Protein AF-A0A954C9D7-F1 (afdb_monomer)

Mean predicted aligned error: 17.86 Å

Structure (mmCIF, N/CA/C/O backbone):
data_AF-A0A954C9D7-F1
#
_entry.id   AF-A0A954C9D7-F1
#
loop_
_atom_site.group_PDB
_atom_site.id
_atom_site.type_symbol
_atom_site.label_atom_id
_atom_site.label_alt_id
_atom_site.label_comp_id
_atom_site.label_asym_id
_atom_site.label_entity_id
_atom_site.label_seq_id
_atom_site.pdbx_PDB_ins_code
_atom_site.Cartn_x
_atom_site.Cartn_y
_atom_site.Cartn_z
_atom_site.occupancy
_atom_site.B_iso_or_equiv
_atom_site.auth_seq_id
_atom_site.auth_comp_id
_atom_site.auth_asym_id
_atom_site.auth_atom_id
_atom_site.pdbx_PDB_model_num
ATOM 1 N N . MET A 1 1 ? -36.396 9.128 -19.533 1.00 44.72 1 MET A N 1
ATOM 2 C CA . MET A 1 1 ? -35.283 9.296 -18.566 1.00 44.72 1 MET A CA 1
ATOM 3 C C . MET A 1 1 ? -34.301 8.112 -18.545 1.00 44.72 1 MET A C 1
ATOM 5 O O . MET A 1 1 ? -33.126 8.338 -18.790 1.00 44.72 1 MET A O 1
ATOM 9 N N . ARG A 1 2 ? -34.737 6.849 -18.372 1.00 44.09 2 ARG A N 1
ATOM 10 C CA . ARG A 1 2 ? -33.839 5.660 -18.374 1.00 44.09 2 ARG A CA 1
ATOM 11 C C . ARG A 1 2 ? -33.007 5.458 -19.656 1.00 44.09 2 ARG A C 1
ATOM 13 O O . ARG A 1 2 ? -31.893 4.957 -19.575 1.00 44.09 2 ARG A O 1
ATOM 20 N N . TRP A 1 3 ? -33.518 5.859 -20.822 1.00 53.25 3 TRP A N 1
ATOM 21 C CA . TRP A 1 3 ? -32.784 5.753 -22.093 1.00 53.25 3 TRP A CA 1
ATOM 22 C C . TRP A 1 3 ? -31.726 6.858 -22.259 1.00 53.25 3 TRP A C 1
ATOM 24 O O . TRP A 1 3 ? -30.635 6.583 -22.737 1.00 53.25 3 TRP A O 1
ATOM 34 N N . ILE A 1 4 ? -31.993 8.065 -21.739 1.00 66.38 4 ILE A N 1
ATOM 35 C CA . ILE A 1 4 ? -31.020 9.170 -21.689 1.00 66.38 4 ILE A CA 1
ATOM 36 C C . ILE A 1 4 ? -29.871 8.817 -20.743 1.00 66.38 4 ILE A C 1
ATOM 38 O O . ILE A 1 4 ? -28.730 9.001 -21.122 1.00 66.38 4 ILE A O 1
ATOM 42 N N . VAL A 1 5 ? -30.139 8.222 -19.573 1.00 70.00 5 VAL A N 1
ATOM 43 C CA . VAL A 1 5 ? -29.077 7.757 -18.655 1.00 70.00 5 VAL A CA 1
ATOM 44 C C . VAL A 1 5 ? -28.228 6.649 -19.287 1.00 70.00 5 VAL A C 1
ATOM 46 O O . VAL A 1 5 ? -27.016 6.648 -19.120 1.00 70.00 5 VAL A O 1
ATOM 49 N N . ARG A 1 6 ? -28.829 5.735 -20.063 1.00 61.72 6 ARG A N 1
ATOM 50 C CA . ARG A 1 6 ? -28.081 4.696 -20.791 1.00 61.72 6 ARG A CA 1
ATOM 51 C C . ARG A 1 6 ? -27.245 5.267 -21.935 1.00 61.72 6 ARG A C 1
ATOM 53 O O . ARG A 1 6 ? -26.129 4.806 -22.112 1.00 61.72 6 ARG A O 1
ATOM 60 N N . ILE A 1 7 ? -27.748 6.266 -22.662 1.00 67.12 7 ILE A N 1
ATOM 61 C CA . ILE A 1 7 ? -26.999 6.964 -23.718 1.00 67.12 7 ILE A CA 1
ATOM 62 C C . ILE A 1 7 ? -25.899 7.844 -23.126 1.00 67.12 7 ILE A C 1
ATOM 64 O O . ILE A 1 7 ? -24.798 7.839 -23.655 1.00 67.12 7 ILE A O 1
ATOM 68 N N . LEU A 1 8 ? -26.149 8.531 -22.007 1.00 58.75 8 LEU A N 1
ATOM 69 C CA . LEU A 1 8 ? -25.132 9.311 -21.303 1.00 58.75 8 LEU A CA 1
ATOM 70 C C . LEU A 1 8 ? -24.048 8.396 -20.727 1.00 58.75 8 LEU A C 1
ATOM 72 O O . LEU A 1 8 ? -22.878 8.713 -20.852 1.00 58.75 8 LEU A O 1
ATOM 76 N N . ALA A 1 9 ? -24.418 7.240 -20.164 1.00 54.69 9 ALA A N 1
ATOM 77 C CA . ALA A 1 9 ? -23.466 6.236 -19.696 1.00 54.69 9 ALA A CA 1
ATOM 78 C C . ALA A 1 9 ? -22.675 5.608 -20.855 1.00 54.69 9 ALA A C 1
ATOM 80 O O . ALA A 1 9 ? -21.473 5.430 -20.722 1.00 54.69 9 ALA A O 1
ATOM 81 N N . LEU A 1 10 ? -23.306 5.327 -22.003 1.00 50.59 10 LEU A N 1
ATOM 82 C CA . LEU A 1 10 ? -22.618 4.850 -23.212 1.00 50.59 10 LEU A CA 1
ATOM 83 C C . LEU A 1 10 ? -21.702 5.916 -23.826 1.00 50.59 10 LEU A C 1
ATOM 85 O O . LEU A 1 10 ? -20.618 5.569 -24.272 1.00 50.59 10 LEU A O 1
ATOM 89 N N . LEU A 1 11 ? -22.095 7.193 -23.817 1.00 44.72 11 LEU A N 1
ATOM 90 C CA . LEU A 1 11 ? -21.264 8.311 -24.277 1.00 44.72 11 LEU A CA 1
ATOM 91 C C . LEU A 1 11 ? -20.111 8.594 -23.303 1.00 44.72 11 LEU A C 1
ATOM 93 O O . LEU A 1 11 ? -18.993 8.815 -23.748 1.00 44.72 11 LEU A O 1
ATOM 97 N N . LEU A 1 12 ? -20.337 8.511 -21.988 1.00 47.56 12 LEU A N 1
ATOM 98 C CA . LEU A 1 12 ? -19.288 8.648 -20.970 1.00 47.56 12 LEU A CA 1
ATOM 99 C C . LEU A 1 12 ? -18.307 7.464 -20.992 1.00 47.56 12 LEU A C 1
ATOM 101 O O . LEU A 1 12 ? -17.107 7.678 -20.831 1.00 47.56 12 LEU A O 1
ATOM 105 N N . LEU A 1 13 ? -18.789 6.243 -21.260 1.00 41.12 13 LEU A N 1
ATOM 106 C CA . LEU A 1 13 ? -17.953 5.050 -21.459 1.00 41.12 13 LEU A CA 1
ATOM 107 C C . LEU A 1 13 ? -17.212 5.065 -22.806 1.00 41.12 13 LEU A C 1
ATOM 109 O O . LEU A 1 13 ? -16.109 4.538 -22.884 1.00 41.12 13 LEU A O 1
ATOM 113 N N . ALA A 1 14 ? -17.771 5.682 -23.853 1.00 38.28 14 ALA A N 1
ATOM 114 C CA . ALA A 1 14 ? -17.121 5.793 -25.163 1.00 38.28 14 ALA A CA 1
ATOM 115 C C . ALA A 1 14 ? -16.009 6.858 -25.207 1.00 38.28 14 ALA A C 1
ATOM 117 O O . ALA A 1 14 ? -15.103 6.756 -26.030 1.00 38.28 14 ALA A O 1
ATOM 118 N N . VAL A 1 15 ? -16.047 7.864 -24.324 1.00 38.25 15 VAL A N 1
ATOM 119 C CA . VAL A 1 15 ? -15.025 8.929 -24.262 1.00 38.25 15 VAL A CA 1
ATOM 120 C C . VAL A 1 15 ? -13.805 8.526 -23.420 1.00 38.25 15 VAL A C 1
ATOM 122 O O . VAL A 1 15 ? -12.728 9.078 -23.614 1.00 38.25 15 VAL A O 1
ATOM 125 N N . HIS A 1 16 ? -13.916 7.505 -22.567 1.00 38.78 16 HIS A N 1
ATOM 126 C CA . HIS A 1 16 ? -12.791 6.969 -21.790 1.00 38.78 16 HIS A CA 1
ATOM 127 C C . HIS A 1 16 ? -12.181 5.742 -22.472 1.00 38.78 16 HIS A C 1
ATOM 129 O O . HIS A 1 16 ? -12.059 4.673 -21.875 1.00 38.78 16 HIS A O 1
ATOM 135 N N . SER A 1 17 ? -11.783 5.890 -23.738 1.00 41.00 17 SER A N 1
ATOM 136 C CA . SER A 1 17 ? -10.748 4.991 -24.255 1.00 41.00 17 SER A CA 1
ATOM 137 C C . SER A 1 17 ? -9.519 5.227 -23.374 1.00 41.00 17 SER A C 1
ATOM 139 O O . SER A 1 17 ? -9.109 6.386 -23.292 1.00 41.00 17 SER A O 1
ATOM 141 N N . PRO A 1 18 ? -8.973 4.216 -22.669 1.00 44.09 18 PRO A N 1
ATOM 142 C CA . PRO A 1 18 ? -7.793 4.412 -21.839 1.00 44.09 18 PRO A CA 1
ATOM 143 C C . PRO A 1 18 ? -6.714 5.003 -22.740 1.00 44.09 18 PRO A C 1
ATOM 145 O O . PRO A 1 18 ? -6.247 4.351 -23.677 1.00 44.09 18 PRO A O 1
ATOM 148 N N . SER A 1 19 ? -6.402 6.283 -22.534 1.00 47.62 19 SER A N 1
ATOM 149 C CA . SER A 1 19 ? -5.335 6.935 -23.269 1.00 47.62 19 SER A CA 1
ATOM 150 C C . SER A 1 19 ? -4.087 6.137 -22.954 1.00 47.62 19 SER A C 1
ATOM 152 O O . SER A 1 19 ? -3.726 6.003 -21.784 1.00 47.62 19 SER A O 1
ATOM 154 N N . VAL A 1 20 ? -3.462 5.572 -23.988 1.00 57.69 20 VAL A N 1
ATOM 155 C CA . VAL A 1 20 ? -2.089 5.077 -23.899 1.00 57.69 20 VAL A CA 1
ATOM 156 C C . VAL A 1 20 ? -1.302 6.104 -23.103 1.00 57.69 20 VAL A C 1
ATOM 158 O O . VAL A 1 20 ? -1.271 7.272 -23.494 1.00 57.69 20 VAL A O 1
ATOM 161 N N . GLN A 1 21 ? -0.753 5.667 -21.974 1.00 66.50 21 GLN A N 1
ATOM 162 C CA . GLN A 1 21 ? -0.095 6.538 -21.017 1.00 66.50 21 GLN A CA 1
ATOM 163 C C . GLN A 1 21 ? 1.063 7.231 -21.739 1.00 66.50 21 GLN A C 1
ATOM 165 O O . GLN A 1 21 ? 2.042 6.584 -22.112 1.00 66.50 21 GLN A O 1
ATOM 170 N N . ALA A 1 22 ? 0.888 8.524 -22.013 1.00 79.81 22 ALA A N 1
ATOM 171 C CA . ALA A 1 22 ? 1.940 9.405 -22.492 1.00 79.81 22 ALA A CA 1
ATOM 172 C C . ALA A 1 22 ? 3.180 9.220 -21.612 1.00 79.81 22 ALA A C 1
ATOM 174 O O . ALA A 1 22 ? 3.035 9.011 -20.409 1.00 79.81 22 ALA A O 1
ATOM 175 N N . LYS A 1 23 ? 4.384 9.287 -22.179 1.00 87.69 23 LYS A N 1
ATOM 176 C CA . LYS A 1 23 ? 5.621 9.326 -21.389 1.00 87.69 23 LYS A CA 1
ATOM 177 C C . LYS A 1 23 ? 6.503 10.485 -21.815 1.00 87.69 23 LYS A C 1
ATOM 179 O O . LYS A 1 23 ? 6.524 10.860 -22.988 1.00 87.69 23 LYS A O 1
ATOM 184 N N . ILE A 1 24 ? 7.295 10.996 -20.880 1.00 92.00 24 ILE A N 1
ATOM 185 C CA . ILE A 1 24 ? 8.327 11.993 -21.171 1.00 92.00 24 ILE A CA 1
ATOM 186 C C . ILE A 1 24 ? 9.716 11.366 -21.043 1.00 92.00 24 ILE A C 1
ATOM 188 O O . ILE A 1 24 ? 10.046 10.751 -20.032 1.00 92.00 24 ILE A O 1
ATOM 192 N N . VAL A 1 25 ? 10.542 11.510 -22.078 1.00 94.00 25 VAL A N 1
ATOM 193 C CA . VAL A 1 25 ? 11.903 10.963 -22.129 1.00 94.00 25 VAL A CA 1
ATOM 194 C C . VAL A 1 25 ? 12.900 12.111 -22.214 1.00 94.00 25 VAL A C 1
ATOM 196 O O . VAL A 1 25 ? 12.966 12.818 -23.217 1.00 94.00 25 VAL A O 1
ATOM 199 N N . GLY A 1 26 ? 13.687 12.302 -21.163 1.00 94.94 26 GLY A N 1
ATOM 200 C CA . GLY A 1 26 ? 14.874 13.143 -21.191 1.00 94.94 26 GLY A CA 1
ATOM 201 C C . GLY A 1 26 ? 16.061 12.352 -21.716 1.00 94.94 26 GLY A C 1
ATOM 202 O O . GLY A 1 26 ? 16.352 11.273 -21.203 1.00 94.94 26 GLY A O 1
ATOM 203 N N . ILE A 1 27 ? 16.762 12.883 -22.712 1.00 94.69 27 ILE A N 1
ATOM 204 C CA . ILE A 1 27 ? 18.018 12.312 -23.193 1.00 94.69 27 ILE A CA 1
ATOM 205 C C . ILE A 1 27 ? 19.123 13.337 -22.973 1.00 94.69 27 ILE A C 1
ATOM 207 O O . ILE A 1 27 ? 19.047 14.469 -23.461 1.00 94.69 27 ILE A O 1
ATOM 211 N N . LEU A 1 28 ? 20.121 12.937 -22.191 1.00 92.75 28 LEU A N 1
ATOM 212 C CA . LEU A 1 28 ? 21.219 13.782 -21.763 1.00 92.75 28 LEU A CA 1
ATOM 213 C C . LEU A 1 28 ? 22.550 13.201 -22.253 1.00 92.75 28 LEU A C 1
ATOM 215 O O . LEU A 1 28 ? 22.900 12.061 -21.940 1.00 92.75 28 LEU A O 1
ATOM 219 N N . PHE A 1 29 ? 23.291 14.015 -23.004 1.00 89.69 29 PHE A N 1
ATOM 220 C CA . PHE A 1 29 ? 24.470 13.570 -23.743 1.00 89.69 29 PHE A CA 1
ATOM 221 C C . PHE A 1 29 ? 25.749 14.264 -23.335 1.00 89.69 29 PHE A C 1
ATOM 223 O O . PHE A 1 29 ? 25.895 15.473 -23.532 1.00 89.69 29 PHE A O 1
ATOM 230 N N . ASP A 1 30 ? 26.701 13.471 -22.867 1.00 89.50 30 ASP A N 1
ATOM 231 C CA . ASP A 1 30 ? 28.066 13.917 -22.687 1.00 89.50 30 ASP A CA 1
ATOM 232 C C . ASP A 1 30 ? 28.752 14.120 -24.043 1.00 89.50 30 ASP A C 1
ATOM 234 O O . ASP A 1 30 ? 28.908 13.201 -24.848 1.00 89.50 30 ASP A O 1
ATOM 238 N N . THR A 1 31 ? 29.136 15.363 -24.290 1.00 86.56 31 THR A N 1
ATOM 239 C CA . THR A 1 31 ? 29.809 15.830 -25.505 1.00 86.56 31 THR A CA 1
ATOM 240 C C . THR A 1 31 ? 31.212 16.359 -25.194 1.00 86.56 31 THR A C 1
ATOM 242 O O . THR A 1 31 ? 31.763 17.157 -25.958 1.00 86.56 31 THR A O 1
ATOM 245 N N . SER A 1 32 ? 31.771 15.958 -24.050 1.00 86.25 32 SER A N 1
ATOM 246 C CA . SER A 1 32 ? 33.126 16.300 -23.623 1.00 86.25 32 SER A CA 1
ATOM 247 C C . SER A 1 32 ? 34.195 15.716 -24.550 1.00 86.25 32 SER A C 1
ATOM 249 O O . SER A 1 32 ? 33.953 14.829 -25.377 1.00 86.25 32 SER A O 1
ATOM 251 N N . GLY A 1 33 ? 35.424 16.212 -24.406 1.00 83.94 33 GLY A N 1
ATOM 252 C CA . GLY A 1 33 ? 36.555 15.751 -25.209 1.00 83.94 33 GLY A CA 1
ATOM 253 C C . GLY A 1 33 ? 36.908 14.272 -24.999 1.00 83.94 33 GLY A C 1
ATOM 254 O O . GLY A 1 33 ? 37.479 13.656 -25.899 1.00 83.94 33 GLY A O 1
ATOM 255 N N . SER A 1 34 ? 36.569 13.681 -23.848 1.00 84.81 34 SER A N 1
ATOM 256 C CA . SER A 1 34 ? 36.827 12.265 -23.554 1.00 84.81 34 SER A CA 1
ATOM 257 C C . SER A 1 34 ? 35.898 11.312 -24.307 1.00 84.81 34 SER A C 1
ATOM 259 O O . SER A 1 34 ? 36.289 10.169 -24.539 1.00 84.81 34 SER A O 1
ATOM 261 N N . MET A 1 35 ? 34.740 11.801 -24.762 1.00 87.62 35 MET A N 1
ATOM 262 C CA . MET A 1 35 ? 33.764 11.055 -25.566 1.00 87.62 35 MET A CA 1
ATOM 263 C C . MET A 1 35 ? 34.122 10.995 -27.058 1.00 87.62 35 MET A C 1
ATOM 265 O O . MET A 1 35 ? 33.500 10.247 -27.818 1.00 87.62 35 MET A O 1
ATOM 269 N N . ARG A 1 36 ? 35.133 11.761 -27.488 1.00 82.94 36 ARG A N 1
ATOM 270 C CA . ARG A 1 36 ? 35.611 11.807 -28.875 1.00 82.94 36 ARG A CA 1
ATOM 271 C C . ARG A 1 36 ? 35.971 10.398 -29.366 1.00 82.94 36 ARG A C 1
ATOM 273 O O . ARG A 1 36 ? 36.739 9.702 -28.704 1.00 82.94 36 ARG A O 1
ATOM 280 N N . TYR A 1 37 ? 35.463 10.020 -30.543 1.00 83.88 37 TYR A N 1
ATOM 281 C CA . TYR A 1 37 ? 35.626 8.697 -31.182 1.00 83.88 37 TYR A CA 1
ATOM 282 C C . TYR A 1 37 ? 34.762 7.563 -30.599 1.00 83.88 37 TYR A C 1
ATOM 284 O O . TYR A 1 37 ? 34.967 6.395 -30.945 1.00 83.88 37 TYR A O 1
ATOM 292 N N . SER A 1 38 ? 33.825 7.891 -29.708 1.00 85.94 38 SER A N 1
ATOM 293 C CA . SER A 1 38 ? 32.855 6.957 -29.118 1.00 85.94 38 SER A CA 1
ATOM 294 C C . SER A 1 38 ? 31.432 7.528 -29.100 1.00 85.94 38 SER A C 1
ATOM 296 O O . SER A 1 38 ? 30.612 7.150 -28.267 1.00 85.94 38 SER A O 1
ATOM 298 N N . ASP A 1 39 ? 31.158 8.479 -29.989 1.00 85.50 39 ASP A N 1
ATOM 299 C CA . ASP A 1 39 ? 29.949 9.292 -30.034 1.00 85.50 39 ASP A CA 1
ATOM 300 C C . ASP A 1 39 ? 28.926 8.805 -31.076 1.00 85.50 39 ASP A C 1
ATOM 302 O O . ASP A 1 39 ? 27.721 8.992 -30.881 1.00 85.50 39 ASP A O 1
ATOM 306 N N . GLN A 1 40 ? 29.352 8.125 -32.146 1.00 92.06 40 GLN A N 1
ATOM 307 C CA . GLN A 1 40 ? 28.469 7.788 -33.268 1.00 92.06 40 GLN A CA 1
ATOM 308 C C . GLN A 1 40 ? 27.487 6.659 -32.945 1.00 92.06 40 GLN A C 1
ATOM 310 O O . GLN A 1 40 ? 26.306 6.754 -33.283 1.00 92.06 40 GLN A O 1
ATOM 315 N N . LEU A 1 41 ? 27.930 5.587 -32.288 1.00 92.38 41 LEU A N 1
ATOM 316 C CA . LEU A 1 41 ? 27.084 4.448 -31.944 1.00 92.38 41 LEU A CA 1
ATOM 317 C C . LEU A 1 41 ? 26.075 4.792 -30.833 1.00 92.38 41 LEU A C 1
ATOM 319 O O . LEU A 1 41 ? 24.901 4.448 -30.999 1.00 92.38 41 LEU A O 1
ATOM 323 N N . PRO A 1 42 ? 26.440 5.501 -29.744 1.00 92.12 42 PRO A N 1
ATOM 324 C CA . PRO A 1 42 ? 25.447 6.001 -28.795 1.00 92.12 42 PRO A CA 1
ATOM 325 C C . PRO A 1 42 ? 24.455 6.978 -29.431 1.00 92.12 42 PRO A C 1
ATOM 327 O O . PRO A 1 42 ? 23.256 6.879 -29.160 1.00 92.12 42 PRO A O 1
ATOM 330 N N . SER A 1 43 ? 24.925 7.866 -30.318 1.00 93.25 43 SER A N 1
ATOM 331 C CA . SER A 1 43 ? 24.058 8.751 -31.104 1.00 93.25 43 SER A CA 1
ATOM 332 C C . SER A 1 43 ? 23.060 7.970 -31.933 1.00 93.25 43 SER A C 1
ATOM 334 O O . SER A 1 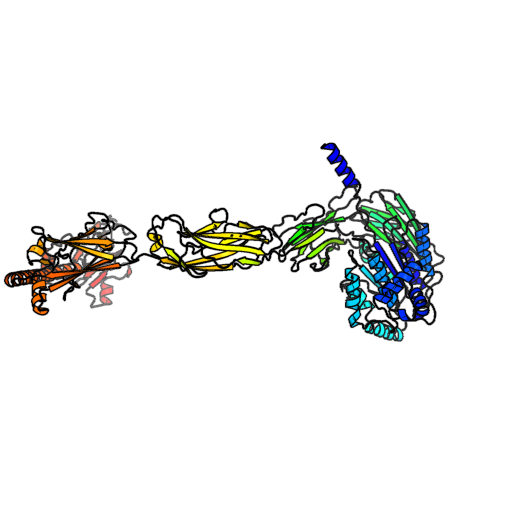43 ? 21.859 8.211 -31.850 1.00 93.25 43 SER A O 1
ATOM 336 N N . PHE A 1 44 ? 23.532 6.977 -32.680 1.00 95.00 44 PHE A N 1
ATOM 337 C CA . PHE A 1 44 ? 22.683 6.095 -33.467 1.00 95.00 44 PHE A CA 1
ATOM 338 C C . PHE A 1 44 ? 21.671 5.337 -32.603 1.00 95.00 44 PHE A C 1
ATOM 340 O O . PHE A 1 44 ? 20.495 5.255 -32.953 1.00 95.00 44 PHE A O 1
ATOM 347 N N . GLY A 1 45 ? 22.083 4.844 -31.437 1.00 93.94 45 GLY A N 1
ATOM 348 C CA . GLY A 1 45 ? 21.174 4.238 -30.471 1.00 93.94 45 GLY A CA 1
ATOM 349 C C . GLY A 1 45 ? 20.067 5.182 -30.011 1.00 93.94 45 GLY A C 1
ATOM 350 O O . GLY A 1 45 ? 18.901 4.796 -29.977 1.00 93.94 45 GLY A O 1
ATOM 351 N N . MET A 1 46 ? 20.401 6.436 -29.704 1.00 95.38 46 MET A N 1
ATOM 352 C CA . MET A 1 46 ? 19.396 7.418 -29.297 1.00 95.38 46 MET A CA 1
ATOM 353 C C . MET A 1 46 ? 18.560 7.959 -30.456 1.00 95.38 46 MET A C 1
ATOM 355 O O . MET A 1 46 ? 17.401 8.301 -30.245 1.00 95.38 46 MET A O 1
ATOM 359 N N . GLN A 1 47 ? 19.090 7.980 -31.680 1.00 95.50 47 GLN A N 1
ATOM 360 C CA . GLN A 1 47 ? 18.304 8.198 -32.894 1.00 95.50 47 GLN A CA 1
ATOM 361 C C . GLN A 1 47 ? 17.223 7.120 -33.023 1.00 95.50 47 GLN A C 1
ATOM 363 O O . GLN A 1 47 ? 16.063 7.436 -33.271 1.00 95.50 47 GLN A O 1
ATOM 368 N N . LEU A 1 48 ? 17.576 5.849 -32.803 1.00 95.88 48 LEU A N 1
ATOM 369 C CA . LEU A 1 48 ? 16.603 4.758 -32.798 1.00 95.88 48 LEU A CA 1
ATOM 370 C C . LEU A 1 48 ? 15.615 4.887 -31.639 1.00 95.88 48 LEU A C 1
ATOM 372 O O . LEU A 1 48 ? 14.420 4.751 -31.876 1.00 95.88 48 LEU A O 1
ATOM 376 N N . LEU A 1 49 ? 16.073 5.213 -30.423 1.00 94.56 49 LEU A N 1
ATOM 377 C CA . LEU A 1 49 ? 15.188 5.475 -29.283 1.00 94.56 49 LEU A CA 1
ATOM 378 C C . LEU A 1 49 ? 14.175 6.575 -29.609 1.00 94.56 49 LEU A C 1
ATOM 380 O O . LEU A 1 49 ? 12.975 6.359 -29.462 1.00 94.56 49 LEU A O 1
ATOM 384 N N . ALA A 1 50 ? 14.646 7.725 -30.093 1.00 92.81 50 ALA A N 1
ATOM 385 C CA . ALA A 1 50 ? 13.796 8.821 -30.537 1.00 92.81 50 ALA A CA 1
ATOM 386 C C . ALA A 1 50 ? 12.842 8.361 -31.644 1.00 92.81 50 ALA A C 1
ATOM 388 O O . ALA A 1 50 ? 11.669 8.719 -31.624 1.00 92.81 50 ALA A O 1
ATOM 389 N N . GLY A 1 51 ? 13.309 7.504 -32.553 1.00 92.06 51 GLY A N 1
ATOM 390 C CA . GLY A 1 51 ? 12.485 6.835 -33.549 1.00 92.06 51 GLY A CA 1
ATOM 391 C C . GLY A 1 51 ? 11.361 6.000 -32.934 1.00 92.06 51 GLY A C 1
ATOM 392 O O . GLY A 1 51 ? 10.251 6.083 -33.421 1.00 92.06 51 GLY A O 1
ATOM 393 N N . THR A 1 52 ? 11.594 5.266 -31.841 1.00 92.62 52 THR A N 1
ATOM 394 C CA . THR A 1 52 ? 10.585 4.375 -31.218 1.00 92.62 52 THR A CA 1
ATOM 395 C C . THR A 1 52 ? 9.465 5.076 -30.443 1.00 92.62 52 THR A C 1
ATOM 397 O O . THR A 1 52 ? 8.496 4.432 -30.039 1.00 92.62 52 THR A O 1
ATOM 400 N N . ILE A 1 53 ? 9.574 6.383 -30.231 1.00 90.00 53 ILE A N 1
ATOM 401 C CA . ILE A 1 53 ? 8.628 7.182 -29.444 1.00 90.00 53 ILE A CA 1
ATOM 402 C C . ILE A 1 53 ? 7.297 7.348 -30.186 1.00 90.00 53 ILE A C 1
ATOM 404 O O . ILE A 1 53 ? 7.275 7.583 -31.392 1.00 90.00 53 ILE A O 1
ATOM 408 N N . ASP A 1 54 ? 6.167 7.206 -29.485 1.00 82.88 54 ASP A N 1
ATOM 409 C CA . ASP A 1 54 ? 4.837 7.276 -30.102 1.00 82.88 54 ASP A CA 1
ATOM 410 C C . ASP A 1 54 ? 4.513 8.718 -30.511 1.00 82.88 54 ASP A C 1
ATOM 412 O O . ASP A 1 54 ? 4.056 9.537 -29.716 1.00 82.88 54 ASP A O 1
ATOM 416 N N . GLY A 1 55 ? 4.765 9.038 -31.780 1.00 70.38 55 GLY A N 1
ATOM 417 C CA . GLY A 1 55 ? 4.572 10.373 -32.337 1.00 70.38 55 GLY A CA 1
ATOM 418 C C . GLY A 1 55 ? 3.136 10.684 -32.770 1.00 70.38 55 GLY A C 1
ATOM 419 O O . GLY A 1 55 ? 2.937 11.292 -33.832 1.00 70.38 55 GLY A O 1
ATOM 420 N N . ARG A 1 56 ? 2.143 10.200 -32.019 1.00 78.88 56 ARG A N 1
ATOM 421 C CA . ARG A 1 56 ? 0.746 10.649 -32.087 1.00 78.88 56 ARG A CA 1
ATOM 422 C C . ARG A 1 56 ? 0.553 11.822 -31.118 1.00 78.88 56 ARG A C 1
ATOM 424 O O . ARG A 1 56 ? 1.156 11.867 -30.049 1.00 78.88 56 ARG A O 1
ATOM 431 N N . ALA A 1 57 ? -0.309 12.774 -31.475 1.00 66.12 57 ALA A N 1
ATOM 432 C CA . ALA A 1 57 ? -0.549 13.957 -30.648 1.00 66.12 57 ALA A CA 1
ATOM 433 C C . ALA A 1 57 ? -1.025 13.576 -29.233 1.00 66.12 57 ALA A C 1
ATOM 435 O O . ALA A 1 57 ? -1.960 12.792 -29.085 1.00 66.12 57 ALA A O 1
ATOM 436 N N . GLY A 1 58 ? -0.387 14.147 -28.208 1.00 70.62 58 GLY A N 1
ATOM 437 C CA . GLY A 1 58 ? -0.733 13.914 -26.803 1.00 70.62 58 GLY A CA 1
ATOM 438 C C . GLY A 1 58 ? -0.160 12.640 -26.170 1.00 70.62 58 GLY A C 1
ATOM 439 O O . GLY A 1 58 ? -0.476 12.401 -25.008 1.00 70.62 58 GLY A O 1
ATOM 440 N N . HIS A 1 59 ? 0.667 11.865 -26.883 1.00 79.06 59 HIS A N 1
ATOM 441 C CA . HIS A 1 59 ? 1.349 10.680 -26.349 1.00 79.06 59 HIS A CA 1
ATOM 442 C C . HIS A 1 59 ? 2.756 11.025 -25.844 1.00 79.06 59 HIS A C 1
ATOM 444 O O . HIS A 1 59 ? 2.889 11.698 -24.827 1.00 79.06 59 HIS A O 1
ATOM 450 N N . ASP A 1 60 ? 3.808 10.590 -26.534 1.00 87.00 60 ASP A N 1
ATOM 451 C CA . ASP A 1 60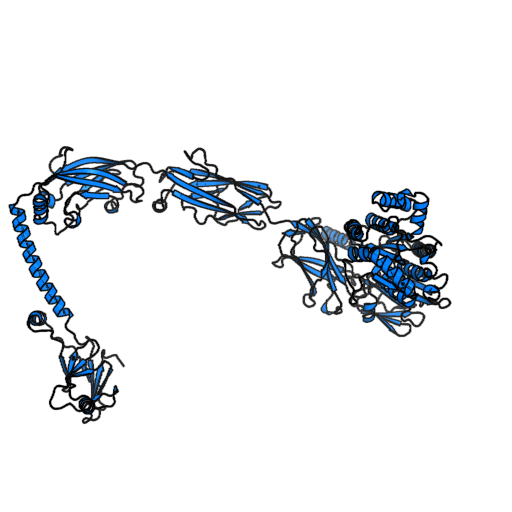 ? 5.156 10.655 -25.989 1.00 87.00 60 ASP A CA 1
ATOM 452 C C . ASP A 1 60 ? 5.852 11.988 -26.300 1.00 87.00 60 ASP A C 1
ATOM 454 O O . ASP A 1 60 ? 5.635 12.621 -27.340 1.00 87.00 60 ASP A O 1
ATOM 458 N N . ARG A 1 61 ? 6.727 12.419 -25.389 1.00 89.69 61 ARG A N 1
ATOM 459 C CA . ARG A 1 61 ? 7.454 13.692 -25.475 1.00 89.69 61 ARG A CA 1
ATOM 460 C C . ARG A 1 61 ? 8.933 13.480 -25.205 1.00 89.69 61 ARG A C 1
ATOM 462 O O . ARG A 1 61 ? 9.299 12.679 -24.348 1.00 89.69 61 ARG A O 1
ATOM 469 N N . VAL A 1 62 ? 9.784 14.229 -25.903 1.00 91.44 62 VAL A N 1
ATOM 470 C CA . VAL A 1 62 ? 11.242 14.134 -25.736 1.00 91.44 62 VAL A CA 1
ATOM 471 C C . VAL A 1 62 ? 11.826 15.463 -25.323 1.00 91.44 62 VAL A C 1
ATOM 473 O O . VAL A 1 62 ? 11.524 16.488 -25.925 1.00 91.44 62 VAL A O 1
ATOM 476 N N . VAL A 1 63 ? 12.701 15.442 -24.327 1.00 91.06 63 VAL A N 1
ATOM 477 C CA . VAL A 1 63 ? 13.536 16.583 -23.962 1.00 91.06 63 VAL A CA 1
ATOM 478 C C . VAL A 1 63 ? 14.978 16.209 -24.261 1.00 91.06 63 VAL A C 1
ATOM 480 O O . VAL A 1 63 ? 15.507 15.252 -23.703 1.00 91.06 63 VAL A O 1
ATOM 483 N N . LEU A 1 64 ? 15.616 16.961 -25.151 1.00 90.38 64 LEU A N 1
ATOM 484 C CA . LEU A 1 64 ? 17.019 16.769 -25.496 1.00 90.38 64 LEU A CA 1
ATOM 485 C C . LEU A 1 64 ? 17.871 17.838 -24.816 1.00 90.38 64 LEU A C 1
ATOM 487 O O . LEU A 1 64 ? 17.500 19.011 -24.797 1.00 90.38 64 LEU A O 1
ATOM 491 N N . MET A 1 65 ? 19.020 17.441 -24.278 1.00 87.81 65 MET A N 1
ATOM 492 C CA . MET A 1 65 ? 20.031 18.368 -23.773 1.00 87.81 65 MET A CA 1
ATOM 493 C C . MET A 1 65 ? 21.423 17.783 -23.995 1.00 87.81 65 MET A C 1
ATOM 495 O O . MET A 1 65 ? 21.648 16.592 -23.776 1.00 87.81 65 MET A O 1
ATOM 499 N N . ASN A 1 66 ? 22.366 18.619 -24.416 1.00 83.31 66 ASN A N 1
ATOM 500 C CA . ASN A 1 66 ? 23.784 18.273 -24.418 1.00 83.31 66 ASN A CA 1
ATOM 501 C C . ASN A 1 66 ? 24.492 19.027 -23.274 1.00 83.31 66 ASN A C 1
ATOM 503 O O . ASN A 1 66 ? 24.004 20.049 -22.781 1.00 83.31 66 ASN A O 1
ATOM 507 N N . PHE A 1 67 ? 25.645 18.528 -22.829 1.00 81.00 67 PHE A N 1
ATOM 508 C CA . PHE A 1 67 ? 26.413 19.193 -21.769 1.00 81.00 67 PHE A CA 1
ATOM 509 C C . PHE A 1 67 ? 27.066 20.503 -22.264 1.00 81.00 67 PHE A C 1
ATOM 511 O O . PHE A 1 67 ? 27.354 21.391 -21.461 1.00 81.00 67 PHE A O 1
ATOM 518 N N . ASN A 1 68 ? 27.249 20.669 -23.579 1.00 74.75 68 ASN A N 1
ATOM 519 C CA . ASN A 1 68 ? 27.872 21.851 -24.187 1.00 74.75 68 ASN A CA 1
ATOM 520 C C . ASN A 1 68 ? 27.023 23.126 -24.097 1.00 74.75 68 ASN A C 1
ATOM 522 O O . ASN A 1 68 ? 27.571 24.206 -23.890 1.00 74.75 68 ASN A O 1
ATOM 526 N N . ASP A 1 69 ? 25.702 23.032 -24.225 1.00 76.44 69 ASP A N 1
ATOM 527 C CA . ASP A 1 69 ? 24.783 24.171 -24.142 1.00 76.44 69 ASP A CA 1
ATOM 528 C C . ASP A 1 69 ? 24.860 24.798 -22.747 1.00 76.44 69 ASP A C 1
ATOM 530 O O . ASP A 1 69 ? 24.865 26.020 -22.588 1.00 76.44 69 ASP A O 1
ATOM 534 N N . TYR A 1 70 ? 25.023 23.950 -21.732 1.00 79.44 70 TYR A N 1
ATOM 535 C CA . TYR A 1 70 ? 25.277 24.364 -20.360 1.00 79.44 70 TYR A CA 1
ATOM 536 C C . TYR A 1 70 ? 26.649 25.031 -20.195 1.00 79.44 70 TYR A C 1
ATOM 538 O O . TYR A 1 70 ? 26.748 26.071 -19.544 1.00 79.44 70 TYR A O 1
ATOM 546 N N . LEU A 1 71 ? 27.702 24.481 -20.808 1.00 77.25 71 LEU A N 1
ATOM 547 C CA . LEU A 1 71 ? 29.047 25.066 -20.756 1.00 77.25 71 LEU A CA 1
ATOM 548 C C . LEU A 1 71 ? 29.099 26.442 -21.421 1.00 77.25 71 LEU A C 1
ATOM 550 O O . LEU A 1 71 ? 29.602 27.375 -20.807 1.00 77.25 71 LEU A O 1
ATOM 554 N N . ARG A 1 72 ? 28.492 26.611 -22.600 1.00 80.75 72 ARG A N 1
ATOM 555 C CA . ARG A 1 72 ? 28.386 27.917 -23.277 1.00 80.75 72 ARG A CA 1
ATOM 556 C C . ARG A 1 72 ? 27.651 28.948 -22.421 1.00 80.75 72 ARG A C 1
ATOM 558 O O . ARG A 1 72 ? 28.026 30.119 -22.386 1.00 80.75 72 ARG A O 1
ATOM 565 N N . LEU A 1 73 ? 26.610 28.519 -21.703 1.00 81.81 73 LEU A N 1
ATOM 566 C CA . LEU A 1 73 ? 25.894 29.384 -20.766 1.00 81.81 73 LEU A CA 1
ATOM 567 C C . LEU A 1 73 ? 26.748 29.772 -19.558 1.00 81.81 73 LEU A C 1
ATOM 569 O O . LEU A 1 73 ? 26.683 30.930 -19.143 1.00 81.81 73 LEU A O 1
ATOM 573 N N . ILE A 1 74 ? 27.546 28.846 -19.015 1.00 80.38 74 ILE A N 1
ATOM 574 C CA . ILE A 1 74 ? 28.502 29.130 -17.935 1.00 80.38 74 ILE A CA 1
ATOM 575 C C . ILE A 1 74 ? 29.628 30.040 -18.415 1.00 80.38 74 ILE A C 1
ATOM 577 O O . ILE A 1 74 ? 29.988 30.961 -17.692 1.00 80.38 74 ILE A O 1
ATOM 581 N N . GLU A 1 75 ? 30.176 29.831 -19.610 1.00 82.19 75 GLU A N 1
ATOM 582 C CA . GLU A 1 75 ? 31.207 30.705 -20.182 1.00 82.19 75 GLU A CA 1
ATOM 583 C C . GLU A 1 75 ? 30.701 32.146 -20.289 1.00 82.19 75 GLU A C 1
ATOM 585 O O . GLU A 1 75 ? 31.395 33.086 -19.903 1.00 82.19 75 GLU A O 1
ATOM 590 N N . ALA A 1 76 ? 29.450 32.322 -20.723 1.00 83.00 76 ALA A N 1
ATOM 591 C CA . ALA A 1 76 ? 28.794 33.626 -20.748 1.00 83.00 76 ALA A CA 1
ATOM 592 C C . ALA A 1 76 ? 28.421 34.153 -19.345 1.00 83.00 76 ALA A C 1
ATOM 594 O O . ALA A 1 76 ? 28.200 35.352 -19.179 1.00 83.00 76 ALA A O 1
ATOM 595 N N . ASN A 1 77 ? 28.312 33.278 -18.338 1.00 82.94 77 ASN A N 1
ATOM 596 C CA . ASN A 1 77 ? 27.843 33.598 -16.986 1.00 82.94 77 ASN A CA 1
ATOM 597 C C . ASN A 1 77 ? 28.565 32.754 -15.911 1.00 82.94 77 ASN A C 1
ATOM 599 O O . ASN A 1 77 ? 27.952 31.845 -15.335 1.00 82.94 77 ASN A O 1
ATOM 603 N N . PRO A 1 78 ? 29.834 33.054 -15.573 1.00 83.06 78 PRO A N 1
ATOM 604 C CA . PRO A 1 78 ? 30.648 32.209 -14.687 1.00 83.06 78 PRO A CA 1
ATOM 605 C C . PRO A 1 78 ? 30.034 31.954 -13.300 1.00 83.06 78 PRO A C 1
ATOM 607 O O . PRO A 1 78 ? 30.266 30.918 -12.682 1.00 83.06 78 PRO A O 1
ATOM 610 N N . GLN A 1 79 ? 29.177 32.857 -12.819 1.00 80.44 79 GLN A N 1
ATOM 611 C CA . GLN A 1 79 ? 28.402 32.710 -11.583 1.00 80.44 79 GLN A CA 1
ATOM 612 C C . GLN A 1 79 ? 27.445 31.500 -11.568 1.00 80.44 79 GLN A C 1
ATOM 614 O O . GLN A 1 79 ? 26.956 31.123 -10.500 1.00 80.44 79 GLN A O 1
ATOM 619 N N . LEU A 1 80 ? 27.153 30.903 -12.729 1.00 80.69 80 LEU A N 1
ATOM 620 C CA . LEU A 1 80 ? 26.308 29.713 -12.875 1.00 80.69 80 LEU A CA 1
ATOM 621 C C . LEU A 1 80 ? 27.093 28.400 -12.729 1.00 80.69 80 LEU A C 1
ATOM 623 O O . LEU A 1 80 ? 26.477 27.339 -12.707 1.00 80.69 80 LEU A O 1
ATOM 627 N N . LEU A 1 81 ? 28.422 28.462 -12.572 1.00 77.31 81 LEU A N 1
ATOM 628 C CA . LEU A 1 81 ? 29.289 27.284 -12.455 1.00 77.31 81 LEU A CA 1
ATOM 629 C C . LEU A 1 81 ? 28.879 26.354 -11.303 1.00 77.31 81 LEU A C 1
ATOM 631 O O . LEU A 1 81 ? 28.914 25.133 -11.439 1.00 77.31 81 LEU A O 1
ATOM 635 N N . HIS A 1 82 ? 28.449 26.918 -10.172 1.00 77.31 82 HIS A N 1
ATOM 636 C CA . HIS A 1 82 ? 27.965 26.130 -9.042 1.00 77.31 82 HIS A CA 1
ATOM 637 C C . HIS A 1 82 ? 26.494 25.749 -9.232 1.00 77.31 82 HIS A C 1
ATOM 639 O O . HIS A 1 82 ? 25.627 26.626 -9.289 1.00 77.31 82 HIS A O 1
ATOM 645 N N . ALA A 1 83 ? 26.203 24.447 -9.236 1.00 72.06 83 ALA A N 1
ATOM 646 C CA . ALA A 1 83 ? 24.851 23.892 -9.257 1.00 72.06 83 ALA A CA 1
ATOM 647 C C . ALA A 1 83 ? 24.127 24.141 -7.917 1.00 72.06 83 ALA A C 1
ATOM 649 O O . ALA A 1 83 ? 23.927 23.239 -7.109 1.00 72.06 83 ALA A O 1
ATOM 650 N N . THR A 1 84 ? 23.775 25.390 -7.618 1.00 80.62 84 THR A N 1
ATOM 651 C CA . THR A 1 84 ? 22.867 25.732 -6.510 1.00 80.62 84 THR A CA 1
ATOM 652 C C . THR A 1 84 ? 21.423 25.723 -7.016 1.00 80.62 84 THR A C 1
ATOM 654 O O . THR A 1 84 ? 21.213 26.029 -8.191 1.00 80.62 84 THR A O 1
ATOM 657 N N . PRO A 1 85 ? 20.405 25.461 -6.173 1.00 79.88 85 PRO A N 1
ATOM 658 C CA . PRO A 1 85 ? 19.007 25.460 -6.621 1.00 79.88 85 PRO A CA 1
ATOM 659 C C . PRO A 1 85 ? 18.599 26.734 -7.387 1.00 79.88 85 PRO A C 1
ATOM 661 O O . PRO A 1 85 ? 17.940 26.661 -8.422 1.00 79.88 85 PRO A O 1
ATOM 664 N N . GLY A 1 86 ? 19.062 27.909 -6.938 1.00 82.62 86 GLY A N 1
ATOM 665 C CA . GLY A 1 86 ? 18.805 29.184 -7.618 1.00 82.62 86 GLY A CA 1
ATOM 666 C C . GLY A 1 86 ? 19.540 29.349 -8.955 1.00 82.62 86 GLY A C 1
ATOM 667 O O . GLY A 1 86 ? 19.022 29.999 -9.865 1.00 82.62 86 GLY A O 1
ATOM 668 N N . ASN A 1 87 ? 20.730 28.761 -9.108 1.00 84.06 87 ASN A N 1
ATOM 669 C CA . ASN A 1 87 ? 21.452 28.743 -10.383 1.00 84.06 87 ASN A CA 1
ATOM 670 C C . ASN A 1 87 ? 20.817 27.770 -11.372 1.00 84.06 87 ASN A C 1
ATOM 672 O O . ASN A 1 87 ? 20.616 28.152 -12.521 1.00 84.06 87 ASN A O 1
ATOM 676 N N . ILE A 1 88 ? 20.427 26.576 -10.920 1.00 82.38 88 ILE A N 1
ATOM 677 C CA . ILE A 1 88 ? 19.737 25.580 -11.748 1.00 82.38 88 ILE A CA 1
ATOM 678 C C . ILE A 1 88 ? 18.458 26.171 -12.340 1.00 82.38 88 ILE A C 1
ATOM 680 O O . ILE A 1 88 ? 18.245 26.085 -13.545 1.00 82.38 88 ILE A O 1
ATOM 684 N N . GLU A 1 89 ? 17.655 26.873 -11.540 1.00 84.00 89 GLU A N 1
ATOM 685 C CA . GLU A 1 89 ? 16.426 27.500 -12.034 1.00 84.00 89 GLU A CA 1
ATOM 686 C C . GLU A 1 89 ? 16.686 28.681 -12.991 1.00 84.00 89 GLU A C 1
ATOM 688 O O . GLU A 1 89 ? 15.902 28.942 -13.907 1.00 84.00 89 GLU A O 1
ATOM 693 N N . ARG A 1 90 ? 17.794 29.416 -12.820 1.00 85.06 90 ARG A N 1
ATOM 694 C CA . ARG A 1 90 ? 18.212 30.450 -13.785 1.00 85.06 90 ARG A CA 1
ATOM 695 C C . ARG A 1 90 ? 18.644 29.834 -15.112 1.00 85.06 90 ARG A C 1
ATOM 697 O O . ARG A 1 90 ? 18.161 30.275 -16.153 1.00 85.06 90 ARG A O 1
ATOM 704 N N . VAL A 1 91 ? 19.487 28.805 -15.065 1.00 84.00 91 VAL A N 1
ATOM 705 C CA . VAL A 1 91 ? 19.954 28.084 -16.252 1.00 84.00 91 VAL A CA 1
ATOM 706 C C . VAL A 1 91 ? 18.780 27.439 -16.984 1.00 84.00 91 VAL A C 1
ATOM 708 O O . VAL A 1 91 ? 18.647 27.619 -18.189 1.00 84.00 91 VAL A O 1
ATOM 711 N N . ARG A 1 92 ? 17.869 26.774 -16.263 1.00 85.12 92 ARG A N 1
ATOM 712 C CA . ARG A 1 92 ? 16.657 26.168 -16.831 1.00 85.12 92 ARG A CA 1
ATOM 713 C C . ARG A 1 92 ? 15.822 27.185 -17.606 1.00 85.12 92 ARG A C 1
ATOM 715 O O . ARG A 1 92 ? 15.418 26.914 -18.732 1.00 85.12 92 ARG A O 1
ATOM 722 N N . ARG A 1 93 ? 15.589 28.373 -17.036 1.00 84.88 93 ARG A N 1
ATOM 723 C CA . ARG A 1 93 ? 14.848 29.451 -17.715 1.00 84.88 93 ARG A CA 1
ATOM 724 C C . ARG A 1 93 ? 15.575 29.971 -18.956 1.00 84.88 93 ARG A C 1
ATOM 726 O O . ARG A 1 93 ? 14.920 30.232 -19.960 1.00 84.88 93 ARG A O 1
ATOM 733 N N . GLN A 1 94 ? 16.901 30.100 -18.904 1.00 84.88 94 GLN A N 1
ATOM 734 C CA . GLN A 1 94 ? 17.705 30.528 -20.052 1.00 84.88 94 GLN A CA 1
ATOM 735 C C . GLN A 1 94 ? 17.718 29.480 -21.172 1.00 84.88 94 GLN A C 1
ATOM 737 O O . GLN A 1 94 ? 17.506 29.838 -22.326 1.00 84.88 94 GLN A O 1
ATOM 742 N N . LEU A 1 95 ? 17.865 28.194 -20.845 1.00 79.44 95 LEU A N 1
ATOM 743 C CA . LEU A 1 95 ? 17.782 27.093 -21.810 1.00 79.44 95 LEU A CA 1
ATOM 744 C C . LEU A 1 95 ? 16.384 26.981 -22.428 1.00 79.44 95 LEU A C 1
ATOM 746 O O . LEU A 1 95 ? 16.245 26.891 -23.644 1.00 79.44 95 LEU A O 1
ATOM 750 N N . ALA A 1 96 ? 15.326 27.099 -21.622 1.00 77.44 96 ALA A N 1
ATOM 751 C CA . ALA A 1 96 ? 13.953 27.118 -22.128 1.00 77.44 96 ALA A CA 1
ATOM 752 C C . ALA A 1 96 ? 13.681 28.302 -23.080 1.00 77.44 96 ALA A C 1
ATOM 754 O O . ALA A 1 96 ? 12.881 28.176 -24.015 1.00 77.44 96 ALA A O 1
ATOM 755 N N . ALA A 1 97 ? 14.341 29.446 -22.855 1.00 76.69 97 ALA A N 1
ATOM 756 C CA . ALA A 1 97 ? 14.317 30.595 -23.760 1.00 76.69 97 ALA A CA 1
ATOM 757 C C . ALA A 1 97 ? 15.162 30.364 -25.026 1.00 76.69 97 ALA A C 1
ATOM 759 O O . ALA A 1 97 ? 14.767 30.808 -26.100 1.00 76.69 97 ALA A O 1
ATOM 760 N N . ALA A 1 98 ? 16.268 29.623 -24.917 1.00 71.56 98 ALA A N 1
ATOM 761 C CA . ALA A 1 98 ? 17.123 29.208 -26.030 1.00 71.56 98 ALA A CA 1
ATOM 762 C C . ALA A 1 98 ? 16.545 28.041 -26.861 1.00 71.56 98 ALA A C 1
ATOM 764 O O . ALA A 1 98 ? 17.170 27.609 -27.825 1.00 71.56 98 ALA A O 1
ATOM 765 N N . GLY A 1 99 ? 15.346 27.552 -26.523 1.00 66.56 99 GLY A N 1
ATOM 766 C CA . GLY A 1 99 ? 14.633 26.530 -27.294 1.00 66.56 99 GLY A CA 1
ATOM 767 C C . GLY A 1 99 ? 14.713 25.110 -26.734 1.00 66.56 99 GLY A C 1
ATOM 768 O O . GLY A 1 99 ? 14.156 24.204 -27.344 1.00 66.56 99 GLY A O 1
ATOM 769 N N . THR A 1 100 ? 15.310 24.899 -25.557 1.00 67.00 100 THR A N 1
ATOM 770 C CA . THR A 1 100 ? 15.277 23.612 -24.843 1.00 67.00 100 THR A CA 1
ATOM 771 C C . THR A 1 100 ? 13.887 23.392 -24.242 1.00 67.00 100 THR A C 1
ATOM 773 O O . THR A 1 100 ? 13.614 23.691 -23.078 1.00 67.00 100 THR A O 1
ATOM 776 N N . ARG A 1 101 ? 12.954 22.940 -25.078 1.00 65.62 101 ARG A N 1
ATOM 777 C CA . ARG A 1 101 ? 11.572 22.601 -24.718 1.00 65.62 101 ARG A CA 1
ATOM 778 C C . ARG A 1 101 ? 11.303 21.137 -25.070 1.00 65.62 101 ARG A C 1
ATOM 780 O O . ARG A 1 101 ? 12.012 20.596 -25.916 1.00 65.62 101 ARG A O 1
ATOM 787 N N . PRO A 1 102 ? 10.280 20.501 -24.470 1.00 67.94 102 PRO A N 1
ATOM 788 C CA . PRO A 1 102 ? 9.782 19.227 -24.951 1.00 67.94 102 PRO A CA 1
ATOM 789 C C . PRO A 1 102 ? 9.459 19.352 -26.424 1.00 67.94 102 PRO A C 1
ATOM 791 O O . PRO A 1 102 ? 8.695 20.230 -26.832 1.00 67.94 102 PRO A O 1
ATOM 794 N N . ILE A 1 103 ? 10.044 18.466 -27.205 1.00 76.75 103 ILE A N 1
ATOM 795 C CA . ILE A 1 103 ? 9.692 18.273 -28.592 1.00 76.75 103 ILE A CA 1
ATOM 796 C C . ILE A 1 103 ? 8.516 17.301 -28.572 1.00 76.75 103 ILE A C 1
ATOM 798 O O . ILE A 1 103 ? 8.670 16.114 -28.274 1.00 76.75 103 ILE A O 1
ATOM 802 N N . GLU A 1 104 ? 7.319 17.827 -28.825 1.00 72.88 104 GLU A N 1
ATOM 803 C CA . GLU A 1 104 ? 6.147 16.996 -29.084 1.00 72.88 104 GLU A CA 1
ATOM 804 C C . GLU A 1 104 ? 6.194 16.523 -30.538 1.00 72.88 104 GLU A C 1
ATOM 806 O O . GLU A 1 104 ? 6.210 17.320 -31.482 1.00 72.88 104 GLU A O 1
ATOM 811 N N . VAL A 1 105 ? 6.221 15.208 -30.731 1.00 72.06 105 VAL A N 1
ATOM 812 C CA . VAL A 1 105 ? 6.253 14.612 -32.064 1.00 72.06 105 VAL A CA 1
ATOM 813 C C . VAL A 1 105 ? 4.821 14.506 -32.582 1.00 72.06 105 VAL A C 1
ATOM 815 O O . VAL A 1 105 ? 4.112 13.547 -32.306 1.00 72.06 105 VAL A O 1
ATOM 818 N N . LEU A 1 106 ? 4.375 15.511 -33.335 1.00 71.62 106 LEU A N 1
ATOM 819 C CA . LEU A 1 106 ? 2.988 15.576 -33.822 1.00 71.62 106 LEU A CA 1
ATOM 820 C C . LEU A 1 106 ? 2.779 14.895 -35.184 1.00 71.62 106 LEU A C 1
ATOM 822 O O . LEU A 1 106 ? 1.650 14.584 -35.560 1.00 71.62 106 LEU A O 1
ATOM 826 N N . ASN A 1 107 ? 3.848 14.696 -35.958 1.00 76.25 107 ASN A N 1
ATOM 827 C CA . ASN A 1 107 ? 3.793 14.109 -37.297 1.00 76.25 107 ASN A CA 1
ATOM 828 C C . ASN A 1 107 ? 5.133 13.458 -37.685 1.00 76.25 107 ASN A C 1
ATOM 830 O O . ASN A 1 107 ? 6.134 13.612 -36.989 1.00 76.25 107 ASN A O 1
ATOM 834 N N . ALA A 1 108 ? 5.153 12.738 -38.812 1.00 78.94 108 ALA A N 1
ATOM 835 C CA . ALA A 1 108 ? 6.334 12.007 -39.278 1.00 78.94 108 ALA A CA 1
ATOM 836 C C . ALA A 1 108 ? 7.554 12.908 -39.547 1.00 78.94 108 ALA A C 1
ATOM 838 O O . ALA A 1 108 ? 8.680 12.494 -39.292 1.00 78.94 108 ALA A O 1
ATOM 839 N N . ARG A 1 109 ? 7.341 14.145 -40.018 1.00 83.75 109 ARG A N 1
ATOM 840 C CA . ARG A 1 109 ? 8.432 15.094 -40.272 1.00 83.75 109 ARG A CA 1
ATOM 841 C C . ARG A 1 109 ? 9.068 15.566 -38.970 1.00 83.75 109 ARG A C 1
ATOM 843 O O . ARG A 1 109 ? 10.274 15.456 -38.839 1.00 83.75 109 ARG A O 1
ATOM 850 N N . ALA A 1 110 ? 8.262 15.986 -37.996 1.00 84.19 110 ALA A N 1
ATOM 851 C CA . ALA A 1 110 ? 8.749 16.356 -36.666 1.00 84.19 110 ALA A CA 1
ATOM 852 C C . ALA A 1 110 ? 9.506 15.199 -35.988 1.00 84.19 110 ALA A C 1
ATOM 854 O O . ALA A 1 110 ? 10.456 15.422 -35.246 1.00 84.19 110 ALA A O 1
ATOM 855 N N . HIS A 1 111 ? 9.101 13.957 -36.273 1.00 86.81 111 HIS A N 1
ATOM 856 C CA . HIS A 1 111 ? 9.776 12.757 -35.782 1.00 86.81 111 HIS A CA 1
ATOM 857 C C . HIS A 1 111 ? 11.160 12.575 -36.407 1.00 86.81 111 HIS A C 1
ATOM 859 O O . HIS A 1 111 ? 12.131 12.342 -35.694 1.00 86.81 111 HIS A O 1
ATOM 865 N N . GLN A 1 112 ? 11.260 12.715 -37.730 1.00 90.06 112 GLN A N 1
ATOM 866 C CA . GLN A 1 112 ? 12.542 12.648 -38.427 1.00 90.06 112 GLN A CA 1
ATOM 867 C C . GLN A 1 112 ? 13.445 13.832 -38.051 1.00 90.06 112 GLN A C 1
ATOM 869 O O . GLN A 1 112 ? 14.630 13.622 -37.816 1.00 90.06 112 GLN A O 1
ATOM 874 N N . ASP A 1 113 ? 12.885 15.037 -37.898 1.00 89.00 113 ASP A N 1
ATOM 875 C CA . ASP A 1 113 ? 13.607 16.229 -37.442 1.00 89.00 113 ASP A CA 1
ATOM 876 C C . ASP A 1 113 ? 14.191 16.010 -36.036 1.00 89.00 113 ASP A C 1
ATOM 878 O O . ASP A 1 113 ? 15.330 16.391 -35.783 1.00 89.00 113 ASP A O 1
ATOM 882 N N . LEU A 1 114 ? 13.454 15.353 -35.130 1.00 90.38 114 LEU A N 1
ATOM 883 C CA . LEU A 1 114 ? 13.959 14.958 -33.811 1.00 90.38 114 LEU A CA 1
ATOM 884 C C . LEU A 1 114 ? 15.140 13.982 -33.929 1.00 90.38 114 LEU A C 1
ATOM 886 O O . LEU A 1 114 ? 16.156 14.166 -33.262 1.00 90.38 114 LEU A O 1
ATOM 890 N N . VAL A 1 115 ? 15.030 12.960 -34.781 1.00 92.00 115 VAL A N 1
ATOM 891 C CA . VAL A 1 115 ? 16.118 11.999 -35.025 1.00 92.00 115 VAL A CA 1
ATOM 892 C C . VAL A 1 115 ? 17.352 12.696 -35.604 1.00 92.00 115 VAL A C 1
ATOM 894 O O . VAL A 1 115 ? 18.470 12.467 -35.142 1.00 92.00 115 VAL A O 1
ATOM 897 N N . ASP A 1 116 ? 17.166 13.598 -36.566 1.00 91.00 116 ASP A N 1
ATOM 898 C CA . ASP A 1 116 ? 18.255 14.385 -37.140 1.00 91.00 116 ASP A CA 1
ATOM 899 C C . ASP A 1 116 ? 18.873 15.352 -36.115 1.00 91.00 116 ASP A C 1
ATOM 901 O O . ASP A 1 116 ? 20.092 15.524 -36.113 1.00 91.00 116 ASP A O 1
ATOM 905 N N . GLN A 1 117 ? 18.080 15.929 -35.204 1.00 90.25 117 GLN A N 1
ATOM 906 C CA . GLN A 1 117 ? 18.586 16.737 -34.088 1.00 90.25 117 GLN A CA 1
ATOM 907 C C . GLN A 1 117 ? 19.447 15.908 -33.134 1.00 90.25 117 GLN A C 1
ATOM 909 O O . GLN A 1 117 ? 20.552 16.337 -32.806 1.00 90.25 117 GLN A O 1
ATOM 914 N N . VAL A 1 118 ? 19.004 14.705 -32.741 1.00 90.00 118 VAL A N 1
ATOM 915 C CA . VAL A 1 118 ? 19.827 13.792 -31.927 1.00 90.00 118 VAL A CA 1
ATOM 916 C C . VAL A 1 118 ? 21.150 13.506 -32.632 1.00 90.00 118 VAL A C 1
ATOM 918 O O . VAL A 1 118 ? 22.199 13.609 -32.002 1.00 90.00 118 VAL A O 1
ATOM 921 N N . ARG A 1 119 ? 21.131 13.233 -33.946 1.00 90.31 119 ARG A N 1
ATOM 922 C CA . ARG A 1 119 ? 22.364 13.028 -34.723 1.00 90.31 119 ARG A CA 1
ATOM 923 C C . ARG A 1 119 ? 23.299 14.237 -34.640 1.00 90.31 119 ARG A C 1
ATOM 925 O O . ARG A 1 119 ? 24.486 14.067 -34.390 1.00 90.31 119 ARG A O 1
ATOM 932 N N . GLN A 1 120 ? 22.769 15.445 -34.831 1.00 86.38 120 GLN A N 1
ATOM 933 C CA . GLN A 1 120 ? 23.547 16.691 -34.849 1.00 86.38 120 GLN A CA 1
ATOM 934 C C . GLN A 1 120 ? 24.076 17.116 -33.472 1.00 86.38 120 GLN A C 1
ATOM 936 O O . GLN A 1 120 ? 25.045 17.869 -33.402 1.00 86.38 120 GLN A O 1
ATOM 941 N N . MET A 1 121 ? 23.457 16.662 -32.380 1.00 81.94 121 MET A N 1
ATOM 942 C CA . MET A 1 121 ? 23.874 17.018 -31.022 1.00 81.94 121 MET A CA 1
ATOM 943 C C . MET A 1 121 ? 25.173 16.338 -30.575 1.00 81.94 121 MET A C 1
ATOM 945 O O . MET A 1 121 ? 25.843 16.850 -29.678 1.00 81.94 121 MET A O 1
ATOM 949 N N . PHE A 1 122 ? 25.545 15.216 -31.191 1.00 74.38 122 PHE A N 1
ATOM 950 C CA . PHE A 1 122 ? 26.782 14.497 -30.891 1.00 74.38 122 PHE A CA 1
ATOM 951 C C . PHE A 1 122 ? 27.966 15.087 -31.651 1.00 74.38 122 PHE A C 1
ATOM 953 O O . PHE A 1 122 ? 28.460 14.527 -32.624 1.00 74.38 122 PHE A O 1
ATOM 960 N N . VAL A 1 123 ? 28.426 16.250 -31.198 1.00 73.88 123 VAL A N 1
ATOM 961 C CA . VAL A 1 123 ? 29.698 16.823 -31.640 1.00 73.88 123 VAL A CA 1
ATOM 962 C C . VAL A 1 123 ? 30.554 17.050 -30.404 1.00 73.88 123 VAL A C 1
ATOM 964 O O . VAL A 1 123 ? 30.293 17.966 -29.619 1.00 73.88 123 VAL A O 1
ATOM 967 N N . SER A 1 124 ? 31.566 16.198 -30.214 1.00 74.25 124 SER A N 1
ATOM 968 C CA . SER A 1 124 ? 32.522 16.357 -29.115 1.00 74.25 124 SER A CA 1
ATOM 969 C C . SER A 1 124 ? 33.282 17.673 -29.278 1.00 74.25 124 SER A C 1
ATOM 971 O O . SER A 1 124 ? 33.830 17.923 -30.357 1.00 74.25 124 SER A O 1
ATOM 973 N N . ILE A 1 125 ? 33.364 18.490 -28.228 1.00 74.25 125 ILE A N 1
ATOM 974 C CA . ILE A 1 125 ? 34.210 19.690 -28.241 1.00 74.25 125 ILE A CA 1
ATOM 975 C C . ILE A 1 125 ? 35.545 19.341 -27.568 1.00 74.25 125 ILE A C 1
ATOM 977 O O . ILE A 1 125 ? 35.543 18.934 -26.403 1.00 74.25 125 ILE A O 1
ATOM 981 N N . PRO A 1 126 ? 36.685 19.467 -28.277 1.00 69.62 126 PRO A N 1
ATOM 982 C CA . PRO A 1 126 ? 37.996 19.264 -27.674 1.00 69.62 126 PRO A CA 1
ATOM 983 C C . PRO A 1 126 ? 38.183 20.185 -26.459 1.00 69.62 126 PRO A C 1
ATOM 985 O O . PRO A 1 126 ? 37.783 21.344 -26.498 1.00 69.62 126 PRO A O 1
ATOM 988 N N . ASP A 1 127 ? 38.800 19.664 -25.398 1.00 71.00 127 ASP A N 1
ATOM 989 C CA . ASP A 1 127 ? 39.277 20.413 -24.220 1.00 71.00 127 ASP A CA 1
ATOM 990 C C . ASP A 1 127 ? 38.241 20.838 -23.161 1.00 71.00 127 ASP A C 1
ATOM 992 O O . ASP A 1 127 ? 38.604 21.466 -22.165 1.00 71.00 127 ASP A O 1
ATOM 996 N N . LEU A 1 128 ? 36.976 20.429 -23.288 1.00 71.88 128 LEU A N 1
ATOM 997 C CA . LEU A 1 128 ? 35.972 20.595 -22.230 1.00 71.88 128 LEU A CA 1
ATOM 998 C C . LEU A 1 128 ? 35.753 19.271 -21.486 1.00 71.88 128 LEU A C 1
ATOM 1000 O O . LEU A 1 128 ? 35.492 18.243 -22.111 1.00 71.88 128 LEU A O 1
ATOM 1004 N N . GLY A 1 129 ? 35.860 19.294 -20.154 1.00 80.69 129 GLY A N 1
ATOM 1005 C CA . GLY A 1 129 ? 35.439 18.168 -19.305 1.00 80.69 129 GLY A CA 1
ATOM 1006 C C . GLY A 1 129 ? 33.931 18.190 -19.017 1.00 80.69 129 GLY A C 1
ATOM 1007 O O . GLY A 1 129 ? 33.252 19.165 -19.341 1.00 80.69 129 GLY A O 1
ATOM 1008 N N . THR A 1 130 ? 33.411 17.149 -18.371 1.00 87.88 130 THR A N 1
ATOM 1009 C CA . THR A 1 130 ? 31.965 16.919 -18.219 1.00 87.88 130 THR A CA 1
ATOM 1010 C C . THR A 1 130 ? 31.378 17.666 -17.008 1.00 87.88 130 THR A C 1
ATOM 1012 O O . THR A 1 130 ? 31.637 17.289 -15.867 1.00 87.88 130 THR A O 1
ATOM 1015 N N . PRO A 1 131 ? 30.583 18.743 -17.159 1.00 87.25 131 PRO A N 1
ATOM 1016 C CA . PRO A 1 131 ? 29.976 19.425 -16.010 1.00 87.25 131 PRO A CA 1
ATOM 1017 C C . PRO A 1 131 ? 28.871 18.587 -15.350 1.00 87.25 131 PRO A C 1
ATOM 1019 O O . PRO A 1 131 ? 28.087 17.946 -16.030 1.00 87.25 131 PRO A O 1
ATOM 1022 N N . TYR A 1 132 ? 28.718 18.663 -14.026 1.00 89.44 132 TYR A N 1
ATOM 1023 C CA . TYR A 1 132 ? 27.621 17.988 -13.307 1.00 89.44 132 TYR A CA 1
ATOM 1024 C C . TYR A 1 132 ? 26.240 18.651 -13.514 1.00 89.44 132 TYR A C 1
ATOM 1026 O O . TYR A 1 132 ? 25.212 17.977 -13.590 1.00 89.44 132 TYR A O 1
ATOM 1034 N N . GLY A 1 133 ? 26.204 19.984 -13.620 1.00 86.75 133 GLY A N 1
ATOM 1035 C CA . GLY A 1 133 ? 24.967 20.778 -13.623 1.00 86.75 133 GLY A CA 1
ATOM 1036 C C . GLY A 1 133 ? 23.859 20.363 -14.611 1.00 86.75 133 GLY A C 1
ATOM 1037 O O . GLY A 1 133 ? 22.697 20.400 -14.201 1.00 86.75 133 GLY A O 1
ATOM 1038 N N . PRO A 1 134 ? 24.148 19.921 -15.855 1.00 90.25 134 PRO A N 1
ATOM 1039 C CA . PRO A 1 134 ? 23.127 19.480 -16.810 1.00 90.25 134 PRO A CA 1
ATOM 1040 C C . PRO A 1 134 ? 22.201 18.379 -16.287 1.00 90.25 134 PRO A C 1
ATOM 1042 O O . PRO A 1 134 ? 21.025 18.365 -16.640 1.00 90.25 134 PRO A O 1
ATOM 1045 N N . ILE A 1 135 ? 22.687 17.497 -15.407 1.00 92.94 135 ILE A N 1
ATOM 1046 C CA . ILE A 1 135 ? 21.861 16.446 -14.795 1.00 92.94 135 ILE A CA 1
ATOM 1047 C C . ILE A 1 135 ? 20.736 17.071 -13.976 1.00 92.94 135 ILE A C 1
ATOM 1049 O O . ILE A 1 135 ? 19.568 16.749 -14.174 1.00 92.94 135 ILE A O 1
ATOM 1053 N N . GLU A 1 136 ? 21.066 18.003 -13.083 1.00 92.06 136 GLU A N 1
ATOM 1054 C CA . GLU A 1 136 ? 20.063 18.660 -12.245 1.00 92.06 136 GLU A CA 1
ATOM 1055 C C . GLU A 1 136 ? 19.138 19.572 -13.050 1.00 92.06 136 GLU A C 1
ATOM 1057 O O . GLU A 1 136 ? 17.946 19.640 -12.755 1.00 92.06 136 GLU A O 1
ATOM 1062 N N . VAL A 1 137 ? 19.647 20.235 -14.094 1.00 90.06 137 VAL A N 1
ATOM 1063 C CA . VAL A 1 137 ? 18.802 21.023 -15.001 1.00 90.06 137 VAL A CA 1
ATOM 1064 C C . VAL A 1 137 ? 17.821 20.119 -15.747 1.00 90.06 137 VAL A C 1
ATOM 1066 O O . VAL A 1 137 ? 16.643 20.464 -15.841 1.00 90.06 137 VAL A O 1
ATOM 1069 N N . MET A 1 138 ? 18.261 18.962 -16.250 1.00 93.00 138 MET A N 1
ATOM 1070 C CA . MET A 1 138 ? 17.384 17.993 -16.909 1.00 93.00 138 MET A CA 1
ATOM 1071 C C . MET A 1 138 ? 16.337 17.446 -15.933 1.00 93.00 138 MET A C 1
ATOM 1073 O O . MET A 1 138 ? 15.151 17.467 -16.250 1.00 93.00 138 MET A O 1
ATOM 1077 N N . LEU A 1 139 ? 16.734 17.054 -14.717 1.00 95.00 139 LEU A N 1
ATOM 1078 C CA . LEU A 1 139 ? 15.802 16.620 -13.669 1.00 95.00 139 LEU A CA 1
ATOM 1079 C C . LEU A 1 139 ? 14.767 17.706 -13.341 1.00 95.00 139 LEU A C 1
ATOM 1081 O O . LEU A 1 139 ? 13.573 17.422 -13.300 1.00 95.00 139 LEU A O 1
ATOM 1085 N N . ALA A 1 140 ? 15.196 18.959 -13.170 1.00 90.75 140 ALA A N 1
ATOM 1086 C CA . ALA A 1 140 ? 14.296 20.088 -12.938 1.00 90.75 140 ALA A CA 1
ATOM 1087 C C . ALA A 1 140 ? 13.357 20.343 -14.129 1.00 90.75 140 ALA A C 1
ATOM 1089 O O . ALA A 1 140 ? 12.200 20.720 -13.945 1.00 90.75 140 ALA A O 1
ATOM 1090 N N . THR A 1 141 ? 13.853 20.148 -15.352 1.00 90.31 141 THR A N 1
ATOM 1091 C CA . THR A 1 141 ? 13.086 20.328 -16.589 1.00 90.31 141 THR A CA 1
ATOM 1092 C C . THR A 1 141 ? 12.005 19.265 -16.716 1.00 90.31 141 THR A C 1
ATOM 1094 O O . THR A 1 141 ? 10.842 19.624 -16.885 1.00 90.31 141 THR A O 1
ATOM 1097 N N . LEU A 1 142 ? 12.361 17.988 -16.545 1.00 93.06 142 LEU A N 1
ATOM 1098 C CA . LEU A 1 142 ? 11.410 16.879 -16.563 1.00 93.06 142 LEU A CA 1
ATOM 1099 C C . LEU A 1 142 ? 10.380 17.023 -15.436 1.00 93.06 142 LEU A C 1
ATOM 1101 O O . LEU A 1 142 ? 9.186 16.945 -15.702 1.00 93.06 142 LEU A O 1
ATOM 1105 N N . ALA A 1 143 ? 10.811 17.327 -14.207 1.00 92.44 143 ALA A N 1
ATOM 1106 C CA . ALA A 1 143 ? 9.908 17.520 -13.068 1.00 92.44 143 ALA A CA 1
ATOM 1107 C C . ALA A 1 143 ? 8.920 18.679 -13.281 1.00 92.44 143 ALA A C 1
ATOM 1109 O O . ALA A 1 143 ? 7.791 18.630 -12.812 1.00 92.44 143 ALA A O 1
ATOM 1110 N N . GLY A 1 144 ? 9.331 19.735 -13.989 1.00 89.31 144 GLY A N 1
ATOM 1111 C CA . GLY A 1 144 ? 8.458 20.865 -14.311 1.00 89.31 144 GLY A CA 1
ATOM 1112 C C . GLY A 1 144 ? 7.542 20.639 -15.517 1.00 89.31 144 GLY A C 1
ATOM 1113 O O . GLY A 1 144 ? 6.754 21.526 -15.838 1.00 89.31 144 GLY A O 1
ATOM 1114 N N . GLN A 1 145 ? 7.686 19.520 -16.229 1.00 89.81 145 GLN A N 1
ATOM 1115 C CA . GLN A 1 145 ? 6.981 19.252 -17.486 1.00 89.81 145 GLN A CA 1
ATOM 1116 C C . GLN A 1 145 ? 6.176 17.962 -17.472 1.00 89.81 145 GLN A C 1
ATOM 1118 O O . GLN A 1 145 ? 5.272 17.836 -18.302 1.00 89.81 145 GLN A O 1
ATOM 1123 N N . VAL A 1 146 ? 6.510 17.024 -16.585 1.00 90.31 146 VAL A N 1
ATOM 1124 C CA . VAL A 1 146 ? 5.758 15.793 -16.358 1.00 90.31 146 VAL A CA 1
ATOM 1125 C C . VAL A 1 146 ? 4.323 16.145 -15.967 1.00 90.31 146 VAL A C 1
ATOM 1127 O O . VAL A 1 146 ? 4.086 17.040 -15.155 1.00 90.31 146 VAL A O 1
ATOM 1130 N N . ARG A 1 147 ? 3.359 15.505 -16.623 1.00 88.12 147 ARG A N 1
ATOM 1131 C CA . ARG A 1 147 ? 1.934 15.622 -16.308 1.00 88.12 147 ARG A CA 1
ATOM 1132 C C . ARG A 1 147 ? 1.594 14.671 -15.164 1.00 88.12 147 ARG A C 1
ATOM 1134 O O . ARG A 1 147 ? 2.355 13.747 -14.865 1.00 88.12 147 ARG A O 1
ATOM 1141 N N . ASP A 1 148 ? 0.431 14.875 -14.556 1.00 78.12 148 ASP A N 1
ATOM 1142 C CA . ASP A 1 148 ? -0.102 13.915 -13.593 1.00 78.12 148 ASP A CA 1
ATOM 1143 C C . ASP A 1 148 ? -0.149 12.532 -14.251 1.00 78.12 148 ASP A C 1
ATOM 1145 O O . ASP A 1 148 ? -0.551 12.389 -15.407 1.00 78.12 148 ASP A O 1
ATOM 1149 N N . ASP A 1 149 ? 0.330 11.525 -13.526 1.00 74.44 149 ASP A N 1
ATOM 1150 C CA . ASP A 1 149 ? 0.332 10.125 -13.949 1.00 74.44 149 ASP A CA 1
ATOM 1151 C C . ASP A 1 149 ? 1.217 9.776 -15.155 1.00 74.44 149 ASP A C 1
ATOM 1153 O O . ASP A 1 149 ? 1.189 8.630 -15.602 1.00 74.44 149 ASP A O 1
ATOM 1157 N N . GLU A 1 150 ? 2.021 10.704 -15.669 1.00 83.88 150 GLU A N 1
ATOM 1158 C CA . GLU A 1 150 ? 2.916 10.464 -16.801 1.00 83.88 150 GLU A CA 1
ATOM 1159 C C . GLU A 1 150 ? 4.250 9.860 -16.316 1.00 83.88 150 GLU A C 1
ATOM 1161 O O . GLU A 1 150 ? 4.967 10.506 -15.545 1.00 83.88 150 GLU A O 1
ATOM 1166 N N . PRO A 1 151 ? 4.630 8.637 -16.729 1.00 84.94 151 PRO A N 1
ATOM 1167 C CA . PRO A 1 151 ? 5.954 8.106 -16.435 1.00 84.94 151 PRO A CA 1
ATOM 1168 C C . PRO A 1 151 ? 7.041 8.948 -17.111 1.00 84.94 151 PRO A C 1
ATOM 1170 O O . PRO A 1 151 ? 6.939 9.315 -18.288 1.00 84.94 151 PRO A O 1
ATOM 1173 N N . ALA A 1 152 ? 8.117 9.210 -16.372 1.00 92.00 152 ALA A N 1
ATOM 1174 C CA . ALA A 1 152 ? 9.295 9.890 -16.886 1.00 92.00 152 ALA A CA 1
ATOM 1175 C C . ALA A 1 152 ? 10.484 8.928 -17.013 1.00 92.00 152 ALA A C 1
ATOM 1177 O O . ALA A 1 152 ? 10.696 8.046 -16.176 1.00 92.00 152 ALA A O 1
ATOM 1178 N N . TYR A 1 153 ? 11.308 9.140 -18.036 1.00 94.94 153 TYR A N 1
ATOM 1179 C CA . TYR A 1 153 ? 12.574 8.440 -18.239 1.00 94.94 153 TYR A CA 1
ATOM 1180 C C . TYR A 1 153 ? 13.702 9.449 -18.422 1.00 94.94 153 TYR A C 1
ATOM 1182 O O . TYR A 1 153 ? 13.523 10.465 -19.089 1.00 94.94 153 TYR A O 1
ATOM 1190 N N . LEU A 1 154 ? 14.874 9.156 -17.869 1.00 97.06 154 LEU A N 1
ATOM 1191 C CA . LEU A 1 154 ? 16.100 9.907 -18.106 1.00 97.06 154 LEU A CA 1
ATOM 1192 C C . LEU A 1 154 ? 17.185 8.952 -18.594 1.00 97.06 154 LEU A C 1
ATOM 1194 O O . LEU A 1 154 ? 17.658 8.109 -17.836 1.00 97.06 154 LEU A O 1
ATOM 1198 N N . VAL A 1 155 ? 17.586 9.102 -19.852 1.00 97.25 155 VAL A N 1
ATOM 1199 C CA . VAL A 1 155 ? 18.703 8.364 -20.440 1.00 97.25 155 VAL A CA 1
ATOM 1200 C C . VAL A 1 155 ? 19.938 9.255 -20.426 1.00 97.25 155 VAL A C 1
ATOM 1202 O O . VAL A 1 155 ? 19.924 10.342 -21.002 1.00 97.25 155 VAL A O 1
ATOM 1205 N N . ILE A 1 156 ? 20.999 8.804 -19.761 1.00 96.12 156 ILE A N 1
ATOM 1206 C CA . ILE A 1 156 ? 22.278 9.513 -19.676 1.00 96.12 156 ILE A CA 1
ATOM 1207 C C . ILE A 1 156 ? 23.332 8.691 -20.402 1.00 96.12 156 ILE A C 1
ATOM 1209 O O . ILE A 1 156 ? 23.531 7.520 -20.083 1.00 96.12 156 ILE A O 1
ATOM 1213 N N . VAL A 1 157 ? 24.024 9.316 -21.348 1.00 95.31 157 VAL A N 1
ATOM 1214 C CA . VAL A 1 157 ? 25.165 8.730 -22.057 1.00 95.31 157 VAL A CA 1
ATOM 1215 C C . VAL A 1 157 ? 26.409 9.519 -21.681 1.00 95.31 157 VAL A C 1
ATOM 1217 O O . VAL A 1 157 ? 26.487 10.704 -22.000 1.00 95.31 157 VAL A O 1
ATOM 1220 N N . SER A 1 158 ? 27.353 8.890 -20.981 1.00 93.94 158 SER A N 1
ATOM 1221 C CA . SER A 1 158 ? 28.573 9.551 -20.496 1.00 93.94 158 SER A CA 1
ATOM 1222 C C . SER A 1 158 ? 29.663 8.535 -20.157 1.00 93.94 158 SER A C 1
ATOM 1224 O O . SER A 1 158 ? 29.385 7.357 -19.928 1.00 93.94 158 SER A O 1
ATOM 1226 N N . ASP A 1 159 ? 30.910 8.987 -20.093 1.00 92.19 159 ASP A N 1
ATOM 1227 C CA . ASP A 1 159 ? 32.010 8.243 -19.477 1.00 92.19 159 ASP A CA 1
ATOM 1228 C C . ASP A 1 159 ? 32.028 8.379 -17.943 1.00 92.19 159 ASP A C 1
ATOM 1230 O O . ASP A 1 159 ? 32.849 7.754 -17.287 1.00 92.19 159 ASP A O 1
ATOM 1234 N N . GLY A 1 160 ? 31.117 9.170 -17.367 1.00 92.44 160 GLY A N 1
ATOM 1235 C CA . GLY A 1 160 ? 30.866 9.308 -15.936 1.00 92.44 160 GLY A CA 1
ATOM 1236 C C . GLY A 1 160 ? 31.878 10.127 -15.138 1.00 92.44 160 GLY A C 1
ATOM 1237 O O . GLY A 1 160 ? 31.699 10.228 -13.924 1.00 92.44 160 GLY A O 1
ATOM 1238 N N . GLU A 1 161 ? 32.901 10.717 -15.764 1.00 92.88 161 GLU A N 1
ATOM 1239 C CA . GLU A 1 161 ? 33.882 11.564 -15.074 1.00 92.88 161 GLU A CA 1
ATOM 1240 C C . GLU A 1 161 ? 33.441 13.027 -15.062 1.00 92.88 161 GLU A C 1
ATOM 1242 O O . GLU A 1 161 ? 33.677 13.777 -16.004 1.00 92.88 161 GLU A O 1
ATOM 1247 N N . TYR A 1 162 ? 32.834 13.472 -13.962 1.00 91.50 162 TYR A N 1
ATOM 1248 C CA . TYR A 1 162 ? 32.380 14.855 -13.832 1.00 91.50 162 TYR A CA 1
ATOM 1249 C C . TYR A 1 162 ? 33.486 15.789 -13.328 1.00 91.50 162 TYR A C 1
ATOM 1251 O O . TYR A 1 162 ? 34.255 15.469 -12.422 1.00 91.50 162 TYR A O 1
ATOM 1259 N N . ASN A 1 163 ? 33.532 17.002 -13.869 1.00 83.12 163 ASN A N 1
ATOM 1260 C CA . ASN A 1 163 ? 34.439 18.055 -13.435 1.00 83.12 163 ASN A CA 1
ATOM 1261 C C . ASN A 1 163 ? 34.135 18.482 -11.979 1.00 83.12 163 ASN A C 1
ATOM 1263 O O . ASN A 1 163 ? 32.981 18.793 -11.670 1.00 83.12 163 ASN A O 1
ATOM 1267 N N . PRO A 1 164 ? 35.149 18.589 -11.093 1.00 69.88 164 PRO A N 1
ATOM 1268 C CA . PRO A 1 164 ? 34.950 18.958 -9.687 1.00 69.88 164 PRO A CA 1
ATOM 1269 C C . PRO A 1 164 ? 34.273 20.320 -9.435 1.00 69.88 164 PRO A C 1
ATOM 1271 O O . PRO A 1 164 ? 33.501 20.420 -8.477 1.00 69.88 164 PRO A O 1
ATOM 1274 N N . PRO A 1 165 ? 34.514 21.390 -10.227 1.00 75.12 165 PRO A N 1
ATOM 1275 C CA . PRO A 1 165 ? 33.830 22.661 -10.018 1.00 75.12 165 PRO A CA 1
ATOM 1276 C C . PRO A 1 165 ? 32.307 22.515 -10.133 1.00 75.12 165 PRO A C 1
ATOM 1278 O O . PRO A 1 165 ? 31.763 22.293 -11.210 1.00 75.12 165 PRO A O 1
ATOM 1281 N N . GLY A 1 166 ? 31.615 22.657 -8.999 1.00 73.94 166 GLY A N 1
ATOM 1282 C CA . GLY A 1 166 ? 30.155 22.570 -8.926 1.00 73.94 166 GLY A CA 1
ATOM 1283 C C . GLY A 1 166 ? 29.591 21.168 -8.671 1.00 73.94 166 GLY A C 1
ATOM 1284 O O . GLY A 1 166 ? 28.377 21.068 -8.490 1.00 73.94 166 GLY A O 1
ATOM 1285 N N . LEU A 1 167 ? 30.430 20.127 -8.594 1.00 88.44 167 LEU A N 1
ATOM 1286 C CA . LEU A 1 167 ? 30.023 18.786 -8.171 1.00 88.44 167 LEU A CA 1
ATOM 1287 C C . LEU A 1 167 ? 29.845 18.744 -6.636 1.00 88.44 167 LEU A C 1
ATOM 1289 O O . LEU A 1 167 ? 30.788 19.058 -5.904 1.00 88.44 167 LEU A O 1
ATOM 1293 N N . PRO A 1 168 ? 28.659 18.382 -6.114 1.00 89.69 168 PRO A N 1
ATOM 1294 C CA . PRO A 1 168 ? 28.466 18.187 -4.679 1.00 89.69 168 PRO A CA 1
ATOM 1295 C C . PRO A 1 168 ? 29.287 16.998 -4.145 1.00 89.69 168 PRO A C 1
ATOM 1297 O O . PRO A 1 168 ? 29.543 16.059 -4.895 1.00 89.69 168 PRO A O 1
ATOM 1300 N N . PRO A 1 169 ? 29.639 16.969 -2.845 1.00 92.06 169 PRO A N 1
ATOM 1301 C CA . PRO A 1 169 ? 30.221 15.776 -2.232 1.00 92.06 169 PRO A CA 1
ATOM 1302 C C . PRO A 1 169 ? 29.318 14.551 -2.437 1.00 92.06 169 PRO A C 1
ATOM 1304 O O . PRO A 1 169 ? 28.102 14.669 -2.275 1.00 92.06 169 PRO A O 1
ATOM 1307 N N . ALA A 1 170 ? 29.902 13.379 -2.710 1.00 93.38 170 ALA A N 1
ATOM 1308 C CA . ALA A 1 170 ? 29.158 12.149 -3.011 1.00 93.38 170 ALA A CA 1
ATOM 1309 C C . ALA A 1 170 ? 28.069 11.825 -1.968 1.00 93.38 170 ALA A C 1
ATOM 1311 O O . ALA A 1 170 ? 26.940 11.484 -2.316 1.00 93.38 170 ALA A O 1
ATOM 1312 N N . ALA A 1 171 ? 28.372 12.034 -0.681 1.00 93.56 171 ALA A N 1
ATOM 1313 C CA . ALA A 1 171 ? 27.440 11.812 0.427 1.00 93.56 171 ALA A CA 1
ATOM 1314 C C . ALA A 1 171 ? 26.182 12.707 0.390 1.00 93.56 171 ALA A C 1
ATOM 1316 O O . ALA A 1 171 ? 25.158 12.332 0.951 1.00 93.56 171 ALA A O 1
ATOM 1317 N N . ALA A 1 172 ? 26.236 13.869 -0.270 1.00 93.69 172 ALA A N 1
ATOM 1318 C CA . ALA A 1 172 ? 25.111 14.800 -0.381 1.00 93.69 172 ALA A CA 1
ATOM 1319 C C . ALA A 1 172 ? 24.215 14.530 -1.605 1.00 93.69 172 ALA A C 1
ATOM 1321 O O . ALA A 1 172 ? 23.106 15.062 -1.685 1.00 93.69 172 ALA A O 1
ATOM 1322 N N . LEU A 1 173 ? 24.675 13.734 -2.577 1.00 95.06 173 LEU A N 1
ATOM 1323 C CA . LEU A 1 173 ? 23.946 13.486 -3.825 1.00 95.06 173 LEU A CA 1
ATOM 1324 C C . LEU A 1 173 ? 22.605 12.761 -3.620 1.00 95.06 173 LEU A C 1
ATOM 1326 O O . LEU A 1 173 ? 21.622 13.203 -4.220 1.00 95.06 173 LEU A O 1
ATOM 1330 N N . PRO A 1 174 ? 22.489 11.721 -2.762 1.00 94.31 174 PRO A N 1
ATOM 1331 C CA . PRO A 1 174 ? 21.211 11.045 -2.553 1.00 94.31 174 PRO A CA 1
ATOM 1332 C C . PRO A 1 174 ? 20.101 11.985 -2.070 1.00 94.31 174 PRO A C 1
ATOM 1334 O O . PRO A 1 174 ? 18.992 11.943 -2.597 1.00 94.31 174 PRO A O 1
ATOM 1337 N N . ASP A 1 175 ? 20.394 12.872 -1.117 1.00 90.56 175 ASP A N 1
ATOM 1338 C CA . ASP A 1 175 ? 19.405 13.820 -0.588 1.00 90.56 175 ASP A CA 1
ATOM 1339 C C . ASP A 1 175 ? 18.998 14.862 -1.634 1.00 90.56 175 ASP A C 1
ATOM 1341 O O . ASP A 1 175 ? 17.816 15.189 -1.765 1.00 90.56 175 ASP A O 1
ATOM 1345 N N . ARG A 1 176 ? 19.952 15.324 -2.451 1.00 91.94 176 ARG A N 1
ATOM 1346 C CA . ARG A 1 176 ? 19.661 16.229 -3.572 1.00 91.94 176 ARG A CA 1
ATOM 1347 C C . ARG A 1 176 ? 18.755 15.580 -4.613 1.00 91.94 176 ARG A C 1
ATOM 1349 O O . ARG A 1 176 ? 17.809 16.217 -5.069 1.00 91.94 176 ARG A O 1
ATOM 1356 N N . PHE A 1 177 ? 19.004 14.325 -4.981 1.00 95.12 177 PHE A N 1
ATOM 1357 C CA . PHE A 1 177 ? 18.167 13.617 -5.951 1.00 95.12 177 PHE A CA 1
ATOM 1358 C C . PHE A 1 177 ? 16.793 13.245 -5.391 1.00 95.12 177 PHE A C 1
ATOM 1360 O O . PHE A 1 177 ? 15.809 13.331 -6.126 1.00 95.12 177 PHE A O 1
ATOM 1367 N N . ARG A 1 178 ? 16.678 12.920 -4.096 1.00 91.56 178 ARG A N 1
ATOM 1368 C CA . ARG A 1 178 ? 15.373 12.690 -3.447 1.00 91.56 178 ARG A CA 1
ATOM 1369 C C . ARG A 1 178 ? 14.466 13.915 -3.553 1.00 91.56 178 ARG A C 1
ATOM 1371 O O . ARG A 1 178 ? 13.304 13.770 -3.913 1.00 91.56 178 ARG A O 1
ATOM 1378 N N . ALA A 1 179 ? 15.023 15.118 -3.398 1.00 88.69 179 ALA A N 1
ATOM 1379 C CA . ALA A 1 179 ? 14.270 16.364 -3.566 1.00 88.69 179 ALA A CA 1
ATOM 1380 C C . ALA A 1 179 ? 13.681 16.562 -4.981 1.00 88.69 179 ALA A C 1
ATOM 1382 O O . ALA A 1 179 ? 12.741 17.347 -5.148 1.00 88.69 179 ALA A O 1
ATOM 1383 N N . TYR A 1 180 ? 14.230 15.888 -6.000 1.00 91.88 180 TYR A N 1
ATOM 1384 C CA . TYR A 1 180 ? 13.643 15.813 -7.341 1.00 91.88 180 TYR A CA 1
ATOM 1385 C C . TYR A 1 180 ? 12.667 14.647 -7.478 1.00 91.88 180 TYR A C 1
ATOM 1387 O O . TYR A 1 180 ? 11.617 14.837 -8.081 1.00 91.88 180 TYR A O 1
ATOM 1395 N N . LYS A 1 181 ? 12.986 13.470 -6.922 1.00 89.88 181 LYS A N 1
ATOM 1396 C CA . LYS A 1 181 ? 12.129 12.273 -6.961 1.00 89.88 181 LYS A CA 1
ATOM 1397 C C . LYS A 1 181 ? 10.700 12.569 -6.516 1.00 89.88 181 LYS A C 1
ATOM 1399 O O . LYS A 1 181 ? 9.766 12.181 -7.208 1.00 89.88 181 LYS A O 1
ATOM 1404 N N . ASP A 1 182 ? 10.547 13.342 -5.447 1.00 83.00 182 ASP A N 1
ATOM 1405 C CA . ASP A 1 182 ? 9.240 13.713 -4.892 1.00 83.00 182 ASP A CA 1
ATOM 1406 C C . ASP A 1 182 ? 8.386 14.580 -5.840 1.00 83.00 182 ASP A C 1
ATOM 1408 O O . ASP A 1 182 ? 7.197 14.775 -5.605 1.00 83.00 182 ASP A O 1
ATOM 1412 N N . ARG A 1 183 ? 8.973 15.107 -6.923 1.00 88.88 183 ARG A N 1
ATOM 1413 C CA . ARG A 1 183 ? 8.299 15.943 -7.931 1.00 88.88 183 ARG A CA 1
ATOM 1414 C C . ARG A 1 183 ? 7.835 15.157 -9.159 1.00 88.88 183 ARG A C 1
ATOM 1416 O O . ARG A 1 183 ? 7.296 15.762 -10.079 1.00 88.88 183 ARG A O 1
ATOM 1423 N N . PHE A 1 184 ? 8.066 13.845 -9.204 1.00 87.56 184 PHE A N 1
ATOM 1424 C CA . PHE A 1 184 ? 7.647 12.978 -10.305 1.00 87.56 184 PHE A CA 1
ATOM 1425 C C . PHE A 1 184 ? 6.466 12.098 -9.867 1.00 87.56 184 PHE A C 1
ATOM 1427 O O . PHE A 1 184 ? 6.698 11.010 -9.337 1.00 87.56 184 PHE A O 1
ATOM 1434 N N . PRO A 1 185 ? 5.205 12.517 -10.089 1.00 73.25 185 PRO A N 1
ATOM 1435 C CA . PRO A 1 185 ? 4.027 11.786 -9.606 1.00 73.25 185 PRO A CA 1
ATOM 1436 C C . PRO A 1 185 ? 3.895 10.384 -10.226 1.00 73.25 185 PRO A C 1
ATOM 1438 O O . PRO A 1 185 ? 3.488 9.444 -9.549 1.00 73.25 185 PRO A O 1
ATOM 1441 N N . GLY A 1 186 ? 4.289 10.222 -11.495 1.00 72.94 186 GLY A N 1
ATOM 1442 C CA . GLY A 1 186 ? 4.373 8.924 -12.180 1.00 72.94 186 GLY A CA 1
ATOM 1443 C C . GLY A 1 186 ? 5.694 8.172 -11.966 1.00 72.94 186 GLY A C 1
ATOM 1444 O O . GLY A 1 186 ? 5.890 7.109 -12.553 1.00 72.94 186 GLY A O 1
ATOM 1445 N N . GLY A 1 187 ? 6.605 8.718 -11.154 1.00 85.38 187 GLY A N 1
ATOM 1446 C CA . GLY A 1 187 ? 7.979 8.244 -11.010 1.00 85.38 187 GLY A CA 1
ATOM 1447 C C . GLY A 1 187 ? 8.898 8.654 -12.168 1.00 85.38 187 GLY A C 1
ATOM 1448 O O . GLY A 1 187 ? 8.459 8.999 -13.267 1.00 85.38 187 GLY A O 1
ATOM 1449 N N . LEU A 1 188 ? 10.206 8.616 -11.907 1.00 92.19 188 LEU A N 1
ATOM 1450 C CA . LEU A 1 188 ? 11.260 8.783 -12.908 1.00 92.19 188 LEU A CA 1
ATOM 1451 C C . LEU A 1 188 ? 12.152 7.546 -12.885 1.00 92.19 188 LEU A C 1
ATOM 1453 O O . LEU A 1 188 ? 12.659 7.191 -11.826 1.00 92.19 188 LEU A O 1
ATOM 1457 N N . ARG A 1 189 ? 12.403 6.951 -14.053 1.00 92.81 189 ARG A N 1
ATOM 1458 C CA . ARG A 1 189 ? 13.400 5.891 -14.226 1.00 92.81 189 ARG A CA 1
ATOM 1459 C C . ARG A 1 189 ? 14.656 6.428 -14.902 1.00 92.81 189 ARG A C 1
ATOM 1461 O O . ARG A 1 189 ? 14.566 7.133 -15.904 1.00 92.81 189 ARG A O 1
ATOM 1468 N N . VAL A 1 190 ? 15.826 6.051 -14.392 1.00 96.44 190 VAL A N 1
ATOM 1469 C CA . VAL A 1 190 ? 17.120 6.448 -14.966 1.00 96.44 190 VAL A CA 1
ATOM 1470 C C . VAL A 1 190 ? 17.773 5.268 -15.683 1.00 96.44 190 VAL A C 1
ATOM 1472 O O . VAL A 1 190 ? 17.921 4.189 -15.114 1.00 96.44 190 VAL A O 1
ATOM 1475 N N . GLU A 1 191 ? 18.205 5.486 -16.921 1.00 97.00 191 GLU A N 1
ATOM 1476 C CA . GLU A 1 191 ? 19.033 4.569 -17.703 1.00 97.00 191 GLU A CA 1
ATOM 1477 C C . GLU A 1 191 ? 20.399 5.237 -17.921 1.00 97.00 191 GLU A C 1
ATOM 1479 O O . GLU A 1 191 ? 20.514 6.229 -18.636 1.00 97.00 191 GLU A O 1
ATOM 1484 N N . TYR A 1 192 ? 21.440 4.726 -17.267 1.00 97.19 192 TYR A N 1
ATOM 1485 C CA . TYR A 1 192 ? 22.787 5.289 -17.293 1.00 97.19 192 TYR A CA 1
ATOM 1486 C C . TYR A 1 192 ? 23.723 4.405 -18.119 1.00 97.19 192 TYR A C 1
ATOM 1488 O O . TYR A 1 192 ? 24.143 3.332 -17.671 1.00 97.19 192 TYR A O 1
ATOM 1496 N N . LEU A 1 193 ? 24.072 4.875 -19.313 1.00 96.81 193 LEU A N 1
ATOM 1497 C CA . LEU A 1 193 ? 25.013 4.250 -20.230 1.00 96.81 193 LEU A CA 1
ATOM 1498 C C . LEU A 1 193 ? 26.424 4.806 -20.005 1.00 96.81 193 LEU A C 1
ATOM 1500 O O . LEU A 1 193 ? 26.769 5.881 -20.489 1.00 96.81 193 LEU A O 1
ATOM 1504 N N . PHE A 1 194 ? 27.220 4.044 -19.260 1.00 95.62 194 PHE A N 1
ATOM 1505 C CA . PHE A 1 194 ? 28.603 4.336 -18.904 1.00 95.62 194 PHE A CA 1
ATOM 1506 C C . PHE A 1 194 ? 29.579 3.743 -19.930 1.00 95.62 194 PHE A C 1
ATOM 1508 O O . PHE A 1 194 ? 29.732 2.516 -20.020 1.00 95.62 194 PHE A O 1
ATOM 1515 N N . ILE A 1 195 ? 30.254 4.615 -20.683 1.00 94.31 195 ILE A N 1
ATOM 1516 C CA . ILE A 1 195 ? 31.236 4.231 -21.703 1.00 94.31 195 ILE A CA 1
ATOM 1517 C C . ILE A 1 195 ? 32.617 4.105 -21.067 1.00 94.31 195 ILE A C 1
ATOM 1519 O O . ILE A 1 195 ? 33.274 5.085 -20.731 1.00 94.31 195 ILE A O 1
ATOM 1523 N N . ARG A 1 196 ? 33.078 2.868 -20.914 1.00 93.69 196 ARG A N 1
ATOM 1524 C CA . ARG A 1 196 ? 34.377 2.558 -20.327 1.00 93.69 196 ARG A CA 1
ATOM 1525 C C . ARG A 1 196 ? 35.456 2.474 -21.418 1.00 93.69 196 ARG A C 1
ATOM 1527 O O . ARG A 1 196 ? 35.270 1.723 -22.378 1.00 93.69 196 ARG A O 1
ATOM 1534 N N . PRO A 1 197 ? 36.621 3.123 -21.240 1.00 89.81 197 PRO A N 1
ATOM 1535 C CA . PRO A 1 197 ? 37.774 2.956 -22.118 1.00 89.81 197 PRO A CA 1
ATOM 1536 C C . PRO A 1 197 ? 38.207 1.491 -22.243 1.00 89.81 197 PRO A C 1
ATOM 1538 O O . PRO A 1 197 ? 38.095 0.715 -21.292 1.00 89.81 197 PRO A O 1
ATOM 1541 N N . GLN A 1 198 ? 38.754 1.124 -23.404 1.00 88.00 198 GLN A N 1
ATOM 1542 C CA . GLN A 1 198 ? 39.309 -0.216 -23.629 1.00 88.00 198 GLN A CA 1
ATOM 1543 C C . GLN A 1 198 ? 40.646 -0.435 -22.915 1.00 88.00 198 GLN A C 1
ATOM 1545 O O . GLN A 1 198 ? 40.933 -1.557 -22.504 1.00 88.00 198 GLN A O 1
ATOM 1550 N N . ASP A 1 199 ? 41.447 0.623 -22.744 1.00 90.44 199 ASP A N 1
ATOM 1551 C CA . ASP A 1 199 ? 42.705 0.554 -22.000 1.00 90.44 199 ASP A CA 1
ATOM 1552 C C . ASP A 1 199 ? 42.437 0.247 -20.511 1.00 90.44 199 ASP A C 1
ATOM 1554 O O . ASP A 1 199 ? 41.834 1.082 -19.823 1.00 90.44 199 ASP A O 1
ATOM 1558 N N . PRO A 1 200 ? 42.899 -0.903 -19.977 1.00 90.81 200 PRO A N 1
ATOM 1559 C CA . PRO A 1 200 ? 42.639 -1.300 -18.596 1.00 90.81 200 PRO A CA 1
ATOM 1560 C C . PRO A 1 200 ? 43.135 -0.293 -17.554 1.00 90.81 200 PRO A C 1
ATOM 1562 O O . PRO A 1 200 ? 42.500 -0.135 -16.510 1.00 90.81 200 PRO A O 1
ATOM 1565 N N . GLN A 1 201 ? 44.249 0.404 -17.812 1.00 92.81 201 GLN A N 1
ATOM 1566 C CA . GLN A 1 201 ? 44.806 1.364 -16.854 1.00 92.81 201 GLN A CA 1
ATOM 1567 C C . GLN A 1 201 ? 43.947 2.625 -16.775 1.00 92.81 201 GLN A C 1
ATOM 1569 O O . GLN A 1 201 ? 43.556 3.044 -15.678 1.00 92.81 201 GLN A O 1
ATOM 1574 N N . ARG A 1 202 ? 43.598 3.200 -17.933 1.00 91.38 202 ARG A N 1
ATOM 1575 C CA . ARG A 1 202 ? 42.664 4.325 -18.009 1.00 91.38 202 ARG A CA 1
ATOM 1576 C C . ARG A 1 202 ? 41.290 3.952 -17.460 1.00 91.38 202 ARG A C 1
ATOM 1578 O O . ARG A 1 202 ? 40.728 4.733 -16.701 1.00 91.38 202 ARG A O 1
ATOM 1585 N N . ALA A 1 203 ? 40.789 2.754 -17.761 1.00 91.44 203 ALA A N 1
ATOM 1586 C CA . ALA A 1 203 ? 39.521 2.256 -17.235 1.00 91.44 203 ALA A CA 1
ATOM 1587 C C . ALA A 1 203 ? 39.525 2.146 -15.702 1.00 91.44 203 ALA A C 1
ATOM 1589 O O . ALA A 1 203 ? 38.571 2.575 -15.061 1.00 91.44 203 ALA A O 1
ATOM 1590 N N . ALA A 1 204 ? 40.596 1.621 -15.097 1.00 92.75 204 ALA A N 1
ATOM 1591 C CA . ALA A 1 204 ? 40.710 1.522 -13.641 1.00 92.75 204 ALA A CA 1
ATOM 1592 C C . ALA A 1 204 ? 40.797 2.899 -12.962 1.00 92.75 204 ALA A C 1
ATOM 1594 O O . ALA A 1 204 ? 40.237 3.089 -11.885 1.00 92.75 204 ALA A O 1
ATOM 1595 N N . LYS A 1 205 ? 41.492 3.864 -13.581 1.00 94.31 205 LYS A N 1
ATOM 1596 C CA . LYS A 1 205 ? 41.531 5.251 -13.097 1.00 94.31 205 LYS A CA 1
ATOM 1597 C C . LYS A 1 205 ? 40.153 5.908 -13.187 1.00 94.31 205 LYS A C 1
ATOM 1599 O O . LYS A 1 205 ? 39.707 6.479 -12.201 1.00 94.31 205 LYS A O 1
ATOM 1604 N N . LEU A 1 206 ? 39.493 5.784 -14.337 1.00 93.31 206 LEU A N 1
ATOM 1605 C CA . LEU A 1 206 ? 38.160 6.332 -14.571 1.00 93.31 206 LEU A CA 1
ATOM 1606 C C . LEU A 1 206 ? 37.144 5.767 -13.576 1.00 93.31 206 LEU A C 1
ATOM 1608 O O . LEU A 1 206 ? 36.424 6.529 -12.949 1.00 93.31 206 LEU A O 1
ATOM 1612 N N . MET A 1 207 ? 37.132 4.445 -13.387 1.00 93.31 207 MET A N 1
ATOM 1613 C CA . MET A 1 207 ? 36.235 3.789 -12.435 1.00 93.31 207 MET A CA 1
ATOM 1614 C C . MET A 1 207 ? 36.412 4.328 -11.017 1.00 93.31 207 MET A C 1
ATOM 1616 O O . MET A 1 207 ? 35.421 4.684 -10.399 1.00 93.31 207 MET A O 1
ATOM 1620 N N . ARG A 1 208 ? 37.656 4.476 -10.534 1.00 93.81 208 ARG A N 1
ATOM 1621 C CA . ARG A 1 208 ? 37.902 5.091 -9.219 1.00 93.81 208 ARG A CA 1
ATOM 1622 C C . ARG A 1 208 ? 37.328 6.502 -9.134 1.00 93.81 208 ARG A C 1
ATOM 1624 O O . ARG A 1 208 ? 36.671 6.815 -8.156 1.00 93.81 208 ARG A O 1
ATOM 1631 N N . ASN A 1 209 ? 37.525 7.320 -10.167 1.00 93.50 209 ASN A N 1
ATOM 1632 C CA . ASN A 1 209 ? 36.981 8.676 -10.191 1.00 93.50 209 ASN A CA 1
ATOM 1633 C C . ASN A 1 209 ? 35.444 8.666 -10.166 1.00 93.50 209 ASN A C 1
ATOM 1635 O O . ASN A 1 209 ? 34.846 9.421 -9.409 1.00 93.50 209 ASN A O 1
ATOM 1639 N N . VAL A 1 210 ? 34.799 7.801 -10.951 1.00 93.94 210 VAL A N 1
ATOM 1640 C CA . VAL A 1 210 ? 33.331 7.675 -10.983 1.00 93.94 210 VAL A CA 1
ATOM 1641 C C . VAL A 1 210 ? 32.782 7.191 -9.640 1.00 93.94 210 VAL A C 1
ATOM 1643 O O . VAL A 1 210 ? 31.793 7.746 -9.154 1.00 93.94 210 VAL A O 1
ATOM 1646 N N . ASP A 1 211 ? 33.440 6.208 -9.025 1.00 92.44 211 ASP A N 1
ATOM 1647 C CA . ASP A 1 211 ? 33.070 5.658 -7.718 1.00 92.44 211 ASP A CA 1
ATOM 1648 C C . ASP A 1 211 ? 33.242 6.718 -6.611 1.00 92.44 211 ASP A C 1
ATOM 1650 O O . ASP A 1 211 ? 32.328 6.931 -5.813 1.00 92.44 211 ASP A O 1
ATOM 1654 N N . ASP A 1 212 ? 34.362 7.452 -6.609 1.00 93.00 212 ASP A N 1
ATOM 1655 C CA . ASP A 1 212 ? 34.648 8.532 -5.653 1.00 93.00 212 ASP A CA 1
ATOM 1656 C C . ASP A 1 212 ? 33.654 9.701 -5.785 1.00 93.00 212 ASP A C 1
ATOM 1658 O O . ASP A 1 212 ? 33.285 10.338 -4.794 1.00 93.00 212 ASP A O 1
ATOM 1662 N N . GLN A 1 213 ? 33.200 9.995 -7.007 1.00 95.31 213 GLN A N 1
ATOM 1663 C CA . GLN A 1 213 ? 32.211 11.040 -7.275 1.00 95.31 213 GLN A CA 1
ATOM 1664 C C . GLN A 1 213 ? 30.785 10.615 -6.903 1.00 95.31 213 GLN A C 1
ATOM 1666 O O . GLN A 1 213 ? 29.975 11.463 -6.528 1.00 95.31 213 GLN A O 1
ATOM 1671 N N . GLY A 1 214 ? 30.450 9.327 -7.023 1.00 95.38 214 GLY A N 1
ATOM 1672 C CA . GLY A 1 214 ? 29.178 8.748 -6.579 1.00 95.38 214 GLY A CA 1
ATOM 1673 C C . GLY A 1 214 ? 27.921 9.197 -7.341 1.00 95.38 214 GLY A C 1
ATOM 1674 O O . GLY A 1 214 ? 26.814 8.831 -6.948 1.00 95.38 214 GLY A O 1
ATOM 1675 N N . VAL A 1 215 ? 28.041 9.972 -8.429 1.00 95.94 215 VAL A N 1
ATOM 1676 C CA . VAL A 1 215 ? 26.892 10.531 -9.180 1.00 95.94 215 VAL A CA 1
ATOM 1677 C C . VAL A 1 215 ? 26.014 9.447 -9.788 1.00 95.94 215 VAL A C 1
ATOM 1679 O O . VAL A 1 215 ? 24.798 9.450 -9.585 1.00 95.94 215 VAL A O 1
ATOM 1682 N N . ARG A 1 216 ? 26.627 8.510 -10.518 1.00 95.50 216 ARG A N 1
ATOM 1683 C CA . ARG A 1 216 ? 25.926 7.396 -11.167 1.00 95.50 216 ARG A CA 1
ATOM 1684 C C . ARG A 1 216 ? 25.167 6.555 -10.141 1.00 95.50 216 ARG A C 1
ATOM 1686 O O . ARG A 1 216 ? 23.977 6.299 -10.316 1.00 95.50 216 ARG A O 1
ATOM 1693 N N . ASP A 1 217 ? 25.843 6.163 -9.068 1.00 94.50 217 ASP A N 1
ATOM 1694 C CA . ASP A 1 217 ? 25.269 5.301 -8.038 1.00 94.50 217 ASP A CA 1
ATOM 1695 C C . ASP A 1 217 ? 24.156 6.002 -7.262 1.00 94.50 217 ASP A C 1
ATOM 1697 O O . ASP A 1 217 ? 23.111 5.400 -7.019 1.00 94.50 217 ASP A O 1
ATOM 1701 N N . ALA A 1 218 ? 24.324 7.286 -6.933 1.00 96.12 218 ALA A N 1
ATOM 1702 C CA . ALA A 1 218 ? 23.282 8.066 -6.278 1.00 96.12 218 ALA A CA 1
ATOM 1703 C C . ALA A 1 218 ? 22.035 8.225 -7.167 1.00 96.12 218 ALA A C 1
ATOM 1705 O O . ALA A 1 218 ? 20.924 8.051 -6.667 1.00 96.12 218 ALA A O 1
ATOM 1706 N N . LEU A 1 219 ? 22.190 8.492 -8.472 1.00 96.12 219 LEU A N 1
ATOM 1707 C CA . LEU A 1 219 ? 21.063 8.574 -9.414 1.00 96.12 219 LEU A CA 1
ATOM 1708 C C . LEU A 1 219 ? 20.286 7.257 -9.480 1.00 96.12 219 LEU A C 1
ATOM 1710 O O . LEU A 1 219 ? 19.072 7.241 -9.278 1.00 96.12 219 LEU A O 1
ATOM 1714 N N . LEU A 1 220 ? 20.987 6.153 -9.745 1.00 95.12 220 LEU A N 1
ATOM 1715 C CA . LEU A 1 220 ? 20.367 4.838 -9.906 1.00 95.12 220 LEU A CA 1
ATOM 1716 C C . LEU A 1 220 ? 19.741 4.355 -8.592 1.00 95.12 220 LEU A C 1
ATOM 1718 O O . LEU A 1 220 ? 18.634 3.827 -8.594 1.00 95.12 220 LEU A O 1
ATOM 1722 N N . SER A 1 221 ? 20.406 4.582 -7.459 1.00 92.94 221 SER A N 1
ATOM 1723 C CA . SER A 1 221 ? 19.880 4.227 -6.139 1.00 92.94 221 SER A CA 1
ATOM 1724 C C . SER A 1 221 ? 18.600 4.994 -5.803 1.00 92.94 221 SER A C 1
ATOM 1726 O O . SER A 1 221 ? 17.622 4.399 -5.354 1.00 92.94 221 SER A O 1
ATOM 1728 N N . VAL A 1 222 ? 18.564 6.306 -6.059 1.00 93.81 222 VAL A N 1
ATOM 1729 C CA . VAL A 1 222 ? 17.399 7.133 -5.725 1.00 93.81 222 VAL A CA 1
ATOM 1730 C C . VAL A 1 222 ? 16.230 6.876 -6.671 1.00 93.81 222 VAL A C 1
ATOM 1732 O O . VAL A 1 222 ? 15.117 6.660 -6.192 1.00 93.81 222 VAL A O 1
ATOM 1735 N N . PHE A 1 223 ? 16.450 6.898 -7.986 1.00 93.06 223 PHE A N 1
ATOM 1736 C CA . PHE A 1 223 ? 15.364 6.857 -8.971 1.00 93.06 223 PHE A CA 1
ATOM 1737 C C . PHE A 1 223 ? 14.940 5.442 -9.377 1.00 93.06 223 PHE A C 1
ATOM 1739 O O . PHE A 1 223 ? 13.786 5.248 -9.735 1.00 93.06 223 PHE A O 1
ATOM 1746 N N . ASN A 1 224 ? 15.816 4.440 -9.240 1.00 91.19 224 ASN A N 1
ATOM 1747 C CA . ASN A 1 224 ? 15.481 3.036 -9.518 1.00 91.19 224 ASN A CA 1
ATOM 1748 C C . ASN A 1 224 ? 15.350 2.201 -8.226 1.00 91.19 224 ASN A C 1
ATOM 1750 O O . ASN A 1 224 ? 15.522 0.980 -8.244 1.00 91.19 224 ASN A O 1
ATOM 1754 N N . ASP A 1 225 ? 15.067 2.860 -7.097 1.00 82.75 225 ASP A N 1
ATOM 1755 C CA . ASP A 1 225 ? 14.770 2.257 -5.786 1.00 82.75 225 ASP A CA 1
ATOM 1756 C C . ASP A 1 225 ? 15.857 1.315 -5.240 1.00 82.75 225 ASP A C 1
ATOM 1758 O O . ASP A 1 225 ? 15.576 0.370 -4.507 1.00 82.75 225 ASP A O 1
ATOM 1762 N N . GLY A 1 226 ? 17.117 1.528 -5.631 1.00 82.19 226 GLY A N 1
ATOM 1763 C CA . GLY A 1 226 ? 18.226 0.636 -5.276 1.00 82.19 226 GLY A CA 1
ATOM 1764 C C . GLY A 1 226 ? 18.089 -0.780 -5.849 1.00 82.19 226 GLY A C 1
ATOM 1765 O O . GLY A 1 226 ? 18.843 -1.674 -5.454 1.00 82.19 226 GLY A O 1
ATOM 1766 N N . SER A 1 227 ? 17.150 -0.988 -6.777 1.00 80.00 227 SER A N 1
ATOM 1767 C CA . SER A 1 227 ? 16.878 -2.278 -7.401 1.00 80.00 227 SER A CA 1
ATOM 1768 C C . SER A 1 227 ? 18.127 -2.802 -8.098 1.00 80.00 227 SER A C 1
ATOM 1770 O O . SER A 1 227 ? 18.846 -2.057 -8.770 1.00 80.00 227 SER A O 1
ATOM 1772 N N . ARG A 1 228 ? 18.372 -4.108 -7.980 1.00 86.62 228 ARG A N 1
ATOM 1773 C CA . ARG A 1 228 ? 19.485 -4.793 -8.642 1.00 86.62 228 ARG A CA 1
ATOM 1774 C C . ARG A 1 228 ? 18.967 -5.892 -9.559 1.00 86.62 228 ARG A C 1
ATOM 1776 O O . ARG A 1 228 ? 17.972 -6.548 -9.259 1.00 86.62 228 ARG A O 1
ATOM 1783 N N . ARG A 1 229 ? 19.647 -6.086 -10.686 1.00 82.75 229 ARG A N 1
ATOM 1784 C CA . ARG A 1 229 ? 19.466 -7.247 -11.557 1.00 82.75 229 ARG A CA 1
ATOM 1785 C C . ARG A 1 229 ? 19.967 -8.509 -10.843 1.00 82.75 229 ARG A C 1
ATOM 1787 O O . ARG A 1 229 ? 20.644 -8.437 -9.817 1.00 82.75 229 ARG A O 1
ATOM 1794 N N . SER A 1 230 ? 19.669 -9.676 -11.409 1.00 76.94 230 SER A N 1
ATOM 1795 C CA . SER A 1 230 ? 20.096 -10.977 -10.866 1.00 76.94 230 SER A CA 1
ATOM 1796 C C . SER A 1 230 ? 21.616 -11.142 -10.760 1.00 76.94 230 SER A C 1
ATOM 1798 O O . SER A 1 230 ? 22.085 -11.948 -9.967 1.00 76.94 230 SER A O 1
ATOM 1800 N N . ASP A 1 231 ? 22.385 -10.386 -11.546 1.00 82.56 231 ASP A N 1
ATOM 1801 C CA . ASP A 1 231 ? 23.852 -10.344 -11.502 1.00 82.56 231 ASP A CA 1
ATOM 1802 C C . ASP A 1 231 ? 24.405 -9.358 -10.451 1.00 82.56 231 ASP A C 1
ATOM 1804 O O . ASP A 1 231 ? 25.614 -9.155 -10.357 1.00 82.56 231 ASP A O 1
ATOM 1808 N N . GLY A 1 232 ? 23.529 -8.723 -9.666 1.00 85.62 232 GLY A N 1
ATOM 1809 C CA . GLY A 1 232 ? 23.889 -7.743 -8.649 1.00 85.62 232 GLY A CA 1
ATOM 1810 C C . GLY A 1 232 ? 24.149 -6.333 -9.188 1.00 85.62 232 GLY A C 1
ATOM 1811 O O . GLY A 1 232 ? 24.388 -5.435 -8.380 1.00 85.62 232 GLY A O 1
ATOM 1812 N N . THR A 1 233 ? 24.078 -6.087 -10.500 1.00 88.19 233 THR A N 1
ATOM 1813 C CA . THR A 1 233 ? 24.214 -4.732 -11.060 1.00 88.19 233 THR A CA 1
ATOM 1814 C C . THR A 1 233 ? 22.976 -3.884 -10.750 1.00 88.19 233 THR A C 1
ATOM 1816 O O . THR A 1 233 ? 21.863 -4.413 -10.784 1.00 88.19 233 THR A O 1
ATOM 1819 N N . PRO A 1 234 ? 23.105 -2.578 -10.451 1.00 90.31 234 PRO A N 1
ATOM 1820 C CA . PRO A 1 234 ? 21.936 -1.717 -10.298 1.00 90.31 234 PRO A CA 1
ATOM 1821 C C . PRO A 1 234 ? 21.094 -1.708 -11.582 1.00 90.31 234 PRO A C 1
ATOM 1823 O O . PRO A 1 234 ? 21.627 -1.649 -12.694 1.00 90.31 234 PRO A O 1
ATOM 1826 N N . VAL A 1 235 ? 19.770 -1.769 -11.440 1.00 88.75 235 VAL A N 1
ATOM 1827 C CA . VAL A 1 235 ? 18.843 -1.627 -12.570 1.00 88.75 235 VAL A CA 1
ATOM 1828 C C . VAL A 1 235 ? 19.087 -0.274 -13.230 1.00 88.75 235 VAL A C 1
ATOM 1830 O O . VAL A 1 235 ? 19.267 0.730 -12.547 1.00 88.75 235 VAL A O 1
ATOM 1833 N N . GLY A 1 236 ? 19.132 -0.259 -14.561 1.00 91.75 236 GLY A N 1
ATOM 1834 C CA . GLY A 1 236 ? 19.425 0.933 -15.354 1.00 91.75 236 GLY A CA 1
ATOM 1835 C C . GLY A 1 236 ? 20.910 1.278 -15.472 1.00 91.75 236 GLY A C 1
ATOM 1836 O O . GLY A 1 236 ? 21.261 2.183 -16.216 1.00 91.75 236 GLY A O 1
ATOM 1837 N N . ALA A 1 237 ? 21.810 0.554 -14.800 1.00 95.75 237 ALA A N 1
ATOM 1838 C CA . ALA A 1 237 ? 23.247 0.717 -14.993 1.00 95.75 237 ALA A CA 1
ATOM 1839 C C . ALA A 1 237 ? 23.710 -0.106 -16.204 1.00 95.75 237 ALA A C 1
ATOM 1841 O O . ALA A 1 237 ? 23.548 -1.329 -16.207 1.00 95.75 237 ALA A O 1
ATOM 1842 N N . TRP A 1 238 ? 24.342 0.527 -17.188 1.00 95.31 238 TRP A N 1
ATOM 1843 C CA . TRP A 1 238 ? 24.922 -0.149 -18.351 1.00 95.31 238 TRP A CA 1
ATOM 1844 C C . TRP A 1 238 ? 26.389 0.235 -18.476 1.00 95.31 238 TRP A C 1
ATOM 1846 O O . TRP A 1 238 ? 26.702 1.394 -18.699 1.00 95.31 238 TRP A O 1
ATOM 1856 N N . THR A 1 239 ? 27.297 -0.722 -18.299 1.00 94.62 239 THR A N 1
ATOM 1857 C CA . THR A 1 239 ? 28.740 -0.501 -18.477 1.00 94.62 239 THR A CA 1
ATOM 1858 C C . THR A 1 239 ? 29.178 -1.173 -19.766 1.00 94.62 239 THR A C 1
ATOM 1860 O O . THR A 1 239 ? 29.038 -2.388 -19.901 1.00 94.62 239 THR A O 1
ATOM 1863 N N . VAL A 1 240 ? 29.728 -0.401 -20.697 1.00 95.31 240 VAL A N 1
ATOM 1864 C CA . VAL A 1 240 ? 30.065 -0.882 -22.042 1.00 95.31 240 VAL A CA 1
ATOM 1865 C C . VAL A 1 240 ? 31.496 -0.508 -22.398 1.00 95.31 240 VAL A C 1
ATOM 1867 O O . VAL A 1 240 ? 31.975 0.550 -22.012 1.00 95.31 240 VAL A O 1
ATOM 1870 N N . SER A 1 241 ? 32.206 -1.390 -23.102 1.00 92.38 241 SER A N 1
ATOM 1871 C CA . SER A 1 241 ? 33.609 -1.161 -23.506 1.00 92.38 241 SER A CA 1
ATOM 1872 C C . SER A 1 241 ? 33.909 -1.482 -24.972 1.00 92.38 241 SER A C 1
ATOM 1874 O O . SER A 1 241 ? 35.033 -1.322 -25.435 1.00 92.38 241 SER A O 1
ATOM 1876 N N . ASN A 1 242 ? 32.914 -1.945 -25.724 1.00 93.81 242 ASN A N 1
ATOM 1877 C CA . ASN A 1 242 ? 33.020 -2.194 -27.157 1.00 93.81 242 ASN A CA 1
ATOM 1878 C C . ASN A 1 242 ? 31.651 -2.030 -27.824 1.00 93.81 242 ASN A C 1
ATOM 1880 O O . ASN A 1 242 ? 30.623 -1.963 -27.146 1.00 93.81 242 ASN A O 1
ATOM 1884 N N . GLY A 1 243 ? 31.645 -2.004 -29.155 1.00 91.62 243 GLY A N 1
ATOM 1885 C CA . GLY A 1 243 ? 30.459 -1.756 -29.964 1.00 91.62 243 GLY A CA 1
ATOM 1886 C C . GLY A 1 243 ? 29.358 -2.796 -29.776 1.00 91.62 243 GLY A C 1
ATOM 1887 O O . GLY A 1 243 ? 28.185 -2.443 -29.785 1.00 91.62 243 GLY A O 1
ATOM 1888 N N . ARG A 1 244 ? 29.703 -4.065 -29.523 1.00 93.25 244 ARG A N 1
ATOM 1889 C CA . ARG A 1 244 ? 28.699 -5.110 -29.275 1.00 93.25 244 ARG A CA 1
ATOM 1890 C C . ARG A 1 244 ? 27.971 -4.888 -27.950 1.00 93.25 244 ARG A C 1
ATOM 1892 O O . ARG A 1 244 ? 26.750 -4.847 -27.936 1.00 93.25 244 ARG A O 1
ATOM 1899 N N . GLN A 1 245 ? 28.717 -4.690 -26.862 1.00 94.31 245 GLN A N 1
ATOM 1900 C CA . GLN A 1 245 ? 28.143 -4.391 -25.543 1.00 94.31 245 GLN A CA 1
ATOM 1901 C C . GLN A 1 245 ? 27.313 -3.106 -25.569 1.00 94.31 245 GLN A C 1
ATOM 1903 O O . GLN A 1 245 ? 26.243 -3.052 -24.972 1.00 94.31 245 GLN A O 1
ATOM 1908 N N . MET A 1 246 ? 27.808 -2.086 -26.275 1.00 94.00 246 MET A N 1
ATOM 1909 C CA . MET A 1 246 ? 27.092 -0.837 -26.512 1.00 94.00 246 MET A CA 1
ATOM 1910 C C . MET A 1 246 ? 25.756 -1.092 -27.206 1.00 94.00 246 MET A C 1
ATOM 1912 O O . MET A 1 246 ? 24.719 -0.641 -26.733 1.00 94.00 246 MET A O 1
ATOM 1916 N N . TRP A 1 247 ? 25.770 -1.845 -28.304 1.00 92.88 247 TRP A N 1
ATOM 1917 C CA . TRP A 1 247 ? 24.566 -2.163 -29.059 1.00 92.88 247 TRP A CA 1
ATOM 1918 C C . TRP A 1 247 ? 23.548 -2.957 -28.235 1.00 92.88 247 TRP A C 1
ATOM 1920 O O . TRP A 1 247 ? 22.370 -2.607 -28.227 1.00 92.88 247 TRP A O 1
ATOM 1930 N N . ASP A 1 248 ? 23.994 -3.971 -27.492 1.00 92.44 248 ASP A N 1
ATOM 1931 C CA . ASP A 1 248 ? 23.125 -4.755 -26.610 1.00 92.44 248 ASP A CA 1
ATOM 1932 C C . ASP A 1 248 ? 22.491 -3.871 -25.519 1.00 92.44 248 ASP A C 1
ATOM 1934 O O . ASP A 1 248 ? 21.276 -3.909 -25.324 1.00 92.44 248 ASP A O 1
ATOM 1938 N N . ALA A 1 249 ? 23.279 -2.993 -24.883 1.00 93.75 249 ALA A N 1
ATOM 1939 C CA . ALA A 1 249 ? 22.772 -2.039 -23.897 1.00 93.75 249 ALA A CA 1
ATOM 1940 C C . ALA A 1 249 ? 21.765 -1.050 -24.504 1.00 93.75 249 ALA A C 1
ATOM 1942 O O . ALA A 1 249 ? 20.717 -0.800 -23.917 1.00 93.75 249 ALA A O 1
ATOM 1943 N N . LEU A 1 250 ? 22.043 -0.504 -25.691 1.00 94.50 250 LEU A N 1
ATOM 1944 C CA . LEU A 1 250 ? 21.140 0.416 -26.386 1.00 94.50 250 LEU A CA 1
ATOM 1945 C C . LEU A 1 250 ? 19.804 -0.248 -26.724 1.00 94.50 250 LEU A C 1
ATOM 1947 O O . LEU A 1 250 ? 18.756 0.357 -26.516 1.00 94.50 250 LEU A O 1
ATOM 1951 N N . ARG A 1 251 ? 19.822 -1.497 -27.199 1.00 93.69 251 ARG A N 1
ATOM 1952 C CA . ARG A 1 251 ? 18.603 -2.274 -27.461 1.00 93.69 251 ARG A CA 1
ATOM 1953 C C . ARG A 1 251 ? 17.768 -2.454 -26.197 1.00 93.69 251 ARG A C 1
ATOM 1955 O O . ARG A 1 251 ? 16.557 -2.238 -26.232 1.00 93.69 251 ARG A O 1
ATOM 1962 N N . ASP A 1 252 ? 18.410 -2.795 -25.084 1.00 90.69 252 ASP A N 1
ATOM 1963 C CA . ASP A 1 252 ? 17.724 -2.959 -23.805 1.00 90.69 252 ASP A CA 1
ATOM 1964 C C . ASP A 1 252 ? 17.203 -1.629 -23.242 1.00 90.69 252 ASP A C 1
ATOM 1966 O O . ASP A 1 252 ? 16.099 -1.601 -22.700 1.00 90.69 252 ASP A O 1
ATOM 1970 N N . ILE A 1 253 ? 17.929 -0.517 -23.415 1.00 92.94 253 ILE A N 1
ATOM 1971 C CA . ILE A 1 253 ? 17.457 0.832 -23.062 1.00 92.94 253 ILE A CA 1
ATOM 1972 C C . ILE A 1 253 ? 16.235 1.206 -23.907 1.00 92.94 253 ILE A C 1
ATOM 1974 O O . ILE A 1 253 ? 15.224 1.629 -23.350 1.00 92.94 253 ILE A O 1
ATOM 1978 N N . ILE A 1 254 ? 16.286 1.014 -25.231 1.00 93.12 254 ILE A N 1
ATOM 1979 C CA . ILE A 1 254 ? 15.163 1.287 -26.144 1.00 93.12 254 ILE A CA 1
ATOM 1980 C C . ILE A 1 254 ? 13.929 0.494 -25.724 1.00 93.12 254 ILE A C 1
ATOM 1982 O O . ILE A 1 254 ? 12.830 1.048 -25.617 1.00 93.12 254 ILE A O 1
ATOM 1986 N N . ALA A 1 255 ? 14.110 -0.795 -25.444 1.00 88.88 255 ALA A N 1
ATOM 1987 C CA . ALA A 1 255 ? 13.028 -1.634 -24.972 1.00 88.88 255 ALA A CA 1
ATOM 1988 C C . ALA A 1 255 ? 12.508 -1.170 -23.613 1.00 88.88 255 ALA A C 1
ATOM 1990 O O . ALA A 1 255 ? 11.304 -1.001 -23.478 1.00 88.88 255 ALA A O 1
ATOM 1991 N N . SER A 1 256 ? 13.388 -0.883 -22.653 1.00 86.50 256 SER A N 1
ATOM 1992 C CA . SER A 1 256 ? 13.037 -0.407 -21.311 1.00 86.50 256 SER A CA 1
ATOM 1993 C C . SER A 1 256 ? 12.227 0.893 -21.332 1.00 86.50 256 SER A C 1
ATOM 1995 O O . SER A 1 256 ? 11.178 0.977 -20.690 1.00 86.50 256 SER A O 1
ATOM 1997 N N . VAL A 1 257 ? 12.664 1.890 -22.109 1.00 87.62 257 VAL A N 1
ATOM 1998 C CA . VAL A 1 257 ? 11.944 3.162 -22.285 1.00 87.62 257 VAL A CA 1
ATOM 1999 C C . VAL A 1 257 ? 10.603 2.931 -22.979 1.00 87.62 257 VAL A C 1
ATOM 2001 O O . VAL A 1 257 ? 9.602 3.550 -22.632 1.00 87.62 257 VAL A O 1
ATOM 2004 N N . SER A 1 258 ? 10.544 1.974 -23.902 1.00 82.94 258 SER A N 1
ATOM 2005 C CA . SER A 1 258 ? 9.296 1.513 -24.519 1.00 82.94 258 SER A CA 1
ATOM 2006 C C . SER A 1 258 ? 8.492 0.548 -23.631 1.00 8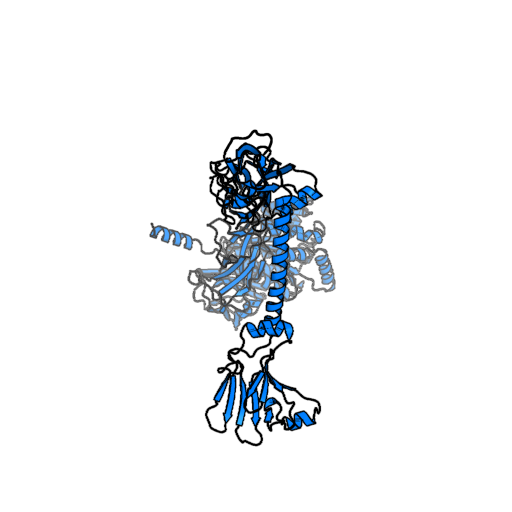2.94 258 SER A C 1
ATOM 2008 O O . SER A 1 258 ? 7.529 -0.053 -24.103 1.00 82.94 258 SER A O 1
ATOM 2010 N N . GLY A 1 259 ? 8.900 0.356 -22.370 1.00 77.88 259 GLY A N 1
ATOM 2011 C CA . GLY A 1 259 ? 8.300 -0.536 -21.373 1.00 77.88 259 GLY A CA 1
ATOM 2012 C C . GLY A 1 259 ? 8.259 -2.022 -21.750 1.00 77.88 259 GLY A C 1
ATOM 2013 O O . GLY A 1 259 ? 7.438 -2.770 -21.235 1.00 77.88 259 GLY A O 1
ATOM 2014 N N . SER A 1 260 ? 9.144 -2.452 -22.643 1.00 79.75 260 SER A N 1
ATOM 2015 C CA . SER A 1 260 ? 9.357 -3.830 -23.091 1.00 79.75 260 SER A CA 1
ATOM 2016 C C . SER A 1 260 ? 10.646 -4.429 -22.498 1.00 79.75 260 SER A C 1
ATOM 2018 O O . SER A 1 260 ? 11.509 -3.722 -21.983 1.00 79.75 260 SER A O 1
ATOM 2020 N N . ASN A 1 261 ? 10.810 -5.754 -22.590 1.00 81.56 261 ASN A N 1
ATOM 2021 C CA . ASN A 1 261 ? 12.024 -6.470 -22.166 1.00 81.56 261 ASN A CA 1
ATOM 2022 C C . ASN A 1 261 ? 12.449 -7.485 -23.241 1.00 81.56 261 ASN A C 1
ATOM 2024 O O . ASN A 1 261 ? 11.839 -8.550 -23.358 1.00 81.56 261 ASN A O 1
ATOM 2028 N N . LEU A 1 262 ? 13.496 -7.172 -24.014 1.00 81.44 262 LEU A N 1
ATOM 2029 C CA . LEU A 1 262 ? 13.938 -7.995 -25.153 1.00 81.44 262 LEU A CA 1
ATOM 2030 C C . LEU A 1 262 ? 14.434 -9.380 -24.745 1.00 81.44 262 LEU A C 1
ATOM 2032 O O . LEU A 1 262 ? 14.167 -10.360 -25.441 1.00 81.44 262 LEU A O 1
ATOM 2036 N N . GLY A 1 263 ? 15.141 -9.480 -23.615 1.00 78.12 263 GLY A N 1
ATOM 2037 C CA . GLY A 1 263 ? 15.651 -10.759 -23.120 1.00 78.12 263 GLY A CA 1
ATOM 2038 C C . GLY A 1 263 ? 14.527 -11.775 -22.928 1.00 78.12 263 GLY A C 1
ATOM 2039 O O . GLY A 1 263 ? 14.663 -12.945 -23.288 1.00 78.12 263 GLY A O 1
ATOM 2040 N N . ALA A 1 264 ? 13.376 -11.308 -22.449 1.00 75.56 264 ALA A N 1
ATOM 2041 C CA . ALA A 1 264 ? 12.215 -12.156 -22.253 1.00 75.56 264 ALA A CA 1
ATOM 2042 C C . ALA A 1 264 ? 11.330 -12.331 -23.496 1.00 75.56 264 ALA A C 1
ATOM 2044 O O . ALA A 1 264 ? 10.667 -13.364 -23.617 1.00 75.56 264 ALA A O 1
ATOM 2045 N N . GLN A 1 265 ? 11.372 -11.398 -24.456 1.00 78.62 265 GLN A N 1
ATOM 2046 C CA . GLN A 1 265 ? 10.664 -11.542 -25.734 1.00 78.62 265 GLN A CA 1
ATOM 2047 C C . GLN A 1 265 ? 11.066 -12.791 -26.507 1.00 78.62 265 GLN A C 1
ATOM 2049 O O . GLN A 1 265 ? 10.246 -13.299 -27.257 1.00 78.62 265 GLN A O 1
ATOM 2054 N N . ARG A 1 266 ? 12.271 -13.339 -26.307 1.00 82.06 266 ARG A N 1
ATOM 2055 C CA . ARG A 1 266 ? 12.713 -14.590 -26.958 1.00 82.06 266 ARG A CA 1
ATOM 2056 C C . ARG A 1 266 ? 11.762 -15.777 -26.727 1.00 82.06 266 ARG A C 1
ATOM 2058 O O . ARG A 1 266 ? 11.818 -16.752 -27.468 1.00 82.06 266 ARG A O 1
ATOM 2065 N N . ARG A 1 267 ? 10.894 -15.711 -25.708 1.00 81.62 267 ARG A N 1
ATOM 2066 C CA . ARG A 1 267 ? 9.830 -16.702 -25.465 1.00 81.62 267 ARG A CA 1
ATOM 2067 C C . ARG A 1 267 ? 8.654 -16.565 -26.434 1.00 81.62 267 ARG A C 1
ATOM 2069 O O . ARG A 1 267 ? 8.070 -17.574 -26.809 1.00 81.62 267 ARG A O 1
ATOM 2076 N N . PHE A 1 268 ? 8.350 -15.335 -26.838 1.00 86.19 268 PHE A N 1
ATOM 2077 C CA . PHE A 1 268 ? 7.202 -14.961 -27.665 1.00 86.19 268 PHE A CA 1
ATOM 2078 C C . PHE A 1 268 ? 7.588 -14.689 -29.116 1.00 86.19 268 PHE A C 1
ATOM 2080 O O . PHE A 1 268 ? 6.742 -14.769 -29.990 1.00 86.19 268 PHE A O 1
ATOM 2087 N N . VAL A 1 269 ? 8.855 -14.380 -29.384 1.00 89.31 269 VAL A N 1
ATOM 2088 C CA . VAL A 1 269 ? 9.371 -13.982 -30.692 1.00 89.31 269 VAL A CA 1
ATOM 2089 C C . VAL A 1 269 ? 10.417 -14.992 -31.146 1.00 89.31 269 VAL A C 1
ATOM 2091 O O . VAL A 1 269 ? 11.434 -15.186 -30.477 1.00 89.31 269 VAL A O 1
ATOM 2094 N N . ARG A 1 270 ? 10.184 -15.628 -32.296 1.00 91.81 270 ARG A N 1
ATOM 2095 C CA . ARG A 1 270 ? 11.106 -16.584 -32.925 1.00 91.81 270 ARG A CA 1
ATOM 2096 C C . ARG A 1 270 ? 11.463 -16.121 -34.332 1.00 91.81 270 ARG A C 1
ATOM 2098 O O . ARG A 1 270 ? 10.578 -15.785 -35.110 1.00 91.81 270 ARG A O 1
ATOM 2105 N N . TYR A 1 271 ? 12.748 -16.149 -34.660 1.00 92.06 271 TYR A N 1
ATOM 2106 C CA . TYR A 1 271 ? 13.264 -15.778 -35.977 1.00 92.06 271 TYR A CA 1
ATOM 2107 C C . TYR A 1 271 ? 13.437 -17.046 -36.826 1.00 92.06 271 TYR A C 1
ATOM 2109 O O . TYR A 1 271 ? 14.100 -17.987 -36.392 1.00 92.06 271 TYR A O 1
ATOM 2117 N N . ASP A 1 272 ? 12.825 -17.080 -38.009 1.00 93.44 272 ASP A N 1
ATOM 2118 C CA . ASP A 1 272 ? 12.857 -18.187 -38.971 1.00 93.44 272 ASP A CA 1
ATOM 2119 C C . ASP A 1 272 ? 13.120 -17.629 -40.379 1.00 93.44 272 ASP A C 1
ATOM 2121 O O . ASP A 1 272 ? 12.214 -17.176 -41.083 1.00 93.44 272 ASP A O 1
ATOM 2125 N N . GLY A 1 273 ? 14.398 -17.578 -40.764 1.00 94.56 273 GLY A N 1
ATOM 2126 C CA . GLY A 1 273 ? 14.824 -16.974 -42.024 1.00 94.56 273 GLY A CA 1
ATOM 2127 C C . GLY A 1 273 ? 14.451 -15.494 -42.092 1.00 94.56 273 GLY A C 1
ATOM 2128 O O . GLY A 1 273 ? 14.935 -14.687 -41.303 1.00 94.56 273 GLY A O 1
ATOM 2129 N N . ASN A 1 274 ? 13.609 -15.124 -43.054 1.00 96.19 274 ASN A N 1
ATOM 2130 C CA . ASN A 1 274 ? 13.085 -13.765 -43.210 1.00 96.19 274 ASN A CA 1
ATOM 2131 C C . ASN A 1 274 ? 11.767 -13.529 -42.455 1.00 96.19 274 ASN A C 1
ATOM 2133 O O . ASN A 1 274 ? 11.158 -12.478 -42.618 1.00 96.19 274 ASN A O 1
ATOM 2137 N N . THR A 1 275 ? 11.298 -14.493 -41.666 1.00 96.19 275 THR A N 1
ATOM 2138 C CA . THR A 1 275 ? 10.019 -14.413 -40.964 1.00 96.19 275 THR A CA 1
ATOM 2139 C C . THR A 1 275 ? 10.235 -14.372 -39.456 1.00 96.19 275 THR A C 1
ATOM 2141 O O . THR A 1 275 ? 11.007 -15.149 -38.901 1.00 96.19 275 THR A O 1
ATOM 2144 N N . VAL A 1 276 ? 9.525 -13.483 -38.770 1.00 95.31 276 VAL A N 1
ATOM 2145 C CA . VAL A 1 276 ? 9.458 -13.423 -37.309 1.00 95.31 276 VAL A CA 1
ATOM 2146 C C . VAL A 1 276 ? 8.102 -13.948 -36.866 1.00 95.31 276 VAL A C 1
ATOM 2148 O O . VAL A 1 276 ? 7.075 -13.359 -37.189 1.00 95.31 276 VAL A O 1
ATOM 2151 N N . ARG A 1 277 ? 8.085 -15.057 -36.127 1.00 95.38 277 ARG A N 1
ATOM 2152 C CA . ARG A 1 277 ? 6.870 -15.602 -35.512 1.00 95.38 277 ARG A CA 1
ATOM 2153 C C . ARG A 1 277 ? 6.677 -15.009 -34.126 1.00 95.38 277 ARG A C 1
ATOM 2155 O O . ARG A 1 277 ? 7.621 -14.973 -33.342 1.00 95.38 277 ARG A O 1
ATOM 2162 N N . ILE A 1 278 ? 5.457 -14.580 -33.841 1.00 93.56 278 ILE A N 1
ATOM 2163 C CA . ILE A 1 278 ? 5.036 -13.970 -32.585 1.00 93.56 278 ILE A CA 1
ATOM 2164 C C . ILE A 1 278 ? 3.952 -14.850 -31.971 1.00 93.56 278 ILE A C 1
ATOM 2166 O O . ILE A 1 278 ? 2.987 -15.189 -32.643 1.00 93.56 278 ILE A O 1
ATOM 2170 N N . GLU A 1 279 ? 4.079 -15.189 -30.699 1.00 92.56 279 GLU A N 1
ATOM 2171 C CA . GLU A 1 279 ? 3.046 -15.831 -29.894 1.00 92.56 279 GLU A CA 1
ATOM 2172 C C . GLU A 1 279 ? 2.725 -14.898 -28.731 1.00 92.56 279 GLU A C 1
ATOM 2174 O O . GLU A 1 279 ? 3.541 -14.730 -27.833 1.00 92.56 279 GLU A O 1
ATOM 2179 N N . THR A 1 280 ? 1.576 -14.229 -28.770 1.00 91.06 280 THR A N 1
ATOM 2180 C CA . THR A 1 280 ? 1.217 -13.216 -27.772 1.00 91.06 280 THR A CA 1
ATOM 2181 C C . THR A 1 280 ? 0.042 -13.674 -26.904 1.00 91.06 280 THR A C 1
ATOM 2183 O O . THR A 1 280 ? -1.009 -14.029 -27.443 1.00 91.06 280 THR A O 1
ATOM 2186 N N . PRO A 1 281 ? 0.173 -13.646 -25.563 1.00 89.75 281 PRO A N 1
ATOM 2187 C CA . PRO A 1 281 ? -0.934 -13.930 -24.650 1.00 89.75 281 PRO A CA 1
ATOM 2188 C C . PRO A 1 281 ? -1.859 -12.716 -24.443 1.00 89.75 281 PRO A C 1
ATOM 2190 O O . PRO A 1 281 ? -2.890 -12.841 -23.787 1.00 89.75 281 PRO A O 1
ATOM 2193 N N . LEU A 1 282 ? -1.491 -11.548 -24.980 1.00 91.56 282 LEU A N 1
ATOM 2194 C CA . LEU A 1 282 ? -2.216 -10.281 -24.869 1.00 91.56 282 LEU A CA 1
ATOM 2195 C C . LEU A 1 282 ? -2.505 -9.691 -26.249 1.00 91.56 282 LEU A C 1
ATOM 2197 O O . LEU A 1 282 ? -1.810 -9.987 -27.225 1.00 91.56 282 LEU A O 1
ATOM 2201 N N . SER A 1 283 ? -3.513 -8.830 -26.330 1.00 91.75 283 SER A N 1
ATOM 2202 C CA . SER A 1 283 ? -3.786 -8.079 -27.546 1.00 91.75 283 SER A CA 1
ATOM 2203 C C . SER A 1 283 ? -2.683 -7.064 -27.841 1.00 91.75 283 SER A C 1
ATOM 2205 O O . SER A 1 283 ? -2.061 -6.515 -26.928 1.00 91.75 283 SER A O 1
ATOM 2207 N N . ILE A 1 284 ? -2.437 -6.798 -29.123 1.00 91.31 284 ILE A N 1
ATOM 2208 C CA . ILE A 1 284 ? -1.408 -5.865 -29.587 1.00 91.31 284 ILE A CA 1
ATOM 2209 C C . ILE A 1 284 ? -2.086 -4.659 -30.242 1.00 91.31 284 ILE A C 1
ATOM 2211 O O . ILE A 1 284 ? -2.736 -4.774 -31.278 1.00 91.31 284 ILE A O 1
ATOM 2215 N N . ALA A 1 285 ? -1.918 -3.484 -29.640 1.00 90.44 285 ALA A N 1
ATOM 2216 C CA . ALA A 1 285 ? -2.418 -2.209 -30.153 1.00 90.44 285 ALA A CA 1
ATOM 2217 C C . ALA A 1 285 ? -1.437 -1.541 -31.124 1.00 90.44 285 ALA A C 1
ATOM 2219 O O . ALA A 1 285 ? -1.839 -0.758 -31.985 1.00 90.44 285 ALA A O 1
ATOM 2220 N N . HIS A 1 286 ? -0.142 -1.797 -30.940 1.00 91.50 286 HIS A N 1
ATOM 2221 C CA . HIS A 1 286 ? 0.919 -1.140 -31.686 1.00 91.50 286 HIS A CA 1
ATOM 2222 C C . HIS A 1 286 ? 2.186 -2.004 -31.680 1.00 91.50 286 HIS A C 1
ATOM 2224 O O . HIS A 1 286 ? 2.578 -2.545 -30.643 1.00 91.50 286 HIS A O 1
ATOM 2230 N N . VAL A 1 287 ? 2.798 -2.152 -32.855 1.00 93.62 287 VAL A N 1
ATOM 2231 C CA . VAL A 1 287 ? 4.081 -2.839 -33.044 1.00 93.62 287 VAL A CA 1
ATOM 2232 C C . VAL A 1 287 ? 5.100 -1.829 -33.543 1.00 93.62 287 VAL A C 1
ATOM 2234 O O . VAL A 1 287 ? 4.817 -1.088 -34.483 1.00 93.62 287 VAL A O 1
ATOM 2237 N N . VAL A 1 288 ? 6.290 -1.838 -32.951 1.00 94.12 288 VAL A N 1
ATOM 2238 C CA . VAL A 1 288 ? 7.452 -1.106 -33.460 1.00 94.12 288 VAL A CA 1
ATOM 2239 C C . VAL A 1 288 ? 8.514 -2.115 -33.862 1.00 94.12 288 VAL A C 1
ATOM 2241 O O . VAL A 1 288 ? 8.995 -2.871 -33.021 1.00 94.12 288 VAL A O 1
ATOM 2244 N N . ALA A 1 289 ? 8.882 -2.143 -35.137 1.00 95.50 289 ALA A N 1
ATOM 2245 C CA . ALA A 1 289 ? 10.010 -2.918 -35.627 1.00 95.50 289 ALA A CA 1
ATOM 2246 C C . ALA A 1 289 ? 11.232 -2.011 -35.747 1.00 95.50 289 ALA A C 1
ATOM 2248 O O . ALA A 1 289 ? 11.186 -0.980 -36.413 1.00 95.50 289 ALA A O 1
ATOM 2249 N N . VAL A 1 290 ? 12.329 -2.400 -35.106 1.00 95.69 290 VAL A N 1
ATOM 2250 C CA . VAL A 1 290 ? 13.617 -1.719 -35.229 1.00 95.69 290 VAL A CA 1
ATOM 2251 C C . VAL A 1 290 ? 14.558 -2.637 -35.986 1.00 95.69 290 VAL A C 1
ATOM 2253 O O . VAL A 1 290 ? 14.914 -3.702 -35.485 1.00 95.69 290 VAL A O 1
ATOM 2256 N N . SER A 1 291 ? 14.962 -2.213 -37.178 1.00 96.00 291 SER A N 1
ATOM 2257 C CA . SER A 1 291 ? 15.844 -2.959 -38.072 1.00 96.00 291 SER A CA 1
ATOM 2258 C C . SER A 1 291 ? 17.150 -2.209 -38.269 1.00 96.00 291 SER A C 1
ATOM 2260 O O . SER A 1 291 ? 17.126 -1.031 -38.615 1.00 96.00 291 SER A O 1
ATOM 2262 N N . THR A 1 292 ? 18.290 -2.878 -38.128 1.00 95.50 292 THR A N 1
ATOM 2263 C CA . THR A 1 292 ? 19.615 -2.297 -38.375 1.00 95.50 292 THR A CA 1
ATOM 2264 C C . THR A 1 292 ? 20.449 -3.127 -39.343 1.00 95.50 292 THR A C 1
ATOM 2266 O O . THR A 1 292 ? 20.242 -4.327 -39.515 1.00 95.50 292 THR A O 1
ATOM 2269 N N . ALA A 1 293 ? 21.386 -2.474 -40.027 1.00 94.50 293 ALA A N 1
ATOM 2270 C CA . ALA A 1 293 ? 22.336 -3.115 -40.927 1.00 94.50 293 ALA A CA 1
ATOM 2271 C C . ALA A 1 293 ? 23.643 -2.306 -41.023 1.00 94.50 293 ALA A C 1
ATOM 2273 O O . ALA A 1 293 ? 23.625 -1.092 -40.810 1.00 94.50 293 ALA A O 1
ATOM 2274 N N . PRO A 1 294 ? 24.778 -2.944 -41.364 1.00 93.69 294 PRO A N 1
ATOM 2275 C CA . PRO A 1 294 ? 26.008 -2.235 -41.709 1.00 93.69 294 PRO A CA 1
ATOM 2276 C C . PRO A 1 294 ? 25.827 -1.293 -42.904 1.00 93.69 294 PRO A C 1
ATOM 2278 O O . PRO A 1 294 ? 24.991 -1.535 -43.778 1.00 93.69 294 PRO A O 1
ATOM 2281 N N . ALA A 1 295 ? 26.653 -0.250 -42.987 1.00 87.50 295 ALA A N 1
ATOM 2282 C CA . ALA A 1 295 ? 26.660 0.653 -44.133 1.00 87.50 295 ALA A CA 1
ATOM 2283 C C . ALA A 1 295 ? 26.853 -0.076 -45.468 1.00 87.50 295 ALA A C 1
ATOM 2285 O O . ALA A 1 295 ? 27.641 -1.012 -45.588 1.00 87.50 295 ALA A O 1
ATOM 2286 N N . GLY A 1 296 ? 26.090 0.357 -46.475 1.00 85.69 296 GLY A N 1
ATOM 2287 C CA . GLY A 1 296 ? 26.029 -0.281 -47.793 1.00 85.69 296 GLY A CA 1
ATOM 2288 C C . GLY A 1 296 ? 25.071 -1.476 -47.887 1.00 85.69 296 GLY A C 1
ATOM 2289 O O . GLY A 1 296 ? 24.752 -1.904 -48.995 1.00 85.69 296 GLY A O 1
ATOM 2290 N N . VAL A 1 297 ? 24.550 -1.982 -46.764 1.00 91.81 297 VAL A N 1
ATOM 2291 C CA . VAL A 1 297 ? 23.516 -3.025 -46.730 1.00 91.81 297 VAL A CA 1
ATOM 2292 C C . VAL A 1 297 ? 22.193 -2.395 -46.275 1.00 91.81 297 VAL A C 1
ATOM 2294 O O . VAL A 1 297 ? 22.149 -1.797 -45.202 1.00 91.81 297 VAL A O 1
ATOM 2297 N N . PRO A 1 298 ? 21.088 -2.522 -47.036 1.00 90.31 298 PRO A N 1
ATOM 2298 C CA . PRO A 1 298 ? 19.804 -2.008 -46.567 1.00 90.31 298 PRO A CA 1
ATOM 2299 C C . PRO A 1 298 ? 19.349 -2.726 -45.281 1.00 90.31 298 PRO A C 1
ATOM 2301 O O . PRO A 1 298 ? 19.502 -3.949 -45.187 1.00 90.31 298 PRO A O 1
ATOM 2304 N N . PRO A 1 299 ? 18.751 -2.027 -44.304 1.00 94.25 299 PRO A N 1
ATOM 2305 C CA . PRO A 1 299 ? 18.056 -2.679 -43.196 1.00 94.25 299 PRO A CA 1
ATOM 2306 C C . PRO A 1 299 ? 16.932 -3.600 -43.693 1.00 94.25 299 PRO A C 1
ATOM 2308 O O . PRO A 1 299 ? 16.395 -3.410 -44.786 1.00 94.25 299 PRO A O 1
ATOM 2311 N N . ALA A 1 300 ? 16.591 -4.623 -42.907 1.00 94.88 300 ALA A N 1
ATOM 2312 C CA . ALA A 1 300 ? 15.449 -5.480 -43.213 1.00 94.88 300 ALA A CA 1
ATOM 2313 C C . ALA A 1 300 ? 14.146 -4.671 -43.123 1.00 94.88 300 ALA A C 1
ATOM 2315 O O . ALA A 1 300 ? 13.910 -3.988 -42.129 1.00 94.88 300 ALA A O 1
ATOM 2316 N N . GLU A 1 301 ? 13.312 -4.753 -44.154 1.00 94.38 301 GLU A N 1
ATOM 2317 C CA . GLU A 1 301 ? 12.062 -3.987 -44.253 1.00 94.38 301 GLU A CA 1
ATOM 2318 C C . GLU A 1 301 ? 10.874 -4.906 -44.001 1.00 94.38 301 GLU A C 1
ATOM 2320 O O . GLU A 1 301 ? 10.884 -6.040 -44.491 1.00 94.38 301 GLU A O 1
ATOM 2325 N N . TRP A 1 302 ? 9.864 -4.433 -43.271 1.00 96.06 302 TRP A N 1
ATOM 2326 C CA . TRP A 1 302 ? 8.612 -5.165 -43.096 1.00 96.06 302 TRP A CA 1
ATOM 2327 C C . TRP A 1 302 ? 7.881 -5.243 -44.440 1.00 96.06 302 TRP A C 1
ATOM 2329 O O . TRP A 1 302 ? 7.565 -4.218 -45.041 1.00 96.06 302 TRP A O 1
ATOM 2339 N N . GLN A 1 303 ? 7.596 -6.454 -44.921 1.00 95.31 303 GLN A N 1
ATOM 2340 C CA . GLN A 1 303 ? 6.861 -6.668 -46.173 1.00 95.31 303 GLN A CA 1
ATOM 2341 C C . GLN A 1 303 ? 5.402 -7.034 -45.937 1.00 95.31 303 GLN A C 1
ATOM 2343 O O . GLN A 1 303 ? 4.521 -6.465 -46.575 1.00 95.31 303 GLN A O 1
ATOM 2348 N N . ASP A 1 304 ? 5.154 -7.982 -45.033 1.00 95.38 304 ASP A N 1
ATOM 2349 C CA . ASP A 1 304 ? 3.814 -8.508 -44.784 1.00 95.38 304 ASP A CA 1
ATOM 2350 C C . ASP A 1 304 ? 3.670 -9.021 -43.346 1.00 95.38 304 ASP A C 1
ATOM 2352 O O . ASP A 1 304 ? 4.660 -9.239 -42.643 1.00 95.38 304 ASP A O 1
ATOM 2356 N N . SER A 1 305 ? 2.434 -9.211 -42.895 1.00 96.38 305 SER A N 1
ATOM 2357 C CA . SER A 1 305 ? 2.130 -9.817 -41.603 1.00 96.38 305 SER A CA 1
ATOM 2358 C C . SER A 1 305 ? 0.832 -10.608 -41.626 1.00 96.38 305 SER A C 1
ATOM 2360 O O . SER A 1 305 ? -0.152 -10.177 -42.215 1.00 96.38 305 SER A O 1
ATOM 2362 N N . SER A 1 306 ? 0.783 -11.703 -40.874 1.00 96.88 306 SER A N 1
ATOM 2363 C CA . SER A 1 306 ? -0.410 -12.537 -40.721 1.00 96.88 306 SER A CA 1
ATOM 2364 C C . SER A 1 306 ? -1.392 -12.022 -39.657 1.00 96.88 306 SER A C 1
ATOM 2366 O O . SER A 1 306 ? -2.168 -12.817 -39.124 1.00 96.88 306 SER A O 1
ATOM 2368 N N . PHE A 1 307 ? -1.318 -10.744 -39.270 1.00 94.88 307 PHE A N 1
ATOM 2369 C CA . PHE A 1 307 ? -2.275 -10.161 -38.328 1.00 94.88 307 PHE A CA 1
ATOM 2370 C C . PHE A 1 307 ? -3.695 -10.251 -38.895 1.00 94.88 307 PHE A C 1
ATOM 2372 O O . PHE A 1 307 ? -3.912 -10.087 -40.094 1.00 94.88 307 PHE A O 1
ATOM 2379 N N . ASP A 1 308 ? -4.679 -10.492 -38.030 1.00 87.94 308 ASP A N 1
ATOM 2380 C CA . ASP A 1 308 ? -6.088 -10.644 -38.418 1.00 87.94 308 ASP A CA 1
ATOM 2381 C C . ASP A 1 308 ? -6.729 -9.327 -38.894 1.00 87.94 308 ASP A C 1
ATOM 2383 O O . ASP A 1 308 ? -7.881 -9.303 -39.336 1.00 87.94 308 ASP A O 1
ATOM 2387 N N . ARG A 1 309 ? -5.994 -8.214 -38.783 1.00 89.56 309 ARG A N 1
ATOM 2388 C CA . ARG A 1 309 ? -6.427 -6.855 -39.106 1.00 89.56 309 ARG A CA 1
ATOM 2389 C C . ARG A 1 309 ? -5.273 -6.058 -39.697 1.00 89.56 309 ARG A C 1
ATOM 2391 O O . ARG A 1 309 ? -4.124 -6.212 -39.291 1.00 89.56 309 ARG A O 1
ATOM 2398 N N . ALA A 1 310 ? -5.604 -5.150 -40.610 1.00 90.44 310 ALA A N 1
ATOM 2399 C CA . ALA A 1 310 ? -4.639 -4.214 -41.167 1.00 90.44 310 ALA A CA 1
ATOM 2400 C C . ALA A 1 310 ? -4.318 -3.078 -40.171 1.00 90.44 310 ALA A C 1
ATOM 2402 O O . ALA A 1 310 ? -5.210 -2.628 -39.440 1.00 90.44 310 ALA A O 1
ATOM 2403 N N . PRO A 1 311 ? -3.072 -2.575 -40.162 1.00 92.56 311 PRO A N 1
ATOM 2404 C CA . PRO A 1 311 ? -2.711 -1.381 -39.412 1.00 92.56 311 PRO A CA 1
ATOM 2405 C C . PRO A 1 311 ? -3.480 -0.172 -39.957 1.00 92.56 311 PRO A C 1
ATOM 2407 O O . PRO A 1 311 ? -3.610 0.032 -41.162 1.00 92.56 311 PRO A O 1
ATOM 2410 N N . THR A 1 312 ? -3.990 0.659 -39.056 1.00 91.19 312 THR A N 1
ATOM 2411 C CA . THR A 1 312 ? -4.689 1.908 -39.398 1.00 91.19 312 THR A CA 1
ATOM 2412 C C . THR A 1 312 ? -3.750 3.068 -39.694 1.00 91.19 312 THR A C 1
ATOM 2414 O O . THR A 1 312 ? -4.137 4.023 -40.362 1.00 91.19 312 THR A O 1
ATOM 2417 N N . ALA A 1 313 ? -2.518 2.992 -39.201 1.00 89.69 313 ALA A N 1
ATOM 2418 C CA . ALA A 1 313 ? -1.465 3.931 -39.526 1.00 89.69 313 ALA A CA 1
ATOM 2419 C C . ALA A 1 313 ? -0.127 3.198 -39.523 1.00 89.69 313 ALA A C 1
ATOM 2421 O O . ALA A 1 313 ? 0.094 2.297 -38.711 1.00 89.69 313 ALA A O 1
ATOM 2422 N N . THR A 1 314 ? 0.768 3.635 -40.404 1.00 91.88 314 THR A N 1
ATOM 2423 C CA . THR A 1 314 ? 2.141 3.143 -40.488 1.00 91.88 314 THR A CA 1
ATOM 2424 C C . THR A 1 314 ? 3.096 4.323 -40.541 1.00 91.88 314 THR A C 1
ATOM 2426 O O . THR A 1 314 ? 2.797 5.327 -41.196 1.00 91.88 314 THR A O 1
ATOM 2429 N N . ARG A 1 315 ? 4.256 4.232 -39.895 1.00 91.69 315 ARG A N 1
ATOM 2430 C CA . ARG A 1 315 ? 5.290 5.275 -39.980 1.00 91.69 315 ARG A CA 1
ATOM 2431 C C . ARG A 1 315 ? 6.661 4.641 -40.053 1.00 91.69 315 ARG A C 1
ATOM 2433 O O . ARG A 1 315 ? 6.922 3.684 -39.343 1.00 91.69 315 ARG A O 1
ATOM 2440 N N . ARG A 1 316 ? 7.531 5.212 -40.881 1.00 93.75 316 ARG A N 1
ATOM 2441 C CA . ARG A 1 316 ? 8.901 4.751 -41.074 1.00 93.75 316 ARG A CA 1
ATOM 2442 C C . ARG A 1 316 ? 9.873 5.898 -40.832 1.00 93.75 316 ARG A C 1
ATOM 2444 O O . ARG A 1 316 ? 9.673 6.981 -41.376 1.00 93.75 316 ARG A O 1
ATOM 2451 N N . ILE A 1 317 ? 10.889 5.655 -40.013 1.00 94.56 317 ILE A N 1
ATOM 2452 C CA . ILE A 1 317 ? 11.858 6.659 -39.559 1.00 94.56 317 ILE A CA 1
ATOM 2453 C C . ILE A 1 317 ? 13.254 6.095 -39.777 1.00 94.56 317 ILE A C 1
ATOM 2455 O O . ILE A 1 317 ? 13.523 4.950 -39.413 1.00 94.56 317 ILE A O 1
ATOM 2459 N N . ALA A 1 318 ? 14.134 6.877 -40.392 1.00 94.56 318 ALA A N 1
ATOM 2460 C CA . ALA A 1 318 ? 15.489 6.445 -40.702 1.00 94.56 318 ALA A CA 1
ATOM 2461 C C . ALA A 1 318 ? 16.482 6.996 -39.675 1.00 94.56 318 ALA A C 1
ATOM 2463 O O . ALA A 1 318 ? 16.451 8.180 -39.343 1.00 94.56 318 ALA A O 1
ATOM 2464 N N . ALA A 1 319 ? 17.403 6.143 -39.239 1.00 95.00 319 ALA A N 1
ATOM 2465 C CA . ALA A 1 319 ? 18.553 6.500 -38.419 1.00 95.00 319 ALA A CA 1
ATOM 2466 C C . ALA A 1 319 ? 19.836 6.074 -39.135 1.00 95.00 319 ALA A C 1
ATOM 2468 O O . ALA A 1 319 ? 19.854 5.078 -39.868 1.00 95.00 319 ALA A O 1
ATOM 2469 N N . ARG A 1 320 ? 20.928 6.807 -38.929 1.00 95.00 320 ARG A N 1
ATOM 2470 C CA . ARG A 1 320 ? 22.231 6.424 -39.486 1.00 95.00 320 ARG A CA 1
ATOM 2471 C C . ARG A 1 320 ? 23.389 6.982 -38.675 1.00 95.00 320 ARG A C 1
ATOM 2473 O O . ARG A 1 320 ? 23.279 8.050 -38.074 1.00 95.00 320 ARG A O 1
ATOM 2480 N N . MET A 1 321 ? 24.501 6.267 -38.730 1.00 93.94 321 MET A N 1
ATOM 2481 C CA . MET A 1 321 ? 25.815 6.770 -38.348 1.00 93.94 321 MET A CA 1
ATOM 2482 C C . MET A 1 321 ? 26.439 7.494 -39.545 1.00 93.94 321 MET A C 1
ATOM 2484 O O . MET A 1 321 ? 26.318 7.018 -40.676 1.00 93.94 321 MET A O 1
ATOM 2488 N N . ASP A 1 322 ? 27.109 8.624 -39.311 1.00 90.06 322 ASP A N 1
ATOM 2489 C CA . ASP A 1 322 ? 27.840 9.313 -40.382 1.00 90.06 322 ASP A CA 1
ATOM 2490 C C . ASP A 1 322 ? 29.194 8.622 -40.652 1.00 90.06 322 ASP A C 1
ATOM 2492 O O . ASP A 1 322 ? 29.659 8.578 -41.790 1.00 90.06 322 ASP A O 1
ATOM 2496 N N . HIS A 1 323 ? 29.797 8.024 -39.618 1.00 91.06 323 HIS A N 1
ATOM 2497 C CA . HIS A 1 323 ? 30.990 7.172 -39.678 1.00 91.06 323 HIS A CA 1
ATOM 2498 C C . HIS A 1 323 ? 30.985 6.150 -38.524 1.00 91.06 323 HIS A C 1
ATOM 2500 O O . HIS A 1 323 ? 30.125 6.211 -37.651 1.00 91.06 323 HIS A O 1
ATOM 2506 N N . GLY A 1 324 ? 31.892 5.166 -38.543 1.00 90.81 324 GLY A N 1
ATOM 2507 C CA . GLY A 1 324 ? 32.035 4.180 -37.460 1.00 90.81 324 GLY A CA 1
ATOM 2508 C C . GLY A 1 324 ? 32.758 4.742 -36.229 1.00 90.81 324 GLY A C 1
ATOM 2509 O O . GLY A 1 324 ? 33.549 5.672 -36.363 1.00 90.81 324 GLY A O 1
ATOM 2510 N N . ASP A 1 325 ? 32.540 4.141 -35.057 1.00 90.31 325 ASP A N 1
ATOM 2511 C CA . ASP A 1 325 ? 33.300 4.469 -33.842 1.00 90.31 325 ASP A CA 1
ATOM 2512 C C . ASP A 1 325 ? 34.549 3.591 -33.745 1.00 90.31 325 ASP A C 1
ATOM 2514 O O . ASP A 1 325 ? 34.471 2.397 -33.430 1.00 90.31 325 ASP A O 1
ATOM 2518 N N . GLU A 1 326 ? 35.721 4.186 -33.957 1.00 86.19 326 GLU A N 1
ATOM 2519 C CA . GLU A 1 326 ? 37.003 3.484 -33.845 1.00 86.19 326 GLU A CA 1
ATOM 2520 C C . GLU A 1 326 ? 37.268 3.001 -32.413 1.00 86.19 326 GLU A C 1
ATOM 2522 O O . GLU A 1 326 ? 37.651 1.846 -32.219 1.00 86.19 326 GLU A O 1
ATOM 2527 N N . ALA A 1 327 ? 36.990 3.830 -31.396 1.00 86.00 327 ALA A N 1
ATOM 2528 C CA . ALA A 1 327 ? 37.255 3.484 -29.995 1.00 86.00 327 ALA A CA 1
ATOM 2529 C C . ALA A 1 327 ? 36.375 2.331 -29.484 1.00 86.00 327 ALA A C 1
ATOM 2531 O O . ALA A 1 327 ? 36.733 1.645 -28.526 1.00 86.00 327 ALA A O 1
ATOM 2532 N N . LEU A 1 328 ? 35.229 2.101 -30.130 1.00 88.81 328 LEU A N 1
ATOM 2533 C CA . LEU A 1 328 ? 34.327 0.990 -29.834 1.00 88.81 328 LEU A CA 1
ATOM 2534 C C . LEU A 1 328 ? 34.485 -0.176 -30.819 1.00 88.81 328 LEU A C 1
ATOM 2536 O O . LEU A 1 328 ? 33.845 -1.209 -30.620 1.00 88.81 328 LEU A O 1
ATOM 2540 N N . ALA A 1 329 ? 35.328 -0.043 -31.848 1.00 90.50 329 ALA A N 1
ATOM 2541 C CA . ALA A 1 329 ? 35.413 -0.967 -32.979 1.00 90.50 329 ALA A CA 1
ATOM 2542 C C . ALA A 1 329 ? 34.034 -1.242 -33.619 1.00 90.50 329 ALA A C 1
ATOM 2544 O O . ALA A 1 329 ? 33.699 -2.383 -33.948 1.00 90.50 329 ALA A O 1
ATOM 2545 N N . ALA A 1 330 ? 33.210 -0.199 -33.756 1.00 90.75 330 ALA A N 1
ATOM 2546 C CA . ALA A 1 330 ? 31.871 -0.293 -34.325 1.00 90.75 330 ALA A CA 1
ATOM 2547 C C . ALA A 1 330 ? 31.866 0.216 -35.777 1.00 90.75 330 ALA A C 1
ATOM 2549 O O . ALA A 1 330 ? 32.204 1.378 -36.013 1.00 90.75 330 ALA A O 1
ATOM 2550 N N . PRO A 1 331 ? 31.471 -0.607 -36.766 1.00 92.56 331 PRO A N 1
ATOM 2551 C CA . PRO A 1 331 ? 31.324 -0.134 -38.137 1.00 92.56 331 PRO A CA 1
ATOM 2552 C C . PRO A 1 331 ? 30.153 0.857 -38.243 1.00 92.56 331 PRO A C 1
ATOM 2554 O O . PRO A 1 331 ? 29.259 0.836 -37.396 1.00 92.56 331 PRO A O 1
ATOM 2557 N N . PRO A 1 332 ? 30.108 1.696 -39.291 1.00 93.94 332 PRO A N 1
ATOM 2558 C CA . PRO A 1 332 ? 28.950 2.545 -39.542 1.00 93.94 332 PRO A CA 1
ATOM 2559 C C . PRO A 1 332 ? 27.687 1.695 -39.755 1.00 93.94 332 PRO A C 1
ATOM 2561 O O . PRO A 1 332 ? 27.702 0.713 -40.505 1.00 93.94 332 PRO A O 1
ATOM 2564 N N . LEU A 1 333 ? 26.593 2.085 -39.098 1.00 95.00 333 LEU A N 1
ATOM 2565 C CA . LEU A 1 333 ? 25.296 1.410 -39.136 1.00 95.00 333 LEU A CA 1
ATOM 2566 C C . LEU A 1 333 ? 24.207 2.305 -39.733 1.00 95.00 333 LEU A C 1
ATOM 2568 O O . LEU A 1 333 ? 24.215 3.529 -39.600 1.00 95.00 333 LEU A O 1
ATOM 2572 N N . HIS A 1 334 ? 23.225 1.654 -40.345 1.00 94.69 334 HIS A N 1
ATOM 2573 C CA . HIS A 1 334 ? 21.956 2.232 -40.760 1.00 94.69 334 HIS A CA 1
ATOM 2574 C C . HIS A 1 334 ? 20.836 1.522 -40.024 1.00 94.69 334 HIS A C 1
ATOM 2576 O O . HIS A 1 334 ? 20.924 0.329 -39.727 1.00 94.69 334 HIS A O 1
ATOM 2582 N N . GLY A 1 335 ? 19.765 2.251 -39.756 1.00 95.06 335 GLY A N 1
ATOM 2583 C CA . GLY A 1 335 ? 18.617 1.727 -39.056 1.00 95.06 335 GLY A CA 1
ATOM 2584 C C . GLY A 1 335 ? 17.319 2.302 -39.579 1.00 95.06 335 GLY A C 1
ATOM 2585 O O . GLY A 1 335 ? 17.272 3.397 -40.141 1.00 95.06 335 GLY A O 1
ATOM 2586 N N . VAL A 1 336 ? 16.261 1.533 -39.397 1.00 95.88 336 VAL A N 1
ATOM 2587 C CA . VAL A 1 336 ? 14.895 1.928 -39.693 1.00 95.88 336 VAL A CA 1
ATOM 2588 C C . VAL A 1 336 ? 14.034 1.534 -38.502 1.00 95.88 336 VAL A C 1
ATOM 2590 O O . VAL A 1 336 ? 14.132 0.410 -38.012 1.00 95.88 336 VAL A O 1
ATOM 2593 N N . VAL A 1 337 ? 13.193 2.462 -38.058 1.00 95.88 337 VAL A N 1
ATOM 2594 C CA . VAL A 1 337 ? 12.119 2.208 -37.101 1.00 95.88 337 VAL A CA 1
ATOM 2595 C C . VAL A 1 337 ? 10.790 2.266 -37.846 1.00 95.88 337 VAL A C 1
ATOM 2597 O O . VAL A 1 337 ? 10.481 3.274 -38.484 1.00 95.88 337 VAL A O 1
ATOM 2600 N N . GLU A 1 338 ? 10.017 1.187 -37.787 1.00 95.38 338 GLU A N 1
ATOM 2601 C CA . GLU A 1 338 ? 8.710 1.063 -38.431 1.00 95.38 338 GLU A CA 1
ATOM 2602 C C . GLU A 1 338 ? 7.614 0.851 -37.387 1.00 95.38 338 GLU A C 1
ATOM 2604 O O . GLU A 1 338 ? 7.638 -0.119 -36.636 1.00 95.38 338 GLU A O 1
ATOM 2609 N N . HIS A 1 339 ? 6.638 1.752 -37.355 1.00 94.19 339 HIS A N 1
ATOM 2610 C CA . HIS A 1 339 ? 5.471 1.696 -36.482 1.00 94.19 339 HIS A CA 1
ATOM 2611 C C . HIS A 1 339 ? 4.257 1.158 -37.227 1.00 94.19 339 HIS A C 1
ATOM 2613 O O . HIS A 1 339 ? 3.985 1.586 -38.351 1.00 94.19 339 HIS A O 1
ATOM 2619 N N . GLN A 1 340 ? 3.490 0.300 -36.560 1.00 94.81 340 GLN A N 1
ATOM 2620 C CA . GLN A 1 340 ? 2.241 -0.287 -37.040 1.00 94.81 340 GLN A CA 1
ATOM 2621 C C . GLN A 1 340 ? 1.165 -0.120 -35.958 1.00 94.81 340 GLN A C 1
ATOM 2623 O O . GLN A 1 340 ? 1.180 -0.846 -34.963 1.00 94.81 340 GLN A O 1
ATOM 2628 N N . TRP A 1 341 ? 0.253 0.846 -36.111 1.00 92.12 341 TRP A N 1
ATOM 2629 C CA . TRP A 1 341 ? -0.821 1.102 -35.136 1.00 92.12 341 TRP A CA 1
ATOM 2630 C C . TRP A 1 341 ? -2.142 0.484 -35.574 1.00 92.12 341 TRP A C 1
ATOM 2632 O O . TRP A 1 341 ? -2.573 0.675 -36.713 1.00 92.12 341 TRP A O 1
ATOM 2642 N N . PHE A 1 342 ? -2.850 -0.140 -34.638 1.00 90.88 342 PHE A N 1
ATOM 2643 C CA . PHE A 1 342 ? -4.153 -0.752 -34.868 1.00 90.88 342 PHE A CA 1
ATOM 2644 C C . PHE A 1 342 ? -5.236 -0.003 -34.085 1.00 90.88 342 PHE A C 1
ATOM 2646 O O . PHE A 1 342 ? -5.159 0.120 -32.864 1.00 90.88 342 PHE A O 1
ATOM 2653 N N . GLN A 1 343 ? -6.273 0.485 -34.772 1.00 84.81 343 GLN A N 1
ATOM 2654 C CA . GLN A 1 343 ? -7.421 1.128 -34.116 1.00 84.81 343 GLN A CA 1
ATOM 2655 C C . GLN A 1 343 ? -8.146 0.171 -33.161 1.00 84.81 343 GLN A C 1
ATOM 2657 O O . GLN A 1 343 ? -8.561 0.573 -32.079 1.00 84.81 343 GLN A O 1
ATOM 2662 N N . ASN A 1 344 ? -8.266 -1.096 -33.556 1.00 85.19 344 ASN A N 1
ATOM 2663 C CA . ASN A 1 344 ? -8.692 -2.185 -32.689 1.00 85.19 344 ASN A CA 1
ATOM 2664 C C . ASN A 1 344 ? -7.509 -3.133 -32.535 1.00 85.19 344 ASN A C 1
ATOM 2666 O O . ASN A 1 344 ? -6.985 -3.577 -33.556 1.00 85.19 344 ASN A O 1
ATOM 2670 N N . ALA A 1 345 ? -7.108 -3.440 -31.303 1.00 89.12 345 ALA A N 1
ATOM 2671 C CA . ALA A 1 345 ? -5.957 -4.299 -31.078 1.00 89.12 345 ALA A CA 1
ATOM 2672 C C . ALA A 1 345 ? -6.124 -5.676 -31.731 1.00 89.12 345 ALA A C 1
ATOM 2674 O O . ALA A 1 345 ? -7.213 -6.256 -31.745 1.00 89.12 345 ALA A O 1
ATOM 2675 N N . VAL A 1 346 ? -5.015 -6.182 -32.259 1.00 91.69 346 VAL A N 1
ATOM 2676 C CA . VAL A 1 346 ? -4.871 -7.554 -32.744 1.00 91.69 346 VAL A CA 1
ATOM 2677 C C . VAL A 1 346 ? -5.060 -8.489 -31.555 1.00 91.69 346 VAL A C 1
ATOM 2679 O O . VAL A 1 346 ? -4.460 -8.262 -30.507 1.00 91.69 346 VAL A O 1
ATOM 2682 N N . ALA A 1 347 ? -5.900 -9.514 -31.683 1.00 91.19 347 ALA A N 1
ATOM 2683 C CA . ALA A 1 347 ? -6.223 -10.406 -30.567 1.00 91.19 347 ALA A CA 1
ATOM 2684 C C . ALA A 1 347 ? -4.997 -11.214 -30.079 1.00 91.19 347 ALA A C 1
ATOM 2686 O O . ALA A 1 347 ? -4.038 -11.387 -30.833 1.00 91.19 347 ALA A O 1
ATOM 2687 N N . PRO A 1 348 ? -5.010 -11.765 -28.851 1.00 91.44 348 PRO A N 1
ATOM 2688 C CA . PRO A 1 348 ? -4.038 -12.780 -28.446 1.00 91.44 348 PRO A CA 1
ATOM 2689 C C . PRO A 1 348 ? -3.984 -13.941 -29.454 1.00 91.44 348 PRO A C 1
ATOM 2691 O O . PRO A 1 348 ? -5.027 -14.380 -29.943 1.00 91.44 348 PRO A O 1
ATOM 2694 N N . GLY A 1 349 ? -2.793 -14.450 -29.773 1.00 92.44 349 GLY A N 1
ATOM 2695 C CA . GLY A 1 349 ? -2.645 -15.497 -30.785 1.00 92.44 349 GLY A CA 1
ATOM 2696 C C . GLY A 1 349 ? -1.235 -15.655 -31.345 1.00 92.44 349 GLY A C 1
ATOM 2697 O O . GLY A 1 349 ? -0.265 -15.108 -30.817 1.00 92.44 349 GLY A O 1
ATOM 2698 N N . GLN A 1 350 ? -1.140 -16.432 -32.426 1.00 95.50 350 GLN A N 1
ATOM 2699 C CA . GLN A 1 350 ? 0.099 -16.670 -33.161 1.00 95.50 350 GLN A CA 1
ATOM 2700 C C . GLN A 1 350 ? 0.083 -15.913 -34.488 1.00 95.50 350 GLN A C 1
ATOM 2702 O O . GLN A 1 350 ? -0.853 -16.040 -35.275 1.00 95.50 350 GLN A O 1
ATOM 2707 N N . TYR A 1 351 ? 1.147 -15.158 -34.739 1.00 96.50 351 TYR A N 1
ATOM 2708 C CA . TYR A 1 351 ? 1.304 -14.303 -35.905 1.00 96.50 351 TYR A CA 1
ATOM 2709 C C . TYR A 1 351 ? 2.688 -14.470 -36.527 1.00 96.50 351 TYR A C 1
ATOM 2711 O O . TYR A 1 351 ? 3.626 -14.945 -35.890 1.00 96.50 351 TYR A O 1
ATOM 2719 N N . ALA A 1 352 ? 2.826 -14.063 -37.780 1.00 96.81 352 ALA A N 1
ATOM 2720 C CA . ALA A 1 352 ? 4.079 -14.026 -38.510 1.00 96.81 352 ALA A CA 1
ATOM 2721 C C . ALA A 1 352 ? 4.250 -12.650 -39.155 1.00 96.81 352 ALA A C 1
ATOM 2723 O O . ALA A 1 352 ? 3.290 -12.095 -39.680 1.00 96.81 352 ALA A O 1
ATOM 2724 N N . ILE A 1 353 ? 5.466 -12.115 -39.130 1.00 96.88 353 ILE A N 1
ATOM 2725 C CA . ILE A 1 353 ? 5.869 -10.915 -39.866 1.00 96.88 353 ILE A CA 1
ATOM 2726 C C . ILE A 1 353 ? 6.965 -11.323 -40.838 1.00 96.88 353 ILE A C 1
ATOM 2728 O O . ILE A 1 353 ? 7.978 -11.880 -40.418 1.00 96.88 353 ILE A O 1
ATOM 2732 N N . THR A 1 354 ? 6.787 -11.040 -42.120 1.00 97.44 354 THR A N 1
ATOM 2733 C CA . THR A 1 354 ? 7.774 -11.338 -43.156 1.00 97.44 354 THR A CA 1
ATOM 2734 C C . THR A 1 354 ? 8.546 -10.078 -43.516 1.00 97.44 354 THR A C 1
ATOM 2736 O O . THR A 1 354 ? 7.968 -9.025 -43.782 1.00 97.44 354 THR A O 1
ATOM 2739 N N . PHE A 1 355 ? 9.868 -10.203 -43.541 1.00 97.38 355 PHE A N 1
ATOM 2740 C CA . PHE A 1 355 ? 10.811 -9.150 -43.880 1.00 97.38 355 PHE A CA 1
ATOM 2741 C C . PHE A 1 355 ? 11.451 -9.387 -45.251 1.00 97.38 355 PHE A C 1
ATOM 2743 O O . PHE A 1 355 ? 11.512 -10.508 -45.762 1.00 97.38 355 PHE A O 1
ATOM 2750 N N . SER A 1 356 ? 12.006 -8.321 -45.829 1.00 96.06 356 SER A N 1
ATOM 2751 C CA . SER A 1 356 ? 12.643 -8.339 -47.153 1.00 96.06 356 SER A CA 1
ATOM 2752 C C . SER A 1 356 ? 13.930 -9.162 -47.255 1.00 96.06 356 SER A C 1
ATOM 2754 O O . SER A 1 356 ? 14.450 -9.367 -48.352 1.00 96.06 356 SER A O 1
ATOM 2756 N N . ARG A 1 357 ? 14.473 -9.625 -46.127 1.00 94.81 357 ARG A N 1
ATOM 2757 C CA . ARG A 1 357 ? 15.719 -10.396 -46.028 1.00 94.81 357 ARG A CA 1
ATOM 2758 C C . ARG A 1 357 ? 15.745 -11.200 -44.726 1.00 94.81 357 ARG A C 1
ATOM 2760 O O . ARG A 1 357 ? 14.942 -10.906 -43.841 1.00 94.81 357 ARG A O 1
ATOM 2767 N N . PRO A 1 358 ? 16.653 -12.183 -44.583 1.00 94.06 358 PRO A N 1
ATOM 2768 C CA . PRO A 1 358 ? 16.821 -12.906 -43.331 1.00 94.06 358 PRO A CA 1
ATOM 2769 C C . PRO A 1 358 ? 17.060 -11.965 -42.149 1.00 94.06 358 PRO A C 1
ATOM 2771 O O . PRO A 1 358 ? 17.854 -11.027 -42.240 1.00 94.06 358 PRO A O 1
ATOM 2774 N N . VAL A 1 359 ? 16.365 -12.231 -41.049 1.00 91.69 359 VAL A N 1
ATOM 2775 C CA . VAL A 1 359 ? 16.384 -11.432 -39.826 1.00 91.69 359 VAL A CA 1
ATOM 2776 C C . VAL A 1 359 ? 16.942 -12.255 -38.675 1.00 91.69 359 VAL A C 1
ATOM 2778 O O . VAL A 1 359 ? 16.715 -13.459 -38.566 1.00 91.69 359 VAL A O 1
ATOM 2781 N N . SER A 1 360 ? 17.714 -11.600 -37.819 1.00 86.56 360 SER A N 1
ATOM 2782 C CA . SER A 1 360 ? 18.270 -12.195 -36.606 1.00 86.56 360 SER A CA 1
ATOM 2783 C C . SER A 1 360 ? 18.318 -11.122 -35.519 1.00 86.56 360 SER A C 1
ATOM 2785 O O . SER A 1 360 ? 17.340 -10.412 -35.316 1.00 86.56 360 SER A O 1
ATOM 2787 N N . GLU A 1 361 ? 19.454 -10.933 -34.852 1.00 80.19 361 GLU A N 1
ATOM 2788 C CA . GLU A 1 361 ? 19.648 -9.866 -33.866 1.00 80.19 361 GLU A CA 1
ATOM 2789 C C . GLU A 1 361 ? 19.652 -8.454 -34.484 1.00 80.19 361 GLU A C 1
ATOM 2791 O O . GLU A 1 361 ? 19.615 -7.468 -33.748 1.00 80.19 361 GLU A O 1
ATOM 2796 N N . SER A 1 362 ? 19.668 -8.357 -35.818 1.00 86.50 362 SER A N 1
ATOM 2797 C CA . SER A 1 362 ? 19.515 -7.115 -36.584 1.00 86.50 362 SER A CA 1
ATOM 2798 C C . SER A 1 362 ? 18.102 -6.535 -36.549 1.00 86.50 362 SER A C 1
ATOM 2800 O O . SER A 1 362 ? 17.924 -5.378 -36.917 1.00 86.50 362 SER A O 1
ATOM 2802 N N . VAL A 1 363 ? 17.103 -7.312 -36.123 1.00 92.69 363 VAL A N 1
ATOM 2803 C CA . VAL A 1 363 ? 15.728 -6.842 -35.943 1.00 92.69 363 VAL A CA 1
ATOM 2804 C C . VAL A 1 363 ? 15.284 -7.140 -34.521 1.00 92.69 363 VAL A C 1
ATOM 2806 O O . VAL A 1 363 ? 15.546 -8.215 -33.988 1.00 92.69 363 VAL A O 1
ATOM 2809 N N . PHE A 1 364 ? 14.596 -6.196 -33.892 1.00 92.94 364 PHE A N 1
ATOM 2810 C CA . PHE A 1 364 ? 13.830 -6.470 -32.683 1.00 92.94 364 PHE A CA 1
ATOM 2811 C C . PHE A 1 364 ? 12.484 -5.756 -32.728 1.00 92.94 364 PHE A C 1
ATOM 2813 O O . PHE A 1 364 ? 12.322 -4.741 -33.404 1.00 92.94 364 PHE A O 1
ATOM 2820 N N . LEU A 1 365 ? 11.509 -6.330 -32.029 1.00 93.00 365 LEU A N 1
ATOM 2821 C CA . LEU A 1 365 ? 10.127 -5.870 -32.036 1.00 93.00 365 LEU A CA 1
ATOM 2822 C C . LEU A 1 365 ? 9.763 -5.326 -30.660 1.00 93.00 365 LEU A C 1
ATOM 2824 O O . LEU A 1 365 ? 10.172 -5.877 -29.646 1.00 93.00 365 LEU A O 1
ATOM 2828 N N . LEU A 1 366 ? 8.972 -4.267 -30.605 1.00 91.94 366 LEU A N 1
ATOM 2829 C CA . LEU A 1 366 ? 8.401 -3.737 -29.372 1.00 91.94 366 LEU A CA 1
ATOM 2830 C C . LEU A 1 366 ? 6.886 -3.808 -29.498 1.00 91.94 366 LEU A C 1
ATOM 2832 O O . LEU A 1 366 ? 6.328 -3.427 -30.529 1.00 91.94 366 LEU A O 1
ATOM 2836 N N . PHE A 1 367 ? 6.232 -4.316 -28.457 1.00 90.38 367 PHE A N 1
ATOM 2837 C CA . PHE A 1 367 ? 4.795 -4.547 -28.459 1.00 90.38 367 PHE A CA 1
ATOM 2838 C C . PHE A 1 367 ? 4.129 -3.697 -27.402 1.00 90.38 367 PHE A C 1
ATOM 2840 O O . PHE A 1 367 ? 4.447 -3.779 -26.213 1.00 90.38 367 PHE A O 1
ATOM 2847 N N . GLN A 1 368 ? 3.141 -2.939 -27.842 1.00 87.69 368 GLN A N 1
ATOM 2848 C CA . GLN A 1 368 ? 2.246 -2.221 -26.969 1.00 87.69 368 GLN A CA 1
ATOM 2849 C C . GLN A 1 368 ? 0.886 -2.913 -26.933 1.00 87.69 368 GLN A C 1
ATOM 2851 O O . GLN A 1 368 ? 0.275 -3.145 -27.976 1.00 87.69 368 GLN A O 1
ATOM 2856 N N . THR A 1 369 ? 0.416 -3.228 -25.726 1.00 87.88 369 THR A N 1
ATOM 2857 C CA . THR A 1 369 ? -0.850 -3.938 -25.491 1.00 87.88 369 THR A CA 1
ATOM 2858 C C . THR A 1 369 ? -1.983 -2.977 -25.123 1.00 87.88 369 THR A C 1
ATOM 2860 O O . THR A 1 369 ? -1.730 -1.815 -24.799 1.00 87.88 369 THR A O 1
ATOM 2863 N N . GLN A 1 370 ? -3.237 -3.444 -25.173 1.00 83.75 370 GLN A N 1
ATOM 2864 C CA . GLN A 1 370 ? -4.382 -2.756 -24.540 1.00 83.75 370 GLN A CA 1
ATOM 2865 C C . GLN A 1 370 ? -4.717 -3.323 -23.157 1.00 83.75 370 GLN A C 1
ATOM 2867 O O . GLN A 1 370 ? -5.761 -2.994 -22.591 1.00 83.75 370 GLN A O 1
ATOM 2872 N N . ALA A 1 371 ? -3.871 -4.207 -22.631 1.00 87.12 371 ALA A N 1
ATOM 2873 C CA . ALA A 1 371 ? -4.166 -4.900 -21.397 1.00 87.12 371 ALA A CA 1
ATOM 2874 C C . ALA A 1 371 ? -3.960 -3.958 -20.214 1.00 87.12 371 ALA A C 1
ATOM 2876 O O . ALA A 1 371 ? -2.855 -3.477 -20.036 1.00 87.12 371 ALA A O 1
ATOM 2877 N N . VAL A 1 372 ? -4.983 -3.696 -19.407 1.00 87.88 372 VAL A N 1
ATOM 2878 C CA . VAL A 1 372 ? -4.922 -2.804 -18.241 1.00 87.88 372 VAL A CA 1
ATOM 2879 C C . VAL A 1 372 ? -5.119 -3.585 -16.953 1.00 87.88 372 VAL A C 1
ATOM 2881 O O . VAL A 1 372 ? -5.877 -4.554 -16.909 1.00 87.88 372 VAL A O 1
ATOM 2884 N N . THR A 1 373 ? -4.464 -3.157 -15.881 1.00 90.12 373 THR A N 1
ATOM 2885 C CA . THR A 1 373 ? -4.728 -3.673 -14.537 1.00 90.12 373 THR A CA 1
ATOM 2886 C C . THR A 1 373 ? -5.835 -2.862 -13.863 1.00 90.12 373 THR A C 1
ATOM 2888 O O . THR A 1 373 ? -5.793 -1.636 -13.851 1.00 90.12 373 THR A O 1
ATOM 2891 N N . ASP A 1 374 ? -6.819 -3.537 -13.280 1.00 92.56 374 ASP A N 1
ATOM 2892 C CA . ASP A 1 374 ? -7.818 -2.954 -12.379 1.00 92.56 374 ASP A CA 1
ATOM 2893 C C . ASP A 1 374 ? -7.385 -3.227 -10.938 1.00 92.56 374 ASP A C 1
ATOM 2895 O O . ASP A 1 374 ? -7.217 -4.390 -10.564 1.00 92.56 374 ASP A O 1
ATOM 2899 N N . LEU A 1 375 ? -7.176 -2.176 -10.144 1.00 95.50 375 LEU A N 1
ATOM 2900 C CA . LEU A 1 375 ? -6.752 -2.282 -8.749 1.00 95.50 375 LEU A CA 1
ATOM 2901 C C . LEU A 1 375 ? -7.935 -2.033 -7.817 1.00 95.50 375 LEU A C 1
ATOM 2903 O O . LEU A 1 375 ? -8.578 -0.988 -7.881 1.00 95.50 375 LEU A O 1
ATOM 2907 N N . ARG A 1 376 ? -8.173 -2.963 -6.893 1.00 96.50 376 ARG A N 1
ATOM 2908 C CA . ARG A 1 376 ? -9.229 -2.873 -5.881 1.00 96.50 376 ARG A CA 1
ATOM 2909 C C . ARG A 1 376 ? -8.666 -3.056 -4.482 1.00 96.50 376 ARG A C 1
ATOM 2911 O O . ARG A 1 376 ? -7.713 -3.810 -4.287 1.00 96.50 376 ARG A O 1
ATOM 2918 N N . VAL A 1 377 ? -9.280 -2.387 -3.511 1.00 97.50 377 VAL A N 1
ATOM 2919 C CA . VAL A 1 377 ? -8.863 -2.398 -2.102 1.00 97.50 377 VAL A CA 1
ATOM 2920 C C . VAL A 1 377 ? -9.945 -3.063 -1.263 1.00 97.50 377 VAL A C 1
ATOM 2922 O O . VAL A 1 377 ? -11.128 -2.777 -1.431 1.00 97.50 377 VAL A O 1
ATOM 2925 N N . PHE A 1 378 ? -9.546 -3.946 -0.358 1.00 97.38 378 PHE A N 1
ATOM 2926 C CA . PHE A 1 378 ? -10.429 -4.703 0.522 1.00 97.38 378 PHE A CA 1
ATOM 2927 C C . PHE A 1 378 ? -9.986 -4.538 1.975 1.00 97.38 378 PHE A C 1
ATOM 2929 O O . PHE A 1 378 ? -8.788 -4.461 2.258 1.00 97.38 378 PHE A O 1
ATOM 2936 N N . ASP A 1 379 ? -10.947 -4.496 2.895 1.00 95.69 379 ASP A N 1
ATOM 2937 C CA . ASP A 1 379 ? -10.667 -4.542 4.331 1.00 95.69 379 ASP A CA 1
ATOM 2938 C C . ASP A 1 379 ? -10.277 -5.956 4.805 1.00 95.69 379 ASP A C 1
ATOM 2940 O O . ASP A 1 379 ? -10.287 -6.925 4.040 1.00 95.69 379 ASP A O 1
ATOM 2944 N N . ALA A 1 380 ? -9.934 -6.085 6.090 1.00 90.88 380 ALA A N 1
ATOM 2945 C CA . ALA A 1 380 ? -9.577 -7.363 6.708 1.00 90.88 380 ALA A CA 1
ATOM 2946 C C . ALA A 1 380 ? -10.715 -8.408 6.680 1.00 90.88 380 ALA A C 1
ATOM 2948 O O . ALA A 1 380 ? -10.450 -9.602 6.794 1.00 90.88 380 ALA A O 1
ATOM 2949 N N . GLY A 1 381 ? -11.973 -7.976 6.520 1.00 93.00 381 GLY A N 1
ATOM 2950 C CA . GLY A 1 381 ? -13.139 -8.849 6.362 1.00 93.00 381 GLY A CA 1
ATOM 2951 C C . GLY A 1 381 ? -13.390 -9.284 4.914 1.00 93.00 381 GLY A C 1
ATOM 2952 O O . GLY A 1 381 ? -14.347 -10.012 4.654 1.00 93.00 381 GLY A O 1
ATOM 2953 N N . GLY A 1 382 ? -12.559 -8.839 3.965 1.00 94.38 382 GLY A N 1
ATOM 2954 C CA . GLY A 1 382 ? -12.705 -9.130 2.541 1.00 94.38 382 GLY A CA 1
ATOM 2955 C C . GLY A 1 382 ? -13.788 -8.303 1.845 1.00 94.38 382 GLY A C 1
ATOM 2956 O O . GLY A 1 382 ? -14.177 -8.633 0.723 1.00 94.38 382 GLY A O 1
ATOM 2957 N N . LYS A 1 383 ? -14.292 -7.235 2.473 1.00 95.19 383 LYS A N 1
ATOM 2958 C CA . LYS A 1 383 ? -15.246 -6.319 1.844 1.00 95.19 383 LYS A CA 1
ATOM 2959 C C . LYS A 1 383 ? -14.490 -5.280 1.022 1.00 95.19 383 LYS A C 1
ATOM 2961 O O . LYS A 1 383 ? -13.556 -4.644 1.503 1.00 95.19 383 LYS A O 1
ATOM 2966 N N . GLU A 1 384 ? -14.919 -5.093 -0.225 1.00 96.56 384 GLU A N 1
ATOM 2967 C CA . GLU A 1 384 ? -14.350 -4.077 -1.112 1.00 96.56 384 GLU A CA 1
ATOM 2968 C C . GLU A 1 384 ? -14.643 -2.671 -0.571 1.00 96.56 384 GLU A C 1
ATOM 2970 O O . GLU A 1 384 ? -15.797 -2.313 -0.302 1.00 96.56 384 GLU A O 1
ATOM 2975 N N . LEU A 1 385 ? -13.594 -1.868 -0.431 1.00 95.06 385 LEU A N 1
ATOM 2976 C CA . LEU A 1 385 ? -13.675 -0.467 -0.058 1.00 95.06 385 LEU A CA 1
ATOM 2977 C C . LEU A 1 385 ? -13.824 0.370 -1.327 1.00 95.06 385 LEU A C 1
ATOM 2979 O O . LEU A 1 385 ? -13.018 0.277 -2.250 1.00 95.06 385 LEU A O 1
ATOM 2983 N N . ARG A 1 386 ? -14.866 1.202 -1.375 1.00 93.38 386 ARG A N 1
ATOM 2984 C CA . ARG A 1 386 ? -15.120 2.132 -2.479 1.00 93.38 386 ARG A CA 1
ATOM 2985 C C . ARG A 1 386 ? -15.382 3.520 -1.929 1.00 93.38 386 ARG A C 1
ATOM 2987 O O . ARG A 1 386 ? -16.153 3.668 -0.982 1.00 93.38 386 ARG A O 1
ATOM 2994 N N . ALA A 1 387 ? -14.779 4.521 -2.554 1.00 86.62 387 ALA A N 1
ATOM 2995 C CA . ALA A 1 387 ? -15.074 5.916 -2.278 1.00 86.62 387 ALA A CA 1
ATOM 2996 C C . ALA A 1 387 ? -16.088 6.472 -3.293 1.00 86.62 387 ALA A C 1
ATOM 2998 O O . ALA A 1 387 ? -16.176 5.973 -4.422 1.00 86.62 387 ALA A O 1
ATOM 2999 N N . PRO A 1 388 ? -16.867 7.501 -2.920 1.00 84.94 388 PRO A N 1
ATOM 3000 C CA . PRO A 1 388 ? -17.601 8.307 -3.886 1.00 84.94 388 PRO A CA 1
ATOM 3001 C C . PRO A 1 388 ? -16.659 8.858 -4.974 1.00 84.94 388 PRO A C 1
ATOM 3003 O O . PRO A 1 388 ? -15.496 9.136 -4.676 1.00 84.94 388 PRO A O 1
ATOM 3006 N N . PRO A 1 389 ? -17.137 9.064 -6.215 1.00 82.62 389 PRO A N 1
ATOM 3007 C CA . PRO A 1 389 ? -16.324 9.668 -7.269 1.00 82.62 389 PRO A CA 1
ATOM 3008 C C . PRO A 1 389 ? -15.687 10.989 -6.811 1.00 82.62 389 PRO A C 1
ATOM 3010 O O . PRO A 1 389 ? -16.388 11.874 -6.321 1.00 82.62 389 PRO A O 1
ATOM 3013 N N . GLY A 1 390 ? -14.367 11.115 -6.969 1.00 82.62 390 GLY A N 1
ATOM 3014 C CA . GLY A 1 390 ? -13.604 12.307 -6.577 1.00 82.62 390 GLY A CA 1
ATOM 3015 C C . GLY A 1 390 ? -13.257 12.408 -5.086 1.00 82.62 390 GLY A C 1
ATOM 3016 O O . GLY A 1 390 ? -12.764 13.445 -4.657 1.00 82.62 390 GLY A O 1
ATOM 3017 N N . SER A 1 391 ? -13.521 11.373 -4.285 1.00 88.19 391 SER A N 1
ATOM 3018 C CA . SER A 1 391 ? -13.069 11.276 -2.889 1.00 88.19 391 SER A CA 1
ATOM 3019 C C . SER A 1 391 ? -12.078 10.115 -2.724 1.00 88.19 391 SER A C 1
ATOM 3021 O O . SER A 1 391 ? -12.247 9.099 -3.400 1.00 88.19 391 SER A O 1
ATOM 3023 N N . PRO A 1 392 ? -11.073 10.217 -1.834 1.00 93.81 392 PRO A N 1
ATOM 3024 C CA . PRO A 1 392 ? -10.141 9.123 -1.582 1.00 93.81 392 PRO A CA 1
ATOM 3025 C C . PRO A 1 392 ? -10.796 7.988 -0.781 1.00 93.81 392 PRO A C 1
ATOM 3027 O O . PRO A 1 392 ? -11.728 8.203 0.001 1.00 93.81 392 PRO A O 1
ATOM 3030 N N . ILE A 1 393 ? -10.280 6.766 -0.932 1.00 94.31 393 ILE A N 1
ATOM 3031 C CA . ILE A 1 393 ? -10.623 5.639 -0.059 1.00 94.31 393 ILE A CA 1
ATOM 3032 C C . ILE A 1 393 ? -9.928 5.844 1.283 1.00 94.31 393 ILE A C 1
ATOM 3034 O O . ILE A 1 393 ? -8.703 5.893 1.376 1.00 94.31 393 ILE A O 1
ATOM 3038 N N . ARG A 1 394 ? -10.720 5.934 2.346 1.00 92.56 394 ARG A N 1
ATOM 3039 C CA . ARG A 1 394 ? -10.215 6.120 3.703 1.00 92.56 394 ARG A CA 1
ATOM 3040 C C . ARG A 1 394 ? -9.765 4.803 4.316 1.00 92.56 394 ARG A C 1
ATOM 3042 O O . ARG A 1 394 ? -10.557 3.868 4.419 1.00 92.56 394 ARG A O 1
ATOM 3049 N N . LEU A 1 395 ? -8.508 4.759 4.745 1.00 93.12 395 LEU A N 1
ATOM 3050 C CA . LEU A 1 395 ? -7.882 3.618 5.404 1.00 93.12 395 LEU A CA 1
ATOM 3051 C C . LEU A 1 395 ? -7.504 4.008 6.834 1.00 93.12 395 LEU A C 1
ATOM 3053 O O . LEU A 1 395 ? -6.816 4.997 7.055 1.00 93.12 395 LEU A O 1
ATOM 3057 N N . MET A 1 396 ? -7.922 3.219 7.812 1.00 89.44 396 MET A N 1
ATOM 3058 C CA . MET A 1 396 ? -7.460 3.328 9.195 1.00 89.44 396 MET A CA 1
ATOM 3059 C C . MET A 1 396 ? -5.994 2.905 9.304 1.00 89.44 396 MET A C 1
ATOM 3061 O O . MET A 1 396 ? -5.640 1.814 8.849 1.00 89.44 396 MET A O 1
ATOM 3065 N N . ALA A 1 397 ? -5.179 3.735 9.950 1.00 89.81 397 ALA A N 1
ATOM 3066 C CA . ALA A 1 397 ? -3.839 3.386 10.398 1.00 89.81 397 ALA A CA 1
ATOM 3067 C C . ALA A 1 397 ? -3.893 2.112 11.252 1.00 89.81 397 ALA A C 1
ATOM 3069 O O . ALA A 1 397 ? -4.857 1.890 11.986 1.00 89.81 397 ALA A O 1
ATOM 3070 N N . ASP A 1 398 ? -2.883 1.267 11.090 1.00 87.94 398 ASP A N 1
ATOM 3071 C CA . ASP A 1 398 ? -2.715 -0.050 11.709 1.00 87.94 398 ASP A CA 1
ATOM 3072 C C . ASP A 1 398 ? -3.774 -1.097 11.305 1.00 87.94 398 ASP A C 1
ATOM 3074 O O . ASP A 1 398 ? -3.679 -2.268 11.676 1.00 87.94 398 ASP A O 1
ATOM 3078 N N . GLY A 1 399 ? -4.750 -0.724 10.468 1.00 89.38 399 GLY A N 1
ATOM 3079 C CA . GLY A 1 399 ? -5.646 -1.665 9.800 1.00 89.38 399 GLY A CA 1
ATOM 3080 C C . GLY A 1 399 ? -4.914 -2.443 8.708 1.00 89.38 399 GLY A C 1
ATOM 3081 O O . GLY A 1 399 ? -4.062 -1.896 8.021 1.00 89.38 399 GLY A O 1
ATOM 3082 N N . THR A 1 400 ? -5.235 -3.721 8.517 1.00 95.06 400 THR A N 1
ATOM 3083 C CA . THR A 1 400 ? -4.660 -4.513 7.415 1.00 95.06 400 THR A CA 1
ATOM 3084 C C . THR A 1 400 ? -5.610 -4.515 6.225 1.00 95.06 400 THR A C 1
ATOM 3086 O O . THR A 1 400 ? -6.778 -4.880 6.367 1.00 95.06 400 THR A O 1
ATOM 3089 N N . TYR A 1 401 ? -5.101 -4.131 5.055 1.00 97.00 401 TYR A N 1
ATOM 3090 C CA . TYR A 1 401 ? -5.860 -4.059 3.807 1.00 97.00 401 TYR A CA 1
ATOM 3091 C C . TYR A 1 401 ? -5.275 -4.996 2.766 1.00 97.00 401 TYR A C 1
ATOM 3093 O O . TYR A 1 401 ? -4.059 -5.168 2.677 1.00 97.00 401 TYR A O 1
ATOM 3101 N N . THR A 1 402 ? -6.152 -5.572 1.950 1.00 98.06 402 THR A N 1
ATOM 3102 C CA . THR A 1 402 ? -5.770 -6.419 0.821 1.00 98.06 402 THR A CA 1
ATOM 3103 C C . THR A 1 402 ? -6.003 -5.667 -0.480 1.00 98.06 402 THR A C 1
ATOM 3105 O O . THR A 1 402 ? -7.108 -5.214 -0.760 1.00 98.06 402 THR A O 1
ATOM 3108 N N . PHE A 1 403 ? -4.969 -5.565 -1.299 1.00 98.06 403 PHE A N 1
ATOM 3109 C CA . PHE A 1 403 ? -5.013 -5.026 -2.648 1.00 98.06 403 PHE A CA 1
ATOM 3110 C C . PHE A 1 403 ? -5.113 -6.187 -3.626 1.00 98.06 403 PHE A C 1
ATOM 3112 O O . PHE A 1 403 ? -4.273 -7.088 -3.600 1.00 98.06 403 PHE A O 1
ATOM 3119 N N . GLN A 1 404 ? -6.126 -6.170 -4.489 1.00 97.81 404 GLN A N 1
ATOM 3120 C CA . GLN A 1 404 ? -6.271 -7.148 -5.563 1.00 97.81 404 GLN A CA 1
ATOM 3121 C C . GLN A 1 404 ? -6.179 -6.440 -6.907 1.00 97.81 404 GLN A C 1
ATOM 3123 O O . GLN A 1 404 ? -6.940 -5.513 -7.176 1.00 97.81 404 GLN A O 1
ATOM 3128 N N . ALA A 1 405 ? -5.251 -6.885 -7.744 1.00 96.56 405 ALA A N 1
ATOM 3129 C CA . ALA A 1 405 ? -5.088 -6.407 -9.105 1.00 96.56 405 ALA A CA 1
ATOM 3130 C C . ALA A 1 405 ? -5.596 -7.472 -10.078 1.00 96.56 405 ALA A C 1
ATOM 3132 O O . ALA A 1 405 ? -5.195 -8.629 -9.987 1.00 96.56 405 ALA A O 1
ATOM 3133 N N . GLN A 1 406 ? -6.451 -7.112 -11.026 1.00 94.81 406 GLN A N 1
ATOM 3134 C CA . GLN A 1 406 ? -6.925 -8.027 -12.063 1.00 94.81 406 GLN A CA 1
ATOM 3135 C C . GLN A 1 406 ? -6.554 -7.493 -13.444 1.00 94.81 406 GLN A C 1
ATOM 3137 O O . GLN A 1 406 ? -6.717 -6.309 -13.718 1.00 94.81 406 GLN A O 1
ATOM 3142 N N . LEU A 1 407 ? -6.037 -8.362 -14.311 1.00 92.56 407 LEU A N 1
ATOM 3143 C CA . LEU A 1 407 ? -5.650 -7.991 -15.670 1.00 92.56 407 LEU A CA 1
ATOM 3144 C C . LEU A 1 407 ? -6.862 -8.086 -16.602 1.00 92.56 407 LEU A C 1
ATOM 3146 O O . LEU A 1 407 ? -7.537 -9.115 -16.639 1.00 92.56 407 LEU A O 1
ATOM 3150 N N . PHE A 1 408 ? -7.116 -7.033 -17.367 1.00 90.88 408 PHE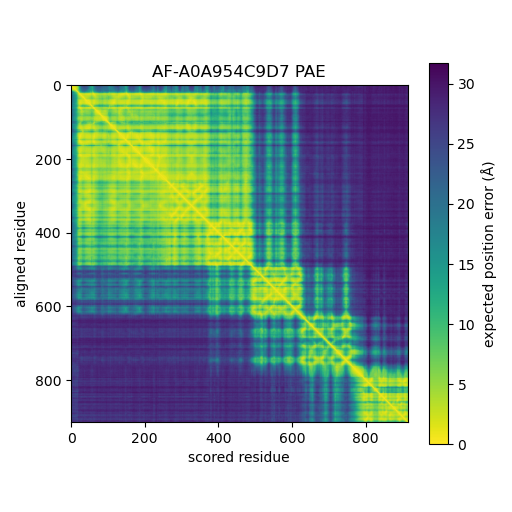 A N 1
ATOM 3151 C CA . PHE A 1 408 ? -8.164 -6.956 -18.380 1.00 90.88 408 PHE A CA 1
ATOM 3152 C C . PHE A 1 408 ? -7.552 -6.658 -19.740 1.00 90.88 408 PHE A C 1
ATOM 3154 O O . PHE A 1 408 ? -6.588 -5.913 -19.813 1.00 90.88 408 PHE A O 1
ATOM 3161 N N . ASP A 1 409 ? -8.126 -7.186 -20.815 1.00 89.38 409 ASP A N 1
ATOM 3162 C CA . ASP A 1 409 ? -7.697 -6.924 -22.187 1.00 89.38 409 ASP A CA 1
ATOM 3163 C C . ASP A 1 409 ? -8.880 -6.486 -23.060 1.00 89.38 409 ASP A C 1
ATOM 3165 O O . ASP A 1 409 ? -10.003 -6.973 -22.918 1.00 89.38 409 ASP A O 1
ATOM 3169 N N . GLY A 1 410 ? -8.632 -5.506 -23.927 1.00 77.25 410 GLY A N 1
ATOM 3170 C CA . GLY A 1 410 ? -9.630 -4.766 -24.694 1.00 77.25 410 GLY A CA 1
ATOM 3171 C C . GLY A 1 410 ? -9.835 -5.232 -26.135 1.00 77.25 410 GLY A C 1
ATOM 3172 O O . GLY A 1 410 ? -10.551 -4.547 -26.862 1.00 77.25 410 GLY A O 1
ATOM 3173 N N . ALA A 1 411 ? -9.266 -6.367 -26.565 1.00 73.25 411 ALA A N 1
ATOM 3174 C CA . ALA A 1 411 ? -9.256 -6.824 -27.968 1.00 73.25 411 ALA A CA 1
ATOM 3175 C C . ALA A 1 411 ? -10.617 -6.745 -28.704 1.00 73.25 411 ALA A C 1
ATOM 3177 O O . ALA A 1 411 ? -10.678 -6.489 -29.908 1.00 73.25 411 ALA A O 1
ATOM 3178 N N . SER A 1 412 ? -11.735 -6.946 -27.995 1.00 65.75 412 SER A N 1
ATOM 3179 C CA . SER A 1 412 ? -13.097 -6.890 -28.549 1.00 65.75 412 SER A CA 1
ATOM 3180 C C . SER A 1 412 ? -13.787 -5.521 -28.423 1.00 65.75 412 SER A C 1
ATOM 3182 O O . SER A 1 412 ? -15.008 -5.437 -28.557 1.00 65.75 412 SER A O 1
ATOM 3184 N N . GLY A 1 413 ? -13.054 -4.457 -28.083 1.00 67.81 413 GLY A N 1
ATOM 3185 C CA . GLY A 1 413 ? -13.607 -3.136 -27.756 1.00 67.81 413 GLY A CA 1
ATOM 3186 C C . GLY A 1 413 ? -14.316 -3.073 -26.396 1.00 67.81 413 GLY A C 1
ATOM 3187 O O . GLY A 1 413 ? -14.966 -2.079 -26.078 1.00 67.81 413 GLY A O 1
ATOM 3188 N N . ARG A 1 414 ? -14.221 -4.136 -25.588 1.00 77.62 414 ARG A N 1
ATOM 3189 C CA . ARG A 1 414 ? -14.711 -4.197 -24.205 1.00 77.62 414 ARG A CA 1
ATOM 3190 C C . ARG A 1 414 ? -13.640 -4.856 -23.339 1.00 77.62 414 ARG A C 1
ATOM 3192 O O . ARG A 1 414 ? -13.183 -5.925 -23.736 1.00 77.62 414 ARG A O 1
ATOM 3199 N N . PRO A 1 415 ? -13.272 -4.276 -22.185 1.00 82.12 415 PRO A N 1
ATOM 3200 C CA . PRO A 1 415 ? -12.346 -4.915 -21.258 1.00 82.12 415 PRO A CA 1
ATOM 3201 C C . PRO A 1 415 ? -12.903 -6.266 -20.797 1.00 82.12 415 PRO A C 1
ATOM 3203 O O . PRO A 1 415 ? -14.000 -6.328 -20.236 1.00 82.12 415 PRO A O 1
ATOM 3206 N N . ALA A 1 416 ? -12.161 -7.342 -21.040 1.00 88.12 416 ALA A N 1
ATOM 3207 C CA . ALA A 1 416 ? -12.467 -8.687 -20.569 1.00 88.12 416 ALA A CA 1
ATOM 3208 C C . ALA A 1 416 ? -11.333 -9.183 -19.662 1.00 88.12 416 ALA A C 1
ATOM 3210 O O . ALA A 1 416 ? -10.171 -8.924 -19.970 1.00 88.12 416 ALA A O 1
ATOM 3211 N N . PRO A 1 417 ? -11.631 -9.870 -18.545 1.00 90.81 417 PRO A N 1
ATOM 3212 C CA . PRO A 1 417 ? -10.591 -10.367 -17.656 1.00 90.81 417 PRO A CA 1
ATOM 3213 C C . PRO A 1 417 ? -9.726 -11.392 -18.391 1.00 90.81 417 PRO A C 1
ATOM 3215 O O . PRO A 1 417 ? -10.238 -12.315 -19.027 1.00 90.81 417 PRO A O 1
ATOM 3218 N N . VAL A 1 418 ? -8.411 -11.238 -18.288 1.00 91.62 418 VAL A N 1
ATOM 3219 C CA . VAL A 1 418 ? -7.444 -12.156 -18.883 1.00 91.62 418 VAL A CA 1
ATOM 3220 C C . VAL A 1 418 ? -7.188 -13.300 -17.920 1.00 91.62 418 VAL A C 1
ATOM 3222 O O . VAL A 1 418 ? -6.969 -13.064 -16.735 1.00 91.62 418 VAL A O 1
ATOM 3225 N N . ALA A 1 419 ? -7.212 -14.537 -18.414 1.00 91.88 419 ALA A N 1
ATOM 3226 C CA . ALA A 1 419 ? -6.910 -15.709 -17.604 1.00 91.88 419 ALA A CA 1
ATOM 3227 C C . ALA A 1 419 ? -5.400 -15.794 -17.319 1.00 91.88 419 ALA A C 1
ATOM 3229 O O . ALA A 1 419 ? -4.608 -16.142 -18.195 1.00 91.88 419 ALA A O 1
ATOM 3230 N N . LEU A 1 420 ? -4.999 -15.529 -16.075 1.00 93.12 420 LEU A N 1
ATOM 3231 C CA . LEU A 1 420 ? -3.619 -15.630 -15.604 1.00 93.12 420 LEU A CA 1
ATOM 3232 C C . LEU A 1 420 ? -3.088 -17.067 -15.681 1.00 93.12 420 LEU A C 1
ATOM 3234 O O . LEU A 1 420 ? -1.881 -17.259 -15.760 1.00 93.12 420 LEU A O 1
ATOM 3238 N N . SER A 1 421 ? -3.954 -18.084 -15.722 1.00 91.00 421 SER A N 1
ATOM 3239 C CA . SER A 1 421 ? -3.550 -19.472 -15.985 1.00 91.00 421 SER A CA 1
ATOM 3240 C C . SER A 1 421 ? -2.914 -19.663 -17.368 1.00 91.00 421 SER A C 1
ATOM 3242 O O . SER A 1 421 ? -2.051 -20.524 -17.511 1.00 91.00 421 SER A O 1
ATOM 3244 N N . GLY A 1 422 ? -3.290 -18.846 -18.360 1.00 86.75 422 GLY A N 1
ATOM 3245 C CA . GLY A 1 422 ? -2.697 -18.833 -19.702 1.00 86.75 422 GLY A CA 1
ATOM 3246 C C . GLY A 1 422 ? -1.488 -17.902 -19.848 1.00 86.75 422 GLY A C 1
ATOM 3247 O O . GLY A 1 422 ? -0.898 -17.834 -20.923 1.00 86.75 422 GLY A O 1
ATOM 3248 N N . MET A 1 423 ? -1.116 -17.174 -18.790 1.00 89.94 423 MET A N 1
ATOM 3249 C CA . MET A 1 423 ? 0.038 -16.273 -18.800 1.00 89.94 423 MET A CA 1
ATOM 3250 C C . MET A 1 423 ? 1.349 -17.029 -18.559 1.00 89.94 423 MET A C 1
ATOM 3252 O O . MET A 1 423 ? 1.352 -18.051 -17.875 1.00 89.94 423 MET A O 1
ATOM 3256 N N . PRO A 1 424 ? 2.497 -16.529 -19.043 1.00 87.69 424 PRO A N 1
ATOM 3257 C CA . PRO A 1 424 ? 3.797 -17.122 -18.729 1.00 87.69 424 PRO A CA 1
ATOM 3258 C C . PRO A 1 424 ? 4.081 -17.086 -17.220 1.00 87.69 424 PRO A C 1
ATOM 3260 O O . PRO A 1 424 ? 3.683 -16.142 -16.538 1.00 87.69 424 PRO A O 1
ATOM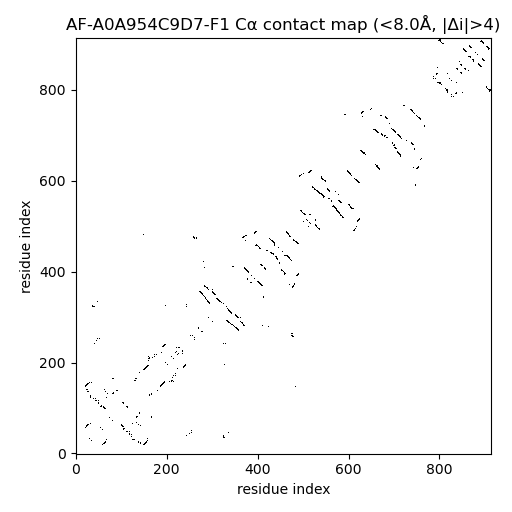 3263 N N . ASP A 1 425 ? 4.840 -18.050 -16.694 1.00 86.81 425 ASP A N 1
ATOM 3264 C CA . ASP A 1 425 ? 5.268 -18.078 -15.276 1.00 86.81 425 ASP A CA 1
ATOM 3265 C C . ASP A 1 425 ? 6.106 -16.866 -14.860 1.00 86.81 425 ASP A C 1
ATOM 3267 O O . ASP A 1 425 ? 6.225 -16.553 -13.683 1.00 86.81 425 ASP A O 1
ATOM 3271 N N . SER A 1 426 ? 6.664 -16.151 -15.836 1.00 84.19 426 SER A N 1
ATOM 3272 C CA . SER A 1 426 ? 7.412 -14.915 -15.621 1.00 84.19 426 SER A CA 1
ATOM 3273 C C . SER A 1 426 ? 6.540 -13.664 -15.485 1.00 84.19 426 SER A C 1
ATOM 3275 O O . SER A 1 426 ? 7.099 -12.575 -15.393 1.00 84.19 426 SER A O 1
ATOM 3277 N N . LEU A 1 427 ? 5.207 -13.783 -15.534 1.00 89.94 427 LEU A N 1
ATOM 3278 C CA . LEU A 1 427 ? 4.306 -12.688 -15.174 1.00 89.94 427 LEU A CA 1
ATOM 3279 C C . LEU A 1 427 ? 4.594 -12.267 -13.730 1.00 89.94 427 LEU A C 1
ATOM 3281 O O . LEU A 1 427 ? 4.504 -13.087 -12.818 1.00 89.94 427 LEU A O 1
ATOM 3285 N N . THR A 1 428 ? 4.875 -10.987 -13.524 1.00 90.50 428 THR A N 1
ATOM 3286 C CA . THR A 1 428 ? 4.946 -10.393 -12.189 1.00 90.50 428 THR A CA 1
ATOM 3287 C C . THR A 1 428 ? 3.872 -9.331 -12.043 1.00 90.50 428 THR A C 1
ATOM 3289 O O . THR A 1 428 ? 3.466 -8.695 -13.014 1.00 90.50 428 THR A O 1
ATOM 3292 N N . MET A 1 429 ? 3.385 -9.137 -10.824 1.00 93.44 429 MET A N 1
ATOM 3293 C CA . MET A 1 429 ? 2.479 -8.043 -10.502 1.00 93.44 429 MET A CA 1
ATOM 3294 C C . MET A 1 429 ? 3.072 -7.258 -9.341 1.00 93.44 429 MET A C 1
ATOM 3296 O O . MET A 1 429 ? 3.637 -7.844 -8.420 1.00 93.44 429 MET A O 1
ATOM 3300 N N . ALA A 1 430 ? 2.984 -5.937 -9.401 1.00 91.75 430 ALA A N 1
ATOM 3301 C CA . ALA A 1 430 ? 3.503 -5.051 -8.371 1.00 91.75 430 ALA A CA 1
ATOM 3302 C C . ALA A 1 430 ? 2.446 -4.020 -7.982 1.00 91.75 430 ALA A C 1
ATOM 3304 O O . ALA A 1 430 ? 1.715 -3.527 -8.839 1.00 91.75 430 ALA A O 1
ATOM 3305 N N . LEU A 1 431 ? 2.395 -3.695 -6.695 1.00 94.00 431 LEU A N 1
ATOM 3306 C CA . LEU A 1 431 ? 1.606 -2.625 -6.106 1.00 94.00 431 LEU A CA 1
ATOM 3307 C C . LEU A 1 431 ? 2.545 -1.449 -5.829 1.00 94.00 431 LEU A C 1
ATOM 3309 O O . LEU A 1 431 ? 3.537 -1.600 -5.127 1.00 94.00 431 LEU A O 1
ATOM 3313 N N . GLN A 1 432 ? 2.247 -0.276 -6.364 1.00 90.12 432 GLN A N 1
ATOM 3314 C CA . GLN A 1 432 ? 2.966 0.961 -6.084 1.00 90.12 432 GLN A CA 1
ATOM 3315 C C . GLN A 1 432 ? 2.128 1.804 -5.129 1.00 90.12 432 GLN A C 1
ATOM 3317 O O . GLN A 1 432 ? 1.012 2.185 -5.476 1.00 90.12 432 GLN A O 1
ATOM 3322 N N . LEU A 1 433 ? 2.662 2.086 -3.940 1.00 89.00 433 LEU A N 1
ATOM 3323 C CA . LEU A 1 433 ? 2.043 2.955 -2.939 1.00 89.00 433 LEU A CA 1
ATOM 3324 C C . LEU A 1 433 ? 2.901 4.213 -2.775 1.00 89.00 433 LEU A C 1
ATOM 3326 O O . LEU A 1 433 ? 3.907 4.196 -2.062 1.00 89.00 433 LEU A O 1
ATOM 3330 N N . ALA A 1 434 ? 2.519 5.290 -3.459 1.00 81.75 434 ALA A N 1
ATOM 3331 C CA . ALA A 1 434 ? 3.230 6.565 -3.460 1.00 81.75 434 ALA A CA 1
ATOM 3332 C C . ALA A 1 434 ? 2.613 7.554 -2.459 1.00 81.75 434 ALA A C 1
ATOM 3334 O O . ALA A 1 434 ? 1.398 7.608 -2.306 1.00 81.75 434 ALA A O 1
ATOM 3335 N N . GLY A 1 435 ? 3.440 8.356 -1.789 1.00 81.38 435 GLY A N 1
ATOM 3336 C CA . GLY A 1 435 ? 3.007 9.379 -0.829 1.00 81.38 435 GLY A CA 1
ATOM 3337 C C . GLY A 1 435 ? 3.677 9.240 0.545 1.00 81.38 435 GLY A C 1
ATOM 3338 O O . GLY A 1 435 ? 4.350 8.242 0.800 1.00 81.38 435 GLY A O 1
ATOM 3339 N N . PRO A 1 436 ? 3.498 10.213 1.461 1.00 73.12 436 PRO A N 1
ATOM 3340 C CA . PRO A 1 436 ? 4.212 10.270 2.746 1.00 73.12 436 PRO A CA 1
ATOM 3341 C C . PRO A 1 436 ? 3.995 9.050 3.652 1.00 73.12 436 PRO A C 1
ATOM 3343 O O . PRO A 1 436 ? 4.847 8.722 4.484 1.00 73.12 436 PRO A O 1
ATOM 3346 N N . ALA A 1 437 ? 2.840 8.397 3.505 1.00 78.75 437 ALA A N 1
ATOM 3347 C CA . ALA A 1 437 ? 2.472 7.201 4.250 1.00 78.75 437 ALA A CA 1
ATOM 3348 C C . ALA A 1 437 ? 2.714 5.892 3.479 1.00 78.75 437 ALA A C 1
ATOM 3350 O O . ALA A 1 437 ? 2.622 4.823 4.078 1.00 78.75 437 ALA A O 1
ATOM 3351 N N . GLY A 1 438 ? 3.034 5.954 2.183 1.00 81.12 438 GLY A N 1
ATOM 3352 C CA . GLY A 1 438 ? 3.236 4.778 1.340 1.00 81.12 438 GLY A CA 1
ATOM 3353 C C . GLY A 1 438 ? 4.599 4.107 1.584 1.00 81.12 438 GLY A C 1
ATOM 3354 O O . GLY A 1 438 ? 5.603 4.804 1.728 1.00 81.12 438 GLY A O 1
ATOM 3355 N N . PRO A 1 439 ? 4.678 2.763 1.615 1.00 80.88 439 PRO A N 1
ATOM 3356 C CA . PRO A 1 439 ? 5.940 2.030 1.741 1.00 80.88 439 PRO A CA 1
ATOM 3357 C C . PRO A 1 439 ? 6.756 1.982 0.436 1.00 80.88 439 PRO A C 1
ATOM 3359 O O . PRO A 1 439 ? 7.837 1.398 0.432 1.00 80.88 439 PRO A O 1
ATOM 3362 N N . GLY A 1 440 ? 6.256 2.559 -0.664 1.00 76.88 440 GLY A N 1
ATOM 3363 C CA . GLY A 1 440 ? 6.830 2.407 -1.998 1.00 76.88 440 GLY A CA 1
ATOM 3364 C C . GLY A 1 440 ? 6.307 1.163 -2.733 1.00 76.88 440 GLY A C 1
ATOM 3365 O O . GLY A 1 440 ? 5.215 0.674 -2.423 1.00 76.88 440 GLY A O 1
ATOM 3366 N N . PRO A 1 441 ? 7.039 0.669 -3.746 1.00 80.25 441 PRO A N 1
ATOM 3367 C CA . PRO A 1 441 ? 6.659 -0.516 -4.508 1.00 80.25 441 PRO A CA 1
ATOM 3368 C C . PRO A 1 441 ? 6.705 -1.804 -3.673 1.00 80.25 441 PRO A C 1
ATOM 3370 O O . PRO A 1 441 ? 7.624 -2.029 -2.888 1.00 80.25 441 PRO A O 1
ATOM 3373 N N . GLN A 1 442 ? 5.738 -2.687 -3.893 1.00 88.88 442 GLN A N 1
ATOM 3374 C CA . GLN A 1 442 ? 5.614 -4.002 -3.273 1.00 88.88 442 GLN A CA 1
ATOM 3375 C C . GLN A 1 442 ? 5.295 -5.047 -4.345 1.00 88.88 442 GLN A C 1
ATOM 3377 O O . GLN A 1 442 ? 4.541 -4.778 -5.279 1.00 88.88 442 GLN A O 1
ATOM 3382 N N . SER A 1 443 ? 5.844 -6.256 -4.222 1.00 91.25 443 SER A N 1
ATOM 3383 C CA . SER A 1 443 ? 5.427 -7.369 -5.083 1.00 91.25 443 SER A CA 1
ATOM 3384 C C . SER A 1 443 ? 4.031 -7.838 -4.683 1.00 91.25 443 SER A C 1
ATOM 3386 O O . SER A 1 443 ? 3.718 -7.922 -3.497 1.00 91.25 443 SER A O 1
ATOM 3388 N N . MET A 1 444 ? 3.216 -8.192 -5.670 1.00 96.69 444 MET A N 1
ATOM 3389 C CA . MET A 1 444 ? 1.952 -8.893 -5.471 1.00 96.69 444 MET A CA 1
ATOM 3390 C C . MET A 1 444 ? 2.154 -10.379 -5.780 1.00 96.69 444 MET A C 1
ATOM 3392 O O . MET A 1 444 ? 2.840 -10.736 -6.740 1.00 96.69 444 MET A O 1
ATOM 3396 N N . GLU A 1 445 ? 1.554 -11.250 -4.978 1.00 97.25 445 GLU A N 1
ATOM 3397 C CA . GLU A 1 445 ? 1.465 -12.680 -5.258 1.00 97.25 445 GLU A CA 1
ATOM 3398 C C . GLU A 1 445 ? 0.506 -12.912 -6.429 1.00 97.25 445 GLU A C 1
ATOM 3400 O O . GLU A 1 445 ? -0.620 -12.419 -6.424 1.00 97.25 445 GLU A O 1
ATOM 3405 N N . VAL A 1 446 ? 0.940 -13.660 -7.445 1.00 96.44 446 VAL A N 1
ATOM 3406 C CA . VAL A 1 446 ? 0.117 -13.969 -8.621 1.00 96.44 446 VAL A CA 1
ATOM 3407 C C . VAL A 1 446 ? -0.750 -15.202 -8.336 1.00 96.44 446 VAL A C 1
ATOM 3409 O O . VAL A 1 446 ? -0.340 -16.339 -8.573 1.00 96.44 446 VAL A O 1
ATOM 3412 N N . ASP A 1 447 ? -1.976 -14.975 -7.865 1.00 96.56 447 ASP A N 1
ATOM 3413 C CA . ASP A 1 447 ? -3.009 -15.993 -7.647 1.00 96.56 447 ASP A CA 1
ATOM 3414 C C . ASP A 1 447 ? -3.660 -16.377 -8.989 1.00 96.56 447 ASP A C 1
ATOM 3416 O O . ASP A 1 447 ? -4.654 -15.797 -9.440 1.00 96.56 447 ASP A O 1
ATOM 3420 N N . ARG A 1 448 ? -3.074 -17.377 -9.661 1.00 95.25 448 ARG A N 1
ATOM 3421 C CA . ARG A 1 448 ? -3.564 -17.884 -10.957 1.00 95.25 448 ARG A CA 1
ATOM 3422 C C . ARG A 1 448 ? -4.936 -18.547 -10.866 1.00 95.25 448 ARG A C 1
ATOM 3424 O O . ARG A 1 448 ? -5.676 -18.507 -11.845 1.00 95.25 448 ARG A O 1
ATOM 3431 N N . ALA A 1 449 ? -5.274 -19.149 -9.725 1.00 94.81 449 ALA A N 1
ATOM 3432 C CA . ALA A 1 449 ? -6.566 -19.800 -9.522 1.00 94.81 449 ALA A CA 1
ATOM 3433 C C . ALA A 1 449 ? -7.684 -18.765 -9.322 1.00 94.81 449 ALA A C 1
ATOM 3435 O O . ALA A 1 449 ? -8.755 -18.890 -9.912 1.00 94.81 449 ALA A O 1
ATOM 3436 N N . GLY A 1 450 ? -7.412 -17.714 -8.542 1.00 94.00 450 GLY A N 1
ATOM 3437 C CA . GLY A 1 450 ? -8.301 -16.568 -8.339 1.00 94.00 450 GLY A CA 1
ATOM 3438 C C . GLY A 1 450 ? -8.235 -15.504 -9.438 1.00 94.00 450 GLY A C 1
ATOM 3439 O O . GLY A 1 450 ? -8.985 -14.530 -9.381 1.00 94.00 450 GLY A O 1
ATOM 3440 N N . ASN A 1 451 ? -7.373 -15.688 -10.440 1.00 95.75 451 ASN A N 1
ATOM 3441 C CA . ASN A 1 451 ? -7.190 -14.798 -11.584 1.00 95.75 451 ASN A CA 1
ATOM 3442 C C . ASN A 1 451 ? -6.848 -13.339 -11.209 1.00 95.75 451 ASN A C 1
ATOM 3444 O O . ASN A 1 451 ? -7.443 -12.398 -11.746 1.00 95.75 451 ASN A O 1
ATOM 3448 N N . ARG A 1 452 ? -5.928 -13.151 -10.254 1.00 96.44 452 ARG A N 1
ATOM 3449 C CA . ARG A 1 452 ? -5.578 -11.839 -9.680 1.00 96.44 452 ARG A CA 1
ATOM 3450 C C . ARG A 1 452 ? -4.169 -11.811 -9.081 1.00 96.44 452 ARG A C 1
ATOM 3452 O O . ARG A 1 452 ? -3.634 -12.840 -8.695 1.00 96.44 452 ARG A O 1
ATOM 3459 N N . GLY A 1 453 ? -3.594 -10.623 -8.956 1.00 97.00 453 GLY A N 1
ATOM 3460 C CA . GLY A 1 453 ? -2.462 -10.338 -8.080 1.00 97.00 453 GLY A CA 1
ATOM 3461 C C . GLY A 1 453 ? -2.960 -9.906 -6.704 1.00 97.00 453 GLY A C 1
ATOM 3462 O O . GLY A 1 453 ? -3.925 -9.147 -6.635 1.00 97.00 453 GLY A O 1
ATOM 3463 N N . VAL A 1 454 ? -2.322 -10.347 -5.621 1.00 97.75 454 VAL A N 1
ATOM 3464 C CA . VAL A 1 454 ? -2.707 -10.010 -4.242 1.00 97.75 454 VAL A CA 1
ATOM 3465 C C . VAL A 1 454 ? -1.514 -9.443 -3.476 1.00 97.75 454 VAL A C 1
ATOM 3467 O O . VAL A 1 454 ? -0.434 -10.020 -3.484 1.00 97.75 454 VAL A O 1
ATOM 3470 N N . ALA A 1 455 ? -1.702 -8.317 -2.794 1.00 97.88 455 ALA A N 1
ATOM 3471 C CA . ALA A 1 455 ? -0.747 -7.802 -1.815 1.00 97.88 455 ALA A CA 1
ATOM 3472 C C . ALA A 1 455 ? -1.485 -7.312 -0.572 1.00 97.88 455 ALA A C 1
ATOM 3474 O O . ALA A 1 455 ? -2.628 -6.869 -0.656 1.00 97.88 455 ALA A O 1
ATOM 3475 N N . THR A 1 456 ? -0.829 -7.369 0.581 1.00 97.25 456 THR A N 1
ATOM 3476 C CA . THR A 1 456 ? -1.369 -6.853 1.841 1.00 97.25 456 THR A CA 1
ATOM 3477 C C . THR A 1 456 ? -0.538 -5.685 2.331 1.00 97.25 456 THR A C 1
ATOM 3479 O O . THR A 1 456 ? 0.691 -5.735 2.278 1.00 97.25 456 THR A O 1
ATOM 3482 N N . TRP A 1 457 ? -1.196 -4.666 2.871 1.00 97.00 457 TRP A N 1
ATOM 3483 C CA . TRP A 1 457 ? -0.519 -3.516 3.449 1.00 97.00 457 TRP A CA 1
ATOM 3484 C C . TRP A 1 457 ? -1.215 -3.033 4.722 1.00 97.00 457 TRP A C 1
ATOM 3486 O O . TRP A 1 457 ? -2.442 -2.944 4.785 1.00 97.00 457 TRP A O 1
ATOM 3496 N N . THR A 1 458 ? -0.398 -2.704 5.722 1.00 95.62 458 THR A N 1
ATOM 3497 C CA . THR A 1 458 ? -0.811 -2.152 7.014 1.00 95.62 458 THR A CA 1
ATOM 3498 C C . THR A 1 458 ? -0.189 -0.758 7.157 1.00 95.62 458 THR A C 1
ATOM 3500 O O . THR A 1 458 ? 0.997 -0.653 7.487 1.00 95.62 458 THR A O 1
ATOM 3503 N N . PRO A 1 459 ? -0.916 0.327 6.834 1.00 93.00 459 PRO A N 1
ATOM 3504 C CA . PRO A 1 459 ? -0.380 1.678 6.913 1.00 93.00 459 PRO A CA 1
ATOM 3505 C C . PRO A 1 459 ? -0.149 2.096 8.367 1.00 93.00 459 PRO A C 1
ATOM 3507 O O . PRO A 1 459 ? -1.066 2.038 9.171 1.00 93.00 459 PRO A O 1
ATOM 3510 N N . THR A 1 460 ? 1.041 2.589 8.704 1.00 90.81 460 THR A N 1
ATOM 3511 C CA . THR A 1 460 ? 1.379 3.038 10.075 1.00 90.81 460 THR A CA 1
ATOM 3512 C C . THR A 1 460 ? 1.481 4.559 10.213 1.00 90.81 460 THR A C 1
ATOM 3514 O O . THR A 1 460 ? 1.652 5.089 11.309 1.00 90.81 460 THR A O 1
ATOM 3517 N N . ARG A 1 461 ? 1.401 5.300 9.101 1.00 88.50 461 ARG A N 1
ATOM 3518 C CA . ARG A 1 461 ? 1.530 6.764 9.060 1.00 88.50 461 ARG A CA 1
ATOM 3519 C C . ARG A 1 461 ? 0.286 7.383 8.442 1.00 88.50 461 ARG A C 1
ATOM 3521 O O . ARG A 1 461 ? -0.226 6.858 7.463 1.00 88.50 461 ARG A O 1
ATOM 3528 N N . ARG A 1 462 ? -0.174 8.512 8.987 1.00 89.75 462 ARG A N 1
ATOM 3529 C CA . ARG A 1 462 ? -1.281 9.289 8.405 1.00 89.75 462 ARG A CA 1
ATOM 3530 C C . ARG A 1 462 ? -0.829 10.001 7.124 1.00 89.75 462 ARG A C 1
ATOM 3532 O O . ARG A 1 462 ? 0.327 10.412 7.031 1.00 89.75 462 ARG A O 1
ATOM 3539 N N . GLY A 1 463 ? -1.751 10.212 6.188 1.00 89.81 463 GLY A N 1
ATOM 3540 C CA . GLY A 1 463 ? -1.533 11.043 5.002 1.00 89.81 463 GLY A CA 1
ATOM 3541 C C . GLY A 1 463 ? -2.165 10.494 3.724 1.00 89.81 463 GLY A C 1
ATOM 3542 O O . GLY A 1 463 ? -2.656 9.366 3.686 1.00 89.81 463 GLY A O 1
ATOM 3543 N N . ALA A 1 464 ? -2.137 11.311 2.671 1.00 89.06 464 ALA A N 1
ATOM 3544 C CA . ALA A 1 464 ? -2.572 10.915 1.336 1.00 89.06 464 ALA A CA 1
ATOM 3545 C C . ALA A 1 464 ? -1.598 9.899 0.722 1.00 89.06 464 ALA A C 1
ATOM 3547 O O . ALA A 1 464 ? -0.377 10.032 0.852 1.00 89.06 464 ALA A O 1
ATOM 3548 N N . VAL A 1 465 ? -2.145 8.886 0.058 1.00 91.69 465 VAL A N 1
ATOM 3549 C CA . VAL A 1 465 ? -1.394 7.829 -0.622 1.00 91.69 465 VAL A CA 1
ATOM 3550 C C . VAL A 1 465 ? -2.065 7.541 -1.955 1.00 91.69 465 VAL A C 1
ATOM 3552 O O . VAL A 1 465 ? -3.278 7.426 -2.025 1.00 91.69 465 VAL A O 1
ATOM 3555 N N . GLN A 1 466 ? -1.288 7.395 -3.016 1.00 90.56 466 GLN A N 1
ATOM 3556 C CA . GLN A 1 466 ? -1.771 6.966 -4.321 1.00 90.56 466 GLN A CA 1
ATOM 3557 C C . GLN A 1 466 ? -1.358 5.521 -4.551 1.00 90.56 466 GLN A C 1
ATOM 3559 O O . GLN A 1 466 ? -0.176 5.186 -4.455 1.00 90.56 466 GLN A O 1
ATOM 3564 N N . ALA A 1 467 ? -2.330 4.665 -4.852 1.00 92.69 467 ALA A N 1
ATOM 3565 C CA . ALA A 1 467 ? -2.093 3.265 -5.155 1.00 92.69 467 ALA A CA 1
ATOM 3566 C C . ALA A 1 467 ? -2.257 2.985 -6.650 1.00 92.69 467 ALA A C 1
ATOM 3568 O O . ALA A 1 467 ? -3.236 3.400 -7.271 1.00 92.69 467 ALA A O 1
ATOM 3569 N N . ARG A 1 468 ? -1.312 2.238 -7.223 1.00 91.62 468 ARG A N 1
ATOM 3570 C CA . ARG A 1 468 ? -1.396 1.684 -8.581 1.00 91.62 468 ARG A CA 1
ATOM 3571 C C . ARG A 1 468 ? -0.919 0.251 -8.597 1.00 91.62 468 ARG A C 1
ATOM 3573 O O . ARG A 1 468 ? -0.137 -0.154 -7.747 1.00 91.62 468 ARG A O 1
ATOM 3580 N N . SER A 1 469 ? -1.333 -0.505 -9.599 1.00 92.62 469 SER A N 1
ATOM 3581 C CA . SER A 1 469 ? -0.774 -1.822 -9.867 1.00 92.62 469 SER A CA 1
ATOM 3582 C C . SER A 1 469 ? -0.249 -1.925 -11.287 1.00 92.62 469 SER A C 1
ATOM 3584 O O . SER A 1 469 ? -0.801 -1.337 -12.215 1.00 92.62 469 SER A O 1
ATOM 3586 N N . GLN A 1 470 ? 0.816 -2.696 -11.454 1.00 89.00 470 GLN A N 1
ATOM 3587 C CA . GLN A 1 470 ? 1.401 -3.003 -12.749 1.00 89.00 470 GLN A CA 1
ATOM 3588 C C . GLN A 1 470 ? 1.496 -4.513 -12.907 1.00 89.00 470 GLN A C 1
ATOM 3590 O O . GLN A 1 470 ? 2.056 -5.183 -12.041 1.00 89.00 470 GLN A O 1
ATOM 3595 N N . ALA A 1 471 ? 0.992 -5.048 -14.015 1.00 89.81 471 ALA A N 1
ATOM 3596 C CA . ALA A 1 471 ? 1.185 -6.444 -14.389 1.00 89.81 471 ALA A CA 1
ATOM 3597 C C . ALA A 1 471 ? 2.252 -6.542 -15.472 1.00 89.81 471 ALA A C 1
ATOM 3599 O O . ALA A 1 471 ? 1.964 -6.268 -16.627 1.00 89.81 471 ALA A O 1
ATOM 3600 N N . THR A 1 472 ? 3.473 -6.930 -15.116 1.00 86.06 472 THR A N 1
ATOM 3601 C CA . THR A 1 472 ? 4.576 -7.034 -16.069 1.00 86.06 472 THR A CA 1
ATOM 3602 C C . THR A 1 472 ? 4.584 -8.403 -16.730 1.00 86.06 472 THR A C 1
ATOM 3604 O O . THR A 1 472 ? 4.943 -9.398 -16.099 1.00 86.06 472 THR A O 1
ATOM 3607 N N . VAL A 1 473 ? 4.241 -8.454 -18.019 1.00 86.50 473 VAL A N 1
ATOM 3608 C CA . VAL A 1 473 ? 4.525 -9.615 -18.876 1.00 86.50 473 VAL A CA 1
ATOM 3609 C C . VAL A 1 473 ? 5.827 -9.332 -19.617 1.00 86.50 473 VAL A C 1
ATOM 3611 O O . VAL A 1 473 ? 5.854 -8.473 -20.501 1.00 86.50 473 VAL A O 1
ATOM 3614 N N . PRO A 1 474 ? 6.929 -10.020 -19.279 1.00 78.44 474 PRO A N 1
ATOM 3615 C CA . PRO A 1 474 ? 8.222 -9.711 -19.865 1.00 78.44 474 PRO A CA 1
ATOM 3616 C C . PRO A 1 474 ? 8.195 -9.761 -21.400 1.00 78.44 474 PRO A C 1
ATOM 3618 O O . PRO A 1 474 ? 7.919 -10.799 -21.992 1.00 78.44 474 PRO A O 1
ATOM 3621 N N . GLY A 1 475 ? 8.485 -8.624 -22.034 1.00 76.75 475 GLY A N 1
ATOM 3622 C CA . GLY A 1 475 ? 8.480 -8.463 -23.489 1.00 76.75 475 GLY A CA 1
ATOM 3623 C C . GLY A 1 475 ? 7.312 -7.664 -24.068 1.00 76.75 475 GLY A C 1
ATOM 3624 O O . GLY A 1 475 ? 7.369 -7.311 -25.245 1.00 76.75 475 GLY A O 1
ATOM 3625 N N . PHE A 1 476 ? 6.329 -7.312 -23.240 1.00 80.81 476 PHE A N 1
ATOM 3626 C CA . PHE A 1 476 ? 5.187 -6.475 -23.600 1.00 80.81 476 PHE A CA 1
ATOM 3627 C C . PHE A 1 476 ? 5.125 -5.222 -22.725 1.00 80.81 476 PHE A C 1
ATOM 3629 O O . PHE A 1 476 ? 5.404 -5.289 -21.524 1.00 80.81 476 PHE A O 1
ATOM 3636 N N . LEU A 1 477 ? 4.685 -4.101 -23.308 1.00 68.06 477 LEU A N 1
ATOM 3637 C CA . LEU A 1 477 ? 4.342 -2.914 -22.532 1.00 68.06 477 LEU A CA 1
ATOM 3638 C C . LEU A 1 477 ? 3.171 -3.229 -21.604 1.00 68.06 477 LEU A C 1
ATOM 3640 O O . LEU A 1 477 ? 2.087 -3.625 -22.042 1.00 68.06 477 LEU A O 1
ATOM 3644 N N . SER A 1 478 ? 3.435 -3.023 -20.323 1.00 68.25 478 SER A N 1
ATOM 3645 C CA . SER A 1 478 ? 2.535 -3.301 -19.216 1.00 68.25 478 SER A CA 1
ATOM 3646 C C . SER A 1 478 ? 2.072 -1.973 -18.622 1.00 68.25 478 SER A C 1
ATOM 3648 O O . SER A 1 478 ? 2.850 -1.350 -17.889 1.00 68.25 478 SER A O 1
ATOM 3650 N N . PRO A 1 479 ? 0.874 -1.476 -18.973 1.00 69.38 479 PRO A N 1
ATOM 3651 C CA . PRO A 1 479 ? 0.411 -0.196 -18.462 1.00 69.38 479 PRO A CA 1
ATOM 3652 C C . PRO A 1 479 ? 0.121 -0.292 -16.964 1.00 69.38 479 PRO A C 1
ATOM 3654 O O . PRO A 1 479 ? -0.171 -1.360 -16.419 1.00 69.38 479 PRO A O 1
ATOM 3657 N N . LEU A 1 480 ? 0.222 0.852 -16.297 1.00 77.81 480 LEU A N 1
ATOM 3658 C CA . LEU A 1 480 ? -0.214 0.985 -14.917 1.00 77.81 480 LEU A CA 1
ATOM 3659 C C . LEU A 1 480 ? -1.742 0.960 -14.855 1.00 77.81 480 LEU A C 1
ATOM 3661 O O . LEU A 1 480 ? -2.429 1.396 -15.782 1.00 77.81 480 LEU A O 1
ATOM 3665 N N . SER A 1 481 ? -2.277 0.483 -13.735 1.00 86.25 481 SER A N 1
ATOM 3666 C CA . SER A 1 481 ? -3.680 0.707 -13.411 1.00 86.25 481 SER A CA 1
ATOM 3667 C C . SER A 1 481 ? -3.959 2.206 -13.284 1.00 86.25 481 SER A C 1
ATOM 3669 O O . SER A 1 481 ? -3.043 2.981 -12.971 1.00 86.25 481 SER A O 1
ATOM 3671 N N . PRO A 1 482 ? -5.229 2.621 -13.420 1.00 84.94 482 PRO A N 1
ATOM 3672 C CA . PRO A 1 482 ? -5.663 3.916 -12.916 1.00 84.94 482 PRO A CA 1
ATOM 3673 C C . PRO A 1 482 ? -5.222 4.123 -11.461 1.00 84.94 482 PRO A C 1
ATOM 3675 O O . PRO A 1 482 ? -5.071 3.156 -10.701 1.00 84.94 482 PRO A O 1
ATOM 3678 N N . VAL A 1 483 ? -5.012 5.385 -11.090 1.00 85.75 483 VAL A N 1
ATOM 3679 C CA . VAL A 1 483 ? -4.705 5.771 -9.710 1.00 85.75 483 VAL A CA 1
ATOM 3680 C C . VAL A 1 483 ? -5.912 5.515 -8.825 1.00 85.75 483 VAL A C 1
ATOM 3682 O O . VAL A 1 483 ? -7.035 5.891 -9.158 1.00 85.75 483 VAL A O 1
ATOM 3685 N N . VAL A 1 484 ? -5.658 4.906 -7.673 1.00 92.25 484 VAL A N 1
ATOM 3686 C CA . VAL A 1 484 ? -6.605 4.841 -6.568 1.00 92.25 484 VAL A CA 1
ATOM 3687 C C . VAL A 1 484 ? -6.096 5.773 -5.475 1.00 92.25 484 VAL A C 1
ATOM 3689 O O . VAL A 1 484 ? -5.086 5.481 -4.833 1.00 92.25 484 VAL A O 1
ATOM 3692 N N . ASP A 1 485 ? -6.780 6.898 -5.274 1.00 93.12 485 ASP A N 1
ATOM 3693 C CA . ASP A 1 485 ? -6.461 7.819 -4.184 1.00 93.12 485 ASP A CA 1
ATOM 3694 C C . ASP A 1 485 ? -6.912 7.223 -2.848 1.00 93.12 485 ASP A C 1
ATOM 3696 O O . ASP A 1 485 ? -8.062 6.809 -2.675 1.00 93.12 485 ASP A O 1
ATOM 3700 N N . LEU A 1 486 ? -5.993 7.189 -1.891 1.00 95.12 486 LEU A N 1
ATOM 3701 C CA . LEU A 1 486 ? -6.173 6.683 -0.541 1.00 95.12 486 LEU A CA 1
ATOM 3702 C C . LEU A 1 486 ? -5.867 7.795 0.465 1.00 95.12 486 LEU A C 1
ATOM 3704 O O . LEU A 1 486 ? -4.973 8.618 0.271 1.00 95.12 486 LEU A O 1
ATOM 3708 N N . GLU A 1 487 ? -6.570 7.785 1.587 1.00 94.06 487 GLU A N 1
ATOM 3709 C CA . GLU A 1 487 ? -6.310 8.673 2.714 1.00 94.06 487 GLU A CA 1
ATOM 3710 C C . GLU A 1 487 ? -6.124 7.817 3.962 1.00 94.06 487 GLU A C 1
ATOM 3712 O O . GLU A 1 487 ? -7.080 7.219 4.461 1.00 94.06 487 GLU A O 1
ATOM 3717 N N . VAL A 1 488 ? -4.887 7.736 4.463 1.00 91.44 488 VAL A N 1
ATOM 3718 C CA . VAL A 1 488 ? -4.631 7.074 5.740 1.00 91.44 488 VAL A CA 1
ATOM 3719 C C . VAL A 1 488 ? -4.978 8.039 6.864 1.00 91.44 488 VAL A C 1
ATOM 3721 O O . VAL A 1 488 ? -4.279 9.026 7.109 1.00 91.44 488 VAL A O 1
ATOM 3724 N N . ILE A 1 489 ? -6.044 7.712 7.575 1.00 88.81 489 ILE A N 1
ATOM 3725 C CA . ILE A 1 489 ? -6.509 8.402 8.774 1.00 88.81 489 ILE A CA 1
ATOM 3726 C C . ILE A 1 489 ? -6.178 7.546 9.985 1.00 88.81 489 ILE A C 1
ATOM 3728 O O . ILE A 1 489 ? -5.998 6.340 9.884 1.00 88.81 489 ILE A O 1
ATOM 3732 N N . SER A 1 490 ? -6.096 8.139 11.161 1.00 80.81 490 SER A N 1
ATOM 3733 C CA . SER A 1 490 ? -5.900 7.351 12.374 1.00 80.81 490 SER A CA 1
ATOM 3734 C C . SER A 1 490 ? -7.219 7.177 13.088 1.00 80.81 490 SER A C 1
ATOM 3736 O O . SER A 1 490 ? -7.982 8.130 13.232 1.00 80.81 490 SER A O 1
ATOM 3738 N N . GLY A 1 491 ? -7.442 5.962 13.577 1.00 66.06 491 GLY A N 1
ATOM 3739 C CA . GLY A 1 491 ? -8.523 5.689 14.513 1.00 66.06 491 GLY A CA 1
ATOM 3740 C C . GLY A 1 491 ? -8.261 6.215 15.912 1.00 66.06 491 GLY A C 1
ATOM 3741 O O . GLY A 1 491 ? -9.202 6.250 16.692 1.00 66.06 491 GLY A O 1
ATOM 3742 N N . ALA A 1 492 ? -7.036 6.652 16.231 1.00 64.69 492 ALA A N 1
ATOM 3743 C CA . ALA A 1 492 ? -6.709 7.157 17.555 1.00 64.69 492 ALA A CA 1
ATOM 3744 C C . ALA A 1 492 ? -7.500 8.444 17.830 1.00 64.69 492 ALA A C 1
ATOM 3746 O O . ALA A 1 492 ? -7.128 9.524 17.361 1.00 64.69 492 ALA A O 1
ATOM 3747 N N . ALA A 1 493 ? -8.594 8.314 18.575 1.00 64.81 493 ALA A N 1
ATOM 3748 C CA . ALA A 1 493 ? -9.352 9.433 19.100 1.00 64.81 493 ALA A CA 1
ATOM 3749 C C . ALA A 1 493 ? -8.908 9.644 20.545 1.00 64.81 493 ALA A C 1
ATOM 3751 O O . ALA A 1 493 ? -9.052 8.758 21.387 1.00 64.81 493 ALA A O 1
ATOM 3752 N N . ALA A 1 494 ? -8.365 10.823 20.842 1.00 68.06 494 ALA A N 1
ATOM 3753 C CA . ALA A 1 494 ? -8.126 11.195 22.226 1.00 68.06 494 ALA A CA 1
ATOM 3754 C C . ALA A 1 494 ? -9.481 11.567 22.838 1.00 68.06 494 ALA A C 1
ATOM 3756 O O . ALA A 1 494 ? -10.043 12.626 22.549 1.00 68.06 494 ALA A O 1
ATOM 3757 N N . LEU A 1 495 ? -10.031 10.683 23.664 1.00 81.44 495 LEU A N 1
ATOM 3758 C CA . LEU A 1 495 ? -11.164 11.043 24.502 1.00 81.44 495 LEU A CA 1
ATOM 3759 C C . LEU A 1 495 ? -10.646 11.880 25.668 1.00 81.44 495 LEU A C 1
ATOM 3761 O O . LEU A 1 495 ? -9.714 11.484 26.364 1.00 81.44 495 LEU A O 1
ATOM 3765 N N . SER A 1 496 ? -11.258 13.038 25.895 1.00 85.88 496 SER A N 1
ATOM 3766 C CA . SER A 1 496 ? -11.094 13.749 27.161 1.00 85.88 496 SER A CA 1
ATOM 3767 C C . SER A 1 496 ? -12.402 13.690 27.928 1.00 85.88 496 SER A C 1
ATOM 3769 O O . SER A 1 496 ? -13.419 14.194 27.447 1.00 85.88 496 SER A O 1
ATOM 3771 N N . VAL A 1 497 ? -12.363 13.086 29.112 1.00 89.38 497 VAL A N 1
ATOM 3772 C CA . VAL A 1 497 ? -13.487 13.052 30.048 1.00 89.38 497 VAL A CA 1
ATOM 3773 C C . VAL A 1 497 ? -13.224 14.099 31.122 1.00 89.38 497 VAL A C 1
ATOM 3775 O O . VAL A 1 497 ? -12.149 14.110 31.722 1.00 89.38 497 VAL A O 1
ATOM 3778 N N . SER A 1 498 ? -14.162 15.020 31.340 1.00 90.00 498 SER A N 1
ATOM 3779 C CA . SER A 1 498 ? -14.020 15.986 32.429 1.00 90.00 498 SER A CA 1
ATOM 3780 C C . SER A 1 498 ? -14.151 15.284 33.784 1.00 90.00 498 SER A C 1
ATOM 3782 O O . SER A 1 498 ? -14.920 14.325 33.890 1.00 90.00 498 SER A O 1
ATOM 3784 N N . PRO A 1 499 ? -13.505 15.796 34.845 1.00 87.25 499 PRO A N 1
ATOM 3785 C CA . PRO A 1 499 ? -13.828 15.386 36.206 1.00 87.25 499 PRO A CA 1
ATOM 3786 C C . PRO A 1 499 ? -15.326 15.544 36.488 1.00 87.25 499 PRO A C 1
ATOM 3788 O O . PRO A 1 499 ? -15.999 16.379 35.869 1.00 87.25 499 PRO A O 1
ATOM 3791 N N . LEU A 1 500 ? -15.833 14.764 37.441 1.00 89.69 500 LEU A N 1
ATOM 3792 C CA . LEU A 1 500 ? -17.203 14.907 37.916 1.00 89.69 500 LEU A CA 1
ATOM 3793 C C . LEU A 1 500 ? -17.405 16.293 38.531 1.00 89.69 500 LEU A C 1
ATOM 3795 O O . LEU A 1 500 ? -16.649 16.730 39.397 1.00 89.69 500 LEU A O 1
ATOM 3799 N N . GLN A 1 501 ? -18.446 16.978 38.078 1.00 90.31 501 GLN A N 1
ATOM 3800 C CA . GLN A 1 501 ? -18.897 18.262 38.593 1.00 90.31 501 GLN A CA 1
ATOM 3801 C C . GLN A 1 501 ? -20.169 18.037 39.415 1.00 90.31 501 GLN A C 1
ATOM 3803 O O . GLN A 1 501 ? -21.205 17.708 38.825 1.00 90.31 501 GLN A O 1
ATOM 3808 N N . PRO A 1 502 ? -20.118 18.184 40.751 1.00 89.38 502 PRO A N 1
ATOM 3809 C CA . PRO A 1 502 ? -21.297 18.062 41.599 1.00 89.38 502 PRO A CA 1
ATOM 3810 C C . PRO A 1 502 ? -22.387 19.062 41.208 1.00 89.38 502 PRO A C 1
ATOM 3812 O O . PRO A 1 502 ? -22.095 20.196 40.823 1.00 89.38 502 PRO A O 1
ATOM 3815 N N . THR A 1 503 ? -23.650 18.657 41.313 1.00 87.62 503 THR A N 1
ATOM 3816 C CA . THR A 1 503 ? -24.779 19.566 41.079 1.00 87.62 503 THR A CA 1
ATOM 3817 C C . THR A 1 503 ? -25.027 20.465 42.291 1.00 87.62 503 THR A C 1
ATOM 3819 O O . THR A 1 503 ? -24.630 20.163 43.417 1.00 87.62 503 THR A O 1
ATOM 3822 N N . THR A 1 504 ? -25.736 21.579 42.090 1.00 72.44 504 THR A N 1
ATOM 3823 C CA . THR A 1 504 ? -26.049 22.560 43.147 1.00 72.44 504 THR A CA 1
ATOM 3824 C C . THR A 1 504 ? -26.926 22.017 44.282 1.00 72.44 504 THR A C 1
ATOM 3826 O O . THR A 1 504 ? -27.092 22.702 45.283 1.00 72.44 504 THR A O 1
ATOM 3829 N N . GLY A 1 505 ? -27.494 20.813 44.144 1.00 68.06 505 GLY A N 1
ATOM 3830 C CA . GLY A 1 505 ? -28.253 20.128 45.200 1.00 68.06 505 GLY A CA 1
ATOM 3831 C C . GLY A 1 505 ? -27.419 19.180 46.073 1.00 68.06 505 GLY A C 1
ATOM 3832 O O . GLY A 1 505 ? -27.974 18.527 46.954 1.00 68.06 505 GLY A O 1
ATOM 3833 N N . CYS A 1 506 ? -26.112 19.072 45.817 1.00 75.88 506 CYS A N 1
ATOM 3834 C CA . CYS A 1 506 ? -25.199 18.124 46.452 1.00 75.88 506 CYS A CA 1
ATOM 3835 C C . CYS A 1 506 ? -24.342 18.839 47.520 1.00 75.88 506 CYS A C 1
ATOM 3837 O O . CYS A 1 506 ? -23.209 19.256 47.264 1.00 75.88 506 CYS A O 1
ATOM 3839 N N . ASP A 1 507 ? -24.893 19.024 48.725 1.00 72.69 507 ASP A N 1
ATOM 3840 C CA . ASP A 1 507 ? -24.204 19.713 49.827 1.00 72.69 507 ASP A CA 1
ATOM 3841 C C . ASP A 1 507 ? -22.926 18.965 50.264 1.00 72.69 507 ASP A C 1
ATOM 3843 O O . ASP A 1 507 ? -22.968 17.818 50.715 1.00 72.69 507 ASP A O 1
ATOM 3847 N N . GLY A 1 508 ? -21.770 19.635 50.179 1.00 77.19 508 GLY A N 1
ATOM 3848 C CA . GLY A 1 508 ? -20.476 19.088 50.612 1.00 77.19 508 GLY A CA 1
ATOM 3849 C C . GLY A 1 508 ? -19.844 18.073 49.652 1.00 77.19 508 GLY A C 1
ATOM 3850 O O . GLY A 1 508 ? -18.959 17.323 50.066 1.00 77.19 508 GLY A O 1
ATOM 3851 N N . CYS A 1 509 ? -20.296 18.036 48.399 1.00 81.69 509 CYS A N 1
ATOM 3852 C CA . CYS A 1 509 ? -19.762 17.155 47.367 1.00 81.69 509 CYS A CA 1
ATOM 3853 C C . CYS A 1 509 ? -18.502 17.725 46.701 1.00 81.69 509 CYS A C 1
ATOM 3855 O O . CYS A 1 509 ? -18.406 18.925 46.441 1.00 81.69 509 CYS A O 1
ATOM 3857 N N . THR A 1 510 ? -17.551 16.852 46.378 1.00 84.38 510 THR A N 1
ATOM 3858 C CA . THR A 1 510 ? -16.375 17.136 45.539 1.00 84.38 510 THR A CA 1
ATOM 3859 C C . THR A 1 510 ? -16.372 16.209 44.320 1.00 84.38 510 THR A C 1
ATOM 3861 O O . THR A 1 510 ? -17.226 15.330 44.216 1.00 84.38 510 THR A O 1
ATOM 3864 N N . SER A 1 511 ? -15.426 16.381 43.390 1.00 81.31 511 SER A N 1
ATOM 3865 C CA . SER A 1 511 ? -15.289 15.494 42.221 1.00 81.31 511 SER A CA 1
ATOM 3866 C C . SER A 1 511 ? -15.089 14.023 42.595 1.00 81.31 511 SER A C 1
ATOM 3868 O O . SER A 1 511 ? -15.513 13.144 41.852 1.00 81.31 511 SER A O 1
ATOM 3870 N N . ASP A 1 512 ? -14.494 13.768 43.762 1.00 83.38 512 ASP A N 1
ATOM 3871 C CA . ASP A 1 512 ? -14.070 12.430 44.184 1.00 83.38 512 ASP A CA 1
ATOM 3872 C C . ASP A 1 512 ? -14.974 11.872 45.298 1.00 83.38 512 ASP A C 1
ATOM 3874 O O . ASP A 1 512 ? -14.936 10.679 45.602 1.00 83.38 512 ASP A O 1
ATOM 3878 N N . ALA A 1 513 ? -15.800 12.725 45.916 1.00 85.62 513 ALA A N 1
ATOM 3879 C CA . ALA A 1 513 ? -16.687 12.375 47.019 1.00 85.62 513 ALA A CA 1
ATOM 3880 C C . ALA A 1 513 ? -18.059 13.043 46.851 1.00 85.62 513 ALA A C 1
ATOM 3882 O O . ALA A 1 513 ? -18.256 14.208 47.198 1.00 85.62 513 ALA A O 1
ATOM 3883 N N . LEU A 1 514 ? -19.025 12.285 46.344 1.00 86.81 514 LEU A N 1
ATOM 3884 C CA . LEU A 1 514 ? -20.418 12.696 46.211 1.00 86.81 514 LEU A CA 1
ATOM 3885 C C . LEU A 1 514 ? -21.188 12.349 47.489 1.00 86.81 514 LEU A C 1
ATOM 3887 O O . LEU A 1 514 ? -20.940 11.325 48.121 1.00 86.81 514 LEU A O 1
ATOM 3891 N N . ARG A 1 515 ? -22.141 13.195 47.880 1.00 82.88 515 ARG A N 1
ATOM 3892 C CA . ARG A 1 515 ? -22.996 13.010 49.058 1.00 82.88 515 ARG A CA 1
ATOM 3893 C C . ARG A 1 515 ? -24.459 13.146 48.672 1.00 82.88 515 ARG A C 1
ATOM 3895 O O . ARG A 1 515 ? -24.841 14.086 47.987 1.00 82.88 515 ARG A O 1
ATOM 3902 N N . SER A 1 516 ? -25.293 12.225 49.137 1.00 81.88 516 SER A N 1
ATOM 3903 C CA . SER A 1 516 ? -26.737 12.287 48.901 1.00 81.88 516 SER A CA 1
ATOM 3904 C C . SER A 1 516 ? -27.497 11.912 50.163 1.00 81.88 516 SER A C 1
ATOM 3906 O O . SER A 1 516 ? -27.187 10.900 50.791 1.00 81.88 516 SER A O 1
ATOM 3908 N N . ARG A 1 517 ? -28.505 12.708 50.543 1.00 75.00 517 ARG A N 1
ATOM 3909 C CA . ARG A 1 517 ? -29.395 12.358 51.659 1.00 75.00 517 ARG A CA 1
ATOM 3910 C C . ARG A 1 517 ? -30.307 11.213 51.251 1.00 75.00 517 ARG A C 1
ATOM 3912 O O . ARG A 1 517 ? -31.033 11.328 50.261 1.00 75.00 517 ARG A O 1
ATOM 3919 N N . VAL A 1 518 ? -30.303 10.136 52.027 1.00 70.06 518 VAL A N 1
ATOM 3920 C CA . VAL A 1 518 ? -31.176 8.982 51.788 1.00 70.06 518 VAL A CA 1
ATOM 3921 C C . VAL A 1 518 ? -32.633 9.384 52.015 1.00 70.06 518 VAL A C 1
ATOM 3923 O O . VAL A 1 518 ? -32.993 9.880 53.078 1.00 70.06 518 VAL A O 1
ATOM 3926 N N . SER A 1 519 ? -33.476 9.153 51.010 1.00 66.94 519 SER A N 1
ATOM 3927 C CA . SER A 1 519 ? -34.933 9.184 51.137 1.00 66.94 519 SER A CA 1
ATOM 3928 C C . SER A 1 519 ? -35.474 7.980 50.381 1.00 66.94 519 SER A C 1
ATOM 3930 O O . SER A 1 519 ? -35.219 7.868 49.187 1.00 66.94 519 SER A O 1
ATOM 3932 N N . LEU A 1 520 ? -36.185 7.079 51.066 1.00 63.75 520 LEU A N 1
ATOM 3933 C CA . LEU A 1 520 ? -36.717 5.849 50.458 1.00 63.75 520 LEU A CA 1
ATOM 3934 C C . LEU A 1 520 ? -37.775 6.112 49.378 1.00 63.75 520 LEU A C 1
ATOM 3936 O O . LEU A 1 520 ? -37.993 5.261 48.525 1.00 63.75 520 LEU A O 1
ATOM 3940 N N . ASN A 1 521 ? -38.418 7.281 49.430 1.00 66.31 521 ASN A N 1
ATOM 3941 C CA . ASN A 1 521 ? -39.466 7.713 48.503 1.00 66.31 521 ASN A CA 1
ATOM 3942 C C . ASN A 1 521 ? -39.158 9.110 47.939 1.00 66.31 521 ASN A C 1
ATOM 3944 O O . ASN A 1 521 ? -40.059 9.925 47.730 1.00 66.31 521 ASN A O 1
ATOM 3948 N N . GLY A 1 522 ? -37.874 9.442 47.790 1.00 70.25 522 GLY A N 1
ATOM 3949 C CA . GLY A 1 522 ? -37.472 10.723 47.218 1.00 70.25 522 GLY A CA 1
ATOM 3950 C C . GLY A 1 522 ? -37.725 10.758 45.710 1.00 70.25 522 GLY A C 1
ATOM 3951 O O . GLY A 1 522 ? -37.826 9.709 45.084 1.00 70.25 522 GLY A O 1
ATOM 3952 N N . PRO A 1 523 ? -37.799 11.941 45.086 1.00 81.50 523 PRO A N 1
ATOM 3953 C CA . PRO A 1 523 ? -37.620 12.021 43.643 1.00 81.50 523 PRO A CA 1
ATOM 3954 C C . PRO A 1 523 ? -36.198 11.576 43.260 1.00 81.50 523 PRO A C 1
ATOM 3956 O O . PRO A 1 523 ? -35.266 11.626 44.080 1.00 81.50 523 PRO A O 1
ATOM 3959 N N . ASP A 1 524 ? -36.033 11.168 42.002 1.00 86.25 524 ASP A N 1
ATOM 3960 C CA . ASP A 1 524 ? -34.714 11.008 41.393 1.00 86.25 524 ASP A CA 1
ATOM 3961 C C . ASP A 1 524 ? -33.901 12.297 41.585 1.00 86.25 524 ASP A C 1
ATOM 3963 O O . ASP A 1 524 ? -34.428 13.406 41.454 1.00 86.25 524 ASP A O 1
ATOM 3967 N N . ALA A 1 525 ? -32.617 12.156 41.901 1.00 87.81 525 ALA A N 1
ATOM 3968 C CA . ALA A 1 525 ? -31.737 13.286 42.169 1.00 87.81 525 ALA A CA 1
ATOM 3969 C C . ALA A 1 525 ? -30.471 13.203 41.315 1.00 87.81 525 ALA A C 1
ATOM 3971 O O . ALA A 1 525 ? -29.736 12.217 41.374 1.00 87.81 525 ALA A O 1
ATOM 3972 N N . GLU A 1 526 ? -30.198 14.256 40.549 1.00 90.56 526 GLU A N 1
ATOM 3973 C CA . GLU A 1 526 ? -28.945 14.414 39.810 1.00 90.56 526 GLU A CA 1
ATOM 3974 C C . GLU A 1 526 ? -27.808 14.714 40.797 1.00 90.56 526 GLU A C 1
ATOM 3976 O O . GLU A 1 526 ? -27.840 15.724 41.501 1.00 90.56 526 GLU A O 1
ATOM 3981 N N . LEU A 1 527 ? -26.808 13.836 40.867 1.00 89.81 527 LEU A N 1
ATOM 3982 C CA . LEU A 1 527 ? -25.701 13.922 41.824 1.00 89.81 527 LEU A CA 1
ATOM 3983 C C . LEU A 1 527 ? -24.527 14.735 41.270 1.00 89.81 527 LEU A C 1
ATOM 3985 O O . LEU A 1 527 ? -23.965 15.596 41.946 1.00 89.81 527 LEU A O 1
ATOM 3989 N N . ALA A 1 528 ? -24.141 14.436 40.032 1.00 92.38 528 ALA A N 1
ATOM 3990 C CA . ALA A 1 528 ? -22.996 15.037 39.369 1.00 92.38 528 ALA A CA 1
ATOM 3991 C C . ALA A 1 528 ? -23.125 14.922 37.853 1.00 92.38 528 ALA A C 1
ATOM 3993 O O . ALA A 1 528 ? -23.878 14.095 37.337 1.00 92.38 528 ALA A O 1
ATOM 3994 N N . THR A 1 529 ? -22.331 15.711 37.137 1.00 93.88 529 THR A N 1
ATOM 3995 C CA . THR A 1 529 ? -22.211 15.625 35.680 1.00 93.88 529 THR A CA 1
ATOM 3996 C C . THR A 1 529 ? -20.774 15.521 35.232 1.00 93.88 529 THR A C 1
ATOM 3998 O O . THR A 1 529 ? -19.862 15.975 35.913 1.00 93.88 529 THR A O 1
ATOM 4001 N N . PHE A 1 530 ? -20.574 14.928 34.068 1.00 94.62 530 PHE A N 1
ATOM 4002 C CA . PHE A 1 530 ? -19.302 14.954 33.366 1.00 94.62 530 PHE A CA 1
ATOM 4003 C C . PHE A 1 530 ? -19.554 15.167 31.884 1.00 94.62 530 PHE A C 1
ATOM 4005 O O . PHE A 1 530 ? -20.661 14.987 31.375 1.00 94.62 530 PHE A O 1
ATOM 4012 N N . THR A 1 531 ? -18.513 15.580 31.183 1.00 94.50 531 THR A N 1
ATOM 4013 C CA . THR A 1 531 ? -18.535 15.744 29.739 1.00 94.50 531 THR A CA 1
ATOM 4014 C C . THR A 1 531 ? -17.526 14.806 29.114 1.00 94.50 531 THR A C 1
ATOM 4016 O O . THR A 1 531 ? -16.443 14.597 29.657 1.00 94.50 531 THR A O 1
ATOM 4019 N N . VAL A 1 532 ? -17.894 14.231 27.978 1.00 92.69 532 VAL A N 1
ATOM 4020 C CA . VAL A 1 532 ? -16.986 13.473 27.124 1.00 92.69 532 VAL A CA 1
ATOM 4021 C C . VAL A 1 532 ? -16.804 14.292 25.858 1.00 92.69 532 VAL A C 1
ATOM 4023 O O . VAL A 1 532 ? -17.783 14.595 25.175 1.00 92.69 532 VAL A O 1
ATOM 4026 N N . THR A 1 533 ? -15.565 14.668 25.558 1.00 91.12 533 THR A N 1
ATOM 4027 C CA . THR A 1 533 ? -15.201 15.339 24.306 1.00 91.12 533 THR A CA 1
ATOM 4028 C C . THR A 1 533 ? -14.405 14.380 23.440 1.00 91.12 533 THR A C 1
ATOM 4030 O O . THR A 1 533 ? -13.368 13.861 23.864 1.00 91.12 533 THR A O 1
ATOM 4033 N N . ALA A 1 534 ? -14.870 14.180 22.211 1.00 87.12 534 ALA A N 1
ATOM 4034 C CA . ALA A 1 534 ? -14.169 13.386 21.220 1.00 87.12 534 ALA A CA 1
ATOM 4035 C C . ALA A 1 534 ? -13.190 14.263 20.437 1.00 87.12 534 ALA A C 1
ATOM 4037 O O . ALA A 1 534 ? -13.598 15.065 19.598 1.00 87.12 534 ALA A O 1
ATOM 4038 N N . ARG A 1 535 ? -11.885 14.117 20.687 1.00 79.75 535 ARG A N 1
ATOM 4039 C CA . ARG A 1 535 ? -10.848 14.771 19.876 1.00 79.75 535 ARG A CA 1
ATOM 4040 C C . ARG A 1 535 ? -10.379 13.795 18.800 1.00 79.75 535 ARG A C 1
ATOM 4042 O O . ARG A 1 535 ? -9.374 13.103 18.964 1.00 79.75 535 ARG A O 1
ATOM 4049 N N . GLY A 1 536 ? -11.158 13.710 17.728 1.00 72.19 536 GLY A N 1
ATOM 4050 C CA . GLY A 1 536 ? -10.860 12.915 16.539 1.00 72.19 536 GLY A CA 1
ATOM 4051 C C . GLY A 1 536 ? -11.389 13.598 15.280 1.00 72.19 536 GLY A C 1
ATOM 4052 O O . GLY A 1 536 ? -12.267 14.453 15.366 1.00 72.19 536 GLY A O 1
ATOM 4053 N N . ASP A 1 537 ? -10.855 13.202 14.125 1.00 70.00 537 ASP A N 1
ATOM 4054 C CA . ASP A 1 537 ? -11.190 13.778 12.810 1.00 70.00 537 ASP A CA 1
ATOM 4055 C C . ASP A 1 537 ? -12.382 13.068 12.133 1.00 70.00 537 ASP A C 1
ATOM 4057 O O . ASP A 1 537 ? -12.741 13.366 10.994 1.00 70.00 537 ASP A O 1
ATOM 4061 N N . LEU A 1 538 ? -12.973 12.083 12.813 1.00 77.50 538 LEU A N 1
ATOM 4062 C CA . LEU A 1 538 ? -14.028 11.216 12.294 1.00 77.50 538 LEU A CA 1
ATOM 4063 C C . LEU A 1 538 ? -15.160 11.113 13.295 1.00 77.50 538 LEU A C 1
ATOM 4065 O O . LEU A 1 538 ? -14.903 11.092 14.495 1.00 77.50 538 LEU A O 1
ATOM 4069 N N . ASP A 1 539 ? -16.375 10.939 12.793 1.00 81.88 539 ASP A N 1
ATOM 4070 C CA . ASP A 1 539 ? -17.497 10.489 13.606 1.00 81.88 539 ASP A CA 1
ATOM 4071 C C . ASP A 1 539 ? -17.229 9.060 14.101 1.00 81.88 539 ASP A C 1
ATOM 4073 O O . ASP A 1 539 ? -16.686 8.216 13.380 1.00 81.88 539 ASP A O 1
ATOM 4077 N N . GLY A 1 540 ? -17.610 8.784 15.340 1.00 84.69 540 GLY A N 1
ATOM 4078 C CA . GLY A 1 540 ? -17.438 7.481 15.963 1.00 84.69 540 GLY A CA 1
ATOM 4079 C C . GLY A 1 540 ? -18.457 7.249 17.061 1.00 84.69 540 GLY A C 1
ATOM 4080 O O . GLY A 1 540 ? -19.588 7.732 16.990 1.00 84.69 540 GLY A O 1
ATOM 4081 N N . ALA A 1 541 ? -18.084 6.473 18.069 1.00 86.38 541 ALA A N 1
ATOM 4082 C CA . ALA A 1 541 ? -18.931 6.239 19.225 1.00 86.38 541 ALA A CA 1
ATOM 4083 C C . ALA A 1 541 ? -18.087 6.091 20.490 1.00 86.38 541 ALA A C 1
ATOM 4085 O O . ALA A 1 541 ? -16.900 5.777 20.427 1.00 86.38 541 ALA A O 1
ATOM 4086 N N . VAL A 1 542 ? -18.714 6.287 21.644 1.00 91.12 542 VAL A N 1
ATOM 4087 C CA . VAL A 1 542 ? -18.137 5.955 22.951 1.00 91.12 542 VAL A CA 1
ATOM 4088 C C . VAL A 1 542 ? -18.993 4.907 23.638 1.00 91.12 542 VAL A C 1
ATOM 4090 O O . VAL A 1 542 ? -20.214 4.905 23.502 1.00 91.12 542 VAL A O 1
ATOM 4093 N N . THR A 1 543 ? -18.364 4.019 24.389 1.00 91.44 543 THR A N 1
ATOM 4094 C CA . THR A 1 543 ? -19.037 3.074 25.281 1.00 91.44 543 THR A CA 1
ATOM 4095 C C . THR A 1 543 ? -18.707 3.435 26.712 1.00 91.44 543 THR A C 1
ATOM 4097 O O . THR A 1 543 ? -17.560 3.758 27.020 1.00 91.44 543 THR A O 1
ATOM 4100 N N . ILE A 1 544 ? -19.701 3.350 27.589 1.00 91.00 544 ILE A N 1
ATOM 4101 C CA . ILE A 1 544 ? -19.505 3.504 29.027 1.00 91.00 544 ILE A CA 1
ATOM 4102 C C . ILE A 1 544 ? -19.656 2.118 29.647 1.00 91.00 544 ILE A C 1
ATOM 4104 O O . ILE A 1 544 ? -20.730 1.522 29.572 1.00 91.00 544 ILE A O 1
ATOM 4108 N N . ALA A 1 545 ? -18.570 1.582 30.193 1.00 87.56 545 ALA A N 1
ATOM 4109 C CA . ALA A 1 545 ? -18.568 0.336 30.947 1.00 87.56 545 ALA A CA 1
ATOM 4110 C C . ALA A 1 545 ? -18.665 0.674 32.433 1.00 87.56 545 ALA A C 1
ATOM 4112 O O . ALA A 1 545 ? -17.854 1.437 32.953 1.00 87.56 545 ALA A O 1
ATOM 4113 N N . ALA A 1 546 ? -19.672 0.131 33.100 1.00 79.81 546 ALA A N 1
ATOM 4114 C CA . ALA A 1 546 ? -19.948 0.395 34.500 1.00 79.81 546 ALA A CA 1
ATOM 4115 C C . ALA A 1 546 ? -20.244 -0.929 35.204 1.00 79.81 546 ALA A C 1
ATOM 4117 O O . ALA A 1 546 ? -21.398 -1.250 35.471 1.00 79.81 546 ALA A O 1
ATOM 4118 N N . GLU A 1 547 ? -19.199 -1.732 35.405 1.00 67.06 547 GLU A N 1
ATOM 4119 C CA . GLU A 1 547 ? -19.332 -3.074 35.988 1.00 67.06 547 GLU A CA 1
ATOM 4120 C C . GLU A 1 547 ? -19.744 -3.021 37.468 1.00 67.06 547 GLU A C 1
ATOM 4122 O O . GLU A 1 547 ? -20.500 -3.882 37.907 1.00 67.06 547 GLU A O 1
ATOM 4127 N N . ASP A 1 548 ? -19.365 -1.955 38.184 1.00 73.19 548 ASP A N 1
ATOM 4128 C CA . ASP A 1 548 ? -19.593 -1.802 39.628 1.00 73.19 548 ASP A CA 1
ATOM 4129 C C . ASP A 1 548 ? -20.510 -0.614 39.987 1.00 73.19 548 ASP A C 1
ATOM 4131 O O . ASP A 1 548 ? -20.448 -0.086 41.100 1.00 73.19 548 ASP A O 1
ATOM 4135 N N . LEU A 1 549 ? -21.358 -0.134 39.065 1.00 82.38 549 LEU A N 1
ATOM 4136 C CA . LEU A 1 549 ? -22.348 0.887 39.437 1.00 82.38 549 LEU A CA 1
ATOM 4137 C C . LEU A 1 549 ? -23.414 0.269 40.359 1.00 82.38 549 LEU A C 1
ATOM 4139 O O . LEU A 1 549 ? -24.041 -0.721 39.974 1.00 82.38 549 LEU A O 1
ATOM 4143 N N . PRO A 1 550 ? -23.687 0.864 41.536 1.00 84.38 550 PRO A N 1
ATOM 4144 C CA . PRO A 1 550 ? -24.788 0.418 42.380 1.00 84.38 550 PRO A CA 1
ATOM 4145 C C . PRO A 1 550 ? -26.120 0.479 41.624 1.00 84.38 550 PRO A C 1
ATOM 4147 O O . PRO A 1 550 ? -26.366 1.427 40.881 1.00 84.38 550 PRO A O 1
ATOM 4150 N N . SER A 1 551 ? -27.006 -0.488 41.867 1.00 84.50 551 SER A N 1
ATOM 4151 C CA . SER A 1 551 ? -28.334 -0.635 41.231 1.00 84.50 551 SER A CA 1
ATOM 4152 C C . SER A 1 551 ? -29.207 0.627 41.265 1.00 84.50 551 SER A C 1
ATOM 4154 O O . SER A 1 551 ? -30.065 0.819 40.405 1.00 84.50 551 SER A O 1
ATOM 4156 N N . TYR A 1 552 ? -28.988 1.493 42.252 1.00 85.69 552 TYR A N 1
ATOM 4157 C CA . TYR A 1 552 ? -29.717 2.738 42.470 1.00 85.69 552 TYR A CA 1
ATOM 4158 C C . TYR A 1 552 ? -29.052 3.978 41.859 1.00 85.69 552 TYR A C 1
ATOM 4160 O O . TYR A 1 552 ? -29.517 5.100 42.086 1.00 85.69 552 TYR A O 1
ATOM 4168 N N . VAL A 1 553 ? -27.957 3.806 41.120 1.00 89.12 553 VAL A N 1
ATOM 4169 C CA . VAL A 1 553 ? -27.282 4.871 40.381 1.00 89.12 553 VAL A CA 1
ATOM 4170 C C . VAL A 1 553 ? -27.332 4.548 38.897 1.00 89.12 553 VAL A C 1
ATOM 4172 O O . VAL A 1 553 ? -26.956 3.461 38.471 1.00 89.12 553 VAL A O 1
ATOM 4175 N N . GLU A 1 554 ? -27.742 5.515 38.085 1.00 93.19 554 GLU A N 1
ATOM 4176 C CA . GLU A 1 554 ? -27.689 5.381 36.634 1.00 93.19 554 GLU A CA 1
ATOM 4177 C C . GLU A 1 554 ? -27.043 6.589 35.963 1.00 93.19 554 GLU A C 1
ATOM 4179 O O . GLU A 1 554 ? -27.053 7.710 36.476 1.00 93.19 554 GLU A O 1
ATOM 4184 N N . ILE A 1 555 ? -26.471 6.348 34.786 1.00 93.62 555 ILE A N 1
ATOM 4185 C CA . ILE A 1 555 ? -25.923 7.394 33.929 1.00 93.62 555 ILE A CA 1
ATOM 4186 C C . ILE A 1 555 ? -26.976 7.731 32.875 1.00 93.62 555 ILE A C 1
ATOM 4188 O O . ILE A 1 555 ? -27.483 6.846 32.185 1.00 93.62 555 ILE A O 1
ATOM 4192 N N . ARG A 1 556 ? -27.294 9.017 32.726 1.00 95.00 556 ARG A N 1
ATOM 4193 C CA . ARG A 1 556 ? -28.199 9.539 31.696 1.00 95.00 556 ARG A CA 1
ATOM 4194 C C . ARG A 1 556 ? -27.454 10.451 30.725 1.00 95.00 556 ARG A C 1
ATOM 4196 O O . ARG A 1 556 ? -26.537 11.178 31.117 1.00 95.00 556 ARG A O 1
ATOM 4203 N N . THR A 1 557 ? -27.867 10.430 29.462 1.00 93.75 557 THR A N 1
ATOM 4204 C CA . THR A 1 557 ? -27.447 11.410 28.451 1.00 93.75 557 THR A CA 1
ATOM 4205 C C . THR A 1 557 ? -28.036 12.791 28.751 1.00 93.75 557 THR A C 1
ATOM 4207 O O . THR A 1 557 ? -28.935 12.936 29.579 1.00 93.75 557 THR A O 1
ATOM 4210 N N . ASP A 1 558 ? -27.570 13.811 28.040 1.00 89.88 558 ASP A N 1
ATOM 4211 C CA . ASP A 1 558 ? -28.140 15.165 28.019 1.00 89.88 558 ASP A CA 1
ATOM 4212 C C . ASP A 1 558 ? -29.644 15.208 27.684 1.00 89.88 558 ASP A C 1
ATOM 4214 O O . ASP A 1 558 ? -30.378 16.033 28.219 1.00 89.88 558 ASP A O 1
ATOM 4218 N N . SER A 1 559 ? -30.121 14.280 26.854 1.00 91.31 559 SER A N 1
ATOM 4219 C CA . SER A 1 559 ? -31.545 14.078 26.553 1.00 91.31 559 SER A CA 1
ATOM 4220 C C . SER A 1 559 ? -32.337 13.341 27.645 1.00 91.31 559 SER A C 1
ATOM 4222 O O . SER A 1 559 ? -33.529 13.093 27.471 1.00 91.31 559 SER A O 1
ATOM 4224 N N . GLY A 1 560 ? -31.696 12.960 28.754 1.00 91.88 560 GLY A N 1
ATOM 4225 C CA . GLY A 1 560 ? -32.314 12.223 29.860 1.00 91.88 560 GLY A CA 1
ATOM 4226 C C . GLY A 1 560 ? -32.475 10.719 29.615 1.00 91.88 560 GLY A C 1
ATOM 4227 O O . GLY A 1 560 ? -33.077 10.032 30.436 1.00 91.88 560 GLY A O 1
ATOM 4228 N N . ARG A 1 561 ? -31.944 10.177 28.512 1.00 93.62 561 ARG A N 1
ATOM 4229 C CA . ARG A 1 561 ? -32.011 8.741 28.214 1.00 93.62 561 ARG A CA 1
ATOM 4230 C C . ARG A 1 561 ? -30.980 7.979 29.046 1.00 93.62 561 ARG A C 1
ATOM 4232 O O . ARG A 1 561 ? -29.814 8.367 29.076 1.00 93.62 561 ARG A O 1
ATOM 4239 N N . LYS A 1 562 ? -31.388 6.868 29.662 1.00 93.62 562 LYS A N 1
ATOM 4240 C CA . LYS A 1 562 ? -30.482 5.945 30.359 1.00 93.62 562 LYS A CA 1
ATOM 4241 C C . LYS A 1 562 ? -29.395 5.415 29.411 1.00 93.62 562 LYS A C 1
ATOM 4243 O O . LYS A 1 562 ? -29.678 5.081 28.258 1.00 93.62 562 LYS A O 1
ATOM 4248 N N . VAL A 1 563 ? -28.160 5.359 29.898 1.00 91.62 563 VAL A N 1
ATOM 4249 C CA . VAL A 1 563 ? -27.021 4.735 29.222 1.00 91.62 563 VAL A CA 1
ATOM 4250 C C . VAL A 1 563 ? -26.928 3.280 29.670 1.00 91.62 563 VAL A C 1
ATOM 4252 O O . VAL A 1 563 ? -26.674 3.007 30.840 1.00 91.62 563 VAL A O 1
ATOM 4255 N N . GLU A 1 564 ? -27.130 2.350 28.741 1.00 89.94 564 GLU A N 1
ATOM 4256 C CA . GLU A 1 564 ? -26.907 0.925 28.993 1.00 89.94 564 GLU A CA 1
ATOM 4257 C C . GLU A 1 564 ? -25.410 0.601 28.881 1.00 89.94 564 GLU A C 1
ATOM 4259 O O . GLU A 1 564 ? -24.732 1.050 27.948 1.00 89.94 564 GLU A O 1
ATOM 4264 N N . ALA A 1 565 ? -24.887 -0.164 29.842 1.00 85.38 565 ALA A N 1
ATOM 4265 C CA . ALA A 1 565 ? -23.464 -0.479 29.919 1.00 85.38 565 ALA A CA 1
ATOM 4266 C C . ALA A 1 565 ? -22.977 -1.179 28.637 1.00 85.38 565 ALA A C 1
ATOM 4268 O O . ALA A 1 565 ? -23.593 -2.125 28.147 1.00 85.38 565 ALA A O 1
ATOM 4269 N N . GLY A 1 566 ? -21.871 -0.690 28.073 1.00 84.19 566 GLY A N 1
ATOM 4270 C CA . GLY A 1 566 ? -21.273 -1.227 26.847 1.00 84.19 566 GLY A CA 1
ATOM 4271 C C . GLY A 1 566 ? -22.010 -0.883 25.544 1.00 84.19 566 GLY A C 1
ATOM 4272 O O . GLY A 1 566 ? -21.513 -1.223 24.471 1.00 84.19 566 GLY A O 1
ATOM 4273 N N . GLN A 1 567 ? -23.153 -0.185 25.583 1.00 90.06 567 GLN A N 1
ATOM 4274 C CA . GLN A 1 567 ? -23.848 0.223 24.361 1.00 90.06 567 GLN A CA 1
ATOM 4275 C C . GLN A 1 567 ? -23.123 1.406 23.683 1.00 90.06 567 GLN A C 1
ATOM 4277 O O . GLN A 1 567 ? -22.868 2.416 24.345 1.00 90.06 567 GLN A O 1
ATOM 4282 N N . PRO A 1 568 ? -22.818 1.343 22.368 1.00 90.19 568 PRO A N 1
ATOM 4283 C CA . PRO A 1 568 ? -22.178 2.449 21.661 1.00 90.19 568 PRO A CA 1
ATOM 4284 C C . PRO A 1 568 ? -23.083 3.683 21.578 1.00 90.19 568 PRO A C 1
ATOM 4286 O O . PRO A 1 568 ? -24.222 3.615 21.109 1.00 90.19 568 PRO A O 1
ATOM 4289 N N . ILE A 1 569 ? -22.550 4.832 21.986 1.00 91.94 569 ILE A N 1
ATOM 4290 C CA . ILE A 1 569 ? -23.196 6.141 21.907 1.00 91.94 569 ILE A CA 1
ATOM 4291 C C . ILE A 1 569 ? -22.517 6.924 20.779 1.00 91.94 569 ILE A C 1
ATOM 4293 O O . ILE A 1 569 ? -21.355 7.296 20.939 1.00 91.94 569 ILE A O 1
ATOM 4297 N N . PRO A 1 570 ? -23.199 7.183 19.647 1.00 90.56 570 PRO A N 1
ATOM 4298 C CA . PRO A 1 570 ? -22.583 7.838 18.495 1.00 90.56 570 PRO A CA 1
ATOM 4299 C C . PRO A 1 570 ? -22.162 9.261 18.853 1.00 90.56 570 PRO A C 1
ATOM 4301 O O . PRO A 1 570 ? -22.940 9.957 19.498 1.00 90.56 570 PRO A O 1
ATOM 4304 N N . MET A 1 571 ? -20.986 9.699 18.420 1.00 88.62 571 MET A N 1
ATOM 4305 C CA . MET A 1 571 ? -20.447 11.040 18.640 1.00 88.62 571 MET A CA 1
ATOM 4306 C C . MET A 1 571 ? -19.790 11.564 17.359 1.00 88.62 571 MET A C 1
ATOM 4308 O O . MET A 1 571 ? -19.036 10.839 16.712 1.00 88.62 571 MET A O 1
ATOM 4312 N N . ALA A 1 572 ? -20.061 12.815 17.000 1.00 86.94 572 ALA A N 1
ATOM 4313 C CA . ALA A 1 572 ? -19.424 13.478 15.870 1.00 86.94 572 ALA A CA 1
ATOM 4314 C C . ALA A 1 572 ? -17.987 13.922 16.200 1.00 86.94 572 ALA A C 1
ATOM 4316 O O . ALA A 1 572 ? -17.625 14.111 17.368 1.00 86.94 572 ALA A O 1
ATOM 4317 N N . ALA A 1 573 ? -17.167 14.118 15.168 1.00 81.56 573 ALA A N 1
ATOM 4318 C CA . ALA A 1 573 ? -15.817 14.667 15.307 1.00 81.56 573 ALA A CA 1
ATOM 4319 C C . ALA A 1 573 ? -15.831 16.018 16.057 1.00 81.56 573 ALA A C 1
ATOM 4321 O O . ALA A 1 573 ? -16.528 16.954 15.662 1.00 81.56 573 ALA A O 1
ATOM 4322 N N . GLY A 1 574 ? -15.073 16.132 17.153 1.00 85.81 574 GLY A N 1
ATOM 4323 C CA . GLY A 1 574 ? -15.029 17.341 17.987 1.00 85.81 574 GLY A CA 1
ATOM 4324 C C . GLY A 1 574 ? -16.242 17.543 18.905 1.00 85.81 574 GLY A C 1
ATOM 4325 O O . GLY A 1 574 ? -16.274 18.519 19.659 1.00 85.81 574 GLY A O 1
ATOM 4326 N N . GLU A 1 575 ? -17.237 16.651 18.875 1.00 92.00 575 GLU A N 1
ATOM 4327 C CA . GLU A 1 575 ? -18.439 16.776 19.697 1.00 92.00 575 GLU A CA 1
ATOM 4328 C C . GLU A 1 575 ? -18.101 16.652 21.188 1.00 92.00 575 GLU A C 1
ATOM 4330 O O . GLU A 1 575 ? -17.293 15.821 21.613 1.00 92.00 575 GLU A O 1
ATOM 4335 N N . THR A 1 576 ? -18.752 17.484 22.000 1.00 93.50 576 THR A N 1
ATOM 4336 C CA . THR A 1 576 ? -18.765 17.351 23.458 1.00 93.50 576 THR A CA 1
ATOM 4337 C C . THR A 1 576 ? -20.170 17.010 23.908 1.00 93.50 576 THR A C 1
ATOM 4339 O O . THR A 1 576 ? -21.100 17.771 23.652 1.00 93.50 576 THR A O 1
ATOM 4342 N N . ARG A 1 577 ? -20.320 15.883 24.606 1.00 94.62 577 ARG A N 1
ATOM 4343 C CA . ARG A 1 577 ? -21.595 15.469 25.196 1.00 94.62 577 ARG A CA 1
ATOM 4344 C C . ARG A 1 577 ? -21.546 15.506 26.705 1.00 94.62 577 ARG A C 1
ATOM 4346 O O . ARG A 1 577 ? -20.545 15.127 27.309 1.00 94.62 577 ARG A O 1
ATOM 4353 N N . ARG A 1 578 ? -22.652 15.945 27.303 1.00 94.75 578 ARG A N 1
ATOM 4354 C CA . ARG A 1 578 ? -22.867 15.939 28.750 1.00 94.75 578 ARG A CA 1
ATOM 4355 C C . ARG A 1 578 ? -23.557 14.643 29.164 1.00 94.75 578 ARG A C 1
ATOM 4357 O O . ARG A 1 578 ? -24.526 14.216 28.542 1.00 94.75 578 ARG A O 1
ATOM 4364 N N . PHE A 1 579 ? -23.068 14.072 30.251 1.00 95.06 579 PHE A N 1
ATOM 4365 C CA . PHE A 1 579 ? -23.645 12.938 30.952 1.00 95.06 579 PHE A CA 1
ATOM 4366 C C . PHE A 1 579 ? -23.922 13.339 32.395 1.00 95.06 579 PHE A C 1
ATOM 4368 O O . PHE A 1 579 ? -23.226 14.180 32.971 1.00 95.06 579 PHE A O 1
ATOM 4375 N N . SER A 1 580 ? -24.951 12.742 32.976 1.00 93.81 580 SER A N 1
ATOM 4376 C CA . SER A 1 580 ? -25.367 13.004 34.350 1.00 93.81 580 SER A CA 1
ATOM 4377 C C . SER A 1 580 ? -25.498 11.697 35.121 1.00 93.81 580 SER A C 1
ATOM 4379 O O . SER A 1 580 ? -26.016 10.715 34.595 1.00 93.81 580 SER A O 1
ATOM 4381 N N . LEU A 1 581 ? -25.002 11.686 36.355 1.00 92.69 581 LEU A N 1
ATOM 4382 C CA . LEU A 1 581 ? -25.185 10.604 37.317 1.00 92.69 581 LEU A CA 1
ATOM 4383 C C . LEU A 1 581 ? -26.419 10.907 38.154 1.00 92.69 581 LEU A C 1
ATOM 4385 O O . LEU A 1 581 ? -26.491 11.950 38.806 1.00 92.69 581 LEU A O 1
ATOM 4389 N N . TRP A 1 582 ? -27.366 9.982 38.151 1.00 91.81 582 TRP A N 1
ATOM 4390 C CA . TRP A 1 582 ? -28.627 10.099 38.863 1.00 91.81 582 TRP A CA 1
ATOM 4391 C C . TRP A 1 582 ? -28.724 9.035 39.937 1.00 91.81 582 TRP A C 1
ATOM 4393 O O . TRP A 1 582 ? -28.469 7.864 39.675 1.00 91.81 582 TRP A O 1
ATOM 4403 N N . ARG A 1 583 ? -29.144 9.442 41.134 1.00 89.81 583 ARG A N 1
ATOM 4404 C CA . ARG A 1 583 ? -29.655 8.524 42.145 1.00 89.81 583 ARG A CA 1
ATOM 4405 C C . ARG A 1 583 ? -31.144 8.327 41.910 1.00 89.81 583 ARG A C 1
ATOM 4407 O O . ARG A 1 583 ? -31.895 9.306 41.928 1.00 89.81 583 ARG A O 1
ATOM 4414 N N . LEU A 1 584 ? -31.560 7.078 41.776 1.00 87.00 584 LEU A N 1
ATOM 4415 C CA . LEU A 1 584 ? -32.965 6.710 41.691 1.00 87.00 584 LEU A CA 1
ATOM 4416 C C . LEU A 1 584 ? -33.684 7.013 43.013 1.00 87.00 584 LEU A C 1
ATOM 4418 O O . LEU A 1 584 ? -33.114 6.915 44.102 1.00 87.00 584 LEU A O 1
ATOM 4422 N N . GLY A 1 585 ? -34.932 7.460 42.910 1.00 75.31 585 GLY A N 1
ATOM 4423 C CA . GLY A 1 585 ? -35.745 7.897 44.042 1.00 75.31 585 GLY A CA 1
ATOM 4424 C C . GLY A 1 585 ? -36.202 6.778 44.982 1.00 75.31 585 GLY A C 1
ATOM 4425 O O . GLY A 1 585 ? -36.458 7.019 46.161 1.00 75.31 585 GLY A O 1
ATOM 4426 N N . THR A 1 586 ? -36.272 5.551 44.465 1.00 73.81 586 THR A N 1
ATOM 4427 C CA . THR A 1 586 ? -36.614 4.340 45.217 1.00 73.81 586 THR A CA 1
ATOM 4428 C C . THR A 1 586 ? -35.358 3.512 45.433 1.00 73.81 586 THR A C 1
ATOM 4430 O O . THR A 1 586 ? -34.756 3.019 44.484 1.00 73.81 586 THR A O 1
ATOM 4433 N N . LEU A 1 587 ? -34.960 3.372 46.695 1.00 71.75 587 LEU A N 1
ATOM 4434 C CA . LEU A 1 587 ? -33.873 2.488 47.108 1.00 71.75 587 LEU A CA 1
ATOM 4435 C C . LEU A 1 587 ? -34.491 1.186 47.608 1.00 71.75 587 LEU A C 1
ATOM 4437 O O . LEU A 1 587 ? -35.335 1.222 48.509 1.00 71.75 587 LEU A O 1
ATOM 4441 N N . ALA A 1 588 ? -34.089 0.040 47.058 1.00 68.31 588 ALA A N 1
ATOM 4442 C CA . ALA A 1 588 ? -34.460 -1.225 47.670 1.00 68.31 588 ALA A CA 1
ATOM 4443 C C . ALA A 1 588 ? -33.701 -1.370 48.996 1.00 68.31 588 ALA A C 1
ATOM 4445 O O . ALA A 1 588 ? -32.547 -0.965 49.118 1.00 68.31 588 ALA A O 1
ATOM 4446 N N . GLY A 1 589 ? -34.320 -1.980 50.010 1.00 64.19 589 GLY A N 1
ATOM 4447 C CA . GLY A 1 589 ? -33.641 -2.215 51.291 1.00 64.19 589 GLY A CA 1
ATOM 4448 C C . GLY A 1 589 ? -32.341 -3.022 51.142 1.00 64.19 589 GLY A C 1
ATOM 4449 O O . GLY A 1 589 ? -31.401 -2.830 51.908 1.00 64.19 589 GLY A O 1
ATOM 4450 N N . SER A 1 590 ? -32.245 -3.881 50.124 1.00 63.38 590 SER A N 1
ATOM 4451 C CA . SER A 1 590 ? -31.012 -4.597 49.773 1.00 63.38 590 SER A CA 1
ATOM 4452 C C . SER A 1 590 ? -29.868 -3.667 49.373 1.00 63.38 590 SER A C 1
ATOM 4454 O O . SER A 1 590 ? -28.735 -3.925 49.758 1.00 63.38 590 SER A O 1
ATOM 4456 N N . ASP A 1 591 ? -30.166 -2.570 48.677 1.00 65.31 591 ASP A N 1
ATOM 4457 C CA . ASP A 1 591 ? -29.173 -1.665 48.085 1.00 65.31 591 ASP A CA 1
ATOM 4458 C C . ASP A 1 591 ? -28.358 -0.899 49.138 1.00 65.31 591 ASP A C 1
ATOM 4460 O O . ASP A 1 591 ? -27.256 -0.426 48.884 1.00 65.31 591 ASP A O 1
ATOM 4464 N N . LEU A 1 592 ? -28.909 -0.775 50.346 1.00 66.00 592 LEU A N 1
ATOM 4465 C CA . LEU A 1 592 ? -28.294 -0.070 51.464 1.00 66.00 592 LEU A CA 1
ATOM 4466 C C . LEU A 1 592 ? -27.433 -0.983 52.357 1.00 66.00 592 LEU A C 1
ATOM 4468 O O . LEU A 1 592 ? -26.693 -0.478 53.202 1.00 66.00 592 LEU A O 1
ATOM 4472 N N . ARG A 1 593 ? -27.512 -2.315 52.206 1.00 61.78 593 ARG A N 1
ATOM 4473 C CA . ARG A 1 593 ? -26.750 -3.264 53.043 1.00 61.78 593 ARG A CA 1
ATOM 4474 C C . ARG A 1 593 ? -25.249 -3.272 52.737 1.00 61.78 593 ARG A C 1
ATOM 4476 O O . ARG A 1 593 ? -24.473 -3.602 53.631 1.00 61.78 593 ARG A O 1
ATOM 4483 N N . ASP A 1 594 ? -24.850 -2.848 51.539 1.00 55.22 594 ASP A N 1
ATOM 4484 C CA . ASP A 1 594 ? -23.456 -2.895 51.070 1.00 55.22 594 ASP A CA 1
ATOM 4485 C C . ASP A 1 594 ? -22.591 -1.706 51.536 1.00 55.22 594 ASP A C 1
ATOM 4487 O O . ASP A 1 594 ? -21.398 -1.638 51.247 1.00 55.22 594 ASP A O 1
ATOM 4491 N N . GLY A 1 595 ? -23.152 -0.807 52.354 1.00 56.94 595 GLY A N 1
ATOM 4492 C CA . GLY A 1 595 ? -22.405 0.207 53.099 1.00 56.94 595 GLY A CA 1
ATOM 4493 C C . GLY A 1 595 ? -22.849 1.645 52.830 1.00 56.94 595 GLY A C 1
ATOM 4494 O O . GLY A 1 595 ? -23.499 1.966 51.842 1.00 56.94 595 GLY A O 1
ATOM 4495 N N . LYS A 1 596 ? -22.468 2.555 53.738 1.00 63.59 596 LYS A N 1
ATOM 4496 C CA . LYS A 1 596 ? -22.766 4.001 53.637 1.00 63.59 596 LYS A CA 1
ATOM 4497 C C . LYS A 1 596 ? -21.990 4.705 52.523 1.00 63.59 596 LYS A C 1
ATOM 4499 O O . LYS A 1 596 ? -22.267 5.870 52.261 1.00 63.59 596 LYS A O 1
ATOM 4504 N N . ALA A 1 597 ? -21.014 4.037 51.916 1.00 70.75 597 ALA A N 1
ATOM 4505 C CA . ALA A 1 597 ? -20.181 4.568 50.853 1.00 70.75 597 ALA A CA 1
ATOM 4506 C C . ALA A 1 597 ? -20.054 3.519 49.746 1.00 70.75 597 ALA A C 1
ATOM 4508 O O . ALA A 1 597 ? -19.558 2.425 50.003 1.00 70.75 597 ALA A O 1
ATOM 4509 N N . ALA A 1 598 ? -20.483 3.861 48.535 1.00 78.12 598 ALA A N 1
ATOM 4510 C CA . ALA A 1 598 ? -20.293 3.035 47.350 1.00 78.12 598 ALA A CA 1
ATOM 4511 C C . ALA A 1 598 ? -19.197 3.642 46.469 1.00 78.12 598 ALA A C 1
ATOM 4513 O O . ALA A 1 598 ? -19.221 4.845 46.190 1.00 78.12 598 ALA A O 1
ATOM 4514 N N . ALA A 1 599 ? -18.239 2.825 46.032 1.00 78.88 599 ALA A N 1
ATOM 4515 C CA . ALA A 1 599 ? -17.298 3.234 44.999 1.00 78.88 599 ALA A CA 1
ATOM 4516 C C . ALA A 1 599 ? -18.041 3.286 43.657 1.00 78.88 599 ALA A C 1
ATOM 4518 O O . ALA A 1 599 ? -18.681 2.323 43.254 1.00 78.88 599 ALA A O 1
ATOM 4519 N N . LEU A 1 600 ? -17.977 4.427 42.982 1.00 81.50 600 LEU A N 1
ATOM 4520 C CA . LEU A 1 600 ? -18.446 4.600 41.617 1.00 81.50 600 LEU A CA 1
ATOM 4521 C C . LEU A 1 600 ? -17.224 4.492 40.709 1.00 81.50 600 LEU A C 1
ATOM 4523 O O . LEU A 1 600 ? -16.389 5.396 40.710 1.00 81.50 600 LEU A O 1
ATOM 4527 N N . ALA A 1 601 ? -17.124 3.403 39.952 1.00 82.94 601 ALA A N 1
ATOM 4528 C CA . ALA A 1 601 ? -16.090 3.216 38.941 1.00 82.94 601 ALA A CA 1
ATOM 4529 C C . ALA A 1 601 ? -16.748 2.904 37.594 1.00 82.94 601 ALA A C 1
ATOM 4531 O O . ALA A 1 601 ? -17.481 1.926 37.451 1.00 82.94 601 ALA A O 1
ATOM 4532 N N . PHE A 1 602 ? -16.500 3.752 36.598 1.00 86.56 602 PHE A N 1
ATOM 4533 C CA . PHE A 1 602 ? -16.908 3.491 35.221 1.00 86.56 602 PHE A CA 1
ATOM 4534 C C . PHE A 1 602 ? -15.837 3.968 34.247 1.00 86.56 602 PHE A C 1
ATOM 4536 O O . PHE A 1 602 ? -15.123 4.940 34.495 1.00 86.56 602 PHE A O 1
ATOM 4543 N N . ALA A 1 603 ? -15.717 3.272 33.125 1.00 88.81 603 ALA A N 1
ATOM 4544 C CA . ALA A 1 603 ? -14.738 3.555 32.093 1.00 88.81 603 ALA A CA 1
ATOM 4545 C C . ALA A 1 603 ? -15.440 4.038 30.825 1.00 88.81 603 ALA A C 1
ATOM 4547 O O . ALA A 1 603 ? -16.379 3.406 30.339 1.00 88.81 603 ALA A O 1
ATOM 4548 N N . VAL A 1 604 ? -14.974 5.157 30.277 1.00 88.44 604 VAL A N 1
ATOM 4549 C CA . VAL A 1 604 ? -15.404 5.646 28.966 1.00 88.44 604 VAL A CA 1
ATOM 4550 C C . VAL A 1 604 ? -14.358 5.220 27.947 1.00 88.44 604 VAL A C 1
ATOM 4552 O O . VAL A 1 604 ? -13.217 5.673 28.004 1.00 88.44 604 VAL A O 1
ATOM 4555 N N . ALA A 1 605 ? -14.741 4.353 27.018 1.00 88.38 605 ALA A N 1
ATOM 4556 C CA . ALA A 1 605 ? -13.863 3.848 25.970 1.00 88.38 605 ALA A CA 1
ATOM 4557 C C . ALA A 1 605 ? -14.352 4.293 24.584 1.00 88.38 605 ALA A C 1
ATOM 4559 O O . ALA A 1 605 ? -15.564 4.402 24.369 1.00 88.38 605 ALA A O 1
ATOM 4560 N N . PRO A 1 606 ? -13.444 4.543 23.628 1.00 84.38 606 PRO A N 1
ATOM 4561 C CA . PRO A 1 606 ? -13.832 4.726 22.238 1.00 84.38 606 PRO A CA 1
ATOM 4562 C C . PRO A 1 606 ? -14.350 3.401 21.666 1.00 84.38 606 PRO A C 1
ATOM 4564 O O . PRO A 1 606 ? -13.807 2.334 21.940 1.00 84.38 606 PRO A O 1
ATOM 4567 N N . ALA A 1 607 ? -15.393 3.476 20.848 1.00 81.50 607 ALA A N 1
ATOM 4568 C CA . ALA A 1 607 ? -15.897 2.368 20.054 1.00 81.50 607 ALA A CA 1
ATOM 4569 C C . ALA A 1 607 ? -15.565 2.580 18.574 1.00 81.50 607 ALA A C 1
ATOM 4571 O O . ALA A 1 607 ? -15.402 3.712 18.108 1.00 81.50 607 ALA A O 1
ATOM 4572 N N . ALA A 1 608 ? -15.486 1.470 17.833 1.00 68.56 608 ALA A N 1
ATOM 4573 C CA . ALA A 1 608 ? -15.132 1.474 16.419 1.00 68.56 608 ALA A CA 1
ATOM 4574 C C . ALA A 1 608 ? -15.963 2.513 15.631 1.00 68.56 608 ALA A C 1
ATOM 4576 O O . ALA A 1 608 ? -17.178 2.601 15.829 1.00 68.56 608 ALA A O 1
ATOM 4577 N N . PRO A 1 609 ? -15.335 3.294 14.733 1.00 68.38 609 PRO A N 1
ATOM 4578 C CA . PRO A 1 609 ? -13.972 3.137 14.218 1.00 68.38 609 PRO A CA 1
ATOM 4579 C C . PRO A 1 609 ? -12.868 3.764 15.088 1.00 68.38 609 PRO A C 1
ATOM 4581 O O . PRO A 1 609 ? -11.700 3.676 14.715 1.00 68.38 609 PRO A O 1
ATOM 4584 N N . TRP A 1 610 ? -13.190 4.396 16.219 1.00 77.31 610 TRP A N 1
ATOM 4585 C CA . TRP A 1 610 ? -12.167 4.950 17.103 1.00 77.31 610 TRP A CA 1
ATOM 4586 C C . TRP A 1 610 ? -11.422 3.853 17.877 1.00 77.31 610 TRP A C 1
ATOM 4588 O O . TRP A 1 610 ? -11.988 2.819 18.231 1.00 77.31 610 TRP A O 1
ATOM 4598 N N . SER A 1 611 ? -10.152 4.110 18.168 1.00 70.88 611 SER A N 1
ATOM 4599 C CA . SER A 1 611 ? -9.288 3.348 19.065 1.00 70.88 611 SER A CA 1
ATOM 4600 C C . SER A 1 611 ? -8.642 4.300 20.076 1.00 70.88 611 SER A C 1
ATOM 4602 O O . SER A 1 611 ? -8.444 5.483 19.797 1.00 70.88 611 SER A O 1
ATOM 4604 N N . GLY A 1 612 ? -8.350 3.812 21.278 1.00 74.62 612 GLY A N 1
ATOM 4605 C CA . GLY A 1 612 ? -7.772 4.619 22.353 1.00 74.62 612 GLY A CA 1
ATOM 4606 C C . GLY A 1 612 ? -7.943 3.955 23.713 1.00 74.62 612 GLY A C 1
ATOM 4607 O O . GLY A 1 612 ? -8.726 3.014 23.856 1.00 74.62 612 GLY A O 1
ATOM 4608 N N . GLU A 1 613 ? -7.189 4.429 24.702 1.00 80.81 613 GLU A N 1
ATOM 4609 C CA . GLU A 1 613 ? -7.321 3.951 26.077 1.00 80.81 613 GLU A CA 1
ATOM 4610 C C . GLU A 1 613 ? -8.664 4.378 26.673 1.00 80.81 613 GLU A C 1
ATOM 4612 O O . GLU A 1 613 ? -9.168 5.476 26.416 1.00 80.81 613 GLU A O 1
ATOM 4617 N N . ALA A 1 614 ? -9.246 3.492 27.479 1.00 85.12 614 ALA A N 1
ATOM 4618 C CA . ALA A 1 614 ? -10.418 3.831 28.261 1.00 85.12 614 ALA A CA 1
ATOM 4619 C C . ALA A 1 614 ? -10.025 4.817 29.368 1.00 85.12 614 ALA A C 1
ATOM 4621 O O . ALA A 1 614 ? -9.029 4.622 30.065 1.00 85.12 614 ALA A O 1
ATOM 4622 N N . VAL A 1 615 ? -10.821 5.866 29.549 1.00 86.88 615 VAL A N 1
ATOM 4623 C CA . VAL A 1 615 ? -10.639 6.819 30.643 1.00 86.88 615 VAL A CA 1
ATOM 4624 C C . VAL A 1 615 ? -11.532 6.392 31.797 1.00 86.88 615 VAL A C 1
ATOM 4626 O O . VAL A 1 615 ? -12.760 6.430 31.687 1.00 86.88 615 VAL A O 1
ATOM 4629 N N . THR A 1 616 ? -10.916 5.977 32.899 1.00 87.62 616 THR A N 1
ATOM 4630 C CA . THR A 1 616 ? -11.632 5.595 34.119 1.00 87.62 616 THR A CA 1
ATOM 4631 C C . THR A 1 616 ? -11.999 6.830 34.930 1.00 87.62 616 THR A C 1
ATOM 4633 O O . THR A 1 616 ? -11.150 7.672 35.223 1.00 87.62 616 THR A O 1
ATOM 4636 N N . VAL A 1 617 ? -13.264 6.917 35.327 1.00 85.25 617 VAL A N 1
ATOM 4637 C CA . VAL A 1 617 ? -13.778 7.914 36.263 1.00 85.25 617 VAL A CA 1
ATOM 4638 C C . VAL A 1 617 ? -14.085 7.207 37.576 1.00 85.25 617 VAL A C 1
ATOM 4640 O O . VAL A 1 617 ? -14.845 6.240 37.594 1.00 85.25 617 VAL A O 1
ATOM 4643 N N . ASN A 1 618 ? -13.495 7.706 38.663 1.00 85.31 618 ASN A N 1
ATOM 4644 C CA . ASN A 1 618 ? -13.668 7.168 40.009 1.00 85.31 618 ASN A CA 1
ATOM 4645 C C . ASN A 1 618 ? -14.256 8.235 40.935 1.00 85.31 618 ASN A C 1
ATOM 4647 O O . ASN A 1 618 ? -13.788 9.372 40.941 1.00 85.31 618 ASN A O 1
ATOM 4651 N N . ALA A 1 619 ? -15.232 7.855 41.753 1.00 85.75 619 ALA A N 1
ATOM 4652 C CA . ALA A 1 619 ? -15.733 8.661 42.862 1.00 85.75 619 ALA A CA 1
ATOM 4653 C C . ALA A 1 619 ? -16.255 7.773 43.992 1.00 85.75 619 ALA A C 1
ATOM 4655 O O . ALA A 1 619 ? -16.468 6.579 43.818 1.00 85.75 619 ALA A O 1
ATOM 4656 N N . THR A 1 620 ? -16.489 8.358 45.161 1.00 84.25 620 THR A N 1
ATOM 4657 C CA . THR A 1 620 ? -17.164 7.695 46.281 1.00 84.25 620 THR A CA 1
ATOM 4658 C C . THR A 1 620 ? -18.504 8.373 46.524 1.00 84.25 620 THR A C 1
ATOM 4660 O O . THR A 1 620 ? -18.540 9.579 46.752 1.00 84.25 620 THR A O 1
ATOM 4663 N N . LEU A 1 621 ? -19.606 7.627 46.487 1.00 83.75 621 LEU A N 1
ATOM 4664 C CA . LEU A 1 621 ? -20.929 8.122 46.861 1.00 83.75 621 LEU A CA 1
ATOM 4665 C C . LEU A 1 621 ? -21.224 7.762 48.315 1.00 83.75 621 LEU A C 1
ATOM 4667 O O . LEU A 1 621 ? -21.482 6.600 48.619 1.00 83.75 621 LEU A O 1
ATOM 4671 N N . THR A 1 622 ? -21.239 8.762 49.192 1.00 82.44 622 THR A N 1
ATOM 4672 C CA . THR A 1 622 ? -21.633 8.610 50.593 1.00 82.44 622 THR A CA 1
ATOM 4673 C C . THR A 1 622 ? -23.107 8.954 50.779 1.00 82.44 622 THR A C 1
ATOM 4675 O O . THR A 1 622 ? -23.562 10.056 50.464 1.00 82.44 622 THR A O 1
ATOM 4678 N N . LEU A 1 623 ? -23.858 8.012 51.332 1.00 80.00 623 LEU A N 1
ATOM 4679 C CA . LEU A 1 623 ? -25.261 8.170 51.674 1.00 80.00 623 LEU A CA 1
ATOM 4680 C C . LEU A 1 623 ? -25.387 8.732 53.096 1.00 80.00 623 LEU A C 1
ATOM 4682 O O . LEU A 1 623 ? -24.998 8.087 54.072 1.00 80.00 623 LEU A O 1
ATOM 4686 N N . ASP A 1 624 ? -25.915 9.951 53.209 1.00 72.69 624 ASP A N 1
ATOM 4687 C CA . ASP A 1 624 ? -26.139 10.612 54.494 1.00 72.69 624 ASP A CA 1
ATOM 4688 C C . ASP A 1 624 ? -27.487 10.162 55.071 1.00 72.69 624 ASP A C 1
ATOM 4690 O O . ASP A 1 624 ? -28.550 10.418 54.492 1.00 72.69 624 ASP A O 1
ATOM 4694 N N . VAL A 1 625 ? -27.428 9.433 56.187 1.00 72.19 625 VAL A N 1
ATOM 4695 C CA . VAL A 1 625 ? -28.594 8.876 56.882 1.00 72.19 625 VAL A CA 1
ATOM 4696 C C . VAL A 1 625 ? -28.783 9.673 58.178 1.00 72.19 625 VAL A C 1
ATOM 4698 O O . VAL A 1 625 ? -27.863 9.669 59.001 1.00 72.19 625 VAL A O 1
ATOM 4701 N N . PRO A 1 626 ? -29.933 10.339 58.403 1.00 69.25 626 PRO A N 1
ATOM 4702 C CA . PRO A 1 626 ? -30.174 11.094 59.635 1.00 69.25 626 PRO A CA 1
ATOM 4703 C C . PRO A 1 626 ? -30.063 10.190 60.878 1.00 69.25 626 PRO A C 1
ATOM 4705 O O . PRO A 1 626 ? -30.350 8.999 60.773 1.00 69.25 626 PRO A O 1
ATOM 4708 N N . PRO A 1 627 ? -29.617 10.707 62.040 1.00 71.25 627 PRO A N 1
ATOM 4709 C CA . PRO A 1 627 ? -29.405 9.898 63.237 1.00 71.25 627 PRO A CA 1
ATOM 4710 C C . PRO A 1 627 ? -30.728 9.406 63.839 1.00 71.25 627 PRO A C 1
ATOM 4712 O O . PRO A 1 627 ? -31.649 10.185 64.098 1.00 71.25 627 PRO A O 1
ATOM 4715 N N . LEU A 1 628 ? -30.777 8.105 64.099 1.00 76.69 628 LEU A N 1
ATOM 4716 C CA . LEU A 1 628 ? -31.874 7.408 64.747 1.00 76.69 628 LEU A CA 1
ATOM 4717 C C . LEU A 1 628 ? -31.899 7.693 66.254 1.00 76.69 628 LEU A C 1
ATOM 4719 O O . LEU A 1 628 ? -30.874 7.562 66.927 1.00 76.69 628 LEU A O 1
ATOM 4723 N N . THR A 1 629 ? -33.069 8.020 66.809 1.00 74.94 629 THR A N 1
ATOM 4724 C CA . THR A 1 629 ? -33.235 8.228 68.259 1.00 74.94 629 THR A CA 1
ATOM 4725 C C . THR A 1 629 ? -34.369 7.384 68.835 1.00 74.94 629 THR A C 1
ATOM 4727 O O . THR A 1 629 ? -35.446 7.294 68.250 1.00 74.94 629 THR A O 1
ATOM 4730 N N . LEU A 1 630 ? -34.124 6.787 70.008 1.00 80.06 630 LEU A N 1
ATOM 4731 C CA . LEU A 1 630 ? -35.064 5.924 70.731 1.00 80.06 630 LEU A CA 1
ATOM 4732 C C . LEU A 1 630 ? -35.411 6.549 72.090 1.00 80.06 630 LEU A C 1
ATOM 4734 O O . LEU A 1 630 ? -34.527 6.734 72.930 1.00 80.06 630 LEU A O 1
ATOM 4738 N N . ARG A 1 631 ? -36.689 6.862 72.331 1.00 81.31 631 ARG A N 1
ATOM 4739 C CA . ARG A 1 631 ? -37.147 7.555 73.550 1.00 81.31 631 ARG A CA 1
ATOM 4740 C C . ARG A 1 631 ? -38.190 6.734 74.308 1.00 81.31 631 ARG A C 1
ATOM 4742 O O . ARG A 1 631 ? -39.193 6.353 73.719 1.00 81.31 631 ARG A O 1
ATOM 4749 N N . LEU A 1 632 ? -38.002 6.507 75.612 1.00 80.38 632 LEU A N 1
ATOM 4750 C CA . LEU A 1 632 ? -39.003 5.855 76.473 1.00 80.38 632 LEU A CA 1
ATOM 4751 C C . LEU A 1 632 ? -40.234 6.763 76.641 1.00 80.38 632 LEU A C 1
ATOM 4753 O O . LEU A 1 632 ? -40.098 7.923 77.025 1.00 80.38 632 LEU A O 1
ATOM 4757 N N . VAL A 1 633 ? -41.424 6.239 76.346 1.00 79.06 633 VAL A N 1
ATOM 4758 C CA . VAL A 1 633 ? -42.699 6.980 76.357 1.00 79.06 633 VAL A CA 1
ATOM 4759 C C . VAL A 1 633 ? -43.531 6.637 77.588 1.00 79.06 633 VAL A C 1
ATOM 4761 O O . VAL A 1 633 ? -44.043 7.536 78.249 1.00 79.06 633 VAL A O 1
ATOM 4764 N N . SER A 1 634 ? -43.667 5.351 77.919 1.00 76.94 634 SER A N 1
ATOM 4765 C CA . SER A 1 634 ? -44.452 4.912 79.080 1.00 76.94 634 SER A CA 1
ATOM 4766 C C . SER A 1 634 ? -44.050 3.522 79.558 1.00 76.94 634 SER A C 1
ATOM 4768 O O . SER A 1 634 ? -43.584 2.709 78.763 1.00 76.94 634 SER A O 1
ATOM 4770 N N . VAL A 1 635 ? -44.311 3.227 80.831 1.00 71.69 635 VAL A N 1
ATOM 4771 C CA . VAL A 1 635 ? -44.155 1.898 81.437 1.00 71.69 635 VAL A CA 1
ATOM 4772 C C . VAL A 1 635 ? -45.483 1.533 82.102 1.00 71.69 635 VAL A C 1
ATOM 4774 O O . VAL A 1 635 ? -46.026 2.343 82.851 1.00 71.69 635 VAL A O 1
ATOM 4777 N N . SER A 1 636 ? -46.038 0.353 81.820 1.00 65.94 636 SER A N 1
ATOM 4778 C CA . SER A 1 636 ? -47.307 -0.095 82.405 1.00 65.94 636 SER A CA 1
ATOM 4779 C C . SER A 1 636 ? -47.201 -1.503 83.000 1.00 65.94 636 SER A C 1
ATOM 4781 O O . SER A 1 636 ? -46.642 -2.424 82.399 1.00 65.94 636 SER A O 1
ATOM 4783 N N . GLN A 1 637 ? -47.757 -1.658 84.204 1.00 67.06 637 GLN A N 1
ATOM 4784 C CA . GLN A 1 637 ? -48.057 -2.937 84.849 1.00 67.06 637 GLN A CA 1
ATOM 4785 C C . GLN A 1 637 ? -49.575 -3.120 84.766 1.00 67.06 637 GLN A C 1
ATOM 4787 O O . GLN A 1 637 ? -50.309 -2.144 84.916 1.00 67.06 637 GLN A O 1
ATOM 4792 N N . SER A 1 638 ? -50.067 -4.333 84.498 1.00 57.56 638 SER A N 1
ATOM 4793 C CA . SER A 1 638 ? -51.468 -4.590 84.105 1.00 57.56 638 SER A CA 1
ATOM 4794 C C . SER A 1 638 ? -52.564 -4.253 85.142 1.00 57.56 638 SER A C 1
ATOM 4796 O O . SER A 1 638 ? -53.688 -4.730 84.997 1.00 57.56 638 SER A O 1
ATOM 4798 N N . SER A 1 639 ? -52.281 -3.468 86.183 1.00 52.62 639 SER A N 1
ATOM 4799 C CA . SER A 1 639 ? -53.285 -2.994 87.140 1.00 52.62 639 SER A CA 1
ATOM 4800 C C . SER A 1 639 ? -53.137 -1.543 87.617 1.00 52.62 639 SER A C 1
ATOM 4802 O O . SER A 1 639 ? -54.138 -1.026 88.088 1.00 52.62 639 SER A O 1
ATOM 4804 N N . GLU A 1 640 ? -52.004 -0.845 87.441 1.00 52.50 640 GLU A N 1
ATOM 4805 C CA . GLU A 1 640 ? -51.871 0.598 87.746 1.00 52.50 640 GLU A CA 1
ATOM 4806 C C . GLU A 1 640 ? -50.754 1.254 86.892 1.00 52.50 640 GLU A C 1
ATOM 4808 O O . GLU A 1 640 ? -49.680 0.665 86.735 1.00 52.50 640 GLU A O 1
ATOM 4813 N N . PRO A 1 641 ? -50.957 2.461 86.319 1.00 53.09 641 PRO A N 1
ATOM 4814 C CA . PRO A 1 641 ? -49.896 3.205 85.637 1.00 53.09 641 PRO A CA 1
ATOM 4815 C C . PRO A 1 641 ? -48.861 3.714 86.655 1.00 53.09 641 PRO A C 1
ATOM 4817 O O . PRO A 1 641 ? -49.134 4.612 87.450 1.00 53.09 641 PRO A O 1
ATOM 4820 N N . GLY A 1 642 ? -47.669 3.116 86.643 1.00 53.22 642 GLY A N 1
ATOM 4821 C CA . GLY A 1 642 ? -46.568 3.457 87.543 1.00 53.22 642 GLY A CA 1
ATOM 4822 C C . GLY A 1 642 ? -45.759 4.684 87.103 1.00 53.22 642 GLY A C 1
ATOM 4823 O O . GLY A 1 642 ? -45.746 5.069 85.935 1.00 53.22 642 GLY A O 1
ATOM 4824 N N . SER A 1 643 ? -45.055 5.299 88.059 1.00 54.28 643 SER A N 1
ATOM 4825 C CA . SER A 1 643 ? -44.136 6.424 87.819 1.00 54.28 643 SER A CA 1
ATOM 4826 C C . SER A 1 643 ? -42.928 6.023 86.954 1.00 54.28 643 SER A C 1
ATOM 4828 O O . SER A 1 643 ? -42.454 4.893 87.043 1.00 54.28 643 SER A O 1
ATOM 4830 N N . LEU A 1 644 ? -42.351 6.977 86.212 1.00 57.78 644 LEU A N 1
ATOM 4831 C CA . LEU A 1 644 ? -41.137 6.825 85.383 1.00 57.78 644 LEU A CA 1
ATOM 4832 C C . LEU A 1 644 ? -39.849 6.440 86.160 1.00 57.78 644 LEU A C 1
ATOM 4834 O O . LEU A 1 644 ? -38.787 6.333 85.555 1.00 57.78 644 LEU A O 1
ATOM 4838 N N . ASN A 1 645 ? -39.913 6.220 87.479 1.00 57.03 645 ASN A N 1
ATOM 4839 C CA . ASN A 1 645 ? -38.750 5.991 88.349 1.00 57.03 645 ASN A CA 1
ATOM 4840 C C . ASN A 1 645 ? -38.287 4.519 88.449 1.00 57.03 645 ASN A C 1
ATOM 4842 O O . ASN A 1 645 ? -37.471 4.195 89.311 1.00 57.03 645 ASN A O 1
ATOM 4846 N N . GLY A 1 646 ? -38.769 3.636 87.570 1.00 61.16 646 GLY A N 1
ATOM 4847 C CA . GLY A 1 646 ? -38.322 2.242 87.457 1.00 61.16 646 GLY A CA 1
ATOM 4848 C C . GLY A 1 646 ? -39.413 1.208 87.723 1.00 61.16 646 GLY A C 1
ATOM 4849 O O . GLY A 1 646 ? -40.443 1.502 88.326 1.00 61.16 646 GLY A O 1
ATOM 4850 N N . LEU A 1 647 ? -39.190 -0.012 87.231 1.00 66.75 647 LEU A N 1
ATOM 4851 C CA . LEU A 1 647 ? -40.164 -1.101 87.274 1.00 66.75 647 LEU A CA 1
ATOM 4852 C C . LEU A 1 647 ? -39.902 -2.016 88.480 1.00 66.75 647 LEU A C 1
ATOM 4854 O O . LEU A 1 647 ? -38.885 -2.704 88.519 1.00 66.75 647 LEU A O 1
ATOM 4858 N N . VAL A 1 648 ? -40.818 -2.063 89.451 1.00 68.62 648 VAL A N 1
ATOM 4859 C CA . VAL A 1 648 ? -40.768 -3.026 90.566 1.00 68.62 648 VAL A CA 1
ATOM 4860 C C . VAL A 1 648 ? -41.551 -4.278 90.181 1.00 68.62 648 VAL A C 1
ATOM 4862 O O . VAL A 1 648 ? -42.767 -4.217 90.023 1.00 68.62 648 VAL A O 1
ATOM 4865 N N . VAL A 1 649 ? -40.873 -5.420 90.048 1.00 68.50 649 VAL A N 1
ATOM 4866 C CA . VAL A 1 649 ? -41.484 -6.686 89.621 1.00 68.50 649 VAL A CA 1
ATOM 4867 C C . VAL A 1 649 ? -41.289 -7.765 90.686 1.00 68.50 649 VAL A C 1
ATOM 4869 O O . VAL A 1 649 ? -40.198 -8.322 90.815 1.00 68.50 649 VAL A O 1
ATOM 4872 N N . PRO A 1 650 ? -42.336 -8.130 91.446 1.00 68.19 650 PRO A N 1
ATOM 4873 C CA . PRO A 1 650 ? -42.268 -9.264 92.358 1.00 68.19 650 PRO A CA 1
ATOM 4874 C C . PRO A 1 650 ? -41.946 -10.557 91.596 1.00 68.19 650 PRO A C 1
ATOM 4876 O O . PRO A 1 650 ? -42.563 -10.848 90.570 1.00 68.19 650 PRO A O 1
ATOM 4879 N N . ALA A 1 651 ? -41.051 -11.396 92.128 1.00 63.62 651 ALA A N 1
ATOM 4880 C CA . ALA A 1 651 ? -40.591 -12.619 91.451 1.00 63.62 651 ALA A CA 1
ATOM 4881 C C . ALA A 1 651 ? -41.719 -13.601 91.051 1.00 63.62 651 ALA A C 1
ATOM 4883 O O . ALA A 1 651 ? -41.574 -14.383 90.113 1.00 63.62 651 ALA A O 1
ATOM 4884 N N . ARG A 1 652 ? -42.875 -13.555 91.731 1.00 63.09 652 ARG A N 1
ATOM 4885 C CA . ARG A 1 652 ? -44.065 -14.346 91.363 1.00 63.09 652 ARG A CA 1
ATOM 4886 C C . ARG A 1 652 ? -44.805 -13.791 90.144 1.00 63.09 652 ARG A C 1
ATOM 4888 O O . ARG A 1 652 ? -45.406 -14.570 89.412 1.00 63.09 652 ARG A O 1
ATOM 4895 N N . GLU A 1 653 ? -44.767 -12.484 89.907 1.00 65.94 653 GLU A N 1
ATOM 4896 C CA . GLU A 1 653 ? -45.442 -11.847 88.767 1.00 65.94 653 GLU A CA 1
ATOM 4897 C C . GLU A 1 653 ? -44.632 -11.935 87.472 1.00 65.94 653 GLU A C 1
ATOM 4899 O O . GLU A 1 653 ? -45.222 -11.974 86.393 1.00 65.94 653 GLU A O 1
ATOM 4904 N N . LEU A 1 654 ? -43.309 -12.100 87.574 1.00 65.31 654 LEU A N 1
ATOM 4905 C CA . LEU A 1 654 ? -42.418 -12.438 86.454 1.00 65.31 654 LEU A CA 1
ATOM 4906 C C . LEU A 1 654 ? -42.917 -13.650 85.644 1.00 65.31 654 LEU A C 1
ATOM 4908 O O . LEU A 1 654 ? -42.782 -13.677 84.426 1.00 65.31 654 LEU A O 1
ATOM 4912 N N . THR A 1 655 ? -43.564 -14.621 86.300 1.00 60.28 655 THR A N 1
ATOM 4913 C CA . THR A 1 655 ? -44.148 -15.806 85.634 1.00 60.28 655 THR A CA 1
ATOM 4914 C C . THR A 1 655 ? -45.421 -15.542 84.851 1.00 60.28 655 THR A C 1
ATOM 4916 O O . THR A 1 655 ? -45.761 -16.322 83.965 1.00 60.28 655 THR A O 1
ATOM 4919 N N . ARG A 1 656 ? -46.143 -14.470 85.188 1.00 61.94 656 ARG A N 1
ATOM 4920 C CA . ARG A 1 656 ? -47.422 -14.120 84.561 1.00 61.94 656 ARG A CA 1
ATOM 4921 C C . ARG A 1 656 ? -47.241 -13.224 83.335 1.00 61.94 656 ARG A C 1
ATOM 4923 O O . ARG A 1 656 ? -48.136 -13.189 82.506 1.00 61.94 656 ARG A O 1
ATOM 4930 N N . GLY A 1 657 ? -46.085 -12.565 83.192 1.00 57.62 657 GLY A N 1
ATOM 4931 C CA . GLY A 1 657 ? -45.676 -11.879 81.960 1.00 57.62 657 GLY A CA 1
ATOM 4932 C C . GLY A 1 657 ? -46.431 -10.584 81.631 1.00 57.62 657 GLY A C 1
ATOM 4933 O O . GLY A 1 657 ? -46.624 -10.295 80.453 1.00 57.62 657 GLY A O 1
ATOM 4934 N N . ASN A 1 658 ? -46.846 -9.820 82.648 1.00 64.56 658 ASN A N 1
ATOM 4935 C CA . ASN A 1 658 ? -47.769 -8.677 82.534 1.00 64.56 658 ASN A CA 1
ATOM 4936 C C . ASN A 1 658 ? -47.097 -7.280 82.553 1.00 64.56 658 ASN A C 1
ATOM 4938 O O . ASN A 1 658 ? -47.684 -6.321 83.062 1.00 64.56 658 ASN A O 1
ATOM 4942 N N . PHE A 1 659 ? -45.875 -7.145 82.031 1.00 68.00 659 PHE A N 1
ATOM 4943 C CA . PHE A 1 659 ? -45.107 -5.890 82.067 1.00 68.00 659 PHE A CA 1
ATOM 4944 C C . PHE A 1 659 ? -44.780 -5.412 80.660 1.00 68.00 659 PHE A C 1
ATOM 4946 O O . PHE A 1 659 ? -44.144 -6.170 79.931 1.00 68.00 659 PHE A O 1
ATOM 4953 N N . SER A 1 660 ? -45.150 -4.170 80.321 1.00 68.38 660 SER A N 1
ATOM 4954 C CA . SER A 1 660 ? -44.851 -3.574 79.012 1.00 68.38 660 SER A CA 1
ATOM 4955 C C . SER A 1 660 ? -44.215 -2.182 79.133 1.00 68.38 660 SER A C 1
ATOM 4957 O O . SER A 1 660 ? -44.653 -1.353 79.937 1.00 68.38 660 SER A O 1
ATOM 4959 N N . ALA A 1 661 ? -43.186 -1.908 78.330 1.00 74.50 661 ALA A N 1
ATOM 4960 C CA . ALA A 1 661 ? -42.599 -0.577 78.152 1.00 74.50 661 ALA A CA 1
ATOM 4961 C C . ALA A 1 661 ? -42.770 -0.124 76.696 1.00 74.50 661 ALA A C 1
ATOM 4963 O O . ALA A 1 661 ? -42.568 -0.913 75.782 1.00 74.50 661 ALA A O 1
ATOM 4964 N N . GLN A 1 662 ? -43.142 1.135 76.467 1.00 79.00 662 GLN A N 1
ATOM 4965 C CA . GLN A 1 662 ? -43.327 1.697 75.126 1.00 79.00 662 GLN A CA 1
ATOM 4966 C C . GLN A 1 662 ? -42.231 2.709 74.803 1.00 79.00 662 GLN A C 1
ATOM 4968 O O . GLN A 1 662 ? -41.959 3.601 75.610 1.00 79.00 662 GLN A O 1
ATOM 4973 N N . TYR A 1 663 ? -41.649 2.607 73.608 1.00 79.75 663 TYR A N 1
ATOM 4974 C CA . TYR A 1 663 ? -40.624 3.513 73.089 1.00 79.75 663 TYR A CA 1
ATOM 4975 C C . TYR A 1 663 ? -41.094 4.184 71.797 1.00 79.75 663 TYR A C 1
ATOM 4977 O O . TYR A 1 663 ? -41.632 3.515 70.924 1.00 79.75 663 TYR A O 1
ATOM 4985 N N . ALA A 1 664 ? -40.867 5.489 71.661 1.00 78.25 664 ALA A N 1
ATOM 4986 C CA . ALA A 1 664 ? -41.030 6.222 70.411 1.00 78.25 664 ALA A CA 1
ATOM 4987 C C . ALA A 1 664 ? -39.729 6.162 69.610 1.00 78.25 664 ALA A C 1
ATOM 4989 O O . ALA A 1 664 ? -38.638 6.312 70.176 1.00 78.25 664 ALA A O 1
ATOM 4990 N N . LEU A 1 665 ? -39.867 5.952 68.304 1.00 75.56 665 LEU A N 1
ATOM 4991 C CA . LEU A 1 665 ? -38.763 5.815 67.370 1.00 75.56 665 LEU A CA 1
ATOM 4992 C C . LEU A 1 665 ? -38.815 6.949 66.345 1.00 75.56 665 LEU A C 1
ATOM 4994 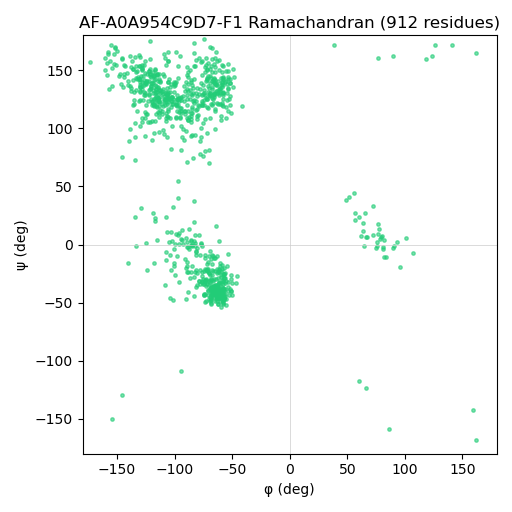O O . LEU A 1 665 ? -39.672 6.961 65.463 1.00 75.56 665 LEU A O 1
ATOM 4998 N N . ASP A 1 666 ? -37.900 7.905 66.477 1.00 75.06 666 ASP A N 1
ATOM 4999 C CA . ASP A 1 666 ? -37.818 9.060 65.584 1.00 75.06 666 ASP A CA 1
ATOM 5000 C C . ASP A 1 666 ? -36.729 8.815 64.521 1.00 75.06 666 ASP A C 1
ATOM 5002 O O . ASP A 1 666 ? -35.650 8.303 64.832 1.00 75.06 666 ASP A O 1
ATOM 5006 N N . ASN A 1 667 ? -37.001 9.208 63.270 1.00 68.88 667 ASN A N 1
ATOM 5007 C CA . ASN A 1 667 ? -36.099 9.096 62.108 1.00 68.88 667 ASN A CA 1
ATOM 5008 C C . ASN A 1 667 ? -35.749 7.663 61.646 1.00 68.88 667 ASN A C 1
ATOM 5010 O O . ASN A 1 667 ? -34.699 7.463 61.034 1.00 68.88 667 ASN A O 1
ATOM 5014 N N . ALA A 1 668 ? -36.609 6.664 61.889 1.00 67.81 668 ALA A N 1
ATOM 5015 C CA . ALA A 1 668 ? -36.451 5.350 61.253 1.00 67.81 668 ALA A CA 1
ATOM 5016 C C . ALA A 1 668 ? -36.533 5.468 59.731 1.00 67.81 668 ALA A C 1
ATOM 5018 O O . ALA A 1 668 ? -37.494 6.030 59.205 1.00 67.81 668 ALA A O 1
ATOM 5019 N N . VAL A 1 669 ? -35.557 4.884 59.033 1.00 64.69 669 VAL A N 1
ATOM 5020 C CA . VAL A 1 669 ? -35.586 4.787 57.571 1.00 64.69 669 VAL A CA 1
ATOM 5021 C C . VAL A 1 669 ? -36.682 3.804 57.164 1.00 64.69 669 VAL A C 1
ATOM 5023 O O . VAL A 1 669 ? -37.523 4.144 56.342 1.00 64.69 669 VAL A O 1
ATOM 5026 N N . ILE A 1 670 ? -36.744 2.635 57.806 1.00 66.69 670 ILE A N 1
ATOM 5027 C CA . ILE A 1 670 ? -37.803 1.638 57.609 1.00 66.69 670 ILE A CA 1
ATOM 5028 C C . ILE A 1 670 ? -38.657 1.546 58.877 1.00 66.69 670 ILE A C 1
ATOM 5030 O O . ILE A 1 670 ? -38.126 1.423 59.983 1.00 66.69 670 ILE A O 1
ATOM 5034 N N . ALA A 1 671 ? -39.984 1.605 58.721 1.00 62.62 671 ALA A N 1
ATOM 5035 C CA . ALA A 1 671 ? -40.903 1.343 59.825 1.00 62.62 671 ALA A CA 1
ATOM 5036 C C . ALA A 1 671 ? -40.698 -0.100 60.326 1.00 62.62 671 ALA A C 1
ATOM 5038 O O . ALA A 1 671 ? -40.618 -1.002 59.493 1.00 62.62 671 ALA A O 1
ATOM 5039 N N . PRO A 1 672 ? -40.606 -0.339 61.646 1.00 63.66 672 PRO A N 1
ATOM 5040 C CA . PRO A 1 672 ? -40.407 -1.683 62.170 1.00 63.66 672 PRO A CA 1
ATOM 5041 C C . PRO A 1 672 ? -41.548 -2.590 61.706 1.00 63.66 672 PRO A C 1
ATOM 5043 O O . PRO A 1 672 ? -42.716 -2.322 61.992 1.00 63.66 672 PRO A O 1
ATOM 5046 N N . ASP A 1 673 ? -41.200 -3.636 60.963 1.00 66.12 673 ASP A N 1
ATOM 5047 C CA . ASP A 1 673 ? -42.143 -4.668 60.553 1.00 66.12 673 ASP A CA 1
ATOM 5048 C C . ASP A 1 673 ? -42.415 -5.580 61.764 1.00 66.12 673 ASP A C 1
ATOM 5050 O O . ASP A 1 673 ? -41.457 -6.110 62.341 1.00 66.12 673 ASP A O 1
ATOM 5054 N N . PRO A 1 674 ? -43.682 -5.756 62.187 1.00 62.19 674 PRO A N 1
ATOM 5055 C CA . PRO A 1 674 ? -44.027 -6.601 63.326 1.00 62.19 674 PRO A CA 1
ATOM 5056 C C . PRO A 1 674 ? -43.547 -8.052 63.180 1.00 62.19 674 PRO A C 1
ATOM 5058 O O . PRO A 1 674 ? -43.295 -8.689 64.199 1.00 62.19 674 PRO A O 1
ATOM 5061 N N . GLU A 1 675 ? -43.360 -8.570 61.960 1.00 61.88 675 GLU A N 1
ATOM 5062 C CA . GLU A 1 675 ? -42.855 -9.935 61.746 1.00 61.88 675 GLU A CA 1
ATOM 5063 C C . GLU A 1 675 ? -41.333 -10.059 61.953 1.00 61.88 675 GLU A C 1
ATOM 5065 O O . GLU A 1 675 ? -40.837 -11.144 62.250 1.00 61.88 675 GLU A O 1
ATOM 5070 N N . THR A 1 676 ? -40.583 -8.952 61.851 1.00 62.84 676 THR A N 1
ATOM 5071 C CA . THR A 1 676 ? -39.106 -8.923 61.980 1.00 62.84 676 THR A CA 1
ATOM 5072 C C . THR A 1 676 ? -38.611 -8.120 63.189 1.00 62.84 676 THR A C 1
ATOM 5074 O O . THR A 1 676 ? -37.404 -7.977 63.418 1.00 62.84 676 THR A O 1
ATOM 5077 N N . ALA A 1 677 ? -39.535 -7.615 64.013 1.00 62.03 677 ALA A N 1
ATOM 5078 C CA . ALA A 1 677 ? -39.243 -6.827 65.210 1.00 62.03 677 ALA A CA 1
ATOM 5079 C C . ALA A 1 677 ? -38.320 -7.564 66.205 1.00 62.03 677 ALA A C 1
ATOM 5081 O O . ALA A 1 677 ? -37.512 -6.943 66.903 1.00 62.03 677 ALA A O 1
ATOM 5082 N N . ASP A 1 678 ? -38.377 -8.898 66.223 1.00 57.50 678 ASP A N 1
ATOM 5083 C CA . ASP A 1 678 ? -37.546 -9.731 67.092 1.00 57.50 678 ASP A CA 1
ATOM 5084 C C . ASP A 1 678 ? -36.060 -9.749 66.702 1.00 57.50 678 ASP A C 1
ATOM 5086 O O . ASP A 1 678 ? -35.219 -9.954 67.580 1.00 57.50 678 ASP A O 1
ATOM 5090 N N . GLU A 1 679 ? -35.712 -9.473 65.440 1.00 59.94 679 GLU A N 1
ATOM 5091 C CA . GLU A 1 679 ? -34.317 -9.400 64.969 1.00 59.94 679 GLU A CA 1
ATOM 5092 C C . GLU A 1 679 ? -33.704 -7.999 65.110 1.00 59.94 679 GLU A C 1
ATOM 5094 O O . GLU A 1 679 ? -32.482 -7.844 65.166 1.00 59.94 679 GLU A O 1
ATOM 5099 N N . THR A 1 680 ? -34.548 -6.969 65.156 1.00 63.28 680 THR A N 1
ATOM 5100 C CA . THR A 1 680 ? -34.140 -5.557 65.060 1.00 63.28 680 THR A CA 1
ATOM 5101 C C . THR A 1 680 ? -33.981 -4.898 66.417 1.00 63.28 680 THR A C 1
ATOM 5103 O O . THR A 1 680 ? -33.098 -4.071 66.629 1.00 63.28 680 THR A O 1
ATOM 5106 N N . VAL A 1 681 ? -34.769 -5.300 67.403 1.00 65.75 681 VAL A N 1
ATOM 5107 C CA . VAL A 1 681 ? -34.586 -4.842 68.778 1.00 65.75 681 VAL A CA 1
ATOM 5108 C C . VAL A 1 681 ? -33.506 -5.729 69.427 1.00 65.75 681 VAL A C 1
ATOM 5110 O O . VAL A 1 681 ? -33.385 -6.907 69.120 1.00 65.75 681 VAL A O 1
ATOM 5113 N N . ALA A 1 682 ? -32.762 -5.270 70.432 1.00 67.75 682 ALA A N 1
ATOM 5114 C CA . ALA A 1 682 ? -31.973 -6.053 71.400 1.00 67.75 682 ALA A CA 1
ATOM 5115 C C . ALA A 1 682 ? -32.345 -5.555 72.812 1.00 67.75 682 ALA A C 1
ATOM 5117 O O . ALA A 1 682 ? -32.280 -4.360 73.062 1.00 67.75 682 ALA A O 1
ATOM 5118 N N . VAL A 1 683 ? -32.796 -6.427 73.720 1.00 66.50 683 VAL A N 1
ATOM 5119 C CA . VAL A 1 683 ? -33.018 -6.068 75.131 1.00 66.50 683 VAL A CA 1
ATOM 5120 C C . VAL A 1 683 ? -32.010 -6.855 75.937 1.00 66.50 683 VAL A C 1
ATOM 5122 O O . VAL A 1 683 ? -32.066 -8.083 75.961 1.00 66.50 683 VAL A O 1
ATOM 5125 N N . ASN A 1 684 ? -31.072 -6.149 76.552 1.00 66.38 684 ASN A N 1
ATOM 5126 C CA . ASN A 1 684 ? -30.049 -6.756 77.383 1.00 66.38 684 ASN A CA 1
ATOM 5127 C C . ASN A 1 684 ? -30.264 -6.334 78.833 1.00 66.38 684 ASN A C 1
ATOM 5129 O O . ASN A 1 684 ? -30.500 -5.156 79.086 1.00 66.38 684 ASN A O 1
ATOM 5133 N N . VAL A 1 685 ? -30.217 -7.281 79.764 1.00 66.06 685 VAL A N 1
ATOM 5134 C CA . VAL A 1 685 ? -30.381 -7.017 81.198 1.00 66.06 685 VAL A CA 1
ATOM 5135 C C . VAL A 1 685 ? -29.065 -7.351 81.880 1.00 66.06 685 VAL A C 1
ATOM 5137 O O . VAL A 1 685 ? -28.583 -8.476 81.758 1.00 66.06 685 VAL A O 1
ATOM 5140 N N . ASP A 1 686 ? -28.484 -6.384 82.579 1.00 58.84 686 ASP A N 1
ATOM 5141 C CA . ASP A 1 686 ? -27.185 -6.565 83.226 1.00 58.84 686 ASP A CA 1
ATOM 5142 C C . ASP A 1 686 ? -27.317 -7.450 84.491 1.00 58.84 686 ASP A C 1
ATOM 5144 O O . ASP A 1 686 ? -28.108 -7.153 85.394 1.00 58.84 686 ASP A O 1
ATOM 5148 N N . GLY A 1 687 ? -26.546 -8.551 84.552 1.00 60.53 687 GLY A N 1
ATOM 5149 C CA . GLY A 1 687 ? -26.535 -9.534 85.652 1.00 60.53 687 GLY A CA 1
ATOM 5150 C C . GLY A 1 687 ? -25.443 -10.618 85.525 1.00 60.53 687 GLY A C 1
ATOM 5151 O O . GLY A 1 687 ? -24.952 -10.910 84.433 1.00 60.53 687 GLY A O 1
ATOM 5152 N N . LEU A 1 688 ? -25.056 -11.230 86.652 1.00 48.88 688 LEU A N 1
ATOM 5153 C CA . LEU A 1 688 ? -23.923 -12.166 86.821 1.00 48.88 688 LEU A CA 1
ATOM 5154 C C . LEU A 1 688 ? -24.118 -13.511 86.086 1.00 48.88 688 LEU A C 1
ATOM 5156 O O . LEU A 1 688 ? -23.149 -14.230 85.840 1.00 48.88 688 LEU A O 1
ATOM 5160 N N . PHE A 1 689 ? -25.357 -13.837 85.693 1.00 55.78 689 PHE A N 1
ATOM 5161 C CA . PHE A 1 689 ? -25.735 -15.079 85.002 1.00 55.78 689 PHE A CA 1
ATOM 5162 C C . PHE A 1 689 ? -26.343 -14.871 83.605 1.00 55.78 689 PHE A C 1
ATOM 5164 O O . PHE A 1 689 ? -27.084 -15.739 83.131 1.00 55.78 689 PHE A O 1
ATOM 5171 N N . GLY A 1 690 ? -25.999 -13.778 82.912 1.00 52.56 690 GLY A N 1
ATOM 5172 C CA . GLY A 1 690 ? -26.559 -13.394 81.602 1.00 52.56 690 GLY A CA 1
ATOM 5173 C C . GLY A 1 690 ? -26.509 -14.445 80.472 1.00 52.56 690 GLY A C 1
ATOM 5174 O O . GLY A 1 690 ? -27.128 -14.244 79.433 1.00 52.56 690 GLY A O 1
ATOM 5175 N N . GLY A 1 691 ? -25.820 -15.582 80.656 1.00 52.19 691 GLY A N 1
ATOM 5176 C CA . GLY A 1 691 ? -25.824 -16.720 79.724 1.00 52.19 691 GLY A CA 1
ATOM 5177 C C . GLY A 1 691 ? -26.718 -17.916 80.101 1.00 52.19 691 GLY A C 1
ATOM 5178 O O . GLY A 1 691 ? -27.014 -18.731 79.234 1.00 52.19 691 GLY A O 1
ATOM 5179 N N . LEU A 1 692 ? -27.146 -18.058 81.365 1.00 47.84 692 LEU A N 1
ATOM 5180 C CA . LEU A 1 692 ? -27.926 -19.216 81.856 1.00 47.84 692 LEU A CA 1
ATOM 5181 C C . LEU A 1 692 ? -29.392 -18.867 82.135 1.00 47.84 692 LEU A C 1
ATOM 5183 O O . LEU A 1 692 ? -30.288 -19.673 81.875 1.00 47.84 692 LEU A O 1
ATOM 5187 N N . VAL A 1 693 ? -29.647 -17.646 82.605 1.00 48.47 693 VAL A N 1
ATOM 5188 C CA . VAL A 1 693 ? -30.987 -17.055 82.636 1.00 48.47 693 VAL A CA 1
ATOM 5189 C C . VAL A 1 693 ? -31.156 -16.338 81.303 1.00 48.47 693 VAL A C 1
ATOM 5191 O O . VAL A 1 693 ? -31.020 -15.125 81.210 1.00 48.47 693 VAL A O 1
ATOM 5194 N N . GLY A 1 694 ? -31.293 -17.130 80.238 1.00 44.7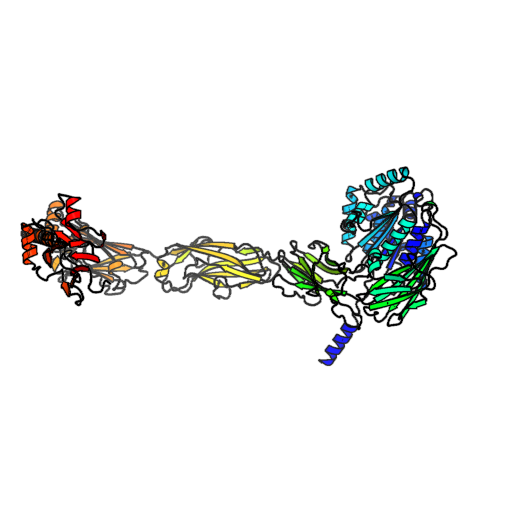8 694 GLY A N 1
ATOM 5195 C CA . GLY A 1 694 ? -31.356 -16.620 78.873 1.00 44.78 694 GLY A CA 1
ATOM 5196 C C . GLY A 1 694 ? -32.442 -15.566 78.767 1.00 44.78 694 GLY A C 1
ATOM 5197 O O . GLY A 1 694 ? -33.592 -15.932 78.978 1.00 44.78 694 GLY A O 1
ATOM 5198 N N . SER A 1 695 ? -32.003 -14.329 78.496 1.00 48.72 695 SER A N 1
ATOM 5199 C CA . SER A 1 695 ? -32.731 -13.123 78.090 1.00 48.72 695 SER A CA 1
ATOM 5200 C C . SER A 1 695 ? -34.101 -12.893 78.745 1.00 48.72 695 SER A C 1
ATOM 5202 O O . SER A 1 695 ? -34.674 -13.685 79.484 1.00 48.72 695 SER A O 1
ATOM 5204 N N . VAL A 1 696 ? -34.669 -11.730 78.502 1.00 48.34 696 VAL A N 1
ATOM 5205 C CA . VAL A 1 696 ? -36.080 -11.505 78.758 1.00 48.34 696 VAL A CA 1
ATOM 5206 C C . VAL A 1 696 ? -36.816 -11.747 77.433 1.00 48.34 696 VAL A C 1
ATOM 5208 O O . VAL A 1 696 ? -36.427 -11.211 76.400 1.00 48.34 696 VAL A O 1
ATOM 5211 N N . GLY A 1 697 ? -37.824 -12.616 77.447 1.00 47.12 697 GLY A N 1
ATOM 5212 C CA . GLY A 1 697 ? -38.626 -13.063 76.322 1.00 47.12 697 GLY A CA 1
ATOM 5213 C C . GLY A 1 697 ? -39.463 -11.920 75.808 1.00 47.12 697 GLY A C 1
ATOM 5214 O O . GLY A 1 697 ? -40.276 -11.365 76.548 1.00 47.12 697 GLY A O 1
ATOM 5215 N N . ARG A 1 698 ? -39.216 -11.607 74.540 1.00 54.47 698 ARG A N 1
ATOM 5216 C CA . ARG A 1 698 ? -39.869 -10.574 73.759 1.00 54.47 698 ARG A CA 1
ATOM 5217 C C . ARG A 1 698 ? -41.285 -10.938 73.379 1.00 54.47 698 ARG A C 1
ATOM 5219 O O . ARG A 1 698 ? -41.543 -12.038 72.906 1.00 54.47 698 ARG A O 1
ATOM 5226 N N . VAL A 1 699 ? -42.142 -9.931 73.439 1.00 49.44 699 VAL A N 1
ATOM 5227 C CA . VAL A 1 699 ? -43.086 -9.668 72.356 1.00 49.44 699 VAL A CA 1
ATOM 5228 C C . VAL A 1 699 ? -42.905 -8.194 72.020 1.00 49.44 699 VAL A C 1
ATOM 5230 O O . VAL A 1 699 ? -43.260 -7.329 72.823 1.00 49.44 699 VAL A O 1
ATOM 5233 N N . ALA A 1 700 ? -42.248 -7.911 70.895 1.00 51.06 700 ALA A N 1
ATOM 5234 C CA . ALA A 1 700 ? -42.235 -6.570 70.338 1.00 51.06 700 ALA A CA 1
ATOM 5235 C C . ALA A 1 700 ? -43.524 -6.388 69.530 1.00 51.06 700 ALA A C 1
ATOM 5237 O O . ALA A 1 700 ? -43.602 -6.804 68.381 1.00 51.06 700 ALA A O 1
ATOM 5238 N N . ASP A 1 701 ? -44.562 -5.827 70.146 1.00 54.06 701 ASP A N 1
ATOM 5239 C CA . ASP A 1 701 ? -45.828 -5.569 69.458 1.00 54.06 701 ASP A CA 1
ATOM 5240 C C . ASP A 1 701 ? -45.807 -4.127 68.932 1.00 54.06 701 ASP A C 1
ATOM 5242 O O . ASP A 1 701 ? -45.946 -3.158 69.691 1.00 54.06 701 ASP A O 1
ATOM 5246 N N . ALA A 1 702 ? -45.555 -3.971 67.631 1.00 53.06 702 ALA A N 1
ATOM 5247 C CA . ALA A 1 702 ? -45.604 -2.683 66.945 1.00 53.06 702 ALA A CA 1
ATOM 5248 C C . ALA A 1 702 ? -47.074 -2.275 66.742 1.00 53.06 702 ALA A C 1
ATOM 5250 O O . ALA A 1 702 ? -47.640 -2.399 65.660 1.00 53.06 702 ALA A O 1
ATOM 5251 N N . ARG A 1 703 ? -47.721 -1.802 67.813 1.00 50.94 703 ARG A N 1
ATOM 5252 C CA . ARG A 1 703 ? -49.168 -1.512 67.818 1.00 50.94 703 ARG A CA 1
ATOM 5253 C C . ARG A 1 703 ? -49.560 -0.272 67.003 1.00 50.94 703 ARG A C 1
ATOM 5255 O O . ARG A 1 703 ? -50.732 -0.106 66.680 1.00 50.94 703 ARG A O 1
ATOM 5262 N N . THR A 1 704 ? -48.594 0.592 66.672 1.00 57.25 704 THR A N 1
ATOM 5263 C CA . THR A 1 704 ? -48.783 1.824 65.881 1.00 57.25 704 THR A CA 1
ATOM 5264 C C . THR A 1 704 ? -47.454 2.269 65.264 1.00 57.25 704 THR A C 1
ATOM 5266 O O . THR A 1 704 ? -46.410 2.118 65.898 1.00 57.25 704 THR A O 1
ATOM 5269 N N . ALA A 1 705 ? -47.480 2.845 64.054 1.00 57.47 705 ALA A N 1
ATOM 5270 C CA . ALA A 1 705 ? -46.286 3.327 63.350 1.00 57.47 705 ALA A CA 1
ATOM 5271 C C . ALA A 1 705 ? -45.435 4.250 64.248 1.00 57.47 705 ALA A C 1
ATOM 5273 O O . ALA A 1 705 ? -45.873 5.337 64.620 1.00 57.47 705 ALA A O 1
ATOM 5274 N N . GLY A 1 706 ? -44.232 3.794 64.610 1.00 60.28 706 GLY A N 1
ATOM 5275 C CA . GLY A 1 706 ? -43.274 4.555 65.420 1.00 60.28 706 GLY A CA 1
ATOM 5276 C C . GLY A 1 706 ? -43.323 4.320 66.936 1.00 60.28 706 GLY A C 1
ATOM 5277 O O . GLY A 1 706 ? -42.533 4.946 67.640 1.00 60.28 706 GLY A O 1
ATOM 5278 N N . ILE A 1 707 ? -44.184 3.428 67.453 1.00 69.19 707 ILE A N 1
ATOM 5279 C CA . ILE A 1 707 ? -44.191 3.034 68.876 1.00 69.19 707 ILE A CA 1
ATOM 5280 C C . ILE A 1 707 ? -43.857 1.546 69.020 1.00 69.19 707 ILE A C 1
ATOM 5282 O O . ILE A 1 707 ? -44.596 0.682 68.551 1.00 69.19 707 ILE A O 1
ATOM 5286 N N . LEU A 1 708 ? -42.762 1.255 69.719 1.00 69.19 708 LEU A N 1
ATOM 5287 C CA . LEU A 1 708 ? -42.292 -0.089 70.029 1.00 69.19 708 LEU A CA 1
ATOM 5288 C C . LEU A 1 708 ? -42.723 -0.479 71.451 1.00 69.19 708 LEU A C 1
ATOM 5290 O O . LEU A 1 708 ? -42.205 0.076 72.421 1.00 69.19 708 LEU A O 1
ATOM 5294 N N . GLY A 1 709 ? -43.664 -1.416 71.585 1.00 68.50 709 GLY A N 1
ATOM 5295 C CA . GLY A 1 709 ? -43.990 -2.042 72.868 1.00 68.50 709 GLY A CA 1
ATOM 5296 C C . GLY A 1 709 ? -43.033 -3.194 73.166 1.00 68.50 709 GLY A C 1
ATOM 5297 O O . GLY A 1 709 ? -42.761 -3.988 72.278 1.00 68.50 709 GLY A O 1
ATOM 5298 N N . ILE A 1 710 ? -42.513 -3.289 74.387 1.00 68.19 710 ILE A N 1
ATOM 5299 C CA . ILE A 1 710 ? -41.610 -4.358 74.826 1.00 68.19 710 ILE A CA 1
ATOM 5300 C C . ILE A 1 710 ? -42.203 -5.025 76.056 1.00 68.19 710 ILE A C 1
ATOM 5302 O O . ILE A 1 710 ? -42.240 -4.414 77.127 1.00 68.19 710 ILE A O 1
ATOM 5306 N N . ASP A 1 711 ? -42.612 -6.282 75.898 1.00 65.62 711 ASP A N 1
ATOM 5307 C CA . ASP A 1 711 ? -43.004 -7.134 77.016 1.00 65.62 711 ASP A CA 1
ATOM 5308 C C . ASP A 1 711 ? -41.786 -7.820 77.651 1.00 65.62 711 ASP A C 1
ATOM 5310 O O . ASP A 1 711 ? -40.904 -8.322 76.951 1.00 65.62 711 ASP A O 1
ATOM 5314 N N . VAL A 1 712 ? -41.748 -7.858 78.988 1.00 62.62 712 VAL A N 1
ATOM 5315 C CA . VAL A 1 712 ? -40.664 -8.484 79.763 1.00 62.62 712 VAL A CA 1
ATOM 5316 C C . VAL A 1 712 ? -41.129 -9.833 80.331 1.00 62.62 712 VAL A C 1
ATOM 5318 O O . VAL A 1 712 ? -41.941 -9.870 81.257 1.00 62.62 712 VAL A O 1
ATOM 5321 N N . ARG A 1 713 ? -40.620 -10.959 79.804 1.00 63.75 713 ARG A N 1
ATOM 5322 C CA . ARG A 1 713 ? -40.899 -12.334 80.290 1.00 63.75 713 ARG A CA 1
ATOM 5323 C C . ARG A 1 713 ? -39.614 -13.143 80.516 1.00 63.75 713 ARG A C 1
ATOM 5325 O O . ARG A 1 713 ? -38.593 -12.780 79.969 1.00 63.75 713 ARG A O 1
ATOM 5332 N N . PRO A 1 714 ? -39.586 -14.246 81.273 1.00 58.25 714 PRO A N 1
ATOM 5333 C CA . PRO A 1 714 ? -38.445 -15.173 81.250 1.00 58.25 714 PRO A CA 1
ATOM 5334 C C . PRO A 1 714 ? -38.444 -16.011 79.950 1.00 58.25 714 PRO A C 1
ATOM 5336 O O . PRO A 1 714 ? -39.480 -16.568 79.596 1.00 58.25 714 PRO A O 1
ATOM 5339 N N . VAL A 1 715 ? -37.317 -16.114 79.221 1.00 56.62 715 VAL A N 1
ATOM 5340 C CA . VAL A 1 715 ? -37.254 -16.828 77.909 1.00 56.62 715 VAL A CA 1
ATOM 5341 C C . VAL A 1 715 ? -37.082 -18.338 78.078 1.00 56.62 715 VAL A C 1
ATOM 5343 O O . VAL A 1 715 ? -37.472 -19.126 77.222 1.00 56.62 715 VAL A O 1
ATOM 5346 N N . SER A 1 716 ? -36.459 -18.761 79.175 1.00 59.16 716 SER A N 1
ATOM 5347 C CA . SER A 1 716 ? -36.094 -20.157 79.405 1.00 59.16 716 SER A CA 1
ATOM 5348 C C . SER A 1 716 ? -37.182 -20.895 80.189 1.00 59.16 716 SER A C 1
ATOM 5350 O O . SER A 1 716 ? -37.571 -20.493 81.283 1.00 59.16 716 SER A O 1
ATOM 5352 N N . SER A 1 717 ? -37.627 -22.046 79.674 1.00 56.44 717 SER A N 1
ATOM 5353 C CA . SER A 1 717 ? -38.492 -22.983 80.409 1.00 56.44 717 SER A CA 1
ATOM 5354 C C . SER A 1 717 ? -37.796 -23.625 81.619 1.00 56.44 717 SER A C 1
ATOM 5356 O O . SER A 1 717 ? -38.457 -24.251 82.443 1.00 56.44 717 SER A O 1
ATOM 5358 N N . PHE A 1 718 ? -36.471 -23.468 81.730 1.00 55.78 718 PHE A N 1
ATOM 5359 C CA . PHE A 1 718 ? -35.640 -23.886 82.863 1.00 55.78 718 PHE A CA 1
ATOM 5360 C C . PHE A 1 718 ? -35.378 -22.750 83.859 1.00 55.78 718 PHE A C 1
ATOM 5362 O O . PHE A 1 718 ? -34.552 -22.900 84.764 1.00 55.78 718 PHE A O 1
ATOM 5369 N N . TRP A 1 719 ? -36.059 -21.607 83.718 1.00 62.38 719 TRP A N 1
ATOM 5370 C CA . TRP A 1 719 ? -35.981 -20.559 84.723 1.00 62.38 719 TRP A CA 1
ATOM 5371 C C . TRP A 1 719 ? -36.495 -21.117 86.063 1.00 62.38 719 TRP A C 1
ATOM 5373 O O . TRP A 1 719 ? -37.512 -21.808 86.158 1.00 62.38 719 TRP A O 1
ATOM 5383 N N . CYS A 1 720 ? -35.732 -20.868 87.117 1.00 66.06 720 CYS A N 1
ATOM 5384 C CA . CYS A 1 720 ? -35.986 -21.412 88.436 1.00 66.06 720 CYS A CA 1
ATOM 5385 C C . CYS A 1 720 ? -35.582 -20.354 89.457 1.00 66.06 720 CYS A C 1
ATOM 5387 O O . CYS A 1 720 ? -34.501 -19.771 89.359 1.00 66.06 720 CYS A O 1
ATOM 5389 N N . LEU A 1 721 ? -36.426 -20.138 90.469 1.00 70.00 721 LEU A N 1
ATOM 5390 C CA . LEU A 1 721 ? -36.150 -19.198 91.563 1.00 70.00 721 LEU A CA 1
ATOM 5391 C C . LEU A 1 721 ? -34.836 -19.517 92.303 1.00 70.00 721 LEU A C 1
ATOM 5393 O O . LEU A 1 721 ? -34.265 -18.626 92.924 1.00 70.00 721 LEU A O 1
ATOM 5397 N N . CYS A 1 722 ? -34.328 -20.754 92.192 1.00 70.12 722 CYS A N 1
ATOM 5398 C CA . CYS A 1 722 ? -33.018 -21.166 92.702 1.00 70.12 722 CYS A CA 1
ATOM 5399 C C . CYS A 1 722 ? -31.877 -20.293 92.141 1.00 70.12 722 CYS A C 1
ATOM 5401 O O . CYS A 1 722 ? -31.017 -19.861 92.904 1.00 70.12 722 CYS A O 1
ATOM 5403 N N . PHE A 1 723 ? -31.894 -19.972 90.840 1.00 69.25 723 PHE A N 1
ATOM 5404 C CA . PHE A 1 723 ? -30.821 -19.205 90.193 1.00 69.25 723 PHE A CA 1
ATOM 5405 C C . PHE A 1 723 ? -30.851 -17.714 90.548 1.00 69.25 723 PHE A C 1
ATOM 5407 O O . PHE A 1 723 ? -29.817 -17.157 90.899 1.00 69.25 723 PHE A O 1
ATOM 5414 N N . LEU A 1 724 ? -32.035 -17.091 90.552 1.00 69.25 724 LEU A N 1
ATOM 5415 C CA . LEU A 1 724 ? -32.191 -15.688 90.963 1.00 69.25 724 LEU A CA 1
ATOM 5416 C C . LEU A 1 724 ? -31.851 -15.489 92.451 1.00 69.25 724 LEU A C 1
ATOM 5418 O O . LEU A 1 724 ? -31.248 -14.489 92.829 1.00 69.25 724 LEU A O 1
ATOM 5422 N N . GLY A 1 725 ? -32.185 -16.465 93.305 1.00 71.31 725 GLY A N 1
ATOM 5423 C CA . GLY A 1 725 ? -31.793 -16.445 94.716 1.00 71.31 725 GLY A CA 1
ATOM 5424 C C . GLY A 1 725 ? -30.281 -16.589 94.931 1.00 71.31 725 GLY A C 1
ATOM 5425 O O . GLY A 1 725 ? -29.731 -15.933 95.813 1.00 71.31 725 GLY A O 1
ATOM 5426 N N . LEU A 1 726 ? -29.601 -17.405 94.118 1.00 70.19 726 LEU A N 1
ATOM 5427 C CA . LEU A 1 726 ? -28.137 -17.520 94.115 1.00 70.19 726 LEU A CA 1
ATOM 5428 C C . LEU A 1 726 ? -27.461 -16.213 93.678 1.00 70.19 726 LEU A C 1
ATOM 5430 O O . LEU A 1 726 ? -26.455 -15.833 94.269 1.00 70.19 726 LEU A O 1
ATOM 5434 N N . GLU A 1 727 ? -28.019 -15.507 92.692 1.00 69.38 727 GLU A N 1
ATOM 5435 C CA . GLU A 1 727 ? -27.506 -14.210 92.237 1.00 69.38 727 GLU A CA 1
ATOM 5436 C C . GLU A 1 727 ? -27.688 -13.111 93.283 1.00 69.38 727 GLU A C 1
ATOM 5438 O O . GLU A 1 727 ? -26.723 -12.423 93.596 1.00 69.38 727 GLU A O 1
ATOM 5443 N N . HIS A 1 728 ? -28.868 -12.997 93.901 1.00 71.81 728 HIS A N 1
ATOM 5444 C CA . HIS A 1 728 ? -29.084 -12.073 95.019 1.00 71.81 728 HIS A CA 1
ATOM 5445 C C . HIS A 1 728 ? -28.100 -12.346 96.172 1.00 71.81 728 HIS A C 1
ATOM 5447 O O . HIS A 1 728 ? -27.536 -11.416 96.749 1.00 71.81 728 HIS A O 1
ATOM 5453 N N . TRP A 1 729 ? -27.828 -13.624 96.464 1.00 71.62 729 TRP A N 1
ATOM 5454 C CA . TRP A 1 729 ? -26.856 -14.014 97.485 1.00 71.62 729 TRP A CA 1
ATOM 5455 C C . TRP A 1 729 ? -25.411 -13.638 97.107 1.00 71.62 729 TRP A C 1
ATOM 5457 O O . TRP A 1 729 ? -24.673 -13.140 97.955 1.00 71.62 729 TRP A O 1
ATOM 5467 N N . TYR A 1 730 ? -25.000 -13.837 95.852 1.00 70.00 730 TYR A N 1
ATOM 5468 C CA . TYR A 1 730 ? -23.632 -13.543 95.408 1.00 70.00 730 TYR A CA 1
ATOM 5469 C C . TYR A 1 730 ? -23.375 -12.060 95.081 1.00 70.00 730 TYR A C 1
ATOM 5471 O O . TYR A 1 730 ? -22.276 -11.573 95.335 1.00 70.00 730 TYR A O 1
ATOM 5479 N N . ALA A 1 731 ? -24.351 -11.347 94.511 1.00 68.19 731 ALA A N 1
ATOM 5480 C CA . ALA A 1 731 ? -24.199 -9.994 93.962 1.00 68.19 731 ALA A CA 1
ATOM 5481 C C . ALA A 1 731 ? -24.713 -8.876 94.889 1.00 68.19 731 ALA A C 1
ATOM 5483 O O . ALA A 1 731 ? -24.382 -7.711 94.674 1.00 68.19 731 ALA A O 1
ATOM 5484 N N . GLY A 1 732 ? -25.517 -9.199 95.910 1.00 68.44 732 GLY A N 1
ATOM 5485 C CA . GLY A 1 732 ? -25.939 -8.259 96.955 1.00 68.44 732 GLY A CA 1
ATOM 5486 C C . GLY A 1 732 ? -26.801 -7.077 96.492 1.00 68.44 732 GLY A C 1
ATOM 5487 O O . GLY A 1 732 ? -26.879 -6.078 97.207 1.00 68.44 732 GLY A O 1
ATOM 5488 N N . THR A 1 733 ? -27.429 -7.144 95.314 1.00 68.62 733 THR A N 1
ATOM 5489 C CA . THR A 1 733 ? -28.274 -6.061 94.787 1.00 68.62 733 THR A CA 1
ATOM 5490 C C . THR A 1 733 ? -29.607 -6.586 94.256 1.00 68.62 733 THR A C 1
ATOM 5492 O O . THR A 1 733 ? -29.670 -7.653 93.657 1.00 68.62 733 THR A O 1
ATOM 5495 N N . ASP A 1 734 ? -30.669 -5.805 94.480 1.00 67.00 734 ASP A N 1
ATOM 5496 C CA . ASP A 1 734 ? -32.024 -6.035 93.941 1.00 67.00 734 ASP A CA 1
ATOM 5497 C C . ASP A 1 734 ? -32.314 -5.170 92.699 1.00 67.00 734 ASP A C 1
ATOM 5499 O O . ASP A 1 734 ? -33.434 -5.165 92.183 1.00 67.00 734 ASP A O 1
ATOM 5503 N N . ARG A 1 735 ? -31.336 -4.356 92.274 1.00 69.38 735 ARG A N 1
ATOM 5504 C CA . ARG A 1 735 ? -31.455 -3.396 91.170 1.00 69.38 735 ARG A CA 1
ATOM 5505 C C . ARG A 1 735 ? -30.758 -3.941 89.936 1.00 69.38 735 ARG A C 1
ATOM 5507 O O . ARG A 1 735 ? -29.557 -4.179 89.966 1.00 69.38 735 ARG A O 1
ATOM 5514 N N . HIS A 1 736 ? -31.507 -4.029 88.851 1.00 71.31 736 HIS A N 1
ATOM 5515 C CA . HIS A 1 736 ? -31.016 -4.407 87.534 1.00 71.31 736 HIS A CA 1
ATOM 5516 C C . HIS A 1 736 ? -31.302 -3.272 86.543 1.00 71.31 736 HIS A C 1
ATOM 5518 O O . HIS A 1 736 ? -32.262 -2.522 86.716 1.00 71.31 736 HIS A O 1
ATOM 5524 N N . GLU A 1 737 ? -30.489 -3.123 85.500 1.00 73.56 737 GLU A N 1
ATOM 5525 C CA . GLU A 1 737 ? -30.774 -2.215 84.383 1.00 73.56 737 GLU A CA 1
ATOM 5526 C C . GLU A 1 737 ? -31.009 -3.037 83.115 1.00 73.56 737 GLU A C 1
ATOM 5528 O O . GLU A 1 737 ? -30.252 -3.954 82.800 1.00 73.56 737 GLU A O 1
ATOM 5533 N N . ALA A 1 738 ? -32.075 -2.711 82.387 1.00 72.62 738 ALA A N 1
ATOM 5534 C CA . ALA A 1 738 ? -32.335 -3.218 81.051 1.00 72.62 738 ALA A CA 1
ATOM 5535 C C . ALA A 1 738 ? -31.963 -2.147 80.022 1.00 72.62 738 ALA A C 1
ATOM 5537 O O . ALA A 1 738 ? -32.519 -1.050 80.025 1.00 72.62 738 ALA A O 1
ATOM 5538 N N . THR A 1 739 ? -31.042 -2.456 79.116 1.00 78.38 739 THR A N 1
ATOM 5539 C CA . THR A 1 739 ? -30.757 -1.629 77.943 1.00 78.38 739 THR A CA 1
ATOM 5540 C C . THR A 1 739 ? -31.562 -2.150 76.760 1.00 78.38 739 THR A C 1
ATOM 5542 O O . THR A 1 739 ? -31.377 -3.281 76.313 1.00 78.38 739 THR A O 1
ATOM 5545 N N . VAL A 1 740 ? -32.451 -1.309 76.243 1.00 78.06 740 VAL A N 1
ATOM 5546 C CA . VAL A 1 740 ? -33.184 -1.533 75.001 1.00 78.06 740 VAL A CA 1
ATOM 5547 C C . VAL A 1 740 ? -32.424 -0.852 73.877 1.00 78.06 740 VAL A C 1
ATOM 5549 O O . VAL A 1 740 ? -32.325 0.370 73.846 1.00 78.06 740 VAL A O 1
ATOM 5552 N N . THR A 1 741 ? -31.911 -1.632 72.942 1.00 79.81 741 THR A N 1
ATOM 5553 C CA . THR A 1 741 ? -31.295 -1.159 71.706 1.00 79.81 741 THR A CA 1
ATOM 5554 C C . THR A 1 741 ? -32.231 -1.475 70.552 1.00 79.81 741 THR A C 1
ATOM 5556 O O . THR A 1 741 ? -32.683 -2.601 70.421 1.00 79.81 741 THR A O 1
ATOM 5559 N N . TYR A 1 742 ? -32.524 -0.516 69.691 1.00 81.12 742 TYR A N 1
ATOM 5560 C CA . TYR A 1 742 ? -33.112 -0.783 68.387 1.00 81.12 742 TYR A CA 1
ATOM 5561 C C . TYR A 1 742 ? -32.028 -0.636 67.328 1.00 81.12 742 TYR A C 1
ATOM 5563 O O . TYR A 1 742 ? -31.301 0.356 67.312 1.00 81.12 742 TYR A O 1
ATOM 5571 N N . THR A 1 743 ? -31.935 -1.618 66.448 1.00 77.25 743 THR A N 1
ATOM 5572 C CA . THR A 1 743 ? -31.104 -1.627 65.250 1.00 77.25 743 THR A CA 1
ATOM 5573 C C . THR A 1 743 ? -32.042 -1.648 64.057 1.00 77.25 743 THR A C 1
ATOM 5575 O O . THR A 1 743 ? -32.904 -2.516 63.973 1.00 77.25 743 THR A O 1
ATOM 5578 N N . ASP A 1 744 ? -31.885 -0.695 63.142 1.00 71.75 744 ASP A N 1
ATOM 5579 C CA . ASP A 1 744 ? -32.659 -0.676 61.896 1.00 71.75 744 ASP A CA 1
ATOM 5580 C C . ASP A 1 744 ? -32.552 -2.049 61.176 1.00 71.75 744 ASP A C 1
ATOM 5582 O O . ASP A 1 744 ? -31.464 -2.635 61.198 1.00 71.75 744 ASP A O 1
ATOM 5586 N N . PRO A 1 745 ? -33.617 -2.581 60.535 1.00 68.25 745 PRO A N 1
ATOM 5587 C CA . PRO A 1 745 ? -33.570 -3.796 59.702 1.00 68.25 745 PRO A CA 1
ATOM 5588 C C . PRO A 1 745 ? -32.400 -3.872 58.704 1.00 68.25 745 PRO A C 1
ATOM 5590 O O . PRO A 1 745 ? -31.952 -4.960 58.324 1.00 68.25 745 PRO A O 1
ATOM 5593 N N . LEU A 1 746 ? -31.886 -2.718 58.274 1.00 68.19 746 LEU A N 1
ATOM 5594 C CA . LEU A 1 746 ? -30.738 -2.592 57.375 1.00 68.19 746 LEU A CA 1
ATOM 5595 C C . LEU A 1 746 ? -29.381 -2.542 58.092 1.00 68.19 746 LEU A C 1
ATOM 5597 O O . LEU A 1 746 ? -28.345 -2.472 57.439 1.00 68.19 746 LEU A O 1
ATOM 5601 N N . LYS A 1 747 ? -29.370 -2.568 59.430 1.00 67.44 747 LYS A N 1
ATOM 5602 C CA . LYS A 1 747 ? -28.192 -2.470 60.314 1.00 67.44 747 LYS A CA 1
ATOM 5603 C C . LYS A 1 747 ? -27.338 -1.211 60.106 1.00 67.44 747 LYS A C 1
ATOM 5605 O O . LYS A 1 747 ? -26.181 -1.167 60.512 1.00 67.44 747 LYS A O 1
ATOM 5610 N N . LEU A 1 748 ? -27.910 -0.163 59.511 1.00 69.12 748 LEU A N 1
ATOM 5611 C CA . LEU A 1 748 ? -27.210 1.092 59.203 1.00 69.12 748 LEU A CA 1
ATOM 5612 C C . LEU A 1 748 ? -26.933 1.955 60.439 1.00 69.12 748 LEU A C 1
ATOM 5614 O O . LEU A 1 748 ? -25.964 2.728 60.466 1.00 69.12 748 LEU A O 1
ATOM 5618 N N . GLN A 1 749 ? -27.825 1.874 61.427 1.00 75.69 749 GLN A N 1
ATOM 5619 C CA . GLN A 1 749 ? -27.804 2.655 62.656 1.00 75.69 749 GLN A CA 1
ATOM 5620 C C . GLN A 1 749 ? -28.458 1.878 63.801 1.00 75.69 749 GLN A C 1
ATOM 5622 O O . GLN A 1 749 ? -29.329 1.032 63.583 1.00 75.69 749 GLN A O 1
ATOM 5627 N N . SER A 1 750 ? -28.051 2.204 65.026 1.00 79.50 750 SER A N 1
ATOM 5628 C CA . SER A 1 750 ? -28.649 1.684 66.252 1.00 79.50 750 SER A CA 1
ATOM 5629 C C . SER A 1 750 ? -28.836 2.805 67.267 1.00 79.50 750 SER A C 1
ATOM 5631 O O . SER A 1 750 ? -27.950 3.645 67.419 1.00 79.50 750 SER A O 1
ATOM 5633 N N . ALA A 1 751 ? -29.941 2.779 68.001 1.00 82.06 751 ALA A N 1
ATOM 5634 C CA . ALA A 1 751 ? -30.223 3.688 69.104 1.00 82.06 751 ALA A CA 1
ATOM 5635 C C . ALA A 1 751 ? -30.530 2.876 70.364 1.00 82.06 751 ALA A C 1
ATOM 5637 O O . ALA A 1 751 ? -31.190 1.845 70.275 1.00 82.06 751 ALA A O 1
ATOM 5638 N N . SER A 1 752 ? -30.063 3.320 71.532 1.00 81.94 752 SER A N 1
ATOM 5639 C CA . SER A 1 752 ? -30.285 2.610 72.795 1.00 81.94 752 SER A CA 1
ATOM 5640 C C . SER A 1 752 ? -30.868 3.502 73.888 1.00 81.94 752 SER A C 1
ATOM 5642 O O . SER A 1 752 ? -30.678 4.716 73.904 1.00 81.94 752 SER A O 1
ATOM 5644 N N . SER A 1 753 ? -31.613 2.885 74.802 1.00 83.81 753 SER A N 1
ATOM 5645 C CA . SER A 1 753 ? -32.273 3.523 75.937 1.00 83.81 753 SER A CA 1
ATOM 5646 C C . SER A 1 753 ? -32.245 2.586 77.149 1.00 83.81 753 SER A C 1
ATOM 5648 O O . SER A 1 753 ? -32.341 1.371 76.990 1.00 83.81 753 SER A O 1
ATOM 5650 N N . ARG A 1 754 ? -32.089 3.127 78.363 1.00 80.12 754 ARG A N 1
ATOM 5651 C CA . ARG A 1 754 ? -31.964 2.341 79.607 1.00 80.12 754 ARG A CA 1
ATOM 5652 C C . ARG A 1 754 ? -33.251 2.379 80.433 1.00 80.12 754 ARG A C 1
ATOM 5654 O O . ARG A 1 754 ? -33.895 3.422 80.517 1.00 80.12 754 ARG A O 1
ATOM 5661 N N . LEU A 1 755 ? -33.593 1.256 81.063 1.00 79.88 755 LEU A N 1
ATOM 5662 C CA . LEU A 1 755 ? -34.773 1.049 81.903 1.00 79.88 755 LEU A CA 1
ATOM 5663 C C . LEU A 1 755 ? -34.374 0.354 83.223 1.00 79.88 755 LEU A C 1
ATOM 5665 O O . LEU A 1 755 ? -33.953 -0.801 83.190 1.00 79.88 755 LEU A O 1
ATOM 5669 N N . PRO A 1 756 ? -34.516 1.001 84.390 1.00 73.44 756 PRO A N 1
ATOM 5670 C CA . PRO A 1 756 ? -34.228 0.365 85.677 1.00 73.44 756 PRO A CA 1
ATOM 5671 C C . PRO A 1 756 ? -35.327 -0.631 86.110 1.00 73.44 756 PRO A C 1
ATOM 5673 O O . PRO A 1 756 ? -36.520 -0.334 86.013 1.00 73.44 756 PRO A O 1
ATOM 5676 N N . LEU A 1 757 ? -34.914 -1.792 86.634 1.00 70.19 757 LEU A N 1
ATOM 5677 C CA . LEU A 1 757 ? -35.727 -2.925 87.105 1.00 70.19 757 LEU A CA 1
ATOM 5678 C C . LEU A 1 757 ? -35.404 -3.266 88.579 1.00 70.19 757 LEU A C 1
ATOM 5680 O O . LEU A 1 757 ? -34.242 -3.255 88.982 1.00 70.19 757 LEU A O 1
ATOM 5684 N N . TYR A 1 758 ? -36.409 -3.614 89.388 1.00 72.69 758 TYR A N 1
ATOM 5685 C CA . TYR A 1 758 ? -36.256 -3.974 90.807 1.00 72.69 758 TYR A CA 1
ATOM 5686 C C . TYR A 1 758 ? -36.982 -5.289 91.149 1.00 72.69 758 TYR A C 1
ATOM 5688 O O . TYR A 1 758 ? -38.190 -5.385 90.925 1.00 72.69 758 TYR A O 1
ATOM 5696 N N . LEU A 1 759 ? -36.271 -6.294 91.690 1.00 72.38 759 LEU A N 1
ATOM 5697 C CA . LEU A 1 759 ? -36.752 -7.686 91.830 1.00 72.38 759 LEU A CA 1
ATOM 5698 C C . LEU A 1 759 ? -36.662 -8.246 93.272 1.00 72.38 759 LEU A C 1
ATOM 5700 O O . LEU A 1 759 ? -35.647 -8.835 93.635 1.00 72.38 759 LEU A O 1
ATOM 5704 N N . PRO A 1 760 ? -37.713 -8.161 94.109 1.00 70.62 760 PRO A N 1
ATOM 5705 C CA . PRO A 1 760 ? -37.679 -8.738 95.460 1.00 70.62 760 PRO A CA 1
ATOM 5706 C C . PRO A 1 760 ? -37.910 -10.272 95.475 1.00 70.62 760 PRO A C 1
ATOM 5708 O O . PRO A 1 760 ? -38.901 -10.760 94.917 1.00 70.62 760 PRO A O 1
ATOM 5711 N N . ILE A 1 761 ? -37.038 -11.044 96.158 1.00 70.38 761 ILE A N 1
ATOM 5712 C CA . ILE A 1 761 ? -37.065 -12.531 96.227 1.00 70.38 761 ILE A CA 1
ATOM 5713 C C . ILE A 1 761 ? -37.241 -13.052 97.672 1.00 70.38 761 ILE A C 1
ATOM 5715 O O . ILE A 1 761 ? -36.615 -12.560 98.606 1.00 70.38 761 ILE A O 1
ATOM 5719 N N . ALA A 1 762 ? -38.058 -14.103 97.866 1.00 75.81 762 ALA A N 1
ATOM 5720 C CA . ALA A 1 762 ? -38.300 -14.749 99.167 1.00 75.81 762 ALA A CA 1
ATOM 5721 C C . ALA A 1 762 ? -37.599 -16.125 99.311 1.00 75.81 762 ALA A C 1
ATOM 5723 O O . ALA A 1 762 ? -37.893 -17.061 98.565 1.00 75.81 762 ALA A O 1
ATOM 5724 N N . TRP A 1 763 ? -36.753 -16.286 100.339 1.00 72.56 763 TRP A N 1
ATOM 5725 C CA . TRP A 1 763 ? -35.853 -17.440 100.563 1.00 72.56 763 TRP A CA 1
ATOM 5726 C C . TRP A 1 763 ? -36.494 -18.838 100.570 1.00 72.56 763 TRP A C 1
ATOM 5728 O O . TRP A 1 763 ? -35.901 -19.798 100.079 1.00 72.56 763 TRP A O 1
ATOM 5738 N N . GLN A 1 764 ? -37.708 -18.981 101.104 1.00 74.06 764 GLN A N 1
ATOM 5739 C CA . GLN A 1 764 ? -38.371 -20.291 101.211 1.00 74.06 764 GLN A CA 1
ATOM 5740 C C . GLN A 1 764 ? -38.682 -20.916 99.841 1.00 74.06 764 GLN A C 1
ATOM 5742 O O . GLN A 1 764 ? -38.697 -22.137 99.701 1.00 74.06 764 GLN A O 1
ATOM 5747 N N . GLN A 1 765 ? -38.913 -20.088 98.821 1.00 68.50 765 GLN A N 1
ATOM 5748 C CA . GLN A 1 765 ? -39.265 -20.556 97.477 1.00 68.50 765 GLN A CA 1
ATOM 5749 C C . GLN A 1 765 ? -38.034 -21.033 96.700 1.00 68.50 765 GLN A C 1
ATOM 5751 O O . GLN A 1 765 ? -38.120 -21.989 95.930 1.00 68.50 765 GLN A O 1
ATOM 5756 N N . THR A 1 766 ? -36.879 -20.423 96.962 1.00 74.81 766 THR A N 1
ATOM 5757 C CA . THR A 1 766 ? -35.581 -20.808 96.400 1.00 74.81 766 THR A CA 1
ATOM 5758 C C . THR A 1 766 ? -35.217 -22.244 96.798 1.00 74.81 766 THR A C 1
ATOM 5760 O O . THR A 1 766 ? -34.912 -23.064 95.933 1.00 74.81 766 THR A O 1
ATOM 5763 N N . GLY A 1 767 ? -35.339 -22.591 98.088 1.00 73.38 767 GLY A N 1
ATOM 5764 C CA . GLY A 1 767 ? -34.916 -23.896 98.617 1.00 73.38 767 GLY A CA 1
ATOM 5765 C C . GLY A 1 767 ? -35.663 -25.102 98.031 1.00 73.38 767 GLY A C 1
ATOM 5766 O O . GLY A 1 767 ? -35.037 -26.089 97.642 1.00 73.38 767 GLY A O 1
ATOM 5767 N N . LEU A 1 768 ? -36.992 -25.018 97.902 1.00 76.38 768 LEU A N 1
ATOM 5768 C CA . LEU A 1 768 ? -37.810 -26.104 97.341 1.00 76.38 768 LEU A CA 1
ATO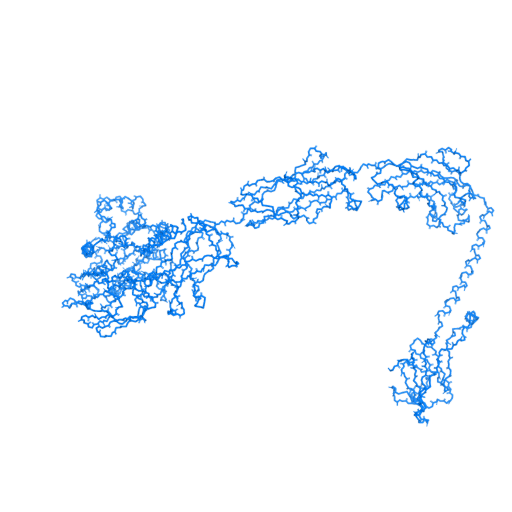M 5769 C C . LEU A 1 768 ? -37.451 -26.389 95.873 1.00 76.38 768 LEU A C 1
ATOM 5771 O O . LEU A 1 768 ? -37.406 -27.540 95.438 1.00 76.38 768 LEU A O 1
ATOM 5775 N N . SER A 1 769 ? -37.171 -25.331 95.112 1.00 72.88 769 SER A N 1
ATOM 5776 C CA . SER A 1 769 ? -36.879 -25.434 93.686 1.00 72.88 769 SER A CA 1
ATOM 5777 C C . SER A 1 769 ? -35.507 -26.066 93.413 1.00 72.88 769 SER A C 1
ATOM 5779 O O . SER A 1 769 ? -35.361 -26.844 92.470 1.00 72.88 769 SER A O 1
ATOM 5781 N N . CYS A 1 770 ? -34.511 -25.829 94.275 1.00 74.00 770 CYS A N 1
ATOM 5782 C CA . CYS A 1 770 ? -33.199 -26.469 94.144 1.00 74.00 770 CYS A CA 1
ATOM 5783 C C . CYS A 1 770 ? -33.261 -27.999 94.371 1.00 74.00 770 CYS A C 1
ATOM 5785 O O . CYS A 1 770 ? -32.600 -28.754 93.658 1.00 74.00 770 CYS A O 1
ATOM 5787 N N . ALA A 1 771 ? -34.086 -28.481 95.311 1.00 75.81 771 ALA A N 1
ATOM 5788 C CA . ALA A 1 771 ? -34.187 -29.912 95.632 1.00 75.81 771 ALA A CA 1
ATOM 5789 C C . ALA A 1 771 ? -34.778 -30.756 94.483 1.00 75.81 771 ALA A C 1
ATOM 5791 O O . ALA A 1 771 ? -34.298 -31.854 94.198 1.00 75.81 771 ALA A O 1
ATOM 5792 N N . LEU A 1 772 ? -35.789 -30.230 93.787 1.00 75.50 772 LEU A N 1
ATOM 5793 C CA . LEU A 1 772 ? -36.429 -30.896 92.645 1.00 75.50 772 LEU A CA 1
ATOM 5794 C C . LEU A 1 772 ? -35.480 -31.066 91.448 1.00 75.50 772 LEU A C 1
ATOM 5796 O O . LEU A 1 772 ? -35.478 -32.121 90.812 1.00 75.50 772 LEU A O 1
ATOM 5800 N N . ASN A 1 773 ? -34.638 -30.069 91.164 1.00 72.88 773 ASN A N 1
ATOM 5801 C CA . ASN A 1 773 ? -33.674 -30.137 90.062 1.00 72.88 773 ASN A CA 1
ATOM 5802 C C . ASN A 1 773 ? -32.600 -31.218 90.280 1.00 72.88 773 ASN A C 1
ATOM 5804 O O . ASN A 1 773 ? -32.213 -31.903 89.332 1.00 72.88 773 ASN A O 1
ATOM 5808 N N . LEU A 1 774 ? -32.167 -31.431 91.528 1.00 77.19 774 LEU A N 1
ATOM 5809 C CA . LEU A 1 774 ? -31.192 -32.473 91.865 1.00 77.19 774 LEU A CA 1
ATOM 5810 C C . LEU A 1 774 ? -31.723 -33.885 91.544 1.00 77.19 774 LEU A C 1
ATOM 5812 O O . LEU A 1 774 ? -30.995 -34.729 91.020 1.00 77.19 774 LEU A O 1
ATOM 5816 N N . LEU A 1 775 ? -33.008 -34.131 91.818 1.00 79.75 775 LEU A N 1
ATOM 5817 C CA . LEU A 1 775 ? -33.663 -35.413 91.548 1.00 79.75 775 LEU A CA 1
ATOM 5818 C C . LEU A 1 775 ? -33.761 -35.705 90.040 1.00 79.75 775 LEU A C 1
ATOM 5820 O O . LEU A 1 775 ? -33.489 -36.827 89.608 1.00 79.75 775 LEU A O 1
ATOM 5824 N N . TYR A 1 776 ? -34.103 -34.696 89.234 1.00 74.00 776 TYR A N 1
ATOM 5825 C CA . TYR A 1 776 ? -34.165 -34.826 87.774 1.00 74.00 776 TYR A CA 1
ATOM 5826 C C . TYR A 1 776 ? -32.808 -35.183 87.159 1.00 74.00 776 TYR A C 1
ATOM 5828 O O . TYR A 1 776 ? -32.737 -36.039 86.274 1.00 74.00 776 TYR A O 1
ATOM 5836 N N . LEU A 1 777 ? -31.726 -34.575 87.652 1.00 74.00 777 LEU A N 1
ATOM 5837 C CA . LEU A 1 777 ? -30.376 -34.832 87.152 1.00 74.00 777 LEU A CA 1
ATOM 5838 C C . LEU A 1 777 ? -29.959 -36.300 87.357 1.00 74.00 777 LEU A C 1
ATOM 5840 O O . LEU A 1 777 ? -29.399 -36.928 86.459 1.00 74.00 777 LEU A O 1
ATOM 5844 N N . LEU A 1 778 ? -30.281 -36.869 88.522 1.00 77.19 778 LEU A N 1
ATOM 5845 C CA . LEU A 1 778 ? -29.994 -38.269 88.843 1.00 77.19 778 LEU A CA 1
ATOM 5846 C C . LEU A 1 778 ? -30.708 -39.245 87.896 1.00 77.19 778 LEU A C 1
ATOM 5848 O O . LEU A 1 778 ? -30.087 -40.189 87.400 1.00 77.19 778 LEU A O 1
ATOM 5852 N N . LEU A 1 779 ? -31.984 -38.998 87.591 1.00 75.31 779 LEU A N 1
ATOM 5853 C CA . LEU A 1 779 ? -32.757 -39.819 86.652 1.00 75.31 779 LEU A CA 1
ATOM 5854 C C . LEU A 1 779 ? -32.194 -39.754 85.225 1.00 75.31 779 LEU A C 1
ATOM 5856 O O . LEU A 1 779 ? -32.101 -40.783 84.549 1.00 75.31 779 LEU A O 1
ATOM 5860 N N . LEU A 1 780 ? -31.763 -38.569 84.786 1.00 71.25 780 LEU A N 1
ATOM 5861 C CA . LEU A 1 780 ? -31.167 -38.370 83.464 1.00 71.25 780 LEU A CA 1
ATOM 5862 C C . LEU A 1 780 ? -29.880 -39.191 83.288 1.00 71.25 780 LEU A C 1
ATOM 5864 O O . LEU A 1 780 ? -29.703 -39.858 82.268 1.00 71.25 780 LEU A O 1
ATOM 5868 N N . VAL A 1 781 ? -29.002 -39.194 84.297 1.00 73.88 781 VAL A N 1
ATOM 5869 C CA . VAL A 1 781 ? -27.744 -39.960 84.268 1.00 73.88 781 VAL A CA 1
ATOM 5870 C C . VAL A 1 781 ? -28.007 -41.464 84.136 1.00 73.88 781 VAL A C 1
ATOM 5872 O O . VAL A 1 781 ? -27.307 -42.153 83.386 1.00 73.88 781 VAL A O 1
ATOM 5875 N N . MET A 1 782 ? -29.032 -41.988 84.815 1.00 75.25 782 MET A N 1
ATOM 5876 C CA . MET A 1 782 ? -29.402 -43.402 84.699 1.00 75.25 782 MET A CA 1
ATOM 5877 C C . MET A 1 782 ? -29.937 -43.755 83.307 1.00 75.25 782 MET A C 1
ATOM 5879 O O . MET A 1 782 ? -29.545 -44.779 82.743 1.00 75.25 782 MET A O 1
ATOM 5883 N N . LEU A 1 783 ? -30.773 -42.893 82.723 1.00 71.38 783 LEU A N 1
ATOM 5884 C CA . LEU A 1 783 ? -31.296 -43.080 81.370 1.00 71.38 783 LEU A CA 1
ATOM 5885 C C . LEU A 1 783 ? -30.163 -43.113 80.331 1.00 71.38 783 LEU A C 1
ATOM 5887 O O . LEU A 1 783 ? -30.127 -44.000 79.476 1.00 71.38 783 LEU A O 1
ATOM 5891 N N . LEU A 1 784 ? -29.199 -42.194 80.444 1.00 70.50 784 LEU A N 1
ATOM 5892 C CA . LEU A 1 784 ? -28.072 -42.092 79.515 1.00 70.50 784 LEU A CA 1
ATOM 5893 C C . LEU A 1 784 ? -27.216 -43.367 79.503 1.00 70.50 784 LEU A C 1
ATOM 5895 O O . LEU A 1 784 ? -26.818 -43.848 78.441 1.00 70.50 784 LEU A O 1
ATOM 5899 N N . ARG A 1 785 ? -26.975 -43.956 80.683 1.00 72.44 785 ARG A N 1
ATOM 5900 C CA . ARG A 1 785 ? -26.266 -45.239 80.803 1.00 72.44 785 ARG A CA 1
ATOM 5901 C C . ARG A 1 785 ? -27.018 -46.385 80.125 1.00 72.44 785 ARG A C 1
ATOM 5903 O O . ARG A 1 785 ? -26.386 -47.188 79.442 1.00 72.44 785 ARG A O 1
ATOM 5910 N N . GLY A 1 786 ? -28.344 -46.440 80.257 1.00 72.31 786 GLY A N 1
ATOM 5911 C CA . GLY A 1 786 ? -29.175 -47.443 79.580 1.00 72.31 786 GLY A CA 1
ATOM 5912 C C . GLY A 1 786 ? -29.120 -47.333 78.053 1.00 72.31 786 GLY A C 1
ATOM 5913 O O . GLY A 1 786 ? -28.989 -48.343 77.360 1.00 72.31 786 GLY A O 1
ATOM 5914 N N . VAL A 1 787 ? -29.145 -46.107 77.523 1.00 68.38 787 VAL A N 1
ATOM 5915 C CA . VAL A 1 787 ? -29.020 -45.851 76.078 1.00 68.38 787 VAL A CA 1
ATOM 5916 C C . VAL A 1 787 ? -27.639 -46.260 75.559 1.00 68.38 787 VAL A C 1
ATOM 5918 O O . VAL A 1 787 ? -27.545 -46.931 74.533 1.00 68.38 787 VAL A O 1
ATOM 5921 N N . LEU A 1 788 ? -26.564 -45.931 76.281 1.00 70.56 788 LEU A N 1
ATOM 5922 C CA . LEU A 1 788 ? -25.199 -46.307 75.893 1.00 70.56 788 LEU A CA 1
ATOM 5923 C C . LEU A 1 788 ? -24.996 -47.828 75.845 1.00 70.56 788 LEU A C 1
ATOM 5925 O O . LEU A 1 788 ? -24.384 -48.331 74.901 1.00 70.56 788 LEU A O 1
ATOM 5929 N N . ALA A 1 789 ? -25.537 -48.564 76.819 1.00 67.75 789 ALA A N 1
ATOM 5930 C CA . ALA A 1 789 ? -25.493 -50.027 76.826 1.00 67.75 789 ALA A CA 1
ATOM 5931 C C . ALA A 1 789 ? -26.265 -50.631 75.638 1.00 67.75 789 ALA A C 1
ATOM 5933 O O . ALA A 1 789 ? -25.809 -51.581 75.006 1.00 67.75 789 ALA A O 1
ATOM 5934 N N . TRP A 1 790 ? -27.409 -50.047 75.270 1.00 68.19 790 TRP A N 1
ATOM 5935 C CA . TRP A 1 790 ? -28.180 -50.488 74.107 1.00 68.19 790 TRP A CA 1
ATOM 5936 C C . TRP A 1 790 ? -27.406 -50.318 72.791 1.00 68.19 790 TRP A C 1
ATOM 5938 O O . TRP A 1 790 ? -27.382 -51.243 71.974 1.00 68.19 790 TRP A O 1
ATOM 5948 N N . VAL A 1 791 ? -26.724 -49.182 72.615 1.00 68.56 791 VAL A N 1
ATOM 5949 C CA . VAL A 1 791 ? -25.948 -48.862 71.402 1.00 68.56 791 VAL A CA 1
ATOM 5950 C C . VAL A 1 791 ? -24.735 -49.785 71.217 1.00 68.56 791 VAL A C 1
ATOM 5952 O O . VAL A 1 791 ? -24.386 -50.097 70.082 1.00 68.56 791 VAL A O 1
ATOM 5955 N N . ARG A 1 792 ? -24.109 -50.274 72.297 1.00 68.00 792 ARG A N 1
ATOM 5956 C CA . ARG A 1 792 ? -22.907 -51.133 72.221 1.00 68.00 792 ARG A CA 1
ATOM 5957 C C . ARG A 1 792 ? -23.181 -52.603 71.859 1.00 68.00 792 ARG A C 1
ATOM 5959 O O . ARG A 1 792 ? -22.248 -53.345 71.557 1.00 68.00 792 ARG A O 1
ATOM 5966 N N . THR A 1 793 ? -24.442 -53.043 71.826 1.00 72.69 793 THR A N 1
ATOM 5967 C CA . THR A 1 793 ? -24.787 -54.440 71.493 1.00 72.69 793 THR A CA 1
ATOM 5968 C C . THR A 1 793 ? -24.794 -54.723 69.981 1.00 72.69 793 THR A C 1
ATOM 5970 O O . THR A 1 793 ? -25.721 -54.335 69.272 1.00 72.69 793 THR A O 1
ATOM 5973 N N . ASN A 1 794 ? -23.794 -55.463 69.478 1.00 77.62 794 ASN A N 1
ATOM 5974 C CA . ASN A 1 794 ? -23.761 -55.936 68.081 1.00 77.62 794 ASN A CA 1
ATOM 5975 C C . ASN A 1 794 ? -24.861 -56.978 67.783 1.00 77.62 794 ASN A C 1
ATOM 5977 O O . ASN A 1 794 ? -25.084 -57.909 68.563 1.00 77.62 794 ASN A O 1
ATOM 5981 N N . ARG A 1 795 ? -25.538 -56.830 66.633 1.00 83.12 795 ARG A N 1
ATOM 5982 C CA . ARG A 1 795 ? -26.672 -57.665 66.184 1.00 83.12 795 ARG A CA 1
ATOM 5983 C C . ARG A 1 795 ? -26.497 -58.086 64.733 1.00 83.12 795 ARG A C 1
ATOM 5985 O O . ARG A 1 795 ? -25.896 -57.351 63.951 1.00 83.12 795 ARG A O 1
ATOM 5992 N N . PHE A 1 796 ? -27.089 -59.216 64.349 1.00 86.75 796 PHE A N 1
ATOM 5993 C CA . PHE A 1 796 ? -27.123 -59.592 62.939 1.00 86.75 796 PHE A CA 1
ATOM 5994 C C . PHE A 1 796 ? -27.976 -58.584 62.135 1.00 86.75 796 PHE A C 1
ATOM 5996 O O . PHE A 1 796 ? -29.009 -58.104 62.630 1.00 86.75 796 PHE A O 1
ATOM 6003 N N . PRO A 1 797 ? -27.592 -58.237 60.890 1.00 84.38 797 PRO A N 1
ATOM 6004 C CA . PRO A 1 797 ? -28.409 -57.394 60.021 1.00 84.38 797 PRO A CA 1
ATOM 6005 C C . PRO A 1 797 ? -29.829 -57.954 59.870 1.00 84.38 797 PRO A C 1
ATOM 6007 O O . PRO A 1 797 ? -30.030 -59.166 59.815 1.00 84.38 797 PRO A O 1
ATOM 6010 N N . SER A 1 798 ? -30.838 -57.085 59.787 1.00 83.75 798 SER A N 1
ATOM 6011 C CA . SER A 1 798 ? -32.258 -57.488 59.810 1.00 83.75 798 SER A CA 1
ATOM 6012 C C . SER A 1 798 ? -32.680 -58.434 58.686 1.00 83.75 798 SER A C 1
ATOM 6014 O O . SER A 1 798 ? -33.627 -59.198 58.865 1.00 83.75 798 SER A O 1
ATOM 6016 N N . ARG A 1 799 ? -31.980 -58.396 57.551 1.00 86.69 799 ARG A N 1
ATOM 6017 C CA . ARG A 1 799 ? -32.223 -59.256 56.385 1.00 86.69 799 ARG A CA 1
ATOM 6018 C C . ARG A 1 799 ? -31.196 -60.370 56.220 1.00 86.69 799 ARG A C 1
ATOM 6020 O O . ARG A 1 799 ? -31.292 -61.125 55.259 1.00 86.69 799 ARG A O 1
ATOM 6027 N N . SER A 1 800 ? -30.246 -60.477 57.147 1.00 90.06 800 SER A N 1
ATOM 6028 C CA . SER A 1 800 ? -29.228 -61.514 57.063 1.00 90.06 800 SER A CA 1
ATOM 6029 C C . SER A 1 800 ? -29.861 -62.887 57.219 1.00 90.06 800 SER A C 1
ATOM 6031 O O . SER A 1 800 ? -30.655 -63.160 58.131 1.00 90.06 800 SER A O 1
ATOM 6033 N N . VAL A 1 801 ? -29.521 -63.740 56.270 1.00 91.12 801 VAL A N 1
ATOM 6034 C CA . VAL A 1 801 ? -29.972 -65.115 56.204 1.00 91.12 801 VAL A CA 1
ATOM 6035 C C . VAL A 1 801 ? -28.762 -65.992 56.004 1.00 91.12 801 VAL A C 1
ATOM 6037 O O . VAL A 1 801 ? -27.748 -65.583 55.447 1.00 91.12 801 VAL A O 1
ATOM 6040 N N . ILE A 1 802 ? -28.881 -67.221 56.451 1.00 92.25 802 ILE A N 1
ATOM 6041 C CA . ILE A 1 802 ? -27.955 -68.257 56.074 1.00 92.25 802 ILE A CA 1
ATOM 6042 C C . ILE A 1 802 ? -28.665 -69.159 55.074 1.00 92.25 802 ILE A C 1
ATOM 6044 O O . ILE A 1 802 ? -29.797 -69.597 55.302 1.00 92.25 802 ILE A O 1
ATOM 6048 N N . GLU A 1 803 ? -28.038 -69.342 53.926 1.00 93.31 803 GLU A N 1
ATOM 6049 C CA . GLU A 1 803 ? -28.512 -70.214 52.867 1.00 93.31 803 GLU A CA 1
ATOM 6050 C C . GLU A 1 803 ? -27.950 -71.607 53.108 1.00 93.31 803 GLU A C 1
ATOM 6052 O O . GLU A 1 803 ? -26.737 -71.770 53.160 1.00 93.31 803 GLU A O 1
ATOM 6057 N N . VAL A 1 804 ? -28.818 -72.599 53.278 1.00 92.50 804 VAL A N 1
ATOM 6058 C CA . VAL A 1 804 ? -28.438 -74.002 53.459 1.00 92.50 804 VAL A CA 1
ATOM 6059 C C . VAL A 1 804 ? -28.858 -74.767 52.209 1.00 92.50 804 VAL A C 1
ATOM 6061 O O . VAL A 1 804 ? -30.049 -74.904 51.932 1.00 92.50 804 VAL A O 1
ATOM 6064 N N . GLN A 1 805 ? -27.886 -75.239 51.441 1.00 91.75 805 GLN A N 1
ATOM 6065 C CA . GLN A 1 805 ? -28.077 -76.038 50.237 1.00 91.75 805 GLN A CA 1
ATOM 6066 C C . GLN A 1 805 ? -27.797 -77.507 50.567 1.00 91.75 805 GLN A C 1
ATOM 6068 O O . GLN A 1 805 ? -26.739 -77.800 51.106 1.00 91.75 805 GLN A O 1
ATOM 6073 N N . GLU A 1 806 ? -28.723 -78.420 50.262 1.00 90.25 806 GLU A N 1
ATOM 6074 C CA . GLU A 1 806 ? -28.602 -79.862 50.536 1.00 90.25 806 GLU A CA 1
ATOM 6075 C C . GLU A 1 806 ? -28.676 -80.665 49.222 1.00 90.25 806 GLU A C 1
ATOM 6077 O O . GLU A 1 806 ? -29.733 -81.054 48.724 1.00 90.25 806 GLU A O 1
ATOM 6082 N N . GLY A 1 807 ? -27.521 -80.904 48.604 1.00 86.81 807 GLY A N 1
ATOM 6083 C CA . GLY A 1 807 ? -27.421 -81.634 47.343 1.00 86.81 807 GLY A CA 1
ATOM 6084 C C . GLY A 1 807 ? -28.073 -80.876 46.184 1.00 86.81 807 GLY A C 1
ATOM 6085 O O . GLY A 1 807 ? -27.693 -79.749 45.875 1.00 86.81 807 GLY A O 1
ATOM 6086 N N . ARG A 1 808 ? -29.038 -81.514 45.506 1.00 83.38 808 ARG A N 1
ATOM 6087 C CA . ARG A 1 808 ? -29.805 -80.909 44.396 1.00 83.38 808 ARG A CA 1
ATOM 6088 C C . ARG A 1 808 ? -31.122 -80.259 44.845 1.00 83.38 808 ARG A C 1
ATOM 6090 O O . ARG A 1 808 ? -31.889 -79.830 43.985 1.00 83.38 808 ARG A O 1
ATOM 6097 N N . SER A 1 809 ? -31.427 -80.215 46.145 1.00 84.25 809 SER A N 1
ATOM 6098 C CA . SER A 1 809 ? -32.646 -79.556 46.620 1.00 84.25 809 SER A CA 1
ATOM 6099 C C . SER A 1 809 ? -32.544 -78.036 46.482 1.00 84.25 809 SER A C 1
ATOM 6101 O O . SER A 1 809 ? -31.451 -77.466 46.490 1.00 84.25 809 SER A O 1
ATOM 6103 N N . LEU A 1 810 ? -33.698 -77.368 46.403 1.00 85.00 810 LEU A N 1
ATOM 6104 C CA . LEU A 1 810 ? -33.748 -75.910 46.489 1.00 85.00 810 LEU A CA 1
ATOM 6105 C C . LEU A 1 810 ? -33.139 -75.442 47.828 1.00 85.00 810 LEU A C 1
ATOM 6107 O O . LEU A 1 810 ? -33.374 -76.091 48.855 1.00 85.00 810 LEU A O 1
ATOM 6111 N N . PRO A 1 811 ? -32.363 -74.344 47.835 1.00 87.88 811 PRO A N 1
ATOM 6112 C CA . PRO A 1 811 ? -31.725 -73.840 49.043 1.00 87.88 811 PRO A CA 1
ATOM 6113 C C . PRO A 1 811 ? -32.754 -73.355 50.075 1.00 87.88 811 PRO A C 1
ATOM 6115 O O . PRO A 1 811 ? -33.734 -72.680 49.746 1.00 87.88 811 PRO A O 1
ATOM 6118 N N . ARG A 1 812 ? -32.524 -73.682 51.352 1.00 92.12 812 ARG A N 1
ATOM 6119 C CA . ARG A 1 812 ? -33.339 -73.237 52.489 1.00 92.12 812 ARG A CA 1
ATOM 6120 C C . ARG A 1 812 ? -32.678 -72.046 53.173 1.00 92.12 812 ARG A C 1
ATOM 6122 O O . ARG A 1 812 ? -31.576 -72.159 53.697 1.00 92.12 812 ARG A O 1
ATOM 6129 N N . PHE A 1 813 ? -33.392 -70.931 53.267 1.00 91.25 813 PHE A N 1
ATOM 6130 C CA . PHE A 1 813 ? -32.911 -69.735 53.960 1.00 91.25 813 PHE A CA 1
ATOM 6131 C C . PHE A 1 813 ? -33.404 -69.700 55.412 1.00 91.25 813 PHE A C 1
ATOM 6133 O O . PHE A 1 813 ? -34.606 -69.795 55.668 1.00 91.25 813 PHE A O 1
ATOM 6140 N N . GLN A 1 814 ? -32.494 -69.532 56.374 1.00 92.06 814 GLN A N 1
ATOM 6141 C CA . GLN A 1 814 ? -32.835 -69.290 57.782 1.00 92.06 814 GLN A CA 1
ATOM 6142 C C . GLN A 1 814 ? -32.373 -67.897 58.205 1.00 92.06 814 GLN A C 1
ATOM 6144 O O . GLN A 1 814 ? -31.236 -67.511 57.955 1.00 92.06 814 GLN A O 1
ATOM 6149 N N . ARG A 1 815 ? -33.246 -67.119 58.852 1.00 90.00 815 ARG A N 1
ATOM 6150 C CA . ARG A 1 815 ? -32.895 -65.772 59.329 1.00 90.00 815 ARG A CA 1
ATOM 6151 C C . ARG A 1 815 ? -31.934 -65.852 60.510 1.00 90.00 815 ARG A C 1
ATOM 6153 O O . ARG A 1 815 ? -32.202 -66.563 61.475 1.00 90.00 815 ARG A O 1
ATOM 6160 N N . LEU A 1 816 ? -30.853 -65.078 60.446 1.00 88.44 816 LEU A N 1
ATOM 6161 C CA . LEU A 1 816 ? -29.854 -65.007 61.515 1.00 88.44 816 LEU A CA 1
ATOM 6162 C C . LEU A 1 816 ? -30.306 -64.082 62.651 1.00 88.44 816 LEU A C 1
ATOM 6164 O O . LEU A 1 816 ? -30.079 -64.362 63.825 1.00 88.44 816 LEU A O 1
ATOM 6168 N N . ARG A 1 817 ? -31.021 -63.000 62.346 1.00 86.94 817 ARG A N 1
ATOM 6169 C CA . ARG A 1 817 ? -31.592 -62.141 63.387 1.00 86.94 817 ARG A CA 1
ATOM 6170 C C . ARG A 1 817 ? -32.881 -62.746 63.939 1.00 86.94 817 ARG A C 1
ATOM 6172 O O . ARG A 1 817 ? -33.802 -63.033 63.177 1.00 86.94 817 ARG A O 1
ATOM 6179 N N . GLY A 1 818 ? -32.985 -62.881 65.258 1.00 77.88 818 GLY A N 1
ATOM 6180 C CA . GLY A 1 818 ? -34.246 -63.257 65.910 1.00 77.88 818 GLY A CA 1
ATOM 6181 C C . GLY A 1 818 ? -34.881 -62.114 66.694 1.00 77.88 818 GLY A C 1
ATOM 6182 O O . GLY A 1 818 ? -34.250 -61.109 67.010 1.00 77.88 818 GLY A O 1
ATOM 6183 N N . ASN A 1 819 ? -36.161 -62.281 67.026 1.00 63.78 819 ASN A N 1
ATOM 6184 C CA . ASN A 1 819 ? -37.016 -61.221 67.576 1.00 63.78 819 ASN A CA 1
ATOM 6185 C C . ASN A 1 819 ? -36.885 -60.978 69.096 1.00 63.78 819 ASN A C 1
ATOM 6187 O O . ASN A 1 819 ? -37.655 -60.207 69.659 1.00 63.78 819 ASN A O 1
ATOM 6191 N N . ASN A 1 820 ? -35.926 -61.593 69.793 1.00 59.28 820 ASN A N 1
ATOM 6192 C CA . ASN A 1 820 ? -36.000 -61.746 71.257 1.00 59.28 820 ASN A CA 1
ATOM 6193 C C . ASN A 1 820 ? -35.224 -60.700 72.090 1.00 59.28 820 ASN A C 1
ATOM 6195 O O . ASN A 1 820 ? -34.634 -61.056 73.115 1.00 59.28 820 ASN A O 1
ATOM 6199 N N . TYR A 1 821 ? -35.231 -59.418 71.708 1.00 63.38 821 TYR A N 1
ATOM 6200 C CA . TYR A 1 821 ? -34.682 -58.347 72.559 1.00 63.38 821 TYR A CA 1
ATOM 6201 C C . TYR A 1 821 ? -35.778 -57.439 73.130 1.00 63.38 821 TYR A C 1
ATOM 6203 O O . TYR A 1 821 ? -36.205 -56.483 72.490 1.00 63.38 821 TYR A O 1
ATOM 6211 N N . THR A 1 822 ? -36.216 -57.737 74.356 1.00 63.91 822 THR A N 1
ATOM 6212 C CA . THR A 1 822 ? -37.111 -56.895 75.165 1.00 63.91 822 THR A CA 1
ATOM 6213 C C . THR A 1 822 ? -36.308 -55.867 75.976 1.00 63.91 822 THR A C 1
ATOM 6215 O O . THR A 1 822 ? -35.177 -56.144 76.378 1.00 63.91 822 THR A O 1
ATOM 6218 N N . TRP A 1 823 ? -36.886 -54.688 76.261 1.00 61.56 823 TRP A N 1
ATOM 6219 C CA . TRP A 1 823 ? -36.276 -53.630 77.101 1.00 61.56 823 TRP A CA 1
ATOM 6220 C C . TRP A 1 823 ? -35.766 -54.153 78.454 1.00 61.56 823 TRP A C 1
ATOM 6222 O O . TRP A 1 823 ? -34.757 -53.675 78.964 1.00 61.56 823 TRP A O 1
ATOM 6232 N N . ALA A 1 824 ? -36.405 -55.194 78.992 1.00 66.12 824 ALA A N 1
ATOM 6233 C CA . ALA A 1 824 ? -35.970 -55.875 80.207 1.00 66.12 824 ALA A CA 1
ATOM 6234 C C . ALA A 1 824 ? -34.539 -56.440 80.107 1.00 66.12 824 ALA A C 1
ATOM 6236 O O . ALA A 1 824 ? -33.789 -56.348 81.072 1.00 66.12 824 ALA A O 1
ATOM 6237 N N . ARG A 1 825 ? -34.118 -56.963 78.943 1.00 66.25 825 ARG A N 1
ATOM 6238 C CA . ARG A 1 825 ? -32.742 -57.455 78.733 1.00 66.25 825 ARG A CA 1
ATOM 6239 C C . ARG A 1 825 ? -31.715 -56.328 78.631 1.00 66.25 825 ARG A C 1
ATOM 6241 O O . ARG A 1 825 ? -30.583 -56.529 79.046 1.00 66.25 825 ARG A O 1
ATOM 6248 N N . VAL A 1 826 ? -32.106 -55.150 78.135 1.00 64.25 826 VAL A N 1
ATOM 6249 C CA . VAL A 1 826 ? -31.249 -53.946 78.115 1.00 64.25 826 VAL A CA 1
ATOM 6250 C C . VAL A 1 826 ? -31.016 -53.435 79.538 1.00 64.25 826 VAL A C 1
ATOM 6252 O O . VAL A 1 826 ? -29.887 -53.128 79.904 1.00 64.25 826 VAL A O 1
ATOM 6255 N N . TRP A 1 827 ? -32.060 -53.432 80.372 1.00 66.81 827 TRP A N 1
ATOM 6256 C CA . TRP A 1 827 ? -31.925 -53.118 81.796 1.00 66.81 827 TRP A CA 1
ATOM 6257 C C . TRP A 1 827 ? -31.114 -54.170 82.561 1.00 66.81 827 TRP A C 1
ATOM 6259 O O . TRP A 1 827 ? -30.313 -53.808 83.413 1.00 66.81 827 TRP A O 1
ATOM 6269 N N . PHE A 1 828 ? -31.248 -55.457 82.228 1.00 67.50 828 PHE A N 1
ATOM 6270 C CA . PHE A 1 828 ? -30.415 -56.517 82.814 1.00 67.50 828 PHE A CA 1
ATOM 6271 C C . PHE A 1 828 ? -28.938 -56.423 82.381 1.00 67.50 828 PHE A C 1
ATOM 6273 O O . PHE A 1 828 ? -28.040 -56.764 83.154 1.00 67.50 828 PHE A O 1
ATOM 6280 N N . ALA A 1 829 ? -28.672 -55.920 81.168 1.00 63.28 829 ALA A N 1
ATOM 6281 C CA . ALA A 1 829 ? -27.322 -55.724 80.638 1.00 63.28 829 ALA A CA 1
ATOM 6282 C C . ALA A 1 829 ? -26.540 -54.631 81.389 1.00 63.28 829 ALA A C 1
ATOM 6284 O O . ALA A 1 829 ? -25.320 -54.731 81.488 1.00 63.28 829 ALA A O 1
ATOM 6285 N N . LEU A 1 830 ? -27.229 -53.658 82.011 1.00 65.12 830 LEU A N 1
ATOM 6286 C CA . LEU A 1 830 ? -26.601 -52.684 82.921 1.00 65.12 830 LEU A CA 1
ATOM 6287 C C . LEU A 1 830 ? -25.890 -53.350 84.116 1.00 65.12 830 LEU A C 1
ATOM 6289 O O . LEU A 1 830 ? -25.054 -52.703 84.740 1.00 65.12 830 LEU A O 1
ATOM 6293 N N . PHE A 1 831 ? -26.191 -54.624 84.413 1.00 67.12 831 PHE A N 1
ATOM 6294 C CA . PHE A 1 831 ? -25.622 -55.369 85.540 1.00 67.12 831 PHE A CA 1
ATOM 6295 C C . PHE A 1 831 ? -24.796 -56.616 85.153 1.00 67.12 831 PHE A C 1
ATOM 6297 O O . PHE A 1 831 ? -24.073 -57.117 86.007 1.00 67.12 831 PHE A O 1
ATOM 6304 N N . THR A 1 832 ? -24.880 -57.143 83.917 1.00 62.28 832 THR A N 1
ATOM 6305 C CA . THR A 1 832 ? -24.333 -58.484 83.560 1.00 62.28 832 THR A CA 1
ATOM 6306 C C . THR A 1 832 ? -23.339 -58.536 82.383 1.00 62.28 832 THR A C 1
ATOM 6308 O O . THR A 1 832 ? -22.827 -59.613 82.086 1.00 62.28 832 THR A O 1
ATOM 6311 N N . GLY A 1 833 ? -22.989 -57.399 81.766 1.00 63.81 833 GLY A N 1
ATOM 6312 C CA . GLY A 1 833 ? -22.023 -57.324 80.651 1.00 63.81 833 GLY A CA 1
ATOM 6313 C C . GLY A 1 833 ? -22.658 -57.473 79.258 1.00 63.81 833 GLY A C 1
ATOM 6314 O O . GLY A 1 833 ? -23.805 -57.899 79.145 1.00 63.81 833 GLY A O 1
ATOM 6315 N N . ASP A 1 834 ? -21.928 -57.065 78.207 1.00 62.72 834 ASP A N 1
ATOM 6316 C CA . ASP A 1 834 ? -22.456 -56.810 76.851 1.00 62.72 834 ASP A CA 1
ATOM 6317 C C . ASP A 1 834 ? -23.006 -58.073 76.149 1.00 62.72 834 ASP A C 1
ATOM 6319 O O . ASP A 1 834 ? -22.246 -58.977 75.792 1.00 62.72 834 ASP A O 1
ATOM 6323 N N . PRO A 1 835 ? -24.319 -58.151 75.866 1.00 67.56 835 PRO A N 1
ATOM 6324 C CA . PRO A 1 835 ? -24.899 -59.350 75.275 1.00 67.56 835 PRO A CA 1
ATOM 6325 C C . PRO A 1 835 ? -24.949 -59.261 73.735 1.00 67.56 835 PRO A C 1
ATOM 6327 O O . PRO A 1 835 ? -25.910 -58.759 73.144 1.00 67.56 835 PRO A O 1
ATOM 6330 N N . HIS A 1 836 ? -23.916 -59.764 73.051 1.00 79.00 836 HIS A N 1
ATOM 6331 C CA . HIS A 1 836 ? -23.943 -59.939 71.588 1.00 79.00 836 HIS A CA 1
ATOM 6332 C C . HIS A 1 836 ? -24.990 -60.983 71.157 1.00 79.00 836 HIS A C 1
ATOM 6334 O O . HIS A 1 836 ? -25.279 -61.935 71.883 1.00 79.00 836 HIS A O 1
ATOM 6340 N N . GLU A 1 837 ? -25.593 -60.813 69.974 1.00 84.38 837 GLU A N 1
ATOM 6341 C CA . GLU A 1 837 ? -26.568 -61.787 69.461 1.00 84.38 837 GLU A CA 1
ATOM 6342 C C . GLU A 1 837 ? -25.870 -63.084 69.008 1.00 84.38 837 GLU A C 1
ATOM 6344 O O . GLU A 1 837 ? -24.965 -63.044 68.178 1.00 84.38 837 GLU A O 1
ATOM 6349 N N . VAL A 1 838 ? -26.317 -64.237 69.524 1.00 85.50 838 VAL A N 1
ATOM 6350 C CA . VAL A 1 838 ? -25.764 -65.569 69.215 1.00 85.50 838 VAL A CA 1
ATOM 6351 C C . VAL A 1 838 ? -26.842 -66.471 68.602 1.00 85.50 838 VAL A C 1
ATOM 6353 O O . VAL A 1 838 ? -27.988 -66.482 69.062 1.00 85.50 838 VAL A O 1
ATOM 6356 N N . ARG A 1 839 ? -26.485 -67.250 67.574 1.00 88.56 839 ARG A N 1
ATOM 6357 C CA . ARG A 1 839 ? -27.353 -68.215 66.875 1.00 88.56 839 ARG A CA 1
ATOM 6358 C C . ARG A 1 839 ? -26.658 -69.547 66.679 1.00 88.56 839 ARG A C 1
ATOM 6360 O O . ARG A 1 839 ? -25.462 -69.569 66.454 1.00 88.56 839 ARG A O 1
ATOM 6367 N N . THR A 1 840 ? -27.411 -70.641 66.674 1.00 87.44 840 THR A N 1
ATOM 6368 C CA . THR A 1 840 ? -26.876 -71.964 66.330 1.00 87.44 840 THR A CA 1
ATOM 6369 C C . THR A 1 840 ? -27.616 -72.501 65.116 1.00 87.44 840 THR A C 1
ATOM 6371 O O . THR A 1 840 ? -28.841 -72.596 65.155 1.00 87.44 840 THR A O 1
ATOM 6374 N N . ILE A 1 841 ? -26.898 -72.820 64.038 1.00 86.25 841 ILE A N 1
ATOM 6375 C CA . ILE A 1 841 ? -27.482 -73.312 62.785 1.00 86.25 841 ILE A CA 1
ATOM 6376 C C . ILE A 1 841 ? -26.665 -74.493 62.276 1.00 86.25 841 ILE A C 1
ATOM 6378 O O . ILE A 1 841 ? -25.456 -74.384 62.122 1.00 86.25 841 ILE A O 1
ATOM 6382 N N . GLN A 1 842 ? -27.326 -75.631 62.045 1.00 85.81 842 GLN A N 1
ATOM 6383 C CA . GLN A 1 842 ? -26.682 -76.898 61.659 1.00 85.81 842 GLN A CA 1
ATOM 6384 C C . GLN A 1 842 ? -25.487 -77.273 62.560 1.00 85.81 842 GLN A C 1
ATOM 6386 O O . GLN A 1 842 ? -24.457 -77.753 62.100 1.00 85.81 842 GLN A O 1
ATOM 6391 N N . GLY A 1 843 ? -25.615 -77.001 63.864 1.00 82.94 843 GLY A N 1
ATOM 6392 C CA . GLY A 1 843 ? -24.565 -77.240 64.861 1.00 82.94 843 GLY A CA 1
ATOM 6393 C C . GLY A 1 843 ? -23.484 -76.155 64.946 1.00 82.94 843 GLY A C 1
ATOM 6394 O O . GLY A 1 843 ? -22.739 -76.140 65.920 1.00 82.94 843 GLY A O 1
ATOM 6395 N N . LEU A 1 844 ? -23.428 -75.207 64.003 1.00 87.25 844 LEU A N 1
ATOM 6396 C CA . LEU A 1 844 ? -22.493 -74.080 64.022 1.00 87.25 844 LEU A CA 1
ATOM 6397 C C . LEU A 1 844 ? -23.036 -72.948 64.894 1.00 87.25 844 LEU A C 1
ATOM 6399 O O . LEU A 1 844 ? -24.141 -72.456 64.656 1.00 87.25 844 LEU A O 1
ATOM 6403 N N . ARG A 1 845 ? -22.269 -72.515 65.898 1.00 89.81 845 ARG A N 1
ATOM 6404 C CA . ARG A 1 845 ? -22.637 -71.400 66.779 1.00 89.81 845 ARG A CA 1
ATOM 6405 C C . ARG A 1 845 ? -22.002 -70.102 66.279 1.00 89.81 845 ARG A C 1
ATOM 6407 O O . ARG A 1 845 ? -20.790 -69.978 66.220 1.00 89.81 845 ARG A O 1
ATOM 6414 N N . LEU A 1 846 ? -22.837 -69.140 65.913 1.00 90.69 846 LEU A N 1
ATOM 6415 C CA . LEU A 1 846 ? -22.488 -67.880 65.271 1.00 90.69 846 LEU A CA 1
ATOM 6416 C C . LEU A 1 846 ? -22.798 -66.703 66.199 1.00 90.69 846 LEU A C 1
ATOM 6418 O O . LEU A 1 846 ? -23.943 -66.536 66.620 1.00 90.69 846 LEU A O 1
ATOM 6422 N N . THR A 1 847 ? -21.810 -65.854 66.453 1.00 90.19 847 THR A N 1
ATOM 6423 C CA . THR A 1 847 ? -21.946 -64.609 67.221 1.00 90.19 847 THR A CA 1
ATOM 6424 C C . THR A 1 847 ? -21.865 -63.407 66.284 1.00 90.19 847 THR A C 1
ATOM 6426 O O . THR A 1 847 ? -20.968 -63.325 65.445 1.00 90.19 847 THR A O 1
ATOM 6429 N N . ALA A 1 848 ? -22.809 -62.473 66.401 1.00 88.69 848 ALA A N 1
ATOM 6430 C CA . ALA A 1 848 ? -22.889 -61.310 65.527 1.00 88.69 848 ALA A CA 1
ATOM 6431 C C . ALA A 1 848 ? -21.696 -60.367 65.716 1.00 88.69 848 ALA A C 1
ATOM 6433 O O . ALA A 1 848 ? -21.397 -59.934 66.830 1.00 88.69 848 ALA A O 1
ATOM 6434 N N . THR A 1 849 ? -21.068 -59.981 64.607 1.00 86.62 849 THR A N 1
ATOM 6435 C CA . THR A 1 849 ? -20.038 -58.936 64.571 1.00 86.62 849 THR A CA 1
ATOM 6436 C C . THR A 1 849 ? -20.344 -57.932 63.458 1.00 86.62 849 THR A C 1
ATOM 6438 O O . THR A 1 849 ? -21.140 -58.249 62.573 1.00 86.62 849 THR A O 1
ATOM 6441 N N . PRO A 1 850 ? -19.740 -56.729 63.466 1.00 80.31 850 PRO A N 1
ATOM 6442 C CA . PRO A 1 850 ? -20.044 -55.695 62.473 1.00 80.31 850 PRO A CA 1
ATOM 6443 C C . PRO A 1 850 ? -19.915 -56.157 61.008 1.00 80.31 850 PRO A C 1
ATOM 6445 O O . PRO A 1 850 ? -20.791 -55.856 60.198 1.00 80.31 850 PRO A O 1
ATOM 6448 N N . ASP A 1 851 ? -18.895 -56.965 60.690 1.00 80.38 851 ASP A N 1
ATOM 6449 C CA . ASP A 1 851 ? -18.584 -57.357 59.300 1.00 80.38 851 ASP A CA 1
ATOM 6450 C C . ASP A 1 851 ? -18.948 -58.813 58.954 1.00 80.38 851 ASP A C 1
ATOM 6452 O O . ASP A 1 851 ? -18.563 -59.316 57.900 1.00 80.38 851 ASP A O 1
ATOM 6456 N N . GLY A 1 852 ? -19.685 -59.511 59.823 1.00 85.62 852 GLY A N 1
ATOM 6457 C CA . GLY A 1 852 ? -20.024 -60.917 59.597 1.00 85.62 852 GLY A CA 1
ATOM 6458 C C . GLY A 1 852 ? -20.422 -61.661 60.865 1.00 85.62 852 GLY A C 1
ATOM 6459 O O . GLY A 1 852 ? -21.062 -61.111 61.765 1.00 85.62 852 GLY A O 1
ATOM 6460 N N . ALA A 1 853 ? -20.017 -62.921 60.961 1.00 90.56 853 ALA A N 1
ATOM 6461 C CA . ALA A 1 853 ? -20.250 -63.760 62.128 1.00 90.56 853 ALA A CA 1
ATOM 6462 C C . ALA A 1 853 ? -18.927 -64.317 62.658 1.00 90.56 853 ALA A C 1
ATOM 6464 O O . ALA A 1 853 ? -18.082 -64.755 61.885 1.00 90.56 853 ALA A O 1
ATOM 6465 N N . LEU A 1 854 ? -18.756 -64.350 63.975 1.00 90.25 854 LEU A N 1
ATOM 6466 C CA . LEU A 1 854 ? -17.746 -65.206 64.589 1.00 90.25 854 LEU A CA 1
ATOM 6467 C C . LEU A 1 854 ? -18.348 -66.593 64.764 1.00 90.25 854 LEU A C 1
ATOM 6469 O O . LEU A 1 854 ? -19.335 -66.755 65.478 1.00 90.25 854 LEU A O 1
ATOM 6473 N N . LEU A 1 855 ? -17.768 -67.573 64.088 1.00 88.69 855 LEU A N 1
ATOM 6474 C CA . LEU A 1 855 ? -18.026 -68.979 64.313 1.00 88.69 855 LEU A CA 1
ATOM 6475 C C . LEU A 1 855 ? -17.252 -69.428 65.549 1.00 88.69 855 LEU A C 1
ATOM 6477 O O . LEU A 1 855 ? -16.029 -69.348 65.583 1.00 88.69 855 LEU A O 1
ATOM 6481 N N . ASP A 1 856 ? -17.975 -69.890 66.554 1.00 86.69 856 ASP A N 1
ATOM 6482 C CA . ASP A 1 856 ? -17.410 -70.482 67.757 1.00 86.69 856 ASP A CA 1
ATOM 6483 C C . ASP A 1 856 ? -17.040 -71.946 67.469 1.00 86.69 856 ASP A C 1
ATOM 6485 O O . ASP A 1 856 ? -17.900 -72.763 67.125 1.00 86.69 856 ASP A O 1
ATOM 6489 N N . LEU A 1 857 ? -15.743 -72.246 67.551 1.00 80.81 857 LEU A N 1
ATOM 6490 C CA . LEU A 1 857 ? -15.149 -73.567 67.342 1.00 80.81 857 LEU A CA 1
ATOM 6491 C C . LEU A 1 857 ? -14.799 -74.249 68.673 1.00 80.81 857 LEU A C 1
ATOM 6493 O O . LEU A 1 857 ? -14.247 -75.354 68.659 1.00 80.81 857 LEU A O 1
ATOM 6497 N N . ALA A 1 858 ? -15.115 -73.627 69.817 1.00 67.81 858 ALA A N 1
ATOM 6498 C CA . ALA A 1 858 ? -14.833 -74.156 71.145 1.00 67.81 858 ALA A CA 1
ATOM 6499 C C . ALA A 1 858 ? -15.729 -75.376 71.448 1.00 67.81 858 ALA A C 1
ATOM 6501 O O . ALA A 1 858 ? -16.767 -75.306 72.105 1.00 67.81 858 ALA A O 1
ATOM 6502 N N . GLY A 1 859 ? -15.324 -76.537 70.931 1.00 70.50 859 GLY A N 1
ATOM 6503 C CA . GLY A 1 859 ? -15.977 -77.828 71.113 1.00 70.50 859 GLY A CA 1
ATOM 6504 C C . GLY A 1 859 ? -15.021 -78.985 70.808 1.00 70.50 859 GLY A C 1
ATOM 6505 O O . GLY A 1 859 ? -14.101 -78.862 70.000 1.00 70.50 859 GLY A O 1
ATOM 6506 N N . LYS A 1 860 ? -15.209 -80.134 71.474 1.00 61.06 860 LYS A N 1
ATOM 6507 C CA . LYS A 1 860 ? -14.311 -81.304 71.355 1.00 61.06 860 LYS A CA 1
ATOM 6508 C C . LYS A 1 860 ? -14.346 -82.000 69.984 1.00 61.06 860 LYS A C 1
ATOM 6510 O O . LYS A 1 860 ? -13.464 -82.804 69.713 1.00 61.06 860 LYS A O 1
ATOM 6515 N N . SER A 1 861 ? -15.312 -81.684 69.127 1.00 66.06 861 SER A N 1
ATOM 6516 C CA . SER A 1 861 ? -15.409 -82.184 67.753 1.00 66.06 861 SER A CA 1
ATOM 6517 C C . SER A 1 861 ? -15.591 -80.998 66.810 1.00 66.06 861 SER A C 1
ATOM 6519 O O . SER A 1 861 ? -16.654 -80.372 66.824 1.00 66.06 861 SER A O 1
ATOM 6521 N N . VAL A 1 862 ? -14.564 -80.673 66.022 1.00 68.50 862 VAL A N 1
ATOM 6522 C CA . VAL A 1 862 ? -14.677 -79.660 64.965 1.00 68.50 862 VAL A CA 1
ATOM 6523 C C . VAL A 1 862 ? -15.599 -80.247 63.900 1.00 68.50 862 VAL A C 1
ATOM 6525 O O . VAL A 1 862 ? -15.334 -81.346 63.411 1.00 68.50 862 VAL A O 1
ATOM 6528 N N . PRO A 1 863 ? -16.723 -79.595 63.580 1.00 71.69 863 PRO A N 1
ATOM 6529 C CA . PRO A 1 863 ? -17.631 -80.145 62.596 1.00 71.69 863 PRO A CA 1
ATOM 6530 C C . PRO A 1 863 ? -16.922 -80.145 61.227 1.00 71.69 863 PRO A C 1
ATOM 6532 O O . PRO A 1 863 ? -16.222 -79.178 60.913 1.00 71.69 863 PRO A O 1
ATOM 6535 N N . PRO A 1 864 ? -17.070 -81.207 60.417 1.00 81.56 864 PRO A N 1
ATOM 6536 C CA . PRO A 1 864 ? -16.268 -81.414 59.215 1.00 81.56 864 PRO A CA 1
ATOM 6537 C C . PRO A 1 864 ? -16.786 -80.517 58.081 1.00 81.56 864 PRO A C 1
ATOM 6539 O O . PRO A 1 864 ? -17.529 -80.948 57.200 1.00 81.56 864 PRO A O 1
ATOM 6542 N N . TRP A 1 865 ? -16.430 -79.235 58.145 1.00 87.12 865 TRP A N 1
ATOM 6543 C CA . TRP A 1 865 ? -16.732 -78.223 57.138 1.00 87.12 865 TRP A CA 1
ATOM 6544 C C . TRP A 1 865 ? -15.440 -77.667 56.546 1.00 87.12 865 TRP A C 1
ATOM 6546 O O . TRP A 1 865 ? -14.432 -77.502 57.234 1.00 87.12 865 TRP A O 1
ATOM 6556 N N . THR A 1 866 ? -15.501 -77.355 55.261 1.00 86.00 866 THR A N 1
ATOM 6557 C CA . THR A 1 866 ? -14.443 -76.710 54.483 1.00 86.00 866 THR A CA 1
ATOM 6558 C C . THR A 1 866 ? -14.892 -75.315 54.133 1.00 86.00 866 THR A C 1
ATOM 6560 O O . THR A 1 866 ? -16.014 -75.128 53.663 1.00 86.00 866 THR A O 1
ATOM 6563 N N . LEU A 1 867 ? -14.028 -74.332 54.347 1.00 87.69 867 LEU A N 1
ATOM 6564 C CA . LEU A 1 867 ? -14.289 -72.973 53.902 1.00 87.69 867 LEU A CA 1
ATOM 6565 C C . LEU A 1 867 ? -13.830 -72.840 52.451 1.00 87.69 867 LEU A C 1
ATOM 6567 O O . LEU A 1 867 ? -12.629 -72.829 52.186 1.00 87.69 867 LEU A O 1
ATOM 6571 N N . GLU A 1 868 ? -14.779 -72.701 51.521 1.00 86.44 868 GLU A N 1
ATOM 6572 C CA . GLU A 1 868 ? -14.519 -72.704 50.072 1.00 86.44 868 GLU A CA 1
ATOM 6573 C C . GLU A 1 868 ? -13.428 -71.697 49.684 1.00 86.44 868 GLU A C 1
ATOM 6575 O O . GLU A 1 868 ? -12.497 -72.037 48.961 1.00 86.44 868 GLU A O 1
ATOM 6580 N N . ARG A 1 869 ? -13.481 -70.480 50.247 1.00 83.81 869 ARG A N 1
ATOM 6581 C CA . ARG A 1 869 ? -12.512 -69.408 49.968 1.00 83.81 869 ARG A CA 1
ATOM 6582 C C . ARG A 1 869 ? -11.059 -69.808 50.237 1.00 83.81 869 ARG A C 1
ATOM 6584 O O . ARG A 1 869 ? -10.168 -69.297 49.570 1.00 83.81 869 ARG A O 1
ATOM 6591 N N . MET A 1 870 ? -10.813 -70.660 51.230 1.00 81.62 870 MET A N 1
ATOM 6592 C CA . MET A 1 870 ? -9.458 -71.094 51.583 1.00 81.62 870 MET A CA 1
ATOM 6593 C C . MET A 1 870 ? -9.135 -72.509 51.099 1.00 81.62 870 MET A C 1
ATOM 6595 O O . MET A 1 870 ? -7.984 -72.919 51.187 1.00 81.62 870 MET A O 1
ATOM 6599 N N . GLY A 1 871 ? -10.126 -73.255 50.598 1.00 79.56 871 GLY A N 1
ATOM 6600 C CA . GLY A 1 871 ? -9.966 -74.641 50.151 1.00 79.56 871 GLY A CA 1
ATOM 6601 C C . GLY A 1 871 ? -9.527 -75.624 51.245 1.00 79.56 871 GLY A C 1
ATOM 6602 O O . GLY A 1 871 ? -9.228 -76.768 50.924 1.00 79.56 871 GLY A O 1
ATOM 6603 N N . GLN A 1 872 ? -9.480 -75.188 52.508 1.00 83.94 872 GLN A N 1
ATOM 6604 C CA . GLN A 1 872 ? -9.016 -75.960 53.661 1.00 83.94 872 GLN A CA 1
ATOM 6605 C C . GLN A 1 872 ? -10.178 -76.306 54.589 1.00 83.94 872 GLN A C 1
ATOM 6607 O O . GLN A 1 872 ? -11.134 -75.533 54.753 1.00 83.94 872 GLN A O 1
ATOM 6612 N N . THR A 1 873 ? -10.091 -77.474 55.216 1.00 84.44 873 THR A N 1
ATOM 6613 C CA . THR A 1 873 ? -11.040 -77.894 56.250 1.00 84.44 873 THR A CA 1
ATOM 6614 C C . THR A 1 873 ? -10.791 -77.121 57.545 1.00 84.44 873 THR A C 1
ATOM 6616 O O . THR A 1 873 ? -9.673 -76.688 57.826 1.00 84.44 873 THR A O 1
ATOM 6619 N N . PHE A 1 874 ? -11.814 -76.937 58.385 1.00 83.00 874 PHE A N 1
ATOM 6620 C CA . PHE A 1 874 ? -11.593 -76.315 59.697 1.00 83.00 874 PHE A CA 1
ATOM 6621 C C . PHE A 1 874 ? -10.644 -77.121 60.590 1.00 83.00 874 PHE A C 1
ATOM 6623 O O . PHE A 1 874 ? -10.034 -76.551 61.490 1.00 83.00 874 PHE A O 1
ATOM 6630 N N . GLU A 1 875 ? -10.510 -78.424 60.346 1.00 83.12 875 GLU A N 1
ATOM 6631 C CA . GLU A 1 875 ? -9.557 -79.280 61.047 1.00 83.12 875 GLU A CA 1
ATOM 6632 C C . GLU A 1 875 ? -8.115 -78.933 60.645 1.00 83.12 875 GLU A C 1
ATOM 6634 O O . GLU A 1 875 ? -7.293 -78.685 61.523 1.00 83.12 875 GLU A O 1
ATOM 6639 N N . GLU A 1 876 ? -7.847 -78.747 59.348 1.00 84.00 876 GLU A N 1
ATOM 6640 C CA . GLU A 1 876 ? -6.557 -78.247 58.839 1.00 84.00 876 GLU A CA 1
ATOM 6641 C C . GLU A 1 876 ? -6.241 -76.834 59.354 1.00 84.00 876 GLU A C 1
ATOM 6643 O O . GLU A 1 876 ? -5.122 -76.563 59.795 1.00 84.00 876 GLU A O 1
ATOM 6648 N N . LEU A 1 877 ? -7.236 -75.935 59.364 1.00 81.44 877 LEU A N 1
ATOM 6649 C CA . LEU A 1 877 ? -7.076 -74.582 59.913 1.00 81.44 877 LEU A CA 1
ATOM 6650 C C . LEU A 1 877 ? -6.763 -74.610 61.418 1.00 81.44 877 LEU A C 1
ATOM 6652 O O . LEU A 1 877 ? -5.975 -73.796 61.902 1.00 81.44 877 LEU A O 1
ATOM 6656 N N . ARG A 1 878 ? -7.341 -75.557 62.169 1.00 79.38 878 ARG A N 1
ATOM 6657 C CA . ARG A 1 878 ? -7.055 -75.728 63.600 1.00 79.38 878 ARG A CA 1
ATOM 6658 C C . ARG A 1 878 ? -5.712 -76.411 63.853 1.00 79.38 878 ARG A C 1
ATOM 6660 O O . ARG A 1 878 ? -5.065 -76.114 64.851 1.00 79.38 878 ARG A O 1
ATOM 6667 N N . GLU A 1 879 ? -5.254 -77.295 62.972 1.00 81.88 879 GLU A N 1
ATOM 6668 C CA . GLU A 1 879 ? -3.896 -77.843 63.053 1.00 81.88 879 GLU A CA 1
ATOM 6669 C C . GLU A 1 879 ? -2.833 -76.766 62.809 1.00 81.88 879 GLU A C 1
ATOM 6671 O O . GLU A 1 879 ? -1.825 -76.737 63.520 1.00 81.88 879 GLU A O 1
ATOM 6676 N N . GLN A 1 880 ? -3.082 -75.841 61.873 1.00 81.56 880 GLN A N 1
ATOM 6677 C CA . GLN A 1 880 ? -2.209 -74.687 61.628 1.00 81.56 880 GLN A CA 1
ATOM 6678 C C . GLN A 1 880 ? -2.225 -73.666 62.776 1.00 81.56 880 GLN A C 1
ATOM 6680 O O . GLN A 1 880 ? -1.233 -72.966 62.983 1.00 81.56 880 GLN A O 1
ATOM 6685 N N . SER A 1 881 ? -3.312 -73.593 63.551 1.00 78.81 881 SER A N 1
ATOM 6686 C CA . SER A 1 881 ? -3.432 -72.714 64.717 1.00 78.81 881 SER A CA 1
ATOM 6687 C C . SER A 1 881 ? -4.145 -73.419 65.876 1.00 78.81 881 SER A C 1
ATOM 6689 O O . SER A 1 881 ? -5.368 -73.353 66.017 1.00 78.81 881 SER A O 1
ATOM 6691 N N . ARG A 1 882 ? -3.361 -74.108 66.722 1.00 69.50 882 ARG A N 1
ATOM 6692 C CA . ARG A 1 882 ? -3.875 -74.972 67.807 1.00 69.50 882 ARG A CA 1
ATOM 6693 C C . ARG A 1 882 ? -4.771 -74.262 68.831 1.00 69.50 882 ARG A C 1
ATOM 6695 O O . ARG A 1 882 ? -5.580 -74.943 69.457 1.00 69.50 882 ARG A O 1
ATOM 6702 N N . ASP A 1 883 ? -4.679 -72.937 68.945 1.00 76.31 883 ASP A N 1
ATOM 6703 C CA . ASP A 1 883 ? -5.423 -72.128 69.926 1.00 76.31 883 ASP A CA 1
ATOM 6704 C C . ASP A 1 883 ? -6.620 -71.372 69.316 1.00 76.31 883 ASP A C 1
ATOM 6706 O O . ASP A 1 883 ? -7.203 -70.487 69.943 1.00 76.31 883 ASP A O 1
ATOM 6710 N N . MET A 1 884 ? -7.003 -71.680 68.073 1.00 79.88 884 MET A N 1
ATOM 6711 C CA . MET A 1 884 ? -8.087 -70.964 67.402 1.00 79.88 884 MET A CA 1
ATOM 6712 C C . MET A 1 884 ? -9.468 -71.412 67.916 1.00 79.88 884 MET A C 1
ATOM 6714 O O . MET A 1 884 ? -10.066 -72.361 67.410 1.00 79.88 884 MET A O 1
ATOM 6718 N N . GLU A 1 885 ? -9.990 -70.707 68.924 1.00 82.31 885 GLU A N 1
ATOM 6719 C CA . GLU A 1 885 ? -11.320 -70.962 69.507 1.00 82.31 885 GLU A CA 1
ATOM 6720 C C . GLU A 1 885 ? -12.472 -70.365 68.691 1.00 82.31 885 GLU A C 1
ATOM 6722 O O . GLU A 1 885 ? -13.601 -70.848 68.755 1.00 82.31 885 GLU A O 1
ATOM 6727 N N . THR A 1 886 ? -12.210 -69.320 67.907 1.00 86.25 886 THR A N 1
ATOM 6728 C CA . THR A 1 886 ? -13.223 -68.689 67.056 1.00 86.25 886 THR A CA 1
ATOM 6729 C C . THR A 1 886 ? -12.666 -68.393 65.679 1.00 86.25 886 THR A C 1
ATOM 6731 O O . THR A 1 886 ? -11.474 -68.145 65.507 1.00 86.25 886 THR A O 1
ATOM 6734 N N . PHE A 1 887 ? -13.545 -68.402 64.686 1.00 85.94 887 PHE A N 1
ATOM 6735 C CA . PHE A 1 887 ? -13.193 -68.123 63.309 1.00 85.94 887 PHE A CA 1
ATOM 6736 C C . PHE A 1 887 ? -14.138 -67.086 62.713 1.00 85.94 887 PHE A C 1
ATOM 6738 O O . PHE A 1 887 ? -15.357 -67.190 62.832 1.00 85.94 887 PHE A O 1
ATOM 6745 N N . ARG A 1 888 ? -13.595 -66.062 62.055 1.00 89.38 888 ARG A N 1
ATOM 6746 C CA . ARG A 1 888 ? -14.409 -64.987 61.484 1.00 89.38 888 ARG A CA 1
ATOM 6747 C C . ARG A 1 888 ? -14.909 -65.364 60.093 1.00 89.38 888 ARG A C 1
ATOM 6749 O O . ARG A 1 888 ? -14.132 -65.423 59.146 1.00 89.38 888 ARG A O 1
ATOM 6756 N N . LEU A 1 889 ? -16.219 -65.541 59.974 1.00 89.50 889 LEU A N 1
ATOM 6757 C CA . LEU A 1 889 ? -16.925 -65.657 58.704 1.00 89.50 889 LEU A CA 1
ATOM 6758 C C . LEU A 1 889 ? -17.340 -64.266 58.232 1.00 89.50 889 LEU A C 1
ATOM 6760 O O . LEU A 1 889 ? -17.974 -63.516 58.981 1.00 89.50 889 LEU A O 1
ATOM 6764 N N . ILE A 1 890 ? -17.009 -63.931 56.990 1.00 90.31 890 ILE A N 1
ATOM 6765 C CA . ILE A 1 890 ? -17.524 -62.723 56.340 1.00 90.31 890 ILE A CA 1
ATOM 6766 C C . ILE A 1 890 ? -18.758 -63.057 55.498 1.00 90.31 890 ILE A C 1
ATOM 6768 O O . ILE A 1 890 ? -19.027 -64.212 55.169 1.00 90.31 890 ILE A O 1
ATOM 6772 N N . TRP A 1 891 ? -19.542 -62.040 55.152 1.00 90.94 891 TRP A N 1
ATOM 6773 C CA . TRP A 1 891 ? -20.684 -62.221 54.254 1.00 90.94 891 TRP A CA 1
ATOM 6774 C C . TRP A 1 891 ? -20.222 -62.741 52.884 1.00 90.94 891 TRP A C 1
ATOM 6776 O O . TRP A 1 891 ? -19.254 -62.240 52.323 1.00 90.94 891 TRP A O 1
ATOM 6786 N N . GLY A 1 892 ? -20.924 -63.739 52.354 1.00 88.62 892 GLY A N 1
ATOM 6787 C CA . GLY A 1 892 ? -20.608 -64.443 51.110 1.00 88.62 892 GLY A CA 1
ATOM 6788 C C . GLY A 1 892 ? -19.822 -65.741 51.308 1.00 88.62 892 GLY A C 1
ATOM 6789 O O . GLY A 1 892 ? -19.871 -66.601 50.425 1.00 88.62 892 GLY A O 1
ATOM 6790 N N . ASP A 1 893 ? -19.167 -65.926 52.463 1.00 92.12 893 ASP A N 1
ATOM 6791 C CA . ASP A 1 893 ? -18.407 -67.145 52.749 1.00 92.12 893 ASP A CA 1
ATOM 6792 C C . ASP A 1 893 ? -19.322 -68.379 52.656 1.00 92.12 893 ASP A C 1
ATOM 6794 O O . ASP A 1 893 ? -20.402 -68.427 53.260 1.00 92.12 893 ASP A O 1
ATOM 6798 N N . ARG A 1 894 ? -18.876 -69.371 51.873 1.00 91.19 894 ARG A N 1
ATOM 6799 C CA . ARG A 1 894 ? -19.523 -70.674 51.701 1.00 91.19 894 ARG A CA 1
ATOM 6800 C C . ARG A 1 894 ? -18.720 -71.740 52.439 1.00 91.19 894 ARG A C 1
ATOM 6802 O O . ARG A 1 894 ? -17.508 -71.864 52.274 1.00 91.19 894 ARG A O 1
ATOM 6809 N N . LEU A 1 895 ? -19.424 -72.498 53.262 1.00 91.50 895 LEU A N 1
ATOM 6810 C CA . LEU A 1 895 ? -18.930 -73.626 54.030 1.00 91.50 895 LEU A CA 1
ATOM 6811 C C . LEU A 1 895 ? -19.509 -74.894 53.421 1.00 91.50 895 LEU A C 1
ATOM 6813 O O . LEU A 1 895 ? -20.725 -75.014 53.341 1.00 91.50 895 LEU A O 1
ATOM 6817 N N . GLU A 1 896 ? -18.679 -75.848 53.022 1.00 90.19 896 GLU A N 1
ATOM 6818 C CA . GLU A 1 896 ? -19.135 -77.137 52.496 1.00 90.19 896 GLU A CA 1
ATOM 6819 C C . GLU A 1 896 ? -18.831 -78.257 53.481 1.00 90.19 896 GLU A C 1
ATOM 6821 O O . GLU A 1 896 ? -17.710 -78.386 53.970 1.00 90.19 896 GLU A O 1
ATOM 6826 N N . HIS A 1 897 ? -19.829 -79.073 53.793 1.00 90.31 897 HIS A N 1
ATOM 6827 C CA . HIS A 1 897 ? -19.670 -80.187 54.712 1.00 90.31 897 HIS A CA 1
ATOM 6828 C C . HIS A 1 897 ? -18.925 -81.327 54.001 1.00 90.31 897 HIS A C 1
ATOM 6830 O O . HIS A 1 897 ? -19.415 -81.872 53.014 1.00 90.31 897 HIS A O 1
ATOM 6836 N N . THR A 1 898 ? -17.758 -81.741 54.499 1.00 83.75 898 THR A N 1
ATOM 6837 C CA . THR A 1 898 ? -16.890 -82.717 53.807 1.00 83.75 898 THR A CA 1
ATOM 6838 C C . THR A 1 898 ? -17.457 -84.127 53.773 1.00 83.75 898 THR A C 1
ATOM 6840 O O . THR A 1 898 ? -17.247 -84.850 52.803 1.00 83.75 898 THR A O 1
ATOM 6843 N N . VAL A 1 899 ? -18.203 -84.527 54.806 1.00 85.06 899 VAL A N 1
ATOM 6844 C CA . VAL A 1 899 ? -18.793 -85.878 54.876 1.00 85.06 899 VAL A CA 1
ATOM 6845 C C . VAL A 1 899 ? -20.115 -85.979 54.099 1.00 85.06 899 VAL A C 1
ATOM 6847 O O . VAL A 1 899 ? -20.336 -86.930 53.350 1.00 85.06 899 VAL A O 1
ATOM 6850 N N . THR A 1 900 ? -20.999 -84.989 54.237 1.00 84.00 900 THR A N 1
ATOM 6851 C CA . THR A 1 900 ? -22.330 -84.983 53.620 1.00 84.00 900 THR A CA 1
ATOM 6852 C C . THR A 1 900 ? -22.266 -84.292 52.260 1.00 84.00 900 THR A C 1
ATOM 6854 O O . THR A 1 900 ? -22.437 -83.076 52.165 1.00 84.00 900 THR A O 1
ATOM 6857 N N . ARG A 1 901 ? -22.006 -85.064 51.193 1.00 78.12 901 ARG A N 1
ATOM 6858 C CA . ARG A 1 901 ? -21.860 -84.524 49.828 1.00 78.12 901 ARG A CA 1
ATOM 6859 C C . ARG A 1 901 ? -23.043 -83.637 49.436 1.00 78.12 901 ARG A C 1
ATOM 6861 O O . ARG A 1 901 ? -24.180 -84.097 49.351 1.00 78.12 901 ARG A O 1
ATOM 6868 N N . GLY A 1 902 ? -22.730 -82.382 49.129 1.00 81.38 902 GLY A N 1
ATOM 6869 C CA . GLY A 1 902 ? -23.683 -81.382 48.661 1.00 81.38 902 GLY A CA 1
ATOM 6870 C C . GLY A 1 902 ? -24.346 -80.553 49.761 1.00 81.38 902 GLY A C 1
ATOM 6871 O O . GLY A 1 902 ? -25.130 -79.679 49.407 1.00 81.38 902 GLY A O 1
ATOM 6872 N N . LEU A 1 903 ? -24.057 -80.781 51.051 1.00 88.81 903 LEU A N 1
ATOM 6873 C CA . LEU A 1 903 ? -24.475 -79.863 52.113 1.00 88.81 903 LEU A CA 1
ATOM 6874 C C . LEU A 1 903 ? -23.519 -78.663 52.153 1.00 88.81 903 LEU A C 1
ATOM 6876 O O . LEU A 1 903 ? -22.358 -78.805 52.534 1.00 88.81 903 LEU A O 1
ATOM 6880 N N . ALA A 1 904 ? -24.011 -77.486 51.785 1.00 90.19 904 ALA A N 1
ATOM 6881 C CA . ALA A 1 904 ? -23.268 -76.238 51.842 1.00 90.19 904 ALA A CA 1
ATOM 6882 C C . ALA A 1 904 ? -24.072 -75.153 52.559 1.00 90.19 904 ALA A C 1
ATOM 6884 O O . ALA A 1 904 ? -25.295 -75.087 52.458 1.00 90.19 904 ALA A O 1
ATOM 6885 N N . ILE A 1 905 ? -23.377 -74.292 53.288 1.00 91.69 905 ILE A N 1
ATOM 6886 C CA . ILE A 1 905 ? -23.951 -73.171 54.013 1.00 91.69 905 ILE A CA 1
ATOM 6887 C C . ILE A 1 905 ? -23.274 -71.897 53.533 1.00 91.69 905 ILE A C 1
ATOM 6889 O O . ILE A 1 905 ? -22.059 -71.776 53.636 1.00 91.69 905 ILE A O 1
ATOM 6893 N N . ARG A 1 906 ? -24.043 -70.923 53.051 1.00 92.44 906 ARG A N 1
ATOM 6894 C CA . ARG A 1 906 ? -23.528 -69.603 52.676 1.00 92.44 906 ARG A CA 1
ATOM 6895 C C . ARG A 1 906 ? -24.121 -68.523 53.568 1.00 92.44 906 ARG A C 1
ATOM 6897 O O . ARG A 1 906 ? -25.339 -68.423 53.728 1.00 92.44 906 ARG A O 1
ATOM 6904 N N . LEU A 1 907 ? -23.257 -67.702 54.156 1.00 91.50 907 LEU A N 1
ATOM 6905 C CA . LEU A 1 907 ? -23.679 -66.586 54.995 1.00 91.50 907 LEU A CA 1
ATOM 6906 C C . LEU A 1 907 ? -24.054 -65.397 54.102 1.00 91.50 907 LEU A C 1
ATOM 6908 O O . LEU A 1 907 ? -23.189 -64.851 53.429 1.00 91.50 907 LEU A O 1
ATOM 6912 N N . LYS A 1 908 ? -25.316 -64.962 54.082 1.00 89.44 908 LYS A N 1
ATOM 6913 C CA . LYS A 1 908 ? -25.770 -63.852 53.230 1.00 89.44 908 LYS A CA 1
ATOM 6914 C C . LYS A 1 908 ? -26.248 -62.666 54.055 1.00 89.44 908 LYS A C 1
ATOM 6916 O O . LYS A 1 908 ? -26.977 -62.811 55.041 1.00 89.44 908 LYS A O 1
ATOM 6921 N N . ARG A 1 909 ? -25.856 -61.459 53.640 1.00 87.62 909 ARG A N 1
ATOM 6922 C CA . ARG A 1 909 ? -26.291 -60.222 54.302 1.00 87.62 909 ARG A CA 1
ATOM 6923 C C . ARG A 1 909 ? -27.749 -59.906 53.963 1.00 87.62 909 ARG A C 1
ATOM 6925 O O . ARG A 1 909 ? -28.467 -59.378 54.816 1.00 87.62 909 ARG A O 1
ATOM 6932 N N . ASN A 1 910 ? -28.184 -60.274 52.761 1.00 85.06 910 ASN A N 1
ATOM 6933 C CA . ASN A 1 910 ? -29.565 -60.235 52.300 1.00 85.06 910 ASN A CA 1
ATOM 6934 C C . ASN A 1 910 ? -29.871 -61.439 51.385 1.00 85.06 910 ASN A C 1
ATOM 6936 O O . ASN A 1 910 ? -28.982 -61.974 50.733 1.00 85.06 910 ASN A O 1
ATOM 6940 N N . VAL A 1 911 ? -31.139 -61.857 51.309 1.00 77.94 911 VAL A N 1
ATOM 6941 C CA . VAL A 1 911 ? -31.589 -62.985 50.462 1.00 77.94 911 VAL A CA 1
ATOM 6942 C C . VAL A 1 911 ? -31.273 -62.741 48.977 1.00 77.94 911 VAL A C 1
ATOM 6944 O O . VAL A 1 911 ? -31.032 -63.692 48.245 1.00 77.94 911 VAL A O 1
ATOM 6947 N N . SER A 1 912 ? -31.259 -61.472 48.554 1.00 76.50 912 SER A N 1
ATOM 6948 C CA . SER A 1 912 ? -31.037 -61.031 47.170 1.00 76.50 912 SER A CA 1
ATOM 6949 C C . SER A 1 912 ? -29.570 -60.891 46.756 1.00 76.50 912 SER A C 1
ATOM 6951 O O . SER A 1 912 ? -29.322 -60.467 45.633 1.00 76.50 912 SER A O 1
ATOM 6953 N N . ASP A 1 913 ? -28.614 -61.143 47.651 1.00 72.69 913 ASP A N 1
ATOM 6954 C CA . ASP A 1 913 ? -27.195 -61.074 47.298 1.00 72.69 913 ASP A CA 1
ATOM 6955 C C . ASP A 1 913 ? -26.848 -62.358 46.512 1.00 72.69 913 ASP A C 1
ATOM 6957 O O . ASP A 1 913 ? -26.744 -63.439 47.109 1.00 72.69 913 ASP A O 1
ATOM 6961 N N . GLU A 1 914 ? -26.780 -62.258 45.177 1.00 54.25 914 GLU A N 1
ATOM 6962 C CA . GLU A 1 914 ? -26.276 -63.312 44.272 1.00 54.25 914 GLU A CA 1
ATOM 6963 C C . GLU A 1 914 ? -24.752 -63.288 44.151 1.00 54.25 914 GLU A C 1
ATOM 6965 O O . GLU A 1 914 ? -24.186 -62.187 43.947 1.00 54.25 914 GLU A O 1
#

Secondary structure (DSSP, 8-state):
-HHHHHHHHHHHHHH--------EEEEEE--SGGGTTSSHHHHHHHHHHHHHS--STTS-EEEEEEHHHHHHHHHH-GGGSS--HHHHHHHHHHHHHTT---EE--SHHHHHHHHHHHHHH--PPTT--B-SHHHHHHHHHHHTTPPTT--EEEEEEE---B-STTPPPGGGHHHHHHHHHTT-TT-EEEEEEEE--SSHHHHHHHHHHHHHH-HHHHHHHHHTTT-B-TTSPBTTEEEE-SHHHHHHHHHHHHHHHTT--HHHHTTTEEEETTEEEEEESS-EEEEEEEEEEETTSPPP-EEEE--SS--SEEEEEEEE-SS-BTTTTBPPEEEEEEEEEEEEEEPSEEEEEEESS--STTEEEEEEE--EEEEEEE-TTSPEE-PPTTSPEEEETT--EEEEEEEEE-TTSS-EE--GGGS-TT-EEEEEEESTT--EEEEEEEETTTTEEEEEE---S-EEEEEEEEEE-TTEE-PBPPPEEEEEE--B-EEEEPPPEE-TT-TT--SSEEEEE--TBPPPEEEEEEEEEEESSS-EEEEEE-TT--TTEEEEETTS-B--TT--EEE-TT-EEEEEEEE-SB--GGGGTT-SEEEEEEEEEEETT-B---EEEEEEEEEE-PPPEEEEEEEEETTB---TT-EE--TTTTTTT-EEEEEEEES-SSPPPTTTHHHHEEEEE--TTTTTS--EEP-EEEEETTEEEEE-EE--TT--HHHHHHHHHHH---EEEEEEEEE-TTSS-EEEEEEEEE----HHHHHHHHHHHHHHHHHHHHHHHHHHHHHH-----TT-EEEEEETTSPPEEEES--S---HHHHHHHHHH-----EEEETTEEEEEETTEEEEE--SSS---EEEGGGTEEHHHHHHH-TT--EEEEETT-EEEESSSTTEEEEEESSTT--

Sequence (914 aa):
MRWIVRILALLLLAVHSPSVQAKIVGILFDTSGSMRYSDQLPSFGMQLLAGTIDGRAGHDRVVLMNFNDYLRLIEANPQLLHATPGNIERVRRQLAAAGTRPIEVLNARAHQDLVDQVRQMFVSIPDLGTPYGPIEVMLATLAGQVRDDEPAYLVIVSDGEYNPPGLPPAAALPDRFRAYKDRFPGGLRVEYLFIRPQDPQRAAKLMRNVDDQGVRDALLSVFNDGSRRSDGTPVGAWTVSNGRQMWDALRDIIASVSGSNLGAQRRFVRYDGNTVRIETPLSIAHVVAVSTAPAGVPPAEWQDSSFDRAPTATRRIAARMDHGDEALAAPPLHGVVEHQWFQNAVAPGQYAITFSRPVSESVFLLFQTQAVTDLRVFDAGGKELRAPPGSPIRLMADGTYTFQAQLFDGASGRPAPVALSGMPDSLTMALQLAGPAGPGPQSMEVDRAGNRGVATWTPTRRGAVQARSQATVPGFLSPLSPVVDLEVISGAAALSVSPLQPTTGCDGCTSDALRSRVSLNGPDAELATFTVTARGDLDGAVTIAAEDLPSYVEIRTDSGRKVEAGQPIPMAAGETRRFSLWRLGTLAGSDLRDGKAAALAFAVAPAAPWSGEAVTVNATLTLDVPPLTLRLVSVSQSSEPGSLNGLVVPARELTRGNFSAQYALDNAVIAPDPETADETVAVNVDGLFGGLVGSVGRVADARTAGILGIDVRPVSSFWCLCFLGLEHWYAGTDRHEATVTYTDPLKLQSASSRLPLYLPIAWQQTGLSCALNLLYLLLLVMLLRGVLAWVRTNRFPSRSVIEVQEGRSLPRFQRLRGNNYTWARVWFALFTGDPHEVRTIQGLRLTATPDGALLDLAGKSVPPWTLERMGQTFEELREQSRDMETFRLIWGDRLEHTVTRGLAIRLKRNVSDE

Nearest PDB structures (foldseek):
  3ly6-assembly3_C  TM=3.367E-01  e=4.840E-04  Homo sapiens
  5u8q-assembly1_A  TM=2.861E-01  e=4.356E-03  Homo sapiens
  7v3p-assembly1_A  TM=2.616E-01  e=1.452E-03  Homo sapiens
  7xlc-assembly1_B  TM=2.681E-01  e=3.921E-02  Homo sapiens
  6vwj-assembly1_B  TM=2.448E-01  e=2.153E-01  Homo sapiens

Solvent-accessible surface area (backbone atoms only — not comparable to full-atom values): 48687 Å² total; per-residue (Å²): 110,75,65,56,53,50,50,51,50,50,51,58,58,64,70,60,61,81,69,72,77,28,36,41,37,37,41,40,37,58,29,22,36,87,38,56,53,57,42,36,59,60,30,31,42,49,16,46,38,56,45,71,48,52,42,48,77,87,36,29,33,38,35,69,48,51,45,58,67,53,49,57,50,23,73,77,35,63,88,48,51,45,61,41,78,73,37,36,56,50,49,42,53,52,40,47,72,72,62,53,50,70,47,68,22,63,38,74,64,54,40,44,52,48,23,51,47,45,50,67,61,62,55,54,42,80,88,40,74,35,68,45,49,56,58,59,32,49,52,54,50,49,43,74,63,57,50,87,72,25,39,33,36,38,40,36,41,32,70,61,60,59,36,67,76,44,48,69,59,39,89,54,43,43,63,58,49,45,72,49,54,81,50,32,84,39,39,46,42,45,36,40,40,34,51,42,58,69,52,66,68,62,29,56,52,47,49,51,51,29,62,68,45,27,58,69,59,30,50,30,36,59,46,40,72,59,39,57,44,98,86,66,48,51,42,44,63,36,82,23,51,35,34,65,53,40,50,55,47,40,53,49,49,42,25,47,77,60,45,22,34,63,84,46,25,62,81,32,44,44,71,54,58,32,31,40,37,37,50,39,86,53,25,39,29,31,40,37,40,41,14,39,26,53,67,96,47,82,44,55,42,88,72,49,62,60,59,95,60,77,62,73,45,74,49,79,36,78,33,58,34,96,51,49,16,70,69,28,72,27,75,30,38,32,33,38,30,38,40,38,33,30,91,64,29,40,61,54,45,77,37,41,37,35,35,77,38,73,49,54,92,45,42,52,76,41,37,34,44,57,44,35,28,47,68,46,43,21,42,81,87,68,49,76,64,79,47,62,92,97,50,54,37,76,39,50,38,73,39,52,30,38,38,40,32,33,47,25,33,32,44,82,82,47,78,39,78,49,64,47,72,74,46,64,91,71,53,43,30,33,37,37,26,44,49,91,31,33,90,41,75,41,75,25,50,75,39,46,88,80,39,30,25,42,37,76,50,61,37,81,41,66,38,56,26,39,35,33,27,33,50,41,43,63,26,32,28,44,42,65,19,70,80,43,52,30,32,29,41,69,29,68,30,53,71,48,69,50,71,45,42,53,33,97,83,27,76,90,37,45,53,54,38,38,42,45,75,71,47,67,81,37,73,66,40,70,46,29,32,34,37,44,32,37,51,34,98,52,67,30,23,37,20,45,41,49,91,54,52,53,94,46,48,47,46,22,41,78,87,66,46,76,61,59,69,62,48,73,43,78,40,50,49,61,38,70,47,51,35,35,37,30,37,52,16,62,58,57,74,74,72,55,58,79,46,59,55,44,65,39,44,35,31,46,26,52,28,75,71,31,36,56,79,60,50,74,48,65,31,32,42,33,53,47,69,75,80,55,44,50,42,86,73,49,53,42,43,89,84,53,84,56,68,96,87,48,48,79,46,49,63,76,53,49,78,71,47,57,36,39,36,33,29,40,52,47,66,63,90,66,80,79,49,62,91,53,31,79,78,24,45,47,69,47,62,65,59,100,51,59,82,77,63,40,57,59,30,74,50,52,50,56,83,46,98,49,37,45,32,41,32,52,24,71,55,45,94,80,69,51,59,34,58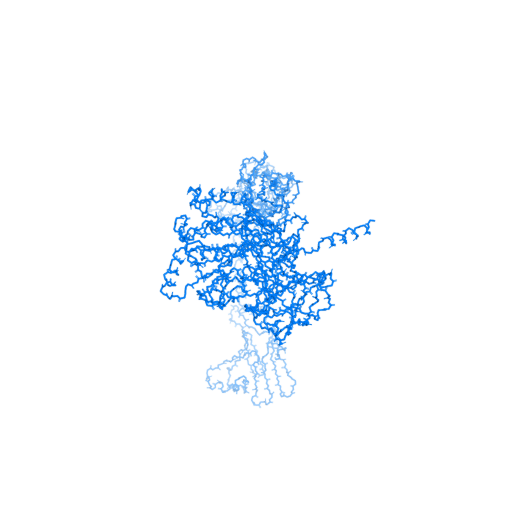,58,49,51,45,41,70,75,68,72,57,54,73,36,46,32,40,41,31,42,32,46,94,59,66,84,50,68,23,63,42,80,44,50,36,34,52,63,81,64,73,75,61,21,57,60,51,48,57,55,55,57,56,53,53,57,53,50,56,55,52,53,53,50,53,54,58,54,71,71,44,41,54,50,52,90,53,16,25,36,36,40,30,55,53,90,49,80,67,47,74,44,70,62,46,74,91,85,80,54,71,69,58,49,62,49,36,79,77,70,53,87,70,56,40,70,44,74,56,99,86,45,36,35,34,29,38,98,73,34,32,36,36,56,50,78,55,100,66,73,70,65,32,24,38,60,93,74,76,41,38,53,63,58,54,34,69,78,35,82,82,59,45,60,44,82,43,43,65,66,47,38,34,35,33,71,81,52,77,49,34,34,39,31,36,32,64,36,86,83,72,126

Foldseek 3Di:
DVVVVVVVVVVVVVVPPPPPFAAEEEEEEEQAQVCPLVQQLVLLLVLVLLLLFDLAPPHYWYFYDYQVLVVVVCVVPVVLLAQDVVSLVVSLVVVVVVPRAIQRRHDQVSSQVVSVVSQVRNHRDYPDFGAPSVVVNSLVRCLVVADAQHEYEYEYAELQQHDPRNQDFLVCLLVVVLVSQLSHNNAYAYAYAHEAFPPPVSRVVSVVNNVRSNNVVSNLCNRVVQDADPVRHRPNDQYDQASVSSVVSSVQVSQVSLQAFQVQQCVQWDFDWQKIKGQFLFWFQKKKKKAKDAPPDDTWAWDDKPFPDAFPDKHKHKGWGPAARPRRPGGTMIMMIMMGGHPATGGGGMMMIGIPGGDDPRMDMATEGSKAKDKWKAFPVRHTFDDDPPDAGEDAAQTKMKIKIFIFGCNVVDTDTRQCLPADPPKWKKKAKDDPQGPGIDTFDCPNVVRITMDMDHTHDFAKIWIWMWTDRHGYNTDIHPIHIYTHFYLAKDKDKFQWAFDPVFPPDDSAETEDEDAQQAAKDWGTKMKIWTQGPAKFWKFKAWPFDQPQKFKAWPVRHTHDHRDTHIDGHGDMTMITIIGHRHDDLVSPLVDQKGKGWMWIATDPPHHDDTDIRIHIYGHDADAKEKAWDAKDFPPDGDDQPAAEDEPVCLAVQRIKTKIFIPRASDFDDQVCQVVFKDKAKDFPPCPPQPAFDFRQDCVDGGMTMTTGHRPDPPDALLVVVVRCVVVVDQKMKIKMKGAHPSNRHIYIDIGIYGYDHDDVRNVVRVVVVVVVVVVVVVVVLLVVLVVPAAFQQQAKWKWKWAAPDDTDTDDQGDDPDDSVVSVVCSPVPRDFRWDADPNWIWTGDPFATKTFQPDPDRQFKDWPVVRDTVVVVCVVPVPPRIDGDGQQTKIHRPPRPTTIMGTHSHPPPD

Radius of gyration: 56.56 Å; Cα contacts (8 Å, |Δi|>4): 1977; chains: 1; bounding box: 98×120×149 Å

pLDDT: mean 81.97, std 12.36, range [38.25, 98.06]